Protein AF-0000000076832426 (afdb_homodimer)

Nearest PDB structures (foldseek):
  8ptx-assembly1_B  TM=8.087E-01  e=2.194E-35  Homo sapiens
  8ptz-assembly1_B  TM=8.349E-01  e=8.652E-29  Homo sapiens
  8pty-assembly1_B  TM=8.323E-01  e=7.602E-26  Homo sapiens
  8avg-assembly1_B  TM=8.055E-01  e=1.414E-26  Mus musculus
  7y60-assembly1_L  TM=4.232E-01  e=1.410E-09  Homo sapiens

Structure (mmCIF, N/CA/C/O backbone):
data_AF-0000000076832426-model_v1
#
loop_
_entity.id
_entity.type
_entity.pdbx_description
1 polymer 'Elongator complex protein 2'
#
loop_
_atom_site.group_PDB
_atom_site.id
_atom_site.type_symbol
_atom_site.label_atom_id
_atom_site.label_alt_id
_atom_site.label_comp_id
_atom_site.label_asym_id
_atom_site.label_entity_id
_atom_site.label_seq_id
_atom_site.pdbx_PDB_ins_code
_atom_site.Cartn_x
_atom_site.Cartn_y
_atom_site.Cartn_z
_atom_site.occupancy
_atom_site.B_iso_or_equiv
_atom_site.auth_seq_id
_atom_site.auth_comp_id
_atom_site.auth_asym_id
_atom_site.auth_atom_id
_atom_site.pdbx_PDB_model_num
ATOM 1 N N . GLY A 1 1 ? -7.441 -35.406 6.379 1 44.62 1 GLY A N 1
ATOM 2 C CA . GLY A 1 1 ? -6.504 -36.031 7.309 1 44.62 1 GLY A CA 1
ATOM 3 C C . GLY A 1 1 ? -6.395 -35.281 8.625 1 44.62 1 GLY A C 1
ATOM 4 O O . GLY A 1 1 ? -7.023 -34.25 8.805 1 44.62 1 GLY A O 1
ATOM 5 N N . LEU A 1 2 ? -5.781 -35.906 9.57 1 53.75 2 LEU A N 1
ATOM 6 C CA . LEU A 1 2 ? -5.578 -35.469 10.945 1 53.75 2 LEU A CA 1
ATOM 7 C C . LEU A 1 2 ? -4.812 -34.125 10.984 1 53.75 2 LEU A C 1
ATOM 9 O O . LEU A 1 2 ? -4.777 -33.469 12.023 1 53.75 2 LEU A O 1
ATOM 13 N N . LYS A 1 3 ? -3.982 -33.875 9.836 1 66.25 3 LYS A N 1
ATOM 14 C CA . LYS A 1 3 ? -3.199 -32.625 9.938 1 66.25 3 LYS A CA 1
ATOM 15 C C . LYS A 1 3 ? -3.625 -31.625 8.883 1 66.25 3 LYS A C 1
ATOM 17 O O . LYS A 1 3 ? -4.113 -32 7.812 1 66.25 3 LYS A O 1
ATOM 22 N N . PRO A 1 4 ? -3.564 -30.406 9.203 1 72.56 4 PRO A N 1
ATOM 23 C CA . PRO A 1 4 ? -3.979 -29.328 8.305 1 72.56 4 PRO A CA 1
ATOM 24 C C . PRO A 1 4 ? -3.326 -29.422 6.926 1 72.56 4 PRO A C 1
ATOM 26 O O . PRO A 1 4 ? -2.146 -29.766 6.82 1 72.56 4 PRO A O 1
ATOM 29 N N . MET A 1 5 ? -4.172 -29.422 5.895 1 78 5 MET A N 1
ATOM 30 C CA . MET A 1 5 ? -3.705 -29.328 4.516 1 78 5 MET A CA 1
ATOM 31 C C . MET A 1 5 ? -3.697 -27.875 4.039 1 78 5 MET A C 1
ATOM 33 O O . MET A 1 5 ? -4.684 -27.156 4.207 1 78 5 MET A O 1
ATOM 37 N N . VAL A 1 6 ? -2.512 -27.484 3.508 1 79.62 6 VAL A N 1
ATOM 38 C CA . VAL A 1 6 ? -2.375 -26.062 3.229 1 79.62 6 VAL A CA 1
ATOM 39 C C . VAL A 1 6 ? -2.227 -25.844 1.726 1 79.62 6 VAL A C 1
ATOM 41 O O . VAL A 1 6 ? -2.217 -24.703 1.257 1 79.62 6 VAL A O 1
ATOM 44 N N . SER A 1 7 ? -2.168 -26.922 0.992 1 88.94 7 SER A N 1
ATOM 45 C CA . SER A 1 7 ? -2.027 -26.781 -0.454 1 88.94 7 SER A CA 1
ATOM 46 C C . SER A 1 7 ? -2.795 -27.875 -1.188 1 88.94 7 SER A C 1
ATOM 48 O O . SER A 1 7 ? -2.91 -29 -0.696 1 88.94 7 SER A O 1
ATOM 50 N N . LEU A 1 8 ? -3.303 -27.562 -2.367 1 91.12 8 LEU A N 1
ATOM 51 C CA . LEU A 1 8 ? -4.039 -28.531 -3.174 1 91.12 8 LEU A CA 1
ATOM 52 C C . LEU A 1 8 ? -3.879 -28.219 -4.66 1 91.12 8 LEU A C 1
ATOM 54 O O . LEU A 1 8 ? -3.604 -27.094 -5.043 1 91.12 8 LEU A O 1
ATOM 58 N N . SER A 1 9 ? -4.023 -29.203 -5.391 1 91.25 9 SER A N 1
ATOM 59 C CA . SER A 1 9 ? -4.039 -29.094 -6.848 1 91.25 9 SER A CA 1
ATOM 60 C C . SER A 1 9 ? -4.91 -30.188 -7.469 1 91.25 9 SER A C 1
ATOM 62 O O . SER A 1 9 ? -4.941 -31.312 -6.98 1 91.25 9 SER A O 1
ATOM 64 N N . LEU A 1 10 ? -5.609 -29.828 -8.508 1 90.31 10 LEU A N 1
ATOM 65 C CA . LEU A 1 10 ? -6.547 -30.734 -9.18 1 90.31 10 LEU A CA 1
ATOM 66 C C . LEU A 1 10 ? -6.191 -30.875 -10.656 1 90.31 10 LEU A C 1
ATOM 68 O O . LEU A 1 10 ? -5.781 -29.906 -11.297 1 90.31 10 LEU A O 1
ATOM 72 N N . ALA A 1 11 ? -6.355 -32.094 -11.141 1 89.44 11 ALA A N 1
ATOM 73 C CA . ALA A 1 11 ? -6.109 -32.344 -12.562 1 89.44 11 ALA A CA 1
ATOM 74 C C . ALA A 1 11 ? -6.961 -33.5 -13.078 1 89.44 11 ALA A C 1
ATOM 76 O O . ALA A 1 11 ? -7.566 -34.219 -12.297 1 89.44 11 ALA A O 1
ATOM 77 N N . VAL A 1 12 ? -6.996 -33.562 -14.414 1 86.69 12 VAL A N 1
ATOM 78 C CA . VAL A 1 12 ? -7.645 -34.719 -15.062 1 86.69 12 VAL A CA 1
ATOM 79 C C . VAL A 1 12 ? -6.609 -35.812 -15.359 1 86.69 12 VAL A C 1
ATOM 81 O O . VAL A 1 12 ? -5.52 -35.5 -15.852 1 86.69 12 VAL A O 1
ATOM 84 N N . LEU A 1 13 ? -6.938 -37 -14.984 1 87.19 13 LEU A N 1
ATOM 85 C CA . LEU A 1 13 ? -6.02 -38.094 -15.258 1 87.19 13 LEU A CA 1
ATOM 86 C C . LEU A 1 13 ? -5.93 -38.375 -16.75 1 87.19 13 LEU A C 1
ATOM 88 O O . LEU A 1 13 ? -6.949 -38.406 -17.438 1 87.19 13 LEU A O 1
ATOM 92 N N . PRO A 1 14 ? -4.723 -38.594 -17.109 1 83 14 PRO A N 1
ATOM 93 C CA . PRO A 1 14 ? -4.594 -38.906 -18.531 1 83 14 PRO A CA 1
ATOM 94 C C . PRO A 1 14 ? -5.219 -40.219 -18.922 1 83 14 PRO A C 1
ATOM 96 O O . PRO A 1 14 ? -5.242 -41.156 -18.109 1 83 14 PRO A O 1
ATOM 99 N N . GLU A 1 15 ? -5.758 -40.406 -20.141 1 75.12 15 GLU A N 1
ATOM 100 C CA . GLU A 1 15 ? -6.242 -41.625 -20.781 1 75.12 15 GLU A CA 1
ATOM 101 C C . GLU A 1 15 ? -7.555 -42.094 -20.141 1 75.12 15 GLU A C 1
ATOM 103 O O . GLU A 1 15 ? -8.039 -43.188 -20.438 1 75.12 15 GLU A O 1
ATOM 108 N N . GLN A 1 16 ? -7.93 -41.438 -19.172 1 74.56 16 GLN A N 1
ATOM 109 C CA . GLN A 1 16 ? -9.211 -41.781 -18.547 1 74.56 16 GLN A CA 1
ATOM 110 C C . GLN A 1 16 ? -10.117 -40.562 -18.469 1 74.56 16 GLN A C 1
ATOM 112 O O . GLN A 1 16 ? -10.047 -39.781 -17.516 1 74.56 16 GLN A O 1
ATOM 117 N N . GLU A 1 17 ? -10.883 -40.531 -19.422 1 73.88 17 GLU A N 1
ATOM 118 C CA . GLU A 1 17 ? -11.773 -39.375 -19.469 1 73.88 17 GLU A CA 1
ATOM 119 C C . GLU A 1 17 ? -12.719 -39.375 -18.281 1 73.88 17 GLU A C 1
ATOM 121 O O . GLU A 1 17 ? -13.297 -40.406 -17.922 1 73.88 17 GLU A O 1
ATOM 126 N N . GLY A 1 18 ? -12.758 -38.344 -17.578 1 77.5 18 GLY A N 1
ATOM 127 C CA . GLY A 1 18 ? -13.711 -38.188 -16.484 1 77.5 18 GLY A CA 1
ATOM 128 C C . GLY A 1 18 ? -13.094 -38.438 -15.117 1 77.5 18 GLY A C 1
ATOM 129 O O . GLY A 1 18 ? -13.719 -38.156 -14.094 1 77.5 18 GLY A O 1
ATOM 130 N N . CYS A 1 19 ? -11.938 -39.062 -15.156 1 87.12 19 CYS A N 1
ATOM 131 C CA . CYS A 1 19 ? -11.281 -39.312 -13.875 1 87.12 19 CYS A CA 1
ATOM 132 C C . CYS A 1 19 ? -10.438 -38.125 -13.453 1 87.12 19 CYS A C 1
ATOM 134 O O . CYS A 1 19 ? -9.742 -37.531 -14.273 1 87.12 19 CYS A O 1
ATOM 136 N N . LEU A 1 20 ? -10.578 -37.812 -12.148 1 90.56 20 LEU A N 1
ATOM 137 C CA . LEU A 1 20 ? -9.867 -36.688 -11.586 1 90.56 20 LEU A CA 1
ATOM 138 C C . LEU A 1 20 ? -8.828 -37.125 -10.562 1 90.56 20 LEU A C 1
ATOM 140 O O . LEU A 1 20 ? -8.992 -38.188 -9.938 1 90.56 20 LEU A O 1
ATOM 144 N N . ILE A 1 21 ? -7.805 -36.406 -10.508 1 91.69 21 ILE A N 1
ATOM 145 C CA . ILE A 1 21 ? -6.781 -36.625 -9.492 1 91.69 21 ILE A CA 1
ATOM 146 C C . ILE A 1 21 ? -6.598 -35.375 -8.648 1 91.69 21 ILE A C 1
ATOM 148 O O . ILE A 1 21 ? -6.574 -34.25 -9.172 1 91.69 21 ILE A O 1
ATOM 152 N N . LEU A 1 22 ? -6.562 -35.562 -7.355 1 92.12 22 LEU A N 1
ATOM 153 C CA . LEU A 1 22 ? -6.391 -34.469 -6.383 1 92.12 22 LEU A CA 1
ATOM 154 C C . LEU A 1 22 ? -5.145 -34.719 -5.531 1 92.12 22 LEU A C 1
ATOM 156 O O . LEU A 1 22 ? -4.953 -35.812 -4.988 1 92.12 22 LEU A O 1
ATOM 160 N N . ALA A 1 23 ? -4.273 -33.75 -5.543 1 94.06 23 ALA A N 1
ATOM 161 C CA . ALA A 1 23 ? -3.113 -33.781 -4.656 1 94.06 23 ALA A CA 1
ATOM 162 C C . ALA A 1 23 ? -3.273 -32.812 -3.506 1 94.06 23 ALA A C 1
ATOM 164 O O . ALA A 1 23 ? -3.67 -31.656 -3.713 1 94.06 23 ALA A O 1
ATOM 165 N N . MET A 1 24 ? -2.994 -33.219 -2.309 1 93.06 24 MET A N 1
ATOM 166 C CA . MET A 1 24 ? -3.045 -32.375 -1.118 1 93.06 24 MET A CA 1
ATOM 167 C C . MET A 1 24 ? -1.747 -32.469 -0.323 1 93.06 24 MET A C 1
ATOM 169 O O . MET A 1 24 ? -1.162 -33.562 -0.22 1 93.06 24 MET A O 1
ATOM 173 N N . GLY A 1 25 ? -1.318 -31.391 0.167 1 92.38 25 GLY A N 1
ATOM 174 C CA . GLY A 1 25 ? -0.125 -31.359 0.998 1 92.38 25 GLY A CA 1
ATOM 175 C C . GLY A 1 25 ? -0.238 -30.391 2.168 1 92.38 25 GLY A C 1
ATOM 176 O O . GLY A 1 25 ? -0.968 -29.406 2.096 1 92.38 25 GLY A O 1
ATOM 177 N N . GLY A 1 26 ? 0.562 -30.75 3.223 1 88.31 26 GLY A N 1
ATOM 178 C CA . GLY A 1 26 ? 0.491 -29.859 4.371 1 88.31 26 GLY A CA 1
ATOM 179 C C . GLY A 1 26 ? 1.572 -30.141 5.402 1 88.31 26 GLY A C 1
ATOM 180 O O . GLY A 1 26 ? 2.758 -30.188 5.066 1 88.31 26 GLY A O 1
ATOM 181 N N . LEU A 1 27 ? 1.078 -30.266 6.605 1 90.19 27 LEU A N 1
ATOM 182 C CA . LEU A 1 27 ? 1.989 -30.188 7.742 1 90.19 27 LEU A CA 1
ATOM 183 C C . LEU A 1 27 ? 2.629 -31.547 8.016 1 90.19 27 LEU A C 1
ATOM 185 O O . LEU A 1 27 ? 3.609 -31.641 8.758 1 90.19 27 LEU A O 1
ATOM 189 N N . ASP A 1 28 ? 2.193 -32.594 7.453 1 91.62 28 ASP A N 1
ATOM 190 C CA . ASP A 1 28 ? 2.752 -33.938 7.734 1 91.62 28 ASP A CA 1
ATOM 191 C C . ASP A 1 28 ? 3.879 -34.25 6.766 1 91.62 28 ASP A C 1
ATOM 193 O O . ASP A 1 28 ? 4.336 -35.406 6.711 1 91.62 28 ASP A O 1
ATOM 197 N N . HIS A 1 29 ? 4.254 -33.406 5.902 1 94.69 29 HIS A N 1
ATOM 198 C CA . HIS A 1 29 ? 5.406 -33.438 5.008 1 94.69 29 HIS A CA 1
ATOM 199 C C . HIS A 1 29 ? 5.172 -34.438 3.859 1 94.69 29 HIS A C 1
ATOM 201 O O . HIS A 1 29 ? 6.117 -34.844 3.197 1 94.69 29 HIS A O 1
ATOM 207 N N . LYS A 1 30 ? 3.945 -34.812 3.662 1 94.31 30 LYS A N 1
ATOM 208 C CA . LYS A 1 30 ? 3.617 -35.75 2.604 1 94.31 30 LYS A CA 1
ATOM 209 C C . LYS A 1 30 ? 2.635 -35.156 1.605 1 94.31 30 LYS A C 1
ATOM 211 O O . LYS A 1 30 ? 1.884 -34.25 1.944 1 94.31 30 LYS A O 1
ATOM 216 N N . VAL A 1 31 ? 2.717 -35.688 0.44 1 95.62 31 VAL A N 1
ATOM 217 C CA . VAL A 1 31 ? 1.685 -35.375 -0.542 1 95.62 31 VAL A CA 1
ATOM 218 C C . VAL A 1 31 ? 0.672 -36.531 -0.609 1 95.62 31 VAL A C 1
ATOM 220 O O . VAL A 1 31 ? 1.044 -37.688 -0.831 1 95.62 31 VAL A O 1
ATOM 223 N N . HIS A 1 32 ? -0.54 -36.188 -0.399 1 94.69 32 HIS A N 1
ATOM 224 C CA . HIS A 1 32 ? -1.618 -37.188 -0.471 1 94.69 32 HIS A CA 1
ATOM 225 C C . HIS A 1 32 ? -2.334 -37.094 -1.815 1 94.69 32 HIS A C 1
ATOM 227 O O . HIS A 1 32 ? -2.789 -36.031 -2.229 1 94.69 32 HIS A O 1
ATOM 233 N N . ILE A 1 33 ? -2.455 -38.25 -2.396 1 94.69 33 ILE A N 1
ATOM 234 C CA . ILE A 1 33 ? -3.094 -38.344 -3.705 1 94.69 33 ILE A CA 1
ATOM 235 C C . ILE A 1 33 ? -4.469 -39 -3.574 1 94.69 33 ILE A C 1
ATOM 237 O O . ILE A 1 33 ? -4.613 -40.031 -2.92 1 94.69 33 ILE A O 1
ATOM 241 N N . TYR A 1 34 ? -5.41 -38.312 -4.164 1 93.5 34 TYR A N 1
ATOM 242 C CA . TYR A 1 34 ? -6.773 -38.844 -4.219 1 93.5 34 TYR A CA 1
ATOM 243 C C . TYR A 1 34 ? -7.258 -38.938 -5.66 1 93.5 34 TYR A C 1
ATOM 245 O O . TYR A 1 34 ? -6.867 -38.156 -6.516 1 93.5 34 TYR A O 1
ATOM 253 N N . CYS A 1 35 ? -8.031 -39.906 -5.902 1 91.75 35 CYS A N 1
ATOM 254 C CA . CYS A 1 35 ? -8.672 -40.062 -7.207 1 91.75 35 CYS A CA 1
ATOM 255 C C . CYS A 1 35 ? -10.188 -40.031 -7.074 1 91.75 35 CYS A C 1
ATOM 257 O O . CYS A 1 35 ? -10.742 -40.5 -6.09 1 91.75 35 CYS A O 1
ATOM 259 N N . GLY A 1 36 ? -10.719 -39.375 -8.023 1 89.38 36 GLY A N 1
ATOM 260 C CA . GLY A 1 36 ? -12.172 -39.25 -8.031 1 89.38 36 GLY A CA 1
ATOM 261 C C . GLY A 1 36 ? -12.734 -38.938 -9.406 1 89.38 36 GLY A C 1
ATOM 262 O O . GLY A 1 36 ? -12.086 -39.156 -10.422 1 89.38 36 GLY A O 1
ATOM 263 N N . ASP A 1 37 ? -14.039 -38.625 -9.398 1 85.56 37 ASP A N 1
ATOM 264 C CA . ASP A 1 37 ? -14.703 -38.25 -10.648 1 85.56 37 ASP A CA 1
ATOM 265 C C . ASP A 1 37 ? -15.484 -36.938 -10.484 1 85.56 37 ASP A C 1
ATOM 267 O O . ASP A 1 37 ? -15.25 -36.188 -9.539 1 85.56 37 ASP A O 1
ATOM 271 N N . GLN A 1 38 ? -16.25 -36.688 -11.43 1 80.12 38 GLN A N 1
ATOM 272 C CA . GLN A 1 38 ? -16.922 -35.406 -11.508 1 80.12 38 GLN A CA 1
ATOM 273 C C . GLN A 1 38 ? -18.016 -35.281 -10.438 1 80.12 38 GLN A C 1
ATOM 275 O O . GLN A 1 38 ? -18.516 -34.188 -10.164 1 80.12 38 GLN A O 1
ATOM 280 N N . SER A 1 39 ? -18.344 -36.375 -9.836 1 79.69 39 SER A N 1
ATOM 281 C CA . SER A 1 39 ? -19.344 -36.312 -8.773 1 79.69 39 SER A CA 1
ATOM 282 C C . SER A 1 39 ? -18.781 -35.719 -7.496 1 79.69 39 SER A C 1
ATOM 284 O O . SER A 1 39 ? -19.516 -35.344 -6.59 1 79.69 39 SER A O 1
ATOM 286 N N . GLY A 1 40 ? -17.484 -35.656 -7.418 1 77.94 40 GLY A N 1
ATOM 287 C CA . GLY A 1 40 ? -16.828 -35.031 -6.277 1 77.94 40 GLY A CA 1
ATOM 288 C C . GLY A 1 40 ? -16.422 -36.031 -5.207 1 77.94 40 GLY A C 1
ATOM 289 O O . GLY A 1 40 ? -15.992 -35.625 -4.121 1 77.94 40 GLY A O 1
ATOM 290 N N . LYS A 1 41 ? -16.641 -37.219 -5.438 1 84.5 41 LYS A N 1
ATOM 291 C CA . LYS A 1 41 ? -16.234 -38.25 -4.48 1 84.5 41 LYS A CA 1
ATOM 292 C C . LYS A 1 41 ? -14.797 -38.688 -4.742 1 84.5 41 LYS A C 1
ATOM 294 O O . LYS A 1 41 ? -14.508 -39.281 -5.785 1 84.5 41 LYS A O 1
ATOM 299 N N . PHE A 1 42 ? -13.977 -38.375 -3.814 1 90.56 42 PHE A N 1
ATOM 300 C CA . PHE A 1 42 ? -12.562 -38.719 -3.969 1 90.56 42 PHE A CA 1
ATOM 301 C C . PHE A 1 42 ? -12.141 -39.781 -2.963 1 90.56 42 PHE A C 1
ATOM 303 O O . PHE A 1 42 ? -12.578 -39.75 -1.81 1 90.56 42 PHE A O 1
ATOM 310 N N . ILE A 1 43 ? -11.336 -40.688 -3.486 1 91.81 43 ILE A N 1
ATOM 311 C CA . ILE A 1 43 ? -10.789 -41.75 -2.648 1 91.81 43 ILE A CA 1
ATOM 312 C C . ILE A 1 43 ? -9.266 -41.656 -2.611 1 91.81 43 ILE A C 1
ATOM 314 O O . ILE A 1 43 ? -8.633 -41.375 -3.633 1 91.81 43 ILE A O 1
ATOM 318 N N . LYS A 1 44 ? -8.766 -41.969 -1.459 1 93.12 44 LYS A N 1
ATOM 319 C CA . LYS A 1 44 ? -7.312 -41.906 -1.315 1 93.12 44 LYS A CA 1
ATOM 320 C C . LYS A 1 44 ? -6.625 -42.969 -2.17 1 93.12 44 LYS A C 1
ATOM 322 O O . LYS A 1 44 ? -7.004 -44.125 -2.131 1 93.12 44 LYS A O 1
ATOM 327 N N . ALA A 1 45 ? -5.688 -42.531 -2.871 1 93.31 45 ALA A N 1
ATOM 328 C CA . ALA A 1 45 ? -4.965 -43.469 -3.76 1 93.31 45 ALA A CA 1
ATOM 329 C C . ALA A 1 45 ? -3.607 -43.812 -3.176 1 93.31 45 ALA A C 1
ATOM 331 O O . ALA A 1 45 ? -3.297 -45 -3.018 1 93.31 45 ALA A O 1
ATOM 332 N N . CYS A 1 46 ? -2.82 -42.875 -2.852 1 93.06 46 CYS A N 1
ATOM 333 C CA . CYS A 1 46 ? -1.499 -43.125 -2.291 1 93.06 46 CYS A CA 1
ATOM 334 C C . CYS A 1 46 ? -0.923 -41.875 -1.646 1 93.06 46 CYS A C 1
ATOM 336 O O . CYS A 1 46 ? -1.592 -40.844 -1.582 1 93.06 46 CYS A O 1
ATOM 338 N N . GLU A 1 47 ? 0.232 -42.031 -1.063 1 93.81 47 GLU A N 1
ATOM 339 C CA . GLU A 1 47 ? 0.977 -40.938 -0.461 1 93.81 47 GLU A CA 1
ATOM 340 C C . GLU A 1 47 ? 2.402 -40.875 -1.002 1 93.81 47 GLU A C 1
ATOM 342 O O . GLU A 1 47 ? 3.023 -41.906 -1.249 1 93.81 47 GLU A O 1
ATOM 347 N N . LEU A 1 48 ? 2.82 -39.75 -1.165 1 94.44 48 LEU A N 1
ATOM 348 C CA . LEU A 1 48 ? 4.195 -39.531 -1.604 1 94.44 48 LEU A CA 1
ATOM 349 C C . LEU A 1 48 ? 5.047 -38.969 -0.465 1 94.44 48 LEU A C 1
ATOM 351 O O . LEU A 1 48 ? 4.723 -37.938 0.108 1 94.44 48 LEU A O 1
ATOM 355 N N . LYS A 1 49 ? 6.098 -39.656 -0.269 1 93.44 49 LYS A N 1
ATOM 356 C CA . LYS A 1 49 ? 7.035 -39.281 0.776 1 93.44 49 LYS A CA 1
ATOM 357 C C . LYS A 1 49 ? 8.328 -38.719 0.176 1 93.44 49 LYS A C 1
ATOM 359 O O . LYS A 1 49 ? 8.719 -39.125 -0.928 1 93.44 49 LYS A O 1
ATOM 364 N N . GLY A 1 50 ? 8.969 -37.844 0.912 1 92.81 50 GLY A N 1
ATOM 365 C CA . GLY A 1 50 ? 10.234 -37.281 0.457 1 92.81 50 GLY A CA 1
ATOM 366 C C . GLY A 1 50 ? 10.586 -35.969 1.135 1 92.81 50 GLY A C 1
ATOM 367 O O . GLY A 1 50 ? 11.695 -35.812 1.656 1 92.81 50 GLY A O 1
ATOM 368 N N . HIS A 1 51 ? 9.648 -35.094 1.142 1 95.88 51 HIS A N 1
ATOM 369 C CA . HIS A 1 51 ? 9.883 -33.844 1.812 1 95.88 51 HIS A CA 1
ATOM 370 C C . HIS A 1 51 ? 10.094 -34.031 3.311 1 95.88 51 HIS A C 1
ATOM 372 O O . HIS A 1 51 ? 9.531 -34.938 3.902 1 95.88 51 HIS A O 1
ATOM 378 N N . SER A 1 52 ? 10.828 -33.156 3.912 1 97.25 52 SER A N 1
ATOM 379 C CA . SER A 1 52 ? 11.141 -33.312 5.328 1 97.25 52 SER A CA 1
ATOM 380 C C . SER A 1 52 ? 10.523 -32.156 6.148 1 97.25 52 SER A C 1
ATOM 382 O O . SER A 1 52 ? 10.828 -32.031 7.336 1 97.25 52 SER A O 1
ATOM 384 N N . ASP A 1 53 ? 9.797 -31.328 5.578 1 97.44 53 ASP A N 1
ATOM 385 C CA . ASP A 1 53 ? 9.086 -30.234 6.23 1 97.44 53 ASP A CA 1
ATOM 386 C C . ASP A 1 53 ? 7.754 -29.953 5.535 1 97.44 53 ASP A C 1
ATOM 388 O O . ASP A 1 53 ? 7.363 -30.672 4.621 1 97.44 53 ASP A O 1
ATOM 392 N N . TRP A 1 54 ? 7.055 -29.016 6.004 1 95.31 54 TRP A N 1
ATOM 393 C CA . TRP A 1 54 ? 5.711 -28.703 5.527 1 95.31 54 TRP A CA 1
ATOM 394 C C . TRP A 1 54 ? 5.695 -28.516 4.016 1 95.31 54 TRP A C 1
ATOM 396 O O . TRP A 1 54 ? 6.574 -27.859 3.455 1 95.31 54 TRP A O 1
ATOM 406 N N . ILE A 1 55 ? 4.66 -29.094 3.365 1 96.06 55 ILE A N 1
ATOM 407 C CA . ILE A 1 55 ? 4.395 -28.828 1.955 1 96.06 55 ILE A CA 1
ATOM 408 C C . ILE A 1 55 ? 3.664 -27.5 1.808 1 96.06 55 ILE A C 1
ATOM 410 O O . ILE A 1 55 ? 2.676 -27.234 2.502 1 96.06 55 ILE A O 1
ATOM 414 N N . ARG A 1 56 ? 4.129 -26.656 0.858 1 95.06 56 ARG A N 1
ATOM 415 C CA . ARG A 1 56 ? 3.562 -25.312 0.789 1 95.06 56 ARG A CA 1
ATOM 416 C C . ARG A 1 56 ? 2.803 -25.094 -0.517 1 95.06 56 ARG A C 1
ATOM 418 O O . ARG A 1 56 ? 1.887 -24.281 -0.585 1 95.06 56 ARG A O 1
ATOM 425 N N . SER A 1 57 ? 3.186 -25.812 -1.501 1 95.94 57 SER A N 1
ATOM 426 C CA . SER A 1 57 ? 2.547 -25.594 -2.793 1 95.94 57 SER A CA 1
ATOM 427 C C . SER A 1 57 ? 2.588 -26.859 -3.65 1 95.94 57 SER A C 1
ATOM 429 O O . SER A 1 57 ? 3.537 -27.641 -3.57 1 95.94 57 SER A O 1
ATOM 431 N N . LEU A 1 58 ? 1.553 -27.047 -4.422 1 96.06 58 LEU A N 1
ATOM 432 C CA . LEU A 1 58 ? 1.389 -28.156 -5.359 1 96.06 58 LEU A CA 1
ATOM 433 C C . LEU A 1 58 ? 0.822 -27.656 -6.688 1 96.06 58 LEU A C 1
ATOM 435 O O . LEU A 1 58 ? -0.037 -26.766 -6.707 1 96.06 58 LEU A O 1
ATOM 439 N N . ASP A 1 59 ? 1.28 -28.281 -7.723 1 96.12 59 ASP A N 1
ATOM 440 C CA . ASP A 1 59 ? 0.71 -27.906 -9.016 1 96.12 59 ASP A CA 1
ATOM 441 C C . ASP A 1 59 ? 0.861 -29.047 -10.023 1 96.12 59 ASP A C 1
ATOM 443 O O . ASP A 1 59 ? 1.971 -29.531 -10.258 1 96.12 59 ASP A O 1
ATOM 447 N N . PHE A 1 60 ? -0.239 -29.438 -10.641 1 95.31 60 PHE A N 1
ATOM 448 C CA . PHE A 1 60 ? -0.207 -30.438 -11.695 1 95.31 60 PHE A CA 1
ATOM 449 C C . PHE A 1 60 ? 0.065 -29.797 -13.047 1 95.31 60 PHE A C 1
ATOM 451 O O . PHE A 1 60 ? -0.444 -28.719 -13.336 1 95.31 60 PHE A O 1
ATOM 458 N N . SER A 1 61 ? 0.79 -30.547 -13.844 1 94.12 61 SER A N 1
ATOM 459 C CA . SER A 1 61 ? 0.914 -30.156 -15.242 1 94.12 61 SER A CA 1
ATOM 460 C C . SER A 1 61 ? -0.278 -30.641 -16.062 1 94.12 61 SER A C 1
ATOM 462 O O . SER A 1 61 ? -1.103 -31.406 -15.57 1 94.12 61 SER A O 1
ATOM 464 N N . LEU A 1 62 ? -0.329 -30.125 -17.281 1 89.56 62 LEU A N 1
ATOM 465 C CA . LEU A 1 62 ? -1.126 -30.859 -18.25 1 89.56 62 LEU A CA 1
ATOM 466 C C . LEU A 1 62 ? -0.412 -32.125 -18.703 1 89.56 62 LEU A C 1
ATOM 468 O O . LEU A 1 62 ? 0.802 -32.25 -18.516 1 89.56 62 LEU A O 1
ATOM 472 N N . PRO A 1 63 ? -1.231 -33.031 -19.234 1 87.75 63 PRO A N 1
ATOM 473 C CA . PRO A 1 63 ? -0.562 -34.25 -19.75 1 87.75 63 PRO A CA 1
ATOM 474 C C . PRO A 1 63 ? 0.461 -33.906 -20.844 1 87.75 63 PRO A C 1
ATOM 476 O O . PRO A 1 63 ? 0.195 -33.094 -21.719 1 87.75 63 PRO A O 1
ATOM 479 N N . VAL A 1 64 ? 1.547 -34.531 -20.734 1 86.06 64 VAL A N 1
ATOM 480 C CA . VAL A 1 64 ? 2.65 -34.312 -21.672 1 86.06 64 VAL A CA 1
ATOM 481 C C . VAL A 1 64 ? 2.973 -35.594 -22.406 1 86.06 64 VAL A C 1
ATOM 483 O O . VAL A 1 64 ? 3.08 -36.656 -21.781 1 86.06 64 VAL A O 1
ATOM 486 N N . MET A 1 65 ? 3.037 -35.406 -23.719 1 80.31 65 MET A N 1
ATOM 487 C CA . MET A 1 65 ? 3.418 -36.562 -24.5 1 80.31 65 MET A CA 1
ATOM 488 C C . MET A 1 65 ? 4.906 -36.875 -24.344 1 80.31 65 MET A C 1
ATOM 490 O O . MET A 1 65 ? 5.738 -35.969 -24.531 1 80.31 65 MET A O 1
ATOM 494 N N . THR A 1 66 ? 5.164 -38 -23.812 1 69 66 THR A N 1
ATOM 495 C CA . THR A 1 66 ? 6.555 -38.406 -23.688 1 69 66 THR A CA 1
ATOM 496 C C . THR A 1 66 ? 6.922 -39.438 -24.766 1 69 66 THR A C 1
ATOM 498 O O . THR A 1 66 ? 6.086 -39.781 -25.594 1 69 66 THR A O 1
ATOM 501 N N . SER A 1 67 ? 8.242 -39.781 -24.875 1 59.47 67 SER A N 1
ATOM 502 C CA . SER A 1 67 ? 8.797 -40.656 -25.906 1 59.47 67 SER A CA 1
ATOM 503 C C . SER A 1 67 ? 8 -41.938 -26 1 59.47 67 SER A C 1
ATOM 505 O O . SER A 1 67 ? 7.961 -42.594 -27.047 1 59.47 67 SER A O 1
ATOM 507 N N . SER A 1 68 ? 7.426 -42.406 -24.984 1 55.34 68 SER A N 1
ATOM 508 C CA . SER A 1 68 ? 6.754 -43.719 -25 1 55.34 68 SER A CA 1
ATOM 509 C C . SER A 1 68 ? 5.363 -43.594 -25.609 1 55.34 68 SER A C 1
ATOM 511 O O . SER A 1 68 ? 4.586 -44.562 -25.562 1 55.34 68 SER A O 1
ATOM 513 N N . GLU A 1 69 ? 5.055 -42.531 -26.328 1 61.5 69 GLU A N 1
ATOM 514 C CA . GLU A 1 69 ? 3.773 -42.312 -27 1 61.5 69 GLU A CA 1
ATOM 515 C C . GLU A 1 69 ? 2.629 -42.25 -26 1 61.5 69 GLU A C 1
ATOM 517 O O . GLU A 1 69 ? 1.463 -42.406 -26.359 1 61.5 69 GLU A O 1
ATOM 522 N N . LYS A 1 70 ? 2.996 -42.219 -24.719 1 74.19 70 LYS A N 1
ATOM 523 C CA . LYS A 1 70 ? 1.941 -42.062 -23.734 1 74.19 70 LYS A CA 1
ATOM 524 C C . LYS A 1 70 ? 2.041 -40.688 -23.031 1 74.19 70 LYS A C 1
ATOM 526 O O . LYS A 1 70 ? 3.129 -40.125 -22.938 1 74.19 70 LYS A O 1
ATOM 531 N N . HIS A 1 71 ? 0.899 -40.281 -22.625 1 82.88 71 HIS A N 1
ATOM 532 C CA . HIS A 1 71 ? 0.861 -39 -21.922 1 82.88 71 HIS A CA 1
ATOM 533 C C . HIS A 1 71 ? 1.175 -39.188 -20.453 1 82.88 71 HIS A C 1
ATOM 535 O O . HIS A 1 71 ? 0.665 -40.094 -19.812 1 82.88 71 HIS A O 1
ATOM 541 N N . SER A 1 72 ? 2.158 -38.469 -20 1 88.25 72 SER A N 1
ATOM 542 C CA . SER A 1 72 ? 2.471 -38.469 -18.578 1 88.25 72 SER A CA 1
ATOM 543 C C . SER A 1 72 ? 1.976 -37.188 -17.922 1 88.25 72 SER A C 1
ATOM 545 O O . SER A 1 72 ? 1.926 -36.125 -18.547 1 88.25 72 SER A O 1
ATOM 547 N N . LEU A 1 73 ? 1.514 -37.375 -16.719 1 93.31 73 LEU A N 1
ATOM 548 C CA . LEU A 1 73 ? 1.147 -36.25 -15.867 1 93.31 73 LEU A CA 1
ATOM 549 C C . LEU A 1 73 ? 2.225 -35.969 -14.82 1 93.31 73 LEU A C 1
ATOM 551 O O . LEU A 1 73 ? 2.76 -36.906 -14.219 1 93.31 73 LEU A O 1
ATOM 555 N N . PHE A 1 74 ? 2.549 -34.719 -14.641 1 95.5 74 PHE A N 1
ATOM 556 C CA . PHE A 1 74 ? 3.561 -34.344 -13.656 1 95.5 74 PHE A CA 1
ATOM 557 C C . PHE A 1 74 ? 2.945 -33.562 -12.508 1 95.5 74 PHE A C 1
ATOM 559 O O . PHE A 1 74 ? 2.006 -32.781 -12.719 1 95.5 74 PHE A O 1
ATOM 566 N N . LEU A 1 75 ? 3.459 -33.75 -11.328 1 96.88 75 LEU A N 1
ATOM 567 C CA . LEU A 1 75 ? 3.129 -32.969 -10.141 1 96.88 75 LEU A CA 1
ATOM 568 C C . LEU A 1 75 ? 4.383 -32.344 -9.539 1 96.88 75 LEU A C 1
ATOM 570 O O . LEU A 1 75 ? 5.387 -33.031 -9.336 1 96.88 75 LEU A O 1
ATOM 574 N N . VAL A 1 76 ? 4.324 -31.062 -9.344 1 98.12 76 VAL A N 1
ATOM 575 C CA . VAL A 1 76 ? 5.438 -30.422 -8.656 1 98.12 76 VAL A CA 1
ATOM 576 C C . VAL A 1 76 ? 5.012 -30.031 -7.242 1 98.12 76 VAL A C 1
ATOM 578 O O . VAL A 1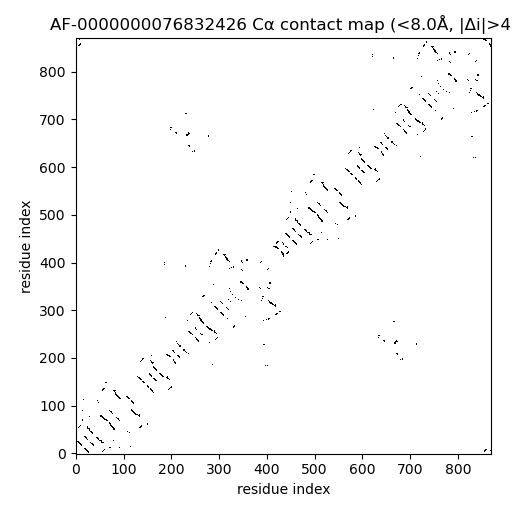 76 ? 3.877 -29.594 -7.023 1 98.12 76 VAL A O 1
ATOM 581 N N . SER A 1 77 ? 5.887 -30.219 -6.27 1 98 77 SER A N 1
ATOM 582 C CA . SER A 1 77 ? 5.641 -29.859 -4.875 1 98 77 SER A CA 1
ATOM 583 C C . SER A 1 77 ? 6.793 -29.047 -4.305 1 98 77 SER A C 1
ATOM 585 O O . SER A 1 77 ? 7.961 -29.297 -4.621 1 98 77 SER A O 1
ATOM 587 N N . SER A 1 78 ? 6.484 -28.047 -3.545 1 98.06 78 SER A N 1
ATOM 588 C CA . SER A 1 78 ? 7.48 -27.266 -2.812 1 98.06 78 SER A CA 1
ATOM 589 C C . SER A 1 78 ? 7.289 -27.406 -1.306 1 98.06 78 SER A C 1
ATOM 591 O O . SER A 1 78 ? 6.191 -27.719 -0.841 1 98.06 78 SER A O 1
ATOM 593 N N . SER A 1 79 ? 8.375 -27.109 -0.557 1 97.81 79 SER A N 1
ATOM 594 C CA . SER A 1 79 ? 8.344 -27.359 0.878 1 97.81 79 SER A CA 1
ATOM 595 C C . SER A 1 79 ? 9.219 -26.375 1.642 1 97.81 79 SER A C 1
ATOM 597 O O . SER A 1 79 ? 10.078 -25.719 1.052 1 97.81 79 SER A O 1
ATOM 599 N N . GLN A 1 80 ? 8.938 -26.375 2.936 1 96.94 80 GLN A N 1
ATOM 600 C CA . GLN A 1 80 ? 9.758 -25.578 3.848 1 96.94 80 GLN A CA 1
ATOM 601 C C . GLN A 1 80 ? 11.117 -26.234 4.074 1 96.94 80 GLN A C 1
ATOM 603 O O . GLN A 1 80 ? 12 -25.656 4.711 1 96.94 80 GLN A O 1
ATOM 608 N N . ASP A 1 81 ? 11.352 -27.375 3.523 1 97.81 81 ASP A N 1
ATOM 609 C CA . ASP A 1 81 ? 12.672 -28 3.6 1 97.81 81 ASP A CA 1
ATOM 610 C C . ASP A 1 81 ? 13.609 -27.438 2.541 1 97.81 81 ASP A C 1
ATOM 612 O O . ASP A 1 81 ? 14.695 -27.969 2.314 1 97.81 81 ASP A O 1
ATOM 616 N N . LYS A 1 82 ? 13.18 -26.5 1.774 1 98 82 LYS A N 1
ATOM 617 C CA . LYS A 1 82 ? 13.945 -25.703 0.816 1 98 82 LYS A CA 1
ATOM 618 C C . LYS A 1 82 ? 14.078 -26.422 -0.52 1 98 82 LYS A C 1
ATOM 620 O O . LYS A 1 82 ? 14.867 -26.031 -1.375 1 98 82 LYS A O 1
ATOM 625 N N . THR A 1 83 ? 13.289 -27.453 -0.722 1 98.06 83 THR A N 1
ATOM 626 C CA . THR A 1 83 ? 13.438 -28.203 -1.958 1 98.06 83 THR A CA 1
ATOM 627 C C . THR A 1 83 ? 12.133 -28.219 -2.748 1 98.06 83 THR A C 1
ATOM 629 O O . THR A 1 83 ? 11.07 -27.906 -2.207 1 98.06 83 THR A O 1
ATOM 632 N N . ILE A 1 84 ? 12.32 -28.562 -4.012 1 98.56 84 ILE A N 1
ATOM 633 C CA . ILE A 1 84 ? 11.211 -28.797 -4.934 1 98.56 84 ILE A CA 1
ATOM 634 C C . ILE A 1 84 ? 11.312 -30.203 -5.52 1 98.56 84 ILE A C 1
ATOM 636 O O . ILE A 1 84 ? 12.398 -30.656 -5.879 1 98.56 84 ILE A O 1
ATOM 640 N N . ARG A 1 85 ? 10.195 -30.859 -5.582 1 97.94 85 ARG A N 1
ATOM 641 C CA . ARG A 1 85 ? 10.172 -32.188 -6.164 1 97.94 85 ARG A CA 1
ATOM 642 C C . ARG A 1 85 ? 9.219 -32.25 -7.348 1 97.94 85 ARG A C 1
ATOM 644 O O . ARG A 1 85 ? 8.094 -31.766 -7.273 1 97.94 85 ARG A O 1
ATOM 651 N N . ILE A 1 86 ? 9.719 -32.875 -8.375 1 97.5 86 ILE A N 1
ATOM 652 C CA . ILE A 1 86 ? 8.867 -33.188 -9.523 1 97.5 86 ILE A CA 1
ATOM 653 C C . ILE A 1 86 ? 8.531 -34.688 -9.516 1 97.5 86 ILE A C 1
ATOM 655 O O . ILE A 1 86 ? 9.422 -35.531 -9.516 1 97.5 86 ILE A O 1
ATOM 659 N N . TRP A 1 87 ? 7.246 -34.938 -9.547 1 96.12 87 TRP A N 1
ATOM 660 C CA . TRP A 1 87 ? 6.754 -36.312 -9.586 1 96.12 87 TRP A CA 1
ATOM 661 C C . TRP A 1 87 ? 6.176 -36.625 -10.961 1 96.12 87 TRP A C 1
ATOM 663 O O . TRP A 1 87 ? 5.477 -35.812 -11.555 1 96.12 87 TRP A O 1
ATOM 673 N N . LYS A 1 88 ? 6.445 -37.781 -11.383 1 93.31 88 LYS A N 1
ATOM 674 C CA . LYS A 1 88 ? 5.949 -38.25 -12.68 1 93.31 88 LYS A CA 1
ATOM 675 C C . LYS A 1 88 ? 4.945 -39.375 -12.516 1 93.31 88 LYS A C 1
ATOM 677 O O . LYS A 1 88 ? 5.199 -40.344 -11.781 1 93.31 88 LYS A O 1
ATOM 682 N N . MET A 1 89 ? 3.85 -39.156 -13.117 1 91.25 89 MET A N 1
ATOM 683 C CA . MET A 1 89 ? 2.826 -40.188 -13.148 1 91.25 89 MET A CA 1
ATOM 684 C C . MET A 1 89 ? 2.799 -40.906 -14.508 1 91.25 89 MET A C 1
ATOM 686 O O . MET A 1 89 ? 2.521 -40.25 -15.531 1 91.25 89 MET A O 1
ATOM 690 N N . THR A 1 90 ? 3.016 -42.156 -14.492 1 87.12 90 THR A N 1
ATOM 691 C CA . THR A 1 90 ? 3.004 -42.969 -15.711 1 87.12 90 THR A CA 1
ATOM 692 C C . THR A 1 90 ? 1.858 -43.969 -15.68 1 87.12 90 THR A C 1
ATOM 694 O O . THR A 1 90 ? 1.553 -44.531 -14.633 1 87.12 90 THR A O 1
ATOM 697 N N . SER A 1 91 ? 1.255 -44.094 -16.812 1 85.06 91 SER A N 1
ATOM 698 C CA . SER A 1 91 ? 0.133 -45.031 -16.891 1 85.06 91 SER A CA 1
ATOM 699 C C . SER A 1 91 ? 0.581 -46.406 -17.422 1 85.06 91 SER A C 1
ATOM 701 O O . SER A 1 91 ? 1.633 -46.5 -18.047 1 85.06 91 SER A O 1
ATOM 703 N N . ASP A 1 92 ? -0.306 -47.406 -17.281 1 77.44 92 ASP A N 1
ATOM 704 C CA . ASP A 1 92 ? -0.231 -48.75 -17.812 1 77.44 92 ASP A CA 1
ATOM 705 C C . ASP A 1 92 ? 1.09 -49.438 -17.422 1 77.44 92 ASP A C 1
ATOM 707 O O . ASP A 1 92 ? 1.786 -49.969 -18.281 1 77.44 92 ASP A O 1
ATOM 711 N N . VAL A 1 93 ? 1.328 -49.219 -16.219 1 68.12 93 VAL A N 1
ATOM 712 C CA . VAL A 1 93 ? 2.551 -49.875 -15.758 1 68.12 93 VAL A CA 1
ATOM 713 C C . VAL A 1 93 ? 2.287 -51.344 -15.508 1 68.12 93 VAL A C 1
ATOM 715 O O . VAL A 1 93 ? 1.286 -51.719 -14.891 1 68.12 93 VAL A O 1
ATOM 718 N N . GLN A 1 94 ? 2.74 -52.219 -16.375 1 59.47 94 GLN A N 1
ATOM 719 C CA . GLN A 1 94 ? 2.611 -53.656 -16.203 1 59.47 94 GLN A CA 1
ATOM 720 C C . GLN A 1 94 ? 3.01 -54.094 -14.805 1 59.47 94 GLN A C 1
ATOM 722 O O . GLN A 1 94 ? 4.07 -53.688 -14.305 1 59.47 94 GLN A O 1
ATOM 727 N N . GLN A 1 95 ? 1.995 -54.25 -13.953 1 53.44 95 GLN A N 1
ATOM 728 C CA . GLN A 1 95 ? 2.236 -54.781 -12.617 1 53.44 95 GLN A CA 1
ATOM 729 C C . GLN A 1 95 ? 3.25 -55.938 -12.664 1 53.44 95 GLN A C 1
ATOM 731 O O . GLN A 1 95 ? 3 -56.969 -13.281 1 53.44 95 GLN A O 1
ATOM 736 N N . ARG A 1 96 ? 4.5 -55.688 -12.742 1 50.5 96 ARG A N 1
ATOM 737 C CA . ARG A 1 96 ? 5.348 -56.875 -12.555 1 50.5 96 ARG A CA 1
ATOM 738 C C . ARG A 1 96 ? 5.023 -57.562 -11.242 1 50.5 96 ARG A C 1
ATOM 740 O O . ARG A 1 96 ? 4.984 -56.938 -10.188 1 50.5 96 ARG A O 1
ATOM 747 N N . LYS A 1 97 ? 4.207 -58.562 -11.188 1 45.06 97 LYS A N 1
ATOM 748 C CA . LYS A 1 97 ? 3.828 -59.469 -10.102 1 45.06 97 LYS A CA 1
ATOM 749 C C . LYS A 1 97 ? 4.973 -59.625 -9.109 1 45.06 97 LYS A C 1
ATOM 751 O O . LYS A 1 97 ? 4.75 -60 -7.953 1 45.06 97 LYS A O 1
ATOM 756 N N . ASP A 1 98 ? 6.207 -60.062 -9.547 1 43.97 98 ASP A N 1
ATOM 757 C CA . ASP A 1 98 ? 7.066 -60.719 -8.57 1 43.97 98 ASP A CA 1
ATOM 758 C C . ASP A 1 98 ? 7.461 -59.781 -7.445 1 43.97 98 ASP A C 1
ATOM 760 O O . ASP A 1 98 ? 7.363 -60.125 -6.27 1 43.97 98 ASP A O 1
ATOM 764 N N . ASN A 1 99 ? 8.758 -59.094 -7.477 1 42.44 99 ASN A N 1
ATOM 765 C CA . ASN A 1 99 ? 9.531 -58.562 -6.363 1 42.44 99 ASN A CA 1
ATOM 766 C C . ASN A 1 99 ? 9.016 -57.188 -5.934 1 42.44 99 ASN A C 1
ATOM 768 O O . ASN A 1 99 ? 9.477 -56.188 -6.445 1 42.44 99 ASN A O 1
ATOM 772 N N . ILE A 1 100 ? 7.91 -57.062 -5.465 1 42.88 100 ILE A N 1
ATOM 773 C CA . ILE A 1 100 ? 7.211 -55.875 -4.941 1 42.88 100 ILE A CA 1
ATOM 774 C C . ILE A 1 100 ? 8.094 -55.156 -3.93 1 42.88 100 ILE A C 1
ATOM 776 O O . ILE A 1 100 ? 7.746 -54.094 -3.451 1 42.88 100 ILE A O 1
ATOM 780 N N . GLY A 1 101 ? 9 -55.844 -3.24 1 39.88 101 GLY A N 1
ATOM 781 C CA . GLY A 1 101 ? 9.617 -55.281 -2.049 1 39.88 101 GLY A CA 1
ATOM 782 C C . GLY A 1 101 ? 10.344 -53.969 -2.316 1 39.88 101 GLY A C 1
ATOM 783 O O . GLY A 1 101 ? 9.969 -52.938 -1.793 1 39.88 101 GLY A O 1
ATOM 784 N N . MET A 1 102 ? 11.672 -54.094 -2.629 1 42.03 102 MET A N 1
ATOM 785 C CA . MET A 1 102 ? 12.688 -53.031 -2.664 1 42.03 102 MET A CA 1
ATOM 786 C C . MET A 1 102 ? 12.438 -52.094 -3.834 1 42.03 102 MET A C 1
ATOM 788 O O . MET A 1 102 ? 12.812 -50.938 -3.777 1 42.03 102 MET A O 1
ATOM 792 N N . ALA A 1 103 ? 12 -52.531 -5.004 1 44.41 103 ALA A N 1
ATOM 793 C CA . ALA A 1 103 ? 11.805 -51.75 -6.23 1 44.41 103 ALA A CA 1
ATOM 794 C C . ALA A 1 103 ? 10.656 -50.781 -6.078 1 44.41 103 ALA A C 1
ATOM 796 O O . ALA A 1 103 ? 10.664 -49.719 -6.703 1 44.41 103 ALA A O 1
ATOM 797 N N . SER A 1 104 ? 9.688 -51.125 -5.367 1 47.72 104 SER A N 1
ATOM 798 C CA . SER A 1 104 ? 8.562 -50.219 -5.09 1 47.72 104 SER A CA 1
ATOM 799 C C . SER A 1 104 ? 9.039 -48.906 -4.465 1 47.72 104 SER A C 1
ATOM 801 O O . SER A 1 104 ? 8.445 -47.844 -4.699 1 47.72 104 SER A O 1
ATOM 803 N N . TYR A 1 105 ? 10.016 -49.125 -3.537 1 47.47 105 TYR A N 1
ATOM 804 C CA . TYR A 1 105 ? 10.555 -47.938 -2.867 1 47.47 105 TYR A CA 1
ATOM 805 C C . TYR A 1 105 ? 11.133 -46.969 -3.877 1 47.47 105 TYR A C 1
ATOM 807 O O . TYR A 1 105 ? 10.961 -45.75 -3.736 1 47.47 105 TYR A O 1
ATOM 815 N N . ILE A 1 106 ? 11.828 -47.562 -4.91 1 54.84 106 ILE A N 1
ATOM 816 C CA . ILE A 1 106 ? 12.469 -46.688 -5.887 1 54.84 106 ILE A CA 1
ATOM 817 C C . ILE A 1 106 ? 11.438 -46.219 -6.91 1 54.84 106 ILE A C 1
ATOM 819 O O . ILE A 1 106 ? 11.438 -45.062 -7.312 1 54.84 106 ILE A O 1
ATOM 823 N N . GLU A 1 107 ? 10.492 -47.156 -7.113 1 65.31 107 GLU A N 1
ATOM 824 C CA . GLU A 1 107 ? 9.617 -46.875 -8.258 1 65.31 107 GLU A CA 1
ATOM 825 C C . GLU A 1 107 ? 8.422 -46.031 -7.848 1 65.31 107 GLU A C 1
ATOM 827 O O . GLU A 1 107 ? 7.809 -45.375 -8.688 1 65.31 107 GLU A O 1
ATOM 832 N N . GLY A 1 108 ? 8.211 -45.781 -6.723 1 75.75 108 GLY A N 1
ATOM 833 C CA . GLY A 1 108 ? 7.129 -44.969 -6.199 1 75.75 108 GLY A CA 1
ATOM 834 C C . GLY A 1 108 ? 5.824 -45.719 -6.062 1 75.75 108 GLY A C 1
ATOM 835 O O . GLY A 1 108 ? 5.711 -46.875 -6.523 1 75.75 108 GLY A O 1
ATOM 836 N N . PRO A 1 109 ? 4.867 -45.312 -5.406 1 87.25 109 PRO A N 1
ATOM 837 C CA . PRO A 1 109 ? 3.588 -45.969 -5.148 1 87.25 109 PRO A CA 1
ATOM 838 C C . PRO A 1 109 ? 2.773 -46.188 -6.422 1 87.25 109 PRO A C 1
ATOM 840 O O . PRO A 1 109 ? 2.881 -45.406 -7.371 1 87.25 109 PRO A O 1
ATOM 843 N N . LEU A 1 110 ? 2.053 -47.312 -6.414 1 88.12 110 LEU A N 1
ATOM 844 C CA . LEU A 1 110 ? 1.139 -47.688 -7.488 1 88.12 110 LEU A CA 1
ATOM 845 C C . LEU A 1 110 ? -0.312 -47.531 -7.043 1 88.12 110 LEU A C 1
ATOM 847 O O . LEU A 1 110 ? -0.635 -47.781 -5.879 1 88.12 110 LEU A O 1
ATOM 851 N N . PHE A 1 111 ? -1.158 -47.062 -7.922 1 88.19 111 PHE A N 1
ATOM 852 C CA . PHE A 1 111 ? -2.59 -47.031 -7.641 1 88.19 111 PHE A CA 1
ATOM 853 C C . PHE A 1 111 ? -3.393 -47.25 -8.914 1 88.19 111 PHE A C 1
ATOM 855 O O . PHE A 1 111 ? -2.85 -47.188 -10.023 1 88.19 111 PHE A O 1
ATOM 862 N N . VAL A 1 112 ? -4.59 -47.625 -8.688 1 87.19 112 VAL A N 1
ATOM 863 C CA . VAL A 1 112 ? -5.469 -47.906 -9.82 1 87.19 112 VAL A CA 1
ATOM 864 C C . VAL A 1 112 ? -6.605 -46.875 -9.852 1 87.19 112 VAL A C 1
ATOM 866 O O . VAL A 1 112 ? -7.195 -46.562 -8.812 1 87.19 112 VAL A O 1
ATOM 869 N N . ALA A 1 113 ? -6.82 -46.312 -10.891 1 85.44 113 ALA A N 1
ATOM 870 C CA . ALA A 1 113 ? -7.977 -45.469 -11.156 1 85.44 113 ALA A CA 1
ATOM 871 C C . ALA A 1 113 ? -8.75 -45.938 -12.383 1 85.44 113 ALA A C 1
ATOM 873 O O . ALA A 1 113 ? -8.203 -45.969 -13.492 1 85.44 113 ALA A O 1
ATOM 874 N N . GLY A 1 114 ? -9.969 -46.25 -12.156 1 80.12 114 GLY A N 1
ATOM 875 C CA . GLY A 1 114 ? -10.703 -46.938 -13.211 1 80.12 114 GLY A CA 1
ATOM 876 C C . GLY A 1 114 ? -10.102 -48.25 -13.594 1 80.12 114 GLY A C 1
ATOM 877 O O . GLY A 1 114 ? -9.914 -49.125 -12.742 1 80.12 114 GLY A O 1
ATOM 878 N N . ASN A 1 115 ? -9.75 -48.344 -14.93 1 80.62 115 ASN A N 1
ATOM 879 C CA . ASN A 1 115 ? -9.18 -49.594 -15.414 1 80.62 115 ASN A CA 1
ATOM 880 C C . ASN A 1 115 ? -7.691 -49.438 -15.727 1 80.62 115 ASN A C 1
ATOM 882 O O . ASN A 1 115 ? -7.105 -50.281 -16.422 1 80.62 115 ASN A O 1
ATOM 886 N N . THR A 1 116 ? -7.211 -48.438 -15.219 1 85.69 116 THR A N 1
ATOM 887 C CA . THR A 1 116 ? -5.816 -48.156 -15.555 1 85.69 116 THR A CA 1
ATOM 888 C C . THR A 1 116 ? -4.965 -48.094 -14.289 1 85.69 116 THR A C 1
ATOM 890 O O . THR A 1 116 ? -5.391 -47.531 -13.281 1 85.69 116 THR A O 1
ATOM 893 N N . SER A 1 117 ? -3.783 -48.656 -14.367 1 87.12 117 SER A N 1
ATOM 894 C CA . SER A 1 117 ? -2.814 -48.562 -13.281 1 87.12 117 SER A CA 1
ATOM 895 C C . SER A 1 117 ? -1.858 -47.375 -13.5 1 87.12 117 SER A C 1
ATOM 897 O O . SER A 1 117 ? -1.421 -47.125 -14.625 1 87.12 117 SER A O 1
ATOM 899 N N . TYR A 1 118 ? -1.64 -46.719 -12.406 1 89.31 118 TYR A N 1
ATOM 900 C CA . TYR A 1 118 ? -0.729 -45.562 -12.453 1 89.31 118 TYR A CA 1
ATOM 901 C C . TYR A 1 118 ? 0.393 -45.719 -11.43 1 89.31 118 TYR A C 1
ATOM 903 O O . TYR A 1 118 ? 0.193 -46.312 -10.359 1 89.31 118 TYR A O 1
ATOM 911 N N . GLN A 1 119 ? 1.51 -45.281 -11.82 1 89.31 119 GLN A N 1
ATOM 912 C CA . GLN A 1 119 ? 2.662 -45.25 -10.922 1 89.31 119 GLN A CA 1
ATOM 913 C C . GLN A 1 119 ? 3.215 -43.844 -10.789 1 89.31 119 GLN A C 1
ATOM 915 O O . GLN A 1 119 ? 3.377 -43.125 -11.789 1 89.31 119 GLN A O 1
ATOM 920 N N . LEU A 1 120 ? 3.422 -43.438 -9.547 1 92.44 120 LEU A N 1
ATOM 921 C CA . LEU A 1 120 ? 4.027 -42.156 -9.281 1 92.44 120 LEU A CA 1
ATOM 922 C C . LEU A 1 120 ? 5.473 -42.312 -8.812 1 92.44 120 LEU A C 1
ATOM 924 O O . LEU A 1 120 ? 5.746 -43.062 -7.871 1 92.44 120 LEU A O 1
ATOM 928 N N . SER A 1 121 ? 6.367 -41.656 -9.484 1 91.44 121 SER A N 1
ATOM 929 C CA . SER A 1 121 ? 7.777 -41.75 -9.125 1 91.44 121 SER A CA 1
ATOM 930 C C . SER A 1 121 ? 8.414 -40.344 -9.117 1 91.44 121 SER A C 1
ATOM 932 O O . SER A 1 121 ? 7.902 -39.438 -9.742 1 91.44 121 SER A O 1
ATOM 934 N N . LEU A 1 122 ? 9.492 -40.281 -8.383 1 93.94 122 LEU A N 1
ATOM 935 C CA . LEU A 1 122 ? 10.242 -39.031 -8.375 1 93.94 122 LEU A CA 1
ATOM 936 C C . LEU A 1 122 ? 10.977 -38.844 -9.695 1 93.94 122 LEU A C 1
ATOM 938 O O . LEU A 1 122 ? 11.773 -39.688 -10.109 1 93.94 122 LEU A O 1
ATOM 942 N N . GLU A 1 123 ? 10.68 -37.812 -10.352 1 92.56 123 GLU A N 1
ATOM 943 C CA . GLU A 1 123 ? 11.352 -37.469 -11.602 1 92.56 123 GLU A CA 1
ATOM 944 C C . GLU A 1 123 ? 12.617 -36.656 -11.344 1 92.56 123 GLU A C 1
ATOM 946 O O . GLU A 1 123 ? 13.656 -36.906 -11.961 1 92.56 123 GLU A O 1
ATOM 951 N N . SER A 1 124 ? 12.492 -35.656 -10.461 1 95.31 124 SER A N 1
ATOM 952 C CA . SER A 1 124 ? 13.656 -34.812 -10.188 1 95.31 124 SER A CA 1
ATOM 953 C C . SER A 1 124 ? 13.523 -34.125 -8.836 1 95.31 124 SER A C 1
ATOM 955 O O . SER A 1 124 ? 12.406 -33.844 -8.383 1 95.31 124 SER A O 1
ATOM 957 N N . LEU A 1 125 ? 14.641 -33.906 -8.195 1 97 125 LEU A N 1
ATOM 958 C CA . LEU A 1 125 ? 14.766 -33.062 -7.008 1 97 125 LEU A CA 1
ATOM 959 C C . LEU A 1 125 ? 15.484 -31.766 -7.332 1 97 125 LEU A C 1
ATOM 961 O O . LEU A 1 125 ? 16.625 -31.781 -7.797 1 97 125 LEU A O 1
ATOM 965 N N . LEU A 1 126 ? 14.82 -30.703 -7.133 1 97.88 126 LEU A N 1
ATOM 966 C CA . LEU A 1 126 ? 15.406 -29.406 -7.422 1 97.88 126 LEU A CA 1
ATOM 967 C C . LEU A 1 126 ? 15.914 -28.734 -6.148 1 97.88 126 LEU A C 1
ATOM 969 O O . LEU A 1 126 ? 15.141 -28.5 -5.215 1 97.88 126 LEU A O 1
ATOM 973 N N . VAL A 1 127 ? 17.188 -28.406 -6.129 1 97.5 127 VAL A N 1
ATOM 974 C CA . VAL A 1 127 ? 17.828 -27.75 -4.996 1 97.5 127 VAL A CA 1
ATOM 975 C C . VAL A 1 127 ? 18.5 -26.453 -5.457 1 97.5 127 VAL A C 1
ATOM 977 O O . VAL A 1 127 ? 19.344 -26.484 -6.359 1 97.5 127 VAL A O 1
ATOM 980 N N . GLY A 1 128 ? 18.156 -25.406 -4.895 1 96.94 128 GLY A N 1
ATOM 981 C CA . GLY A 1 128 ? 18.75 -24.125 -5.258 1 96.94 128 GLY A CA 1
ATOM 982 C C . GLY A 1 128 ? 18.391 -23.016 -4.285 1 96.94 128 GLY A C 1
ATOM 983 O O . GLY A 1 128 ? 19.25 -22.188 -3.943 1 96.94 128 GLY A O 1
ATOM 984 N N . HIS A 1 129 ? 17.188 -22.953 -3.82 1 97.12 129 HIS A N 1
ATOM 985 C CA . HIS A 1 129 ? 16.75 -21.938 -2.865 1 97.12 129 HIS A CA 1
ATOM 986 C C . HIS A 1 129 ? 17.453 -22.109 -1.519 1 97.12 129 HIS A C 1
ATOM 988 O O . HIS A 1 129 ? 17.75 -23.234 -1.109 1 97.12 129 HIS A O 1
ATOM 994 N N . GLU A 1 130 ? 17.609 -21.047 -0.785 1 96.12 130 GLU A N 1
ATOM 995 C CA . GLU A 1 130 ? 18.328 -21.062 0.483 1 96.12 130 GLU A CA 1
ATOM 996 C C . GLU A 1 130 ? 17.375 -20.984 1.667 1 96.12 130 GLU A C 1
ATOM 998 O O . GLU A 1 130 ? 17.797 -20.922 2.82 1 96.12 130 GLU A O 1
ATOM 1003 N N . ASP A 1 131 ? 16.156 -20.906 1.426 1 96.44 131 ASP A N 1
ATOM 1004 C CA . ASP A 1 131 ? 15.117 -20.844 2.449 1 96.44 131 ASP A CA 1
ATOM 1005 C C . ASP A 1 131 ? 13.836 -21.531 1.977 1 96.44 131 ASP A C 1
ATOM 1007 O O . ASP A 1 131 ? 13.812 -22.141 0.907 1 96.44 131 ASP A O 1
ATOM 1011 N N . TRP A 1 132 ? 12.844 -21.484 2.82 1 96.62 132 TRP A N 1
ATOM 1012 C CA . TRP A 1 132 ? 11.57 -22.156 2.553 1 96.62 132 TRP A CA 1
ATOM 1013 C C . TRP A 1 132 ? 11.062 -21.812 1.153 1 96.62 132 TRP A C 1
ATOM 1015 O O . TRP A 1 132 ? 11.07 -20.656 0.746 1 96.62 132 TRP A O 1
ATOM 1025 N N . VAL A 1 133 ? 10.656 -22.797 0.425 1 97.75 133 VAL A N 1
ATOM 1026 C CA . VAL A 1 133 ? 10.016 -22.578 -0.867 1 97.75 133 VAL A CA 1
ATOM 1027 C C . VAL A 1 133 ? 8.5 -22.547 -0.696 1 97.75 133 VAL A C 1
ATOM 1029 O O . VAL A 1 133 ? 7.875 -23.594 -0.501 1 97.75 133 VAL A O 1
ATOM 1032 N N . TYR A 1 134 ? 7.918 -21.406 -0.94 1 94.94 134 TYR A N 1
ATOM 1033 C CA . TYR A 1 134 ? 6.52 -21.203 -0.568 1 94.94 134 TYR A CA 1
ATOM 1034 C C . TYR A 1 134 ? 5.598 -21.469 -1.755 1 94.94 134 TYR A C 1
ATOM 1036 O O . TYR A 1 134 ? 4.418 -21.766 -1.576 1 94.94 134 TYR A O 1
ATOM 1044 N N . SER A 1 135 ? 6.141 -21.297 -2.924 1 96 135 SER A N 1
ATOM 1045 C CA . SER A 1 135 ? 5.273 -21.484 -4.086 1 96 135 SER A CA 1
ATOM 1046 C C . SER A 1 135 ? 6.027 -22.141 -5.238 1 96 135 SER A C 1
ATOM 1048 O O . SER A 1 135 ? 7.223 -21.906 -5.414 1 96 135 SER A O 1
ATOM 1050 N N . VAL A 1 136 ? 5.258 -22.906 -5.965 1 97.94 136 VAL A N 1
ATOM 1051 C CA . VAL A 1 136 ? 5.75 -23.516 -7.195 1 97.94 136 VAL A CA 1
ATOM 1052 C C . VAL A 1 136 ? 4.598 -23.703 -8.18 1 97.94 136 VAL A C 1
ATOM 1054 O O . VAL A 1 136 ? 3.477 -24.016 -7.785 1 97.94 136 VAL A O 1
ATOM 1057 N N . GLU A 1 137 ? 4.883 -23.453 -9.422 1 96.75 137 GLU A N 1
ATOM 1058 C CA . GLU A 1 137 ? 3.834 -23.656 -10.422 1 96.75 137 GLU A CA 1
ATOM 1059 C C . GLU A 1 137 ? 4.43 -23.891 -11.805 1 96.75 137 GLU A C 1
ATOM 1061 O O . GLU A 1 137 ? 5.504 -23.391 -12.125 1 96.75 137 GLU A O 1
ATOM 1066 N N . TRP A 1 138 ? 3.709 -24.641 -12.555 1 96.75 138 TRP A N 1
ATOM 1067 C CA . TRP A 1 138 ? 4.07 -24.844 -13.953 1 96.75 138 TRP A CA 1
ATOM 1068 C C . TRP A 1 138 ? 3.787 -23.609 -14.781 1 96.75 138 TRP A C 1
ATOM 1070 O O . TRP A 1 138 ? 2.836 -22.875 -14.508 1 96.75 138 TRP A O 1
ATOM 1080 N N . GLN A 1 139 ? 4.652 -23.422 -15.773 1 95.94 139 GLN A N 1
ATOM 1081 C CA . GLN A 1 139 ? 4.316 -22.391 -16.75 1 95.94 139 GLN A CA 1
ATOM 1082 C C . GLN A 1 139 ? 2.996 -22.703 -17.453 1 95.94 139 GLN A C 1
ATOM 1084 O O . GLN A 1 139 ? 2.732 -23.859 -17.797 1 95.94 139 GLN A O 1
ATOM 1089 N N . PRO A 1 140 ? 2.213 -21.688 -17.641 1 90.5 140 PRO A N 1
ATOM 1090 C CA . PRO A 1 140 ? 0.917 -21.953 -18.266 1 90.5 140 PRO A CA 1
ATOM 1091 C C . PRO A 1 140 ? 1.053 -22.547 -19.672 1 90.5 140 PRO A C 1
ATOM 1093 O O . PRO A 1 140 ? 1.98 -22.203 -20.406 1 90.5 140 PRO A O 1
ATOM 1096 N N . PRO A 1 141 ? 0.088 -23.438 -19.984 1 90.06 141 PRO A N 1
ATOM 1097 C CA . PRO A 1 141 ? 0.131 -24.062 -21.312 1 90.06 141 PRO A CA 1
ATOM 1098 C C . PRO A 1 141 ? -0.105 -23.047 -22.438 1 90.06 141 PRO A C 1
ATOM 1100 O O . PRO A 1 141 ? -0.742 -22.016 -22.219 1 90.06 141 PRO A O 1
ATOM 1103 N N . THR A 1 142 ? 0.432 -23.375 -23.594 1 86.44 142 THR A N 1
ATOM 1104 C CA . THR A 1 142 ? 0.217 -22.562 -24.781 1 86.44 142 THR A CA 1
ATOM 1105 C C . THR A 1 142 ? -0.692 -23.281 -25.766 1 86.44 142 THR A C 1
ATOM 1107 O O . THR A 1 142 ? -0.629 -24.5 -25.906 1 86.44 142 THR A O 1
ATOM 1110 N N . LEU A 1 143 ? -1.582 -22.484 -26.375 1 81.69 143 LEU A N 1
ATOM 1111 C CA . LEU A 1 143 ? -2.457 -23.062 -27.375 1 81.69 143 LEU A CA 1
ATOM 1112 C C . LEU A 1 143 ? -1.743 -23.172 -28.719 1 81.69 143 LEU A C 1
ATOM 1114 O O . LEU A 1 143 ? -1.184 -22.188 -29.219 1 81.69 143 LEU A O 1
ATOM 1118 N N . LEU A 1 144 ? -1.758 -24.359 -29.25 1 79.69 144 LEU A N 1
ATOM 1119 C CA . LEU A 1 144 ? -1.175 -24.562 -30.562 1 79.69 144 LEU A CA 1
ATOM 1120 C C . LEU A 1 144 ? -2.219 -24.359 -31.656 1 79.69 144 LEU A C 1
ATOM 1122 O O . LEU A 1 144 ? -3.42 -24.344 -31.375 1 79.69 144 LEU A O 1
ATOM 1126 N N . LEU A 1 145 ? -1.839 -24.047 -32.906 1 75.62 145 LEU A N 1
ATOM 1127 C CA . LEU A 1 145 ? -2.691 -23.781 -34.062 1 75.62 145 LEU A CA 1
ATOM 1128 C C . LEU A 1 145 ? -3.75 -24.875 -34.219 1 75.62 145 LEU A C 1
ATOM 1130 O O . LEU A 1 145 ? -4.863 -24.609 -34.688 1 75.62 145 LEU A O 1
ATOM 1134 N N . GLY A 1 146 ? -3.57 -25.984 -33.75 1 73.25 146 GLY A N 1
ATOM 1135 C CA . GLY A 1 146 ? -4.523 -27.078 -33.844 1 73.25 146 GLY A CA 1
ATOM 1136 C C . GLY A 1 146 ? -5.398 -27.219 -32.594 1 73.25 146 GLY A C 1
ATOM 1137 O O . GLY A 1 146 ? -6.203 -28.156 -32.5 1 73.25 146 GLY A O 1
ATOM 1138 N N . GLY A 1 147 ? -5.367 -26.219 -31.797 1 72.94 147 GLY A N 1
ATOM 1139 C CA . GLY A 1 147 ? -6.227 -26.203 -30.625 1 72.94 147 GLY A CA 1
ATOM 1140 C C . GLY A 1 147 ? -5.691 -27.031 -29.484 1 72.94 147 GLY A C 1
ATOM 1141 O O . GLY A 1 147 ? -6.316 -27.109 -28.422 1 72.94 147 GLY A O 1
ATOM 1142 N N . GLU A 1 148 ? -4.656 -27.703 -29.797 1 79.69 148 GLU A N 1
ATOM 1143 C CA . GLU A 1 148 ? -4.082 -28.516 -28.734 1 79.69 148 GLU A CA 1
ATOM 1144 C C . GLU A 1 148 ? -3.213 -27.688 -27.797 1 79.69 148 GLU A C 1
ATOM 1146 O O . GLU A 1 148 ? -2.494 -26.797 -28.25 1 79.69 148 GLU A O 1
ATOM 1151 N N . ALA A 1 149 ? -3.377 -28 -26.469 1 85.19 149 ALA A N 1
ATOM 1152 C CA . ALA A 1 149 ? -2.592 -27.297 -25.469 1 85.19 149 ALA A CA 1
ATOM 1153 C C . ALA A 1 149 ? -1.245 -27.969 -25.25 1 85.19 149 ALA A C 1
ATOM 1155 O O . ALA A 1 149 ? -1.171 -29.203 -25.156 1 85.19 149 ALA A O 1
ATOM 1156 N N . HIS A 1 150 ? -0.213 -27.188 -25.312 1 89.19 150 HIS A N 1
ATOM 1157 C CA . HIS A 1 150 ? 1.14 -27.656 -25.031 1 89.19 150 HIS A CA 1
ATOM 1158 C C . HIS A 1 150 ? 1.622 -27.188 -23.672 1 89.19 150 HIS A C 1
ATOM 1160 O O . HIS A 1 150 ? 1.59 -25.984 -23.375 1 89.19 150 HIS A O 1
ATOM 1166 N N . GLN A 1 151 ? 2.059 -28.156 -22.859 1 92.94 151 GLN A N 1
ATOM 1167 C CA . GLN A 1 151 ? 2.617 -27.828 -21.562 1 92.94 151 GLN A CA 1
ATOM 1168 C C . GLN A 1 151 ? 4.117 -27.578 -21.641 1 92.94 151 GLN A C 1
ATOM 1170 O O . GLN A 1 151 ? 4.902 -28.516 -21.828 1 92.94 151 GLN A O 1
ATOM 1175 N N . PRO A 1 152 ? 4.512 -26.312 -21.516 1 93.56 152 PRO A N 1
ATOM 1176 C CA . PRO A 1 152 ? 5.953 -26.078 -21.422 1 93.56 152 PRO A CA 1
ATOM 1177 C C . PRO A 1 152 ? 6.574 -26.75 -20.188 1 93.56 152 PRO A C 1
ATOM 1179 O O . PRO A 1 152 ? 6.004 -26.688 -19.094 1 93.56 152 PRO A O 1
ATOM 1182 N N . MET A 1 153 ? 7.727 -27.359 -20.391 1 94.69 153 MET A N 1
ATOM 1183 C CA . MET A 1 153 ? 8.453 -27.938 -19.266 1 94.69 153 MET A CA 1
ATOM 1184 C C . MET A 1 153 ? 9.273 -26.875 -18.547 1 94.69 153 MET A C 1
ATOM 1186 O O . MET A 1 153 ? 10.5 -26.859 -18.625 1 94.69 153 MET A O 1
ATOM 1190 N N . SER A 1 154 ? 8.562 -26.047 -17.828 1 97.12 154 SER A N 1
ATOM 1191 C CA . SER A 1 154 ? 9.109 -24.906 -17.109 1 97.12 154 SER A CA 1
ATOM 1192 C C . SER A 1 154 ? 8.352 -24.672 -15.805 1 97.12 154 SER A C 1
ATOM 1194 O O . SER A 1 154 ? 7.125 -24.703 -15.773 1 97.12 154 SER A O 1
ATOM 1196 N N . ILE A 1 155 ? 9.125 -24.516 -14.758 1 98.12 155 ILE A N 1
ATOM 1197 C CA . ILE A 1 155 ? 8.531 -24.359 -13.43 1 98.12 155 ILE A CA 1
ATOM 1198 C C . ILE A 1 155 ? 9.023 -23.062 -12.797 1 98.12 155 ILE A C 1
ATOM 1200 O O . ILE A 1 155 ? 10.211 -22.719 -12.891 1 98.12 155 ILE A O 1
ATOM 1204 N N . LEU A 1 156 ? 8.102 -22.344 -12.164 1 98.56 156 LEU A N 1
ATOM 1205 C CA . LEU A 1 156 ? 8.43 -21.141 -11.406 1 98.56 156 LEU A CA 1
ATOM 1206 C C . LEU A 1 156 ? 8.328 -21.406 -9.906 1 98.56 156 LEU A C 1
ATOM 1208 O O . LEU A 1 156 ? 7.344 -21.984 -9.438 1 98.56 156 LEU A O 1
ATOM 1212 N N . SER A 1 157 ? 9.336 -21.031 -9.164 1 98.5 157 SER A N 1
ATOM 1213 C CA . SER A 1 157 ? 9.297 -21.156 -7.711 1 98.5 157 SER A CA 1
ATOM 1214 C C . SER A 1 157 ? 9.586 -19.828 -7.031 1 98.5 157 SER A C 1
ATOM 1216 O O . SER A 1 157 ? 10.297 -18.984 -7.582 1 98.5 157 SER A O 1
ATOM 1218 N N . ALA A 1 158 ? 9.008 -19.594 -5.922 1 96.81 158 ALA A N 1
ATOM 1219 C CA . ALA A 1 158 ? 9.25 -18.438 -5.062 1 96.81 158 ALA A CA 1
ATOM 1220 C C . ALA A 1 158 ? 9.602 -18.875 -3.641 1 96.81 158 ALA A C 1
ATOM 1222 O O . ALA A 1 158 ? 9.008 -19.828 -3.117 1 96.81 158 ALA A O 1
ATOM 1223 N N . SER A 1 159 ? 10.484 -18.125 -3.035 1 96.12 159 SER A N 1
ATOM 1224 C CA . SER A 1 159 ? 11.039 -18.578 -1.763 1 96.12 159 SER A CA 1
ATOM 1225 C C . SER A 1 159 ? 11.188 -17.422 -0.781 1 96.12 159 SER A C 1
ATOM 1227 O O . SER A 1 159 ? 11.211 -16.266 -1.185 1 96.12 159 SER A O 1
ATOM 1229 N N . MET A 1 160 ? 11.312 -17.844 0.46 1 92.56 160 MET A N 1
ATOM 1230 C CA . MET A 1 160 ? 11.586 -16.891 1.535 1 92.56 160 MET A CA 1
ATOM 1231 C C . MET A 1 160 ? 13 -16.328 1.428 1 92.56 160 MET A C 1
ATOM 1233 O O . MET A 1 160 ? 13.352 -15.367 2.111 1 92.56 160 MET A O 1
ATOM 1237 N N . ASP A 1 161 ? 13.812 -16.859 0.563 1 91.94 161 ASP A N 1
ATOM 1238 C CA . ASP A 1 161 ? 15.156 -16.328 0.348 1 91.94 161 ASP A CA 1
ATOM 1239 C C . ASP A 1 161 ? 15.109 -15.078 -0.536 1 91.94 161 ASP A C 1
ATOM 1241 O O . ASP A 1 161 ? 16.156 -14.586 -0.971 1 91.94 161 ASP A O 1
ATOM 1245 N N . LYS A 1 162 ? 13.961 -14.656 -0.936 1 89.62 162 LYS A N 1
ATOM 1246 C CA . LYS A 1 162 ? 13.695 -13.43 -1.687 1 89.62 162 LYS A CA 1
ATOM 1247 C C . LYS A 1 162 ? 13.992 -13.625 -3.172 1 89.62 162 LYS A C 1
ATOM 1249 O O . LYS A 1 162 ? 14.211 -12.648 -3.896 1 89.62 162 LYS A O 1
ATOM 1254 N N . MET A 1 163 ? 13.953 -14.883 -3.59 1 94 163 MET A N 1
ATOM 1255 C CA . MET A 1 163 ? 14.234 -15.156 -4.996 1 94 163 MET A CA 1
ATOM 1256 C C . MET A 1 163 ? 13.094 -15.938 -5.637 1 94 163 MET A C 1
ATOM 1258 O O . MET A 1 163 ? 12.414 -16.719 -4.969 1 94 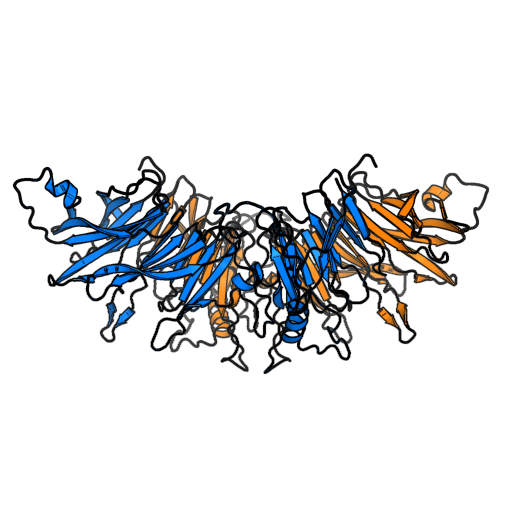163 MET A O 1
ATOM 1262 N N . MET A 1 164 ? 12.953 -15.672 -6.895 1 96.56 164 MET A N 1
ATOM 1263 C CA . MET A 1 164 ? 12.211 -16.578 -7.773 1 96.56 164 MET A CA 1
ATOM 1264 C C . MET A 1 164 ? 13.148 -17.25 -8.773 1 96.56 164 MET A C 1
ATOM 1266 O O . MET A 1 164 ? 14.125 -16.656 -9.219 1 96.56 164 MET A O 1
ATOM 1270 N N . MET A 1 165 ? 12.805 -18.453 -9.055 1 98.25 165 MET A N 1
ATOM 1271 C CA . MET A 1 165 ? 13.617 -19.203 -10.008 1 98.25 165 MET A CA 1
ATOM 1272 C C . MET A 1 165 ? 12.742 -19.891 -11.055 1 98.25 165 MET A C 1
ATOM 1274 O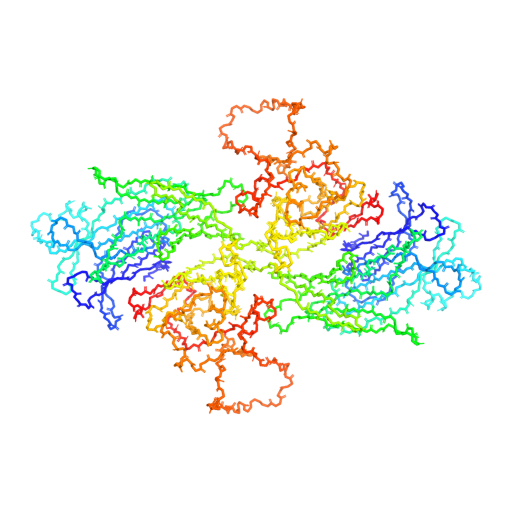 O . MET A 1 165 ? 11.656 -20.375 -10.742 1 98.25 165 MET A O 1
ATOM 1278 N N . ILE A 1 166 ? 13.258 -19.891 -12.258 1 98.31 166 ILE A N 1
ATOM 1279 C CA . ILE A 1 166 ? 12.664 -20.688 -13.328 1 98.31 166 ILE A CA 1
ATOM 1280 C C . ILE A 1 166 ? 13.523 -21.906 -13.602 1 98.31 166 ILE A C 1
ATOM 1282 O O . ILE A 1 166 ? 14.727 -21.781 -13.859 1 98.31 166 ILE A O 1
ATOM 1286 N N . TRP A 1 167 ? 12.906 -23.062 -13.508 1 98.38 167 TRP A N 1
ATOM 1287 C CA . TRP A 1 167 ? 13.578 -24.344 -13.719 1 98.38 167 TRP A CA 1
ATOM 1288 C C . TRP A 1 167 ? 13.156 -24.969 -15.047 1 98.38 167 TRP A C 1
ATOM 1290 O O . TRP A 1 167 ? 11.969 -25 -15.367 1 98.38 167 TRP A O 1
ATOM 1300 N N . ARG A 1 168 ? 14.148 -25.484 -15.766 1 97.25 168 ARG A N 1
ATOM 1301 C CA . ARG A 1 168 ? 13.898 -26.156 -17.031 1 97.25 168 ARG A CA 1
ATOM 1302 C C . ARG A 1 168 ? 14.883 -27.312 -17.25 1 97.25 168 ARG A C 1
ATOM 1304 O O . ARG A 1 168 ? 16.016 -27.266 -16.766 1 97.25 168 ARG A O 1
ATOM 1311 N N . PRO A 1 169 ? 14.352 -28.344 -17.984 1 95.44 169 PRO A N 1
ATOM 1312 C CA . PRO A 1 169 ? 15.32 -29.375 -18.359 1 95.44 169 PRO A CA 1
ATOM 1313 C C . PRO A 1 169 ? 16.328 -28.891 -19.391 1 95.44 169 PRO A C 1
ATOM 1315 O O . PRO A 1 169 ? 15.969 -28.234 -20.359 1 95.44 169 PRO A O 1
ATOM 1318 N N . GLU A 1 170 ? 17.531 -29.234 -19.125 1 93.69 170 GLU A N 1
ATOM 1319 C CA . GLU A 1 170 ? 18.578 -28.938 -20.094 1 93.69 170 GLU A CA 1
ATOM 1320 C C . GLU A 1 170 ? 18.359 -29.734 -21.391 1 93.69 170 GLU A C 1
ATOM 1322 O O . GLU A 1 170 ? 18.047 -30.922 -21.328 1 93.69 170 GLU A O 1
ATOM 1327 N N . LYS A 1 171 ? 18.578 -29.188 -22.469 1 89.56 171 LYS A N 1
ATOM 1328 C CA . LYS A 1 171 ? 18.219 -29.75 -23.766 1 89.56 171 LYS A CA 1
ATOM 1329 C C . LYS A 1 171 ? 18.953 -31.062 -24.016 1 89.56 171 LYS A C 1
ATOM 1331 O O . LYS A 1 171 ? 18.375 -32.031 -24.516 1 89.56 171 LYS A O 1
ATOM 1336 N N . ASN A 1 172 ? 20.172 -31.188 -23.688 1 89.62 172 ASN A N 1
ATOM 1337 C CA . ASN A 1 172 ? 21 -32.344 -24.031 1 89.62 172 ASN A CA 1
ATOM 1338 C C . ASN A 1 172 ? 20.875 -33.438 -22.984 1 89.62 172 ASN A C 1
ATOM 1340 O O . ASN A 1 172 ? 20.781 -34.625 -23.344 1 89.62 172 ASN A O 1
ATOM 1344 N N . THR A 1 173 ? 20.781 -33.125 -21.734 1 89.69 173 THR A N 1
ATOM 1345 C CA . THR A 1 173 ? 20.859 -34.094 -20.672 1 89.69 173 THR A CA 1
ATOM 1346 C C . THR A 1 173 ? 19.469 -34.406 -20.109 1 89.69 173 THR A C 1
ATOM 1348 O O . THR A 1 173 ? 19.25 -35.438 -19.5 1 89.69 173 THR A O 1
ATOM 1351 N N . GLY A 1 174 ? 18.609 -33.438 -20.25 1 91.44 174 GLY A N 1
ATOM 1352 C CA . GLY A 1 174 ? 17.281 -33.594 -19.672 1 91.44 174 GLY A CA 1
ATOM 1353 C C . GLY A 1 174 ? 17.25 -33.281 -18.188 1 91.44 174 GLY A C 1
ATOM 1354 O O . GLY A 1 174 ? 16.188 -33.344 -17.562 1 91.44 174 GLY A O 1
ATOM 1355 N N . LEU A 1 175 ? 18.391 -32.969 -17.641 1 93.88 175 LEU A N 1
ATOM 1356 C CA . LEU A 1 175 ? 18.453 -32.625 -16.219 1 93.88 175 LEU A CA 1
ATOM 1357 C C . LEU A 1 175 ? 17.859 -31.25 -15.969 1 93.88 175 LEU A C 1
ATOM 1359 O O . LEU A 1 175 ? 18.109 -30.297 -16.734 1 93.88 175 LEU A O 1
ATOM 1363 N N . TRP A 1 176 ? 17.078 -31.172 -14.93 1 97 176 TRP A N 1
ATOM 1364 C CA . TRP A 1 176 ? 16.469 -29.891 -14.586 1 97 176 TRP A CA 1
ATOM 1365 C C . TRP A 1 176 ? 17.516 -28.938 -13.992 1 97 176 TRP A C 1
ATOM 1367 O O . TRP A 1 176 ? 18.266 -29.312 -13.094 1 97 176 TRP A O 1
ATOM 1377 N N . ILE A 1 177 ? 17.516 -27.719 -14.5 1 96.44 177 ILE A N 1
ATOM 1378 C CA . ILE A 1 177 ? 18.453 -26.719 -14.023 1 96.44 177 ILE A CA 1
ATOM 1379 C C . ILE A 1 177 ? 17.719 -25.422 -13.742 1 96.44 177 ILE A C 1
ATOM 1381 O O . ILE A 1 177 ? 16.625 -25.188 -14.266 1 96.44 177 ILE A O 1
ATOM 1385 N N . ASN A 1 178 ? 18.297 -24.672 -12.883 1 96.38 178 ASN A N 1
ATOM 1386 C CA . ASN A 1 178 ? 17.828 -23.297 -12.695 1 96.38 178 ASN A CA 1
ATOM 1387 C C . ASN A 1 178 ? 18.266 -22.391 -13.852 1 96.38 178 ASN A C 1
ATOM 1389 O O . ASN A 1 178 ? 19.422 -22.016 -13.945 1 96.38 178 ASN A O 1
ATOM 1393 N N . SER A 1 179 ? 17.391 -21.984 -14.656 1 95.62 179 SER A N 1
ATOM 1394 C CA . SER A 1 179 ? 17.703 -21.25 -15.875 1 95.62 179 SER A CA 1
ATOM 1395 C C . SER A 1 179 ? 17.641 -19.75 -15.633 1 95.62 179 SER A C 1
ATOM 1397 O O . SER A 1 179 ? 18.312 -18.969 -16.328 1 95.62 179 SER A O 1
ATOM 1399 N N . VAL A 1 180 ? 16.781 -19.312 -14.773 1 96.44 180 VAL A N 1
ATOM 1400 C CA . VAL A 1 180 ? 16.594 -17.906 -14.477 1 96.44 180 VAL A CA 1
ATOM 1401 C C . VAL A 1 180 ? 16.453 -17.688 -12.969 1 96.44 180 VAL A C 1
ATOM 1403 O O . VAL A 1 180 ? 15.781 -18.469 -12.289 1 96.44 180 VAL A O 1
ATOM 1406 N N . THR A 1 181 ? 17.141 -16.688 -12.445 1 96.19 181 THR A N 1
ATOM 1407 C CA . THR A 1 181 ? 17 -16.266 -11.055 1 96.19 181 THR A CA 1
ATOM 1408 C C . THR A 1 181 ? 16.781 -14.758 -10.969 1 96.19 181 THR A C 1
ATOM 1410 O O . THR A 1 181 ? 17.547 -13.977 -11.516 1 96.19 181 THR A O 1
ATOM 1413 N N . VAL A 1 182 ? 15.656 -14.438 -10.367 1 93.88 182 VAL A N 1
ATOM 1414 C CA . VAL A 1 182 ? 15.367 -13.031 -10.102 1 93.88 182 VAL A CA 1
ATOM 1415 C C . VAL A 1 182 ? 15.031 -12.836 -8.625 1 93.88 182 VAL A C 1
ATOM 1417 O O . VAL A 1 182 ? 14.695 -13.789 -7.93 1 93.88 182 VAL A O 1
ATOM 1420 N N . GLY A 1 183 ? 15.18 -11.578 -8.117 1 90 183 GLY A N 1
ATOM 1421 C CA . GLY A 1 183 ? 14.859 -11.375 -6.711 1 90 183 GLY A CA 1
ATOM 1422 C C . GLY A 1 183 ? 15.195 -9.977 -6.223 1 90 183 GLY A C 1
ATOM 1423 O O . GLY A 1 183 ? 15.422 -9.07 -7.031 1 90 183 GLY A O 1
ATOM 1424 N N . GLU A 1 184 ? 14.969 -9.906 -4.93 1 80 184 GLU A N 1
ATOM 1425 C CA . GLU A 1 184 ? 15.227 -8.656 -4.219 1 80 184 GLU A CA 1
ATOM 1426 C C . GLU A 1 184 ? 16.469 -8.766 -3.342 1 80 184 GLU A C 1
ATOM 1428 O O . GLU A 1 184 ? 16.641 -9.75 -2.623 1 80 184 GLU A O 1
ATOM 1433 N N . LEU A 1 185 ? 17.281 -7.75 -3.447 1 68 185 LEU A N 1
ATOM 1434 C CA . LEU A 1 185 ? 18.547 -7.789 -2.713 1 68 185 LEU A CA 1
ATOM 1435 C C . LEU A 1 185 ? 18.438 -6.988 -1.421 1 68 185 LEU A C 1
ATOM 1437 O O . LEU A 1 185 ? 19.312 -7.094 -0.553 1 68 185 LEU A O 1
ATOM 1441 N N . SER A 1 186 ? 17.266 -6.355 -1.206 1 65 186 SER A N 1
ATOM 1442 C CA . SER A 1 186 ? 17.188 -5.469 -0.05 1 65 186 SER A CA 1
ATOM 1443 C C . SER A 1 186 ? 17.172 -6.258 1.254 1 65 186 SER A C 1
ATOM 1445 O O . SER A 1 186 ? 16.594 -7.348 1.324 1 65 186 SER A O 1
ATOM 1447 N N . HIS A 1 187 ? 17.828 -5.707 2.268 1 60.56 187 HIS A N 1
ATOM 1448 C CA . HIS A 1 187 ? 17.891 -6.32 3.592 1 60.56 187 HIS A CA 1
ATOM 1449 C C . HIS A 1 187 ? 16.516 -6.289 4.273 1 60.56 187 HIS A C 1
ATOM 1451 O O . HIS A 1 187 ? 16.234 -7.117 5.141 1 60.56 187 HIS A O 1
ATOM 1457 N N . SER A 1 188 ? 15.773 -5.344 3.9 1 59 188 SER A N 1
ATOM 1458 C CA . SER A 1 188 ? 14.531 -5.133 4.629 1 59 188 SER A CA 1
ATOM 1459 C C . SER A 1 188 ? 13.398 -5.969 4.039 1 59 188 SER A C 1
ATOM 1461 O O . SER A 1 188 ? 12.328 -6.086 4.637 1 59 188 SER A O 1
ATOM 1463 N N . ALA A 1 189 ? 13.789 -6.551 2.959 1 62.34 189 ALA A N 1
ATOM 1464 C CA . ALA A 1 189 ? 12.711 -7.312 2.33 1 62.34 189 ALA A CA 1
ATOM 1465 C C . ALA A 1 189 ? 12.508 -8.656 3.021 1 62.34 189 ALA A C 1
ATOM 1467 O O . ALA A 1 189 ? 13.453 -9.227 3.57 1 62.34 189 ALA A O 1
ATOM 1468 N N . LEU A 1 190 ? 11.234 -8.867 3.133 1 73.94 190 LEU A N 1
ATOM 1469 C CA . LEU A 1 190 ? 10.867 -10.211 3.574 1 73.94 190 LEU A CA 1
ATOM 1470 C C . LEU A 1 190 ? 10.703 -11.148 2.383 1 73.94 190 LEU A C 1
ATOM 1472 O O . LEU A 1 190 ? 10.68 -10.703 1.234 1 73.94 190 LEU A O 1
ATOM 1476 N N . GLY A 1 191 ? 10.891 -12.383 2.525 1 85.88 191 GLY A N 1
ATOM 1477 C CA . GLY A 1 191 ? 10.812 -13.391 1.482 1 85.88 191 GLY A CA 1
ATOM 1478 C C . GLY A 1 191 ? 9.508 -13.367 0.714 1 85.88 191 GLY A C 1
ATOM 1479 O O . GLY A 1 191 ? 8.625 -12.555 1.004 1 85.88 191 GLY A O 1
ATOM 1480 N N . PHE A 1 192 ? 9.438 -14.102 -0.388 1 89.75 192 PHE A N 1
ATOM 1481 C CA . PHE A 1 192 ? 8.258 -14.172 -1.239 1 89.75 192 PHE A CA 1
ATOM 1482 C C . PHE A 1 192 ? 7.305 -15.258 -0.756 1 89.75 192 PHE A C 1
ATOM 1484 O O . PHE A 1 192 ? 7.723 -16.391 -0.507 1 89.75 192 PHE A O 1
ATOM 1491 N N . TYR A 1 193 ? 6.012 -14.914 -0.693 1 89.06 193 TYR A N 1
ATOM 1492 C CA . TYR A 1 193 ? 4.965 -15.883 -0.385 1 89.06 193 TYR A CA 1
ATOM 1493 C C . TYR A 1 193 ? 4.531 -16.641 -1.638 1 89.06 193 TYR A C 1
ATOM 1495 O O . TYR A 1 193 ? 4.102 -17.781 -1.56 1 89.06 193 TYR A O 1
ATOM 1503 N N . GLY A 1 194 ? 4.648 -15.906 -2.691 1 92.38 194 GLY A N 1
ATOM 1504 C CA . GLY A 1 194 ? 4.172 -16.531 -3.916 1 92.38 194 GLY A CA 1
ATOM 1505 C C . GLY A 1 194 ? 4.777 -15.93 -5.168 1 92.38 194 GLY A C 1
ATOM 1506 O O . GLY A 1 194 ? 5.172 -14.766 -5.176 1 92.38 194 GLY A O 1
ATOM 1507 N N . GLY A 1 195 ? 4.863 -16.719 -6.152 1 94.12 195 GLY A N 1
ATOM 1508 C CA . GLY A 1 195 ? 5.242 -16.359 -7.508 1 94.12 195 GLY A CA 1
ATOM 1509 C C . GLY A 1 195 ? 4.293 -16.906 -8.555 1 94.12 195 GLY A C 1
ATOM 1510 O O . GLY A 1 195 ? 3.844 -18.047 -8.469 1 94.12 195 GLY A O 1
ATOM 1511 N N . HIS A 1 196 ? 3.998 -16.047 -9.539 1 93.94 196 HIS A N 1
ATOM 1512 C CA . HIS A 1 196 ? 2.994 -16.422 -10.531 1 93.94 196 HIS A CA 1
ATOM 1513 C C . HIS A 1 196 ? 3.412 -15.992 -11.93 1 93.94 196 HIS A C 1
ATOM 1515 O O . HIS A 1 196 ? 3.975 -14.906 -12.109 1 93.94 196 HIS A O 1
ATOM 1521 N N . TRP A 1 197 ? 3.025 -16.906 -12.859 1 94.5 197 TRP A N 1
ATOM 1522 C CA . TRP A 1 197 ? 3.195 -16.562 -14.266 1 94.5 197 TRP A CA 1
ATOM 1523 C C . TRP A 1 197 ? 2.053 -15.672 -14.75 1 94.5 197 TRP A C 1
ATOM 1525 O O . TRP A 1 197 ? 0.896 -15.883 -14.375 1 94.5 197 TRP A O 1
ATOM 1535 N N . GLU A 1 198 ? 2.473 -14.734 -15.57 1 89.94 198 GLU A N 1
ATOM 1536 C CA . GLU A 1 198 ? 1.409 -14.211 -16.422 1 89.94 198 GLU A CA 1
ATOM 1537 C C . GLU A 1 198 ? 0.921 -15.273 -17.406 1 89.94 198 GLU A C 1
ATOM 1539 O O . GLU A 1 198 ? 1.681 -16.156 -17.797 1 89.94 198 GLU A O 1
ATOM 1544 N N . PRO A 1 199 ? -0.312 -15.18 -17.859 1 85.44 199 PRO A N 1
ATOM 1545 C CA . PRO A 1 199 ? -0.872 -16.25 -18.688 1 85.44 199 PRO A CA 1
ATOM 1546 C C . PRO A 1 199 ? -0.073 -16.484 -19.969 1 85.44 199 PRO A C 1
ATOM 1548 O O . PRO A 1 199 ? -0.048 -17.609 -20.5 1 85.44 199 PRO A O 1
ATOM 1551 N N . ASP A 1 200 ? 0.604 -15.477 -20.484 1 86.81 200 ASP A N 1
ATOM 1552 C CA . ASP A 1 200 ? 1.346 -15.664 -21.719 1 86.81 200 ASP A CA 1
ATOM 1553 C C . ASP A 1 200 ? 2.744 -16.203 -21.453 1 86.81 200 ASP A C 1
ATOM 1555 O O . ASP A 1 200 ? 3.508 -16.469 -22.391 1 86.81 200 ASP A O 1
ATOM 1559 N N . GLY A 1 201 ? 3.072 -16.328 -20.172 1 90.31 201 GLY A N 1
ATOM 1560 C CA . GLY A 1 201 ? 4.332 -16.938 -19.781 1 90.31 201 GLY A CA 1
ATOM 1561 C C . GLY A 1 201 ? 5.52 -16.016 -19.953 1 90.31 201 GLY A C 1
ATOM 1562 O O . GLY A 1 201 ? 6.668 -16.438 -19.781 1 90.31 201 GLY A O 1
ATOM 1563 N N . LYS A 1 202 ? 5.266 -14.727 -20.156 1 91.12 202 LYS A N 1
ATOM 1564 C CA . LYS A 1 202 ? 6.363 -13.812 -20.469 1 91.12 202 LYS A CA 1
ATOM 1565 C C . LYS A 1 202 ? 6.684 -12.922 -19.266 1 91.12 202 LYS A C 1
ATOM 1567 O O . LYS A 1 202 ? 7.688 -12.203 -19.281 1 91.12 202 LYS A O 1
ATOM 1572 N N . SER A 1 203 ? 5.848 -12.961 -18.312 1 92.31 203 SER A N 1
ATOM 1573 C CA . SER A 1 203 ? 6.082 -12.195 -17.078 1 92.31 203 SER A CA 1
ATOM 1574 C C . SER A 1 203 ? 5.832 -13.047 -15.844 1 92.31 203 SER A C 1
ATOM 1576 O O . SER A 1 203 ? 5.047 -14 -15.883 1 92.31 203 SER A O 1
ATOM 1578 N N . ILE A 1 204 ? 6.547 -12.711 -14.836 1 94.88 204 ILE A N 1
ATOM 1579 C CA . ILE A 1 204 ? 6.367 -13.367 -13.547 1 94.88 204 ILE A CA 1
ATOM 1580 C C . ILE A 1 204 ? 6.215 -12.312 -12.445 1 94.88 204 ILE A C 1
ATOM 1582 O O . ILE A 1 204 ? 6.805 -11.234 -12.523 1 94.88 204 ILE A O 1
ATOM 1586 N N . LEU A 1 205 ? 5.395 -12.609 -11.5 1 93.31 205 LEU A N 1
ATOM 1587 C CA . LEU A 1 205 ? 5.066 -11.672 -10.43 1 93.31 205 LEU A CA 1
ATOM 1588 C C . LEU A 1 205 ? 5.25 -12.328 -9.062 1 93.31 205 LEU A C 1
ATOM 1590 O O . LEU A 1 205 ? 4.773 -13.438 -8.836 1 93.31 205 LEU A O 1
ATOM 1594 N N . ALA A 1 206 ? 5.965 -11.625 -8.219 1 91.69 206 ALA A N 1
ATOM 1595 C CA . ALA A 1 206 ? 6.148 -12.07 -6.84 1 91.69 206 ALA A CA 1
ATOM 1596 C C . ALA A 1 206 ? 5.414 -11.156 -5.867 1 91.69 206 ALA A C 1
ATOM 1598 O O . ALA A 1 206 ? 5.277 -9.953 -6.113 1 91.69 206 ALA A O 1
ATOM 1599 N N . HIS A 1 207 ? 4.898 -11.773 -4.828 1 85.94 207 HIS A N 1
ATOM 1600 C CA . HIS A 1 207 ? 4.312 -11.008 -3.732 1 85.94 207 HIS A CA 1
ATOM 1601 C C . HIS A 1 207 ? 4.82 -11.508 -2.383 1 85.94 207 HIS A C 1
ATOM 1603 O O . HIS A 1 207 ? 5.258 -12.656 -2.262 1 85.94 207 HIS A O 1
ATOM 1609 N N . GLY A 1 208 ? 4.754 -10.562 -1.319 1 76.75 208 GLY A N 1
ATOM 1610 C CA . GLY A 1 208 ? 5.305 -10.977 -0.039 1 76.75 208 GLY A CA 1
ATOM 1611 C C . GLY A 1 208 ? 4.68 -10.25 1.141 1 76.75 208 GLY A C 1
ATOM 1612 O O . GLY A 1 208 ? 3.598 -9.68 1.022 1 76.75 208 GLY A O 1
ATOM 1613 N N . TYR A 1 209 ? 5.336 -10.375 2.316 1 71.62 209 TYR A N 1
ATOM 1614 C CA . TYR A 1 209 ? 4.863 -9.945 3.627 1 71.62 209 TYR A CA 1
ATOM 1615 C C . TYR A 1 209 ? 4.668 -8.43 3.666 1 71.62 209 TYR A C 1
ATOM 1617 O O . TYR A 1 209 ? 3.801 -7.93 4.383 1 71.62 209 TYR A O 1
ATOM 1625 N N . GLY A 1 210 ? 5.426 -7.77 2.895 1 67.81 210 GLY A N 1
ATOM 1626 C CA . GLY A 1 210 ? 5.348 -6.316 2.947 1 67.81 210 GLY A CA 1
ATOM 1627 C C . GLY A 1 210 ? 4.285 -5.742 2.033 1 67.81 210 GLY A C 1
ATOM 1628 O O . GLY A 1 210 ? 4.188 -4.523 1.872 1 67.81 210 GLY A O 1
ATOM 1629 N N . GLY A 1 211 ? 3.445 -6.727 1.409 1 69.88 211 GLY A N 1
ATOM 1630 C CA . GLY A 1 211 ? 2.387 -6.246 0.536 1 69.88 211 GLY A CA 1
ATOM 1631 C C . GLY A 1 211 ? 2.9 -5.738 -0.799 1 69.88 211 GLY A C 1
ATOM 1632 O O . GLY A 1 211 ? 2.127 -5.234 -1.617 1 69.88 211 GLY A O 1
ATOM 1633 N N . PHE A 1 212 ? 4.215 -5.883 -1.044 1 73.56 212 PHE A N 1
ATOM 1634 C CA . PHE A 1 212 ? 4.816 -5.371 -2.27 1 73.56 212 PHE A CA 1
ATOM 1635 C C . PHE A 1 212 ? 4.746 -6.414 -3.381 1 73.56 212 PHE A C 1
ATOM 1637 O O . PHE A 1 212 ? 4.711 -7.613 -3.111 1 73.56 212 PHE A O 1
ATOM 1644 N N . PHE A 1 213 ? 4.734 -5.852 -4.582 1 83.94 213 PHE A N 1
ATOM 1645 C CA . PHE A 1 213 ? 4.816 -6.684 -5.781 1 83.94 213 PHE A CA 1
ATOM 1646 C C . PHE A 1 213 ? 6.156 -6.488 -6.484 1 83.94 213 PHE A C 1
ATOM 1648 O O . PHE A 1 213 ? 6.734 -5.398 -6.438 1 83.94 213 PHE A O 1
ATOM 1655 N N . HIS A 1 214 ? 6.648 -7.559 -6.977 1 87.06 214 HIS A N 1
ATOM 1656 C CA . HIS A 1 214 ? 7.75 -7.531 -7.934 1 87.06 214 HIS A CA 1
ATOM 1657 C C . HIS A 1 214 ? 7.363 -8.227 -9.234 1 87.06 214 HIS A C 1
ATOM 1659 O O . HIS A 1 214 ? 6.844 -9.344 -9.211 1 87.06 214 HIS A O 1
ATOM 1665 N N . MET A 1 215 ? 7.637 -7.516 -10.266 1 89.12 215 MET A N 1
ATOM 1666 C CA . MET A 1 215 ? 7.328 -8.117 -11.562 1 89.12 215 MET A CA 1
ATOM 1667 C C . MET A 1 215 ? 8.547 -8.078 -12.477 1 89.12 215 MET A C 1
ATOM 1669 O O . MET A 1 215 ? 9.289 -7.094 -12.492 1 89.12 215 MET A O 1
ATOM 1673 N N . TRP A 1 216 ? 8.766 -9.156 -13.18 1 93.19 216 TRP A N 1
ATOM 1674 C CA . TRP A 1 216 ? 9.789 -9.242 -14.219 1 93.19 216 TRP A CA 1
ATOM 1675 C C . TRP A 1 216 ? 9.188 -9.711 -15.539 1 93.19 216 TRP A C 1
ATOM 1677 O O . TRP A 1 216 ? 8.297 -10.57 -15.547 1 93.19 216 TRP A O 1
ATOM 1687 N N . ARG A 1 217 ? 9.695 -9.141 -16.562 1 91.88 217 ARG A N 1
ATOM 1688 C CA . ARG A 1 217 ? 9.266 -9.539 -17.891 1 91.88 217 ARG A CA 1
ATOM 1689 C C . ARG A 1 217 ? 10.469 -9.906 -18.766 1 91.88 217 ARG A C 1
ATOM 1691 O O . ARG A 1 217 ? 11.5 -9.234 -18.734 1 91.88 217 ARG A O 1
ATOM 1698 N N . ASP A 1 218 ? 10.281 -10.984 -19.5 1 94.62 218 ASP A N 1
ATOM 1699 C CA . ASP A 1 218 ? 11.297 -11.344 -20.484 1 94.62 218 ASP A CA 1
ATOM 1700 C C . ASP A 1 218 ? 11.188 -10.453 -21.734 1 94.62 218 ASP A C 1
ATOM 1702 O O . ASP A 1 218 ? 10.328 -10.672 -22.578 1 94.62 218 ASP A O 1
ATOM 1706 N N . VAL A 1 219 ? 12.086 -9.555 -21.875 1 89.62 219 VAL A N 1
ATOM 1707 C CA . VAL A 1 219 ? 12.039 -8.609 -22.984 1 89.62 219 VAL A CA 1
ATOM 1708 C C . VAL A 1 219 ? 12.992 -9.062 -24.094 1 89.62 219 VAL A C 1
ATOM 1710 O O . VAL A 1 219 ? 13.227 -8.328 -25.062 1 89.62 219 VAL A O 1
ATOM 1713 N N . GLY A 1 220 ? 13.523 -10.148 -23.875 1 87.44 220 GLY A N 1
ATOM 1714 C CA . GLY A 1 220 ? 14.516 -10.602 -24.828 1 87.44 220 GLY A CA 1
ATOM 1715 C C . GLY A 1 220 ? 13.914 -11.125 -26.109 1 87.44 220 GLY A C 1
ATOM 1716 O O . GLY A 1 220 ? 12.805 -11.664 -26.109 1 87.44 220 GLY A O 1
ATOM 1717 N N . LEU A 1 221 ? 14.609 -10.938 -27.203 1 84.44 221 LEU A N 1
ATOM 1718 C CA . LEU A 1 221 ? 14.188 -11.469 -28.5 1 84.44 221 LEU A CA 1
ATOM 1719 C C . LEU A 1 221 ? 14.852 -12.812 -28.781 1 84.44 221 LEU A C 1
ATOM 1721 O O . LEU A 1 221 ? 14.172 -13.836 -28.891 1 84.44 221 LEU A O 1
ATOM 1725 N N . ASP A 1 222 ? 16.203 -12.805 -28.734 1 82.06 222 ASP A N 1
ATOM 1726 C CA . ASP A 1 222 ? 16.938 -14.016 -29.047 1 82.06 222 ASP A CA 1
ATOM 1727 C C . ASP A 1 222 ? 17.344 -14.758 -27.766 1 82.06 222 ASP A C 1
ATOM 1729 O O . ASP A 1 222 ? 17.391 -15.992 -27.75 1 82.06 222 ASP A O 1
ATOM 1733 N N . SER A 1 223 ? 17.656 -13.953 -26.812 1 88.06 223 SER A N 1
ATOM 1734 C CA . SER A 1 223 ? 18 -14.516 -25.516 1 88.06 223 SER A CA 1
ATOM 1735 C C . SER A 1 223 ? 17.156 -13.914 -24.391 1 88.06 223 SER A C 1
ATOM 1737 O O . SER A 1 223 ? 16.797 -12.734 -24.453 1 88.06 223 SER A O 1
ATOM 1739 N N . GLU A 1 224 ? 16.938 -14.797 -23.453 1 90.25 224 GLU A N 1
ATOM 1740 C CA . GLU A 1 224 ? 16.109 -14.328 -22.344 1 90.25 224 GLU A CA 1
ATOM 1741 C C . GLU A 1 224 ? 16.766 -13.148 -21.625 1 90.25 224 GLU A C 1
ATOM 1743 O O . GLU A 1 224 ? 17.984 -13.141 -21.422 1 90.25 224 GLU A O 1
ATOM 1748 N N . ASN A 1 225 ? 16 -12.156 -21.359 1 92.94 225 ASN A N 1
ATOM 1749 C CA . ASN A 1 225 ? 16.375 -10.961 -20.609 1 92.94 225 ASN A CA 1
ATOM 1750 C C . ASN A 1 225 ? 15.242 -10.484 -19.703 1 92.94 225 ASN A C 1
ATOM 1752 O O . ASN A 1 225 ? 14.414 -9.672 -20.125 1 92.94 225 ASN A O 1
ATOM 1756 N N . TRP A 1 226 ? 15.344 -10.977 -18.5 1 93.38 226 TRP A N 1
ATOM 1757 C CA . TRP A 1 226 ? 14.266 -10.664 -17.562 1 93.38 226 TRP A CA 1
ATOM 1758 C C . TRP A 1 226 ? 14.516 -9.336 -16.859 1 93.38 226 TRP A C 1
ATOM 1760 O O . TRP A 1 226 ? 15.484 -9.203 -16.109 1 93.38 226 TRP A O 1
ATOM 1770 N N . GLN A 1 227 ? 13.578 -8.375 -17.078 1 89.88 227 GLN A N 1
ATOM 1771 C CA . GLN A 1 227 ? 13.758 -7.031 -16.531 1 89.88 227 GLN A CA 1
ATOM 1772 C C . GLN A 1 227 ? 12.641 -6.68 -15.555 1 89.88 227 GLN A C 1
ATOM 1774 O O . GLN A 1 227 ? 11.469 -7.008 -15.789 1 89.88 227 GLN A O 1
ATOM 1779 N N . PRO A 1 228 ? 13.023 -6.062 -14.492 1 88.12 228 PRO A N 1
ATOM 1780 C CA . PRO A 1 228 ? 11.992 -5.621 -13.555 1 88.12 228 PRO A CA 1
ATOM 1781 C C . PRO A 1 228 ? 11.008 -4.633 -14.18 1 88.12 228 PRO A C 1
ATOM 1783 O O . PRO A 1 228 ? 11.398 -3.816 -15.016 1 88.12 228 PRO A O 1
ATOM 1786 N N . GLN A 1 229 ? 9.758 -4.766 -13.797 1 84.88 229 GLN A N 1
ATOM 1787 C CA . GLN A 1 229 ? 8.695 -3.889 -14.281 1 84.88 229 GLN A CA 1
ATOM 1788 C C . GLN A 1 229 ? 8.164 -3 -13.164 1 84.88 229 GLN A C 1
ATOM 1790 O O . GLN A 1 229 ? 8.32 -3.316 -11.984 1 84.88 229 GLN A O 1
ATOM 1795 N N . ILE A 1 230 ? 7.551 -1.867 -13.594 1 79.38 230 ILE A N 1
ATOM 1796 C CA . ILE A 1 230 ? 6.938 -0.96 -12.625 1 79.38 230 ILE A CA 1
ATOM 1797 C C . ILE A 1 230 ? 5.605 -1.538 -12.148 1 79.38 230 ILE A C 1
ATOM 1799 O O . ILE A 1 230 ? 4.754 -1.901 -12.961 1 79.38 230 ILE A O 1
ATOM 1803 N N . VAL A 1 231 ? 5.473 -1.676 -10.875 1 80.56 231 VAL A N 1
ATOM 1804 C CA . VAL A 1 231 ? 4.242 -2.172 -10.266 1 80.56 231 VAL A CA 1
ATOM 1805 C C . VAL A 1 231 ? 3.789 -1.219 -9.164 1 80.56 231 VAL A C 1
ATOM 1807 O O . VAL A 1 231 ? 4.562 -0.375 -8.703 1 80.56 231 VAL A O 1
ATOM 1810 N N . PRO A 1 232 ? 2.486 -1.328 -8.805 1 73.88 232 PRO A N 1
ATOM 1811 C CA . PRO A 1 232 ? 2.018 -0.455 -7.723 1 73.88 232 PRO A CA 1
ATOM 1812 C C . PRO A 1 232 ? 2.822 -0.624 -6.438 1 73.88 232 PRO A C 1
ATOM 1814 O O . PRO A 1 232 ? 3.211 -1.742 -6.09 1 73.88 232 PRO A O 1
ATOM 1817 N N . SER A 1 233 ? 3.191 0.55 -5.879 1 74.62 233 SER A N 1
ATOM 1818 C CA . SER A 1 233 ? 3.934 0.586 -4.621 1 74.62 233 SER A CA 1
ATOM 1819 C C . SER A 1 233 ? 3.234 1.469 -3.592 1 74.62 233 SER A C 1
ATOM 1821 O O . SER A 1 233 ? 2.338 2.24 -3.936 1 74.62 233 SER A O 1
ATOM 1823 N N . GLY A 1 234 ? 3.539 1.317 -2.328 1 74.62 234 GLY A N 1
ATOM 1824 C CA . GLY A 1 234 ? 2.996 2.09 -1.222 1 74.62 234 GLY A CA 1
ATOM 1825 C C . GLY A 1 234 ? 3.348 1.515 0.137 1 74.62 234 GLY A C 1
ATOM 1826 O O . GLY A 1 234 ? 4.133 0.569 0.233 1 74.62 234 GLY A O 1
ATOM 1827 N N . HIS A 1 235 ? 2.828 2.213 1.118 1 77.94 235 HIS A N 1
ATOM 1828 C CA . HIS A 1 235 ? 3.039 1.706 2.469 1 77.94 235 HIS A CA 1
ATOM 1829 C C . HIS A 1 235 ? 2.207 0.454 2.725 1 77.94 235 HIS A C 1
ATOM 1831 O O . HIS A 1 235 ? 1.141 0.281 2.131 1 77.94 235 HIS A O 1
ATOM 1837 N N . PHE A 1 236 ? 2.668 -0.382 3.516 1 77.38 236 PHE A N 1
ATOM 1838 C CA . PHE A 1 236 ? 1.935 -1.608 3.807 1 77.38 236 PHE A CA 1
ATOM 1839 C C . PHE A 1 236 ? 1.544 -1.669 5.277 1 77.38 236 PHE A C 1
ATOM 1841 O O . PHE A 1 236 ? 1.302 -2.75 5.82 1 77.38 236 PHE A O 1
ATOM 1848 N N . ALA A 1 237 ? 1.632 -0.604 5.926 1 79.06 237 ALA A N 1
ATOM 1849 C CA . ALA A 1 237 ? 1.157 -0.385 7.289 1 79.06 237 ALA A CA 1
ATOM 1850 C C . ALA A 1 237 ? 0.617 1.032 7.461 1 79.06 237 ALA A C 1
ATOM 1852 O O . ALA A 1 237 ? 0.709 1.854 6.543 1 79.06 237 ALA A O 1
ATOM 1853 N N . PRO A 1 238 ? 0.045 1.311 8.562 1 78.06 238 PRO A N 1
ATOM 1854 C CA . PRO A 1 238 ? -0.497 2.652 8.789 1 78.06 238 PRO A CA 1
ATOM 1855 C C . PRO A 1 238 ? 0.54 3.752 8.578 1 78.06 238 PRO A C 1
ATOM 1857 O O . PRO A 1 238 ? 1.688 3.617 9.008 1 78.06 238 PRO A O 1
ATOM 1860 N N . VAL A 1 239 ? 0.104 4.758 7.848 1 84.94 239 VAL A N 1
ATOM 1861 C CA . VAL A 1 239 ? 0.91 5.965 7.703 1 84.94 239 VAL A CA 1
ATOM 1862 C C . VAL A 1 239 ? 0.734 6.855 8.93 1 84.94 239 VAL A C 1
ATOM 1864 O O . VAL A 1 239 ? -0.369 7.328 9.211 1 84.94 239 VAL A O 1
ATOM 1867 N N . SER A 1 240 ? 1.798 7.086 9.609 1 86.88 240 SER A N 1
ATOM 1868 C CA . SER A 1 240 ? 1.729 7.75 10.906 1 86.88 240 SER A CA 1
ATOM 1869 C C . SER A 1 240 ? 1.812 9.266 10.75 1 86.88 240 SER A C 1
ATOM 1871 O O . SER A 1 240 ? 1.285 10.008 11.578 1 86.88 240 SER A O 1
ATOM 1873 N N . ASP A 1 241 ? 2.52 9.656 9.781 1 88.12 241 ASP A N 1
ATOM 1874 C CA . ASP A 1 241 ? 2.701 11.086 9.578 1 88.12 241 ASP A CA 1
ATOM 1875 C C . ASP A 1 241 ? 3.176 11.391 8.156 1 88.12 241 ASP A C 1
ATOM 1877 O O . ASP A 1 241 ? 3.645 10.492 7.453 1 88.12 241 ASP A O 1
ATOM 1881 N N . LEU A 1 242 ? 2.965 12.586 7.734 1 88.12 242 LEU A N 1
ATOM 1882 C CA . LEU A 1 242 ? 3.455 13.016 6.426 1 88.12 242 LEU A CA 1
ATOM 1883 C C . LEU A 1 242 ? 3.758 14.508 6.414 1 88.12 242 LEU A C 1
ATOM 1885 O O . LEU A 1 242 ? 3.293 15.242 7.289 1 88.12 242 LEU A O 1
ATOM 1889 N N . THR A 1 243 ? 4.594 14.93 5.508 1 87.69 243 THR A N 1
ATOM 1890 C CA . THR A 1 243 ? 4.93 16.344 5.332 1 87.69 243 THR A CA 1
ATOM 1891 C C . THR A 1 243 ? 5.254 16.641 3.873 1 87.69 243 THR A C 1
ATOM 1893 O O . THR A 1 243 ? 5.828 15.805 3.174 1 87.69 243 THR A O 1
ATOM 1896 N N . TRP A 1 244 ? 4.875 17.844 3.445 1 86.12 244 TRP A N 1
ATOM 1897 C CA . TRP A 1 244 ? 5.18 18.312 2.096 1 86.12 244 TRP A CA 1
ATOM 1898 C C . TRP A 1 244 ? 6.551 18.969 2.049 1 86.12 244 TRP A C 1
ATOM 1900 O O . TRP A 1 244 ? 6.969 19.625 3.012 1 86.12 244 TRP A O 1
ATOM 1910 N N . SER A 1 245 ? 7.066 18.797 0.852 1 85.81 245 SER A N 1
ATOM 1911 C CA . SER A 1 245 ? 8.211 19.672 0.614 1 85.81 245 SER A CA 1
ATOM 1912 C C . SER A 1 245 ? 7.801 21.141 0.612 1 85.81 245 SER A C 1
ATOM 1914 O O . SER A 1 245 ? 6.629 21.469 0.405 1 85.81 245 SER A O 1
ATOM 1916 N N . ARG A 1 246 ? 8.695 21.953 0.802 1 74.94 246 ARG A N 1
ATOM 1917 C CA . ARG A 1 246 ? 8.414 23.391 0.904 1 74.94 246 ARG A CA 1
ATOM 1918 C C . ARG A 1 246 ? 7.719 23.891 -0.355 1 74.94 246 ARG A C 1
ATOM 1920 O O . ARG A 1 246 ? 6.773 24.688 -0.275 1 74.94 246 ARG A O 1
ATOM 1927 N N . SER A 1 247 ? 8.195 23.391 -1.472 1 75.88 247 SER A N 1
ATOM 1928 C CA . SER A 1 247 ? 7.645 23.859 -2.738 1 75.88 247 SER A CA 1
ATOM 1929 C C . SER A 1 247 ? 6.426 23.031 -3.146 1 75.88 247 SER A C 1
ATOM 1931 O O . SER A 1 247 ? 5.789 23.328 -4.16 1 75.88 247 SER A O 1
ATOM 1933 N N . GLY A 1 248 ? 6.184 22.062 -2.322 1 79.06 248 GLY A N 1
ATOM 1934 C CA . GLY A 1 248 ? 5.031 21.219 -2.635 1 79.06 248 GLY A CA 1
ATOM 1935 C C . GLY A 1 248 ? 5.281 20.266 -3.775 1 79.06 248 GLY A C 1
ATOM 1936 O O . GLY A 1 248 ? 4.344 19.656 -4.309 1 79.06 248 GLY A O 1
ATOM 1937 N N . GLU A 1 249 ? 6.5 20.062 -4.16 1 84.62 249 GLU A N 1
ATOM 1938 C CA . GLU A 1 249 ? 6.844 19.219 -5.305 1 84.62 249 GLU A CA 1
ATOM 1939 C C . GLU A 1 249 ? 6.68 17.734 -4.973 1 84.62 249 GLU A C 1
ATOM 1941 O O . GLU A 1 249 ? 6.469 16.922 -5.867 1 84.62 249 GLU A O 1
ATOM 1946 N N . TYR A 1 250 ? 6.848 17.484 -3.705 1 89.44 250 TYR A N 1
ATOM 1947 C CA . TYR A 1 250 ? 6.75 16.078 -3.34 1 89.44 250 TYR A CA 1
ATOM 1948 C C . TYR A 1 250 ? 6.27 15.914 -1.901 1 89.44 250 TYR A C 1
ATOM 1950 O O . TYR A 1 250 ? 6.293 16.875 -1.124 1 89.44 250 TYR A O 1
ATOM 1958 N N . LEU A 1 251 ? 5.82 14.742 -1.628 1 90.62 251 LEU A N 1
ATOM 1959 C CA . LEU A 1 251 ? 5.277 14.359 -0.331 1 90.62 251 LEU A CA 1
ATOM 1960 C C . LEU A 1 251 ? 6.156 13.305 0.336 1 90.62 251 LEU A C 1
ATOM 1962 O O . LEU A 1 251 ? 6.527 12.312 -0.293 1 90.62 251 LEU A O 1
ATOM 1966 N N . LEU A 1 252 ? 6.527 13.617 1.607 1 92.44 252 LEU A N 1
ATOM 1967 C CA . LEU A 1 252 ? 7.242 12.641 2.422 1 92.44 252 LEU A CA 1
ATOM 1968 C C . LEU A 1 252 ? 6.316 12.008 3.455 1 92.44 252 LEU A C 1
ATOM 1970 O O . LEU A 1 252 ? 5.637 12.719 4.199 1 92.44 252 LEU A O 1
ATOM 1974 N N . THR A 1 253 ? 6.281 10.688 3.434 1 91.69 253 THR A N 1
ATOM 1975 C CA . THR A 1 253 ? 5.418 9.969 4.363 1 91.69 253 THR A CA 1
ATOM 1976 C C . THR A 1 253 ? 6.219 8.977 5.195 1 91.69 253 THR A C 1
ATOM 1978 O O . THR A 1 253 ? 7.219 8.43 4.723 1 91.69 253 THR A O 1
ATOM 1981 N N . VAL A 1 254 ? 5.805 8.766 6.438 1 91.06 254 VAL A N 1
ATOM 1982 C CA . VAL A 1 254 ? 6.402 7.762 7.309 1 91.06 254 VAL A CA 1
ATOM 1983 C C . VAL A 1 254 ? 5.32 6.812 7.816 1 91.06 254 VAL A C 1
ATOM 1985 O O . VAL A 1 254 ? 4.148 7.184 7.902 1 91.06 254 VAL A O 1
ATOM 1988 N N . SER A 1 255 ? 5.781 5.609 8.125 1 88.69 255 SER A N 1
ATOM 1989 C CA . SER A 1 255 ? 4.805 4.559 8.391 1 88.69 255 SER A CA 1
ATOM 1990 C C . SER A 1 255 ? 5.332 3.562 9.422 1 88.69 255 SER A C 1
ATOM 1992 O O . SER A 1 255 ? 6.531 3.535 9.711 1 88.69 255 SER A O 1
ATOM 1994 N N . HIS A 1 256 ? 4.352 2.791 9.914 1 87.81 256 HIS A N 1
ATOM 1995 C CA . HIS A 1 256 ? 4.68 1.684 10.797 1 87.81 256 HIS A CA 1
ATOM 1996 C C . HIS A 1 256 ? 5.281 0.516 10.023 1 87.81 256 HIS A C 1
ATOM 1998 O O . HIS A 1 256 ? 5.719 -0.471 10.617 1 87.81 256 HIS A O 1
ATOM 2004 N N . ASP A 1 257 ? 5.363 0.614 8.734 1 81.44 257 ASP A N 1
ATOM 2005 C CA . ASP A 1 257 ? 6.098 -0.392 7.977 1 81.44 257 ASP A CA 1
ATOM 2006 C C . ASP A 1 257 ? 7.602 -0.123 8.023 1 81.44 257 ASP A C 1
ATOM 2008 O O . ASP A 1 257 ? 8.375 -0.748 7.293 1 81.44 257 ASP A O 1
ATOM 2012 N N . GLN A 1 258 ? 7.957 0.94 8.734 1 87.94 258 GLN A N 1
ATOM 2013 C CA . GLN A 1 258 ? 9.328 1.25 9.109 1 87.94 258 GLN A CA 1
ATOM 2014 C C . GLN A 1 258 ? 10.094 1.888 7.953 1 87.94 258 GLN A C 1
ATOM 2016 O O . GLN A 1 258 ? 11.312 1.754 7.855 1 87.94 258 GLN A O 1
ATOM 2021 N N . THR A 1 259 ? 9.305 2.496 7.086 1 89.12 259 THR A N 1
ATOM 2022 C CA . THR A 1 259 ? 9.953 3.199 5.984 1 89.12 259 THR A CA 1
ATOM 2023 C C . THR A 1 259 ? 9.477 4.648 5.914 1 89.12 259 THR A C 1
ATOM 2025 O O . THR A 1 259 ? 8.398 4.98 6.41 1 89.12 259 THR A O 1
ATOM 2028 N N . ALA A 1 260 ? 10.328 5.504 5.375 1 93.38 260 ALA A N 1
ATOM 2029 C CA . ALA A 1 260 ? 9.938 6.801 4.82 1 93.38 260 ALA A CA 1
ATOM 2030 C C . ALA A 1 260 ? 9.914 6.754 3.295 1 93.38 260 ALA A C 1
ATOM 2032 O O . ALA A 1 260 ? 10.812 6.188 2.668 1 93.38 260 ALA A O 1
ATOM 2033 N N . ARG A 1 261 ? 8.883 7.246 2.76 1 92.69 261 ARG A N 1
ATOM 2034 C CA . ARG A 1 261 ? 8.727 7.195 1.31 1 92.69 261 ARG A CA 1
ATOM 2035 C C . ARG A 1 261 ? 8.414 8.578 0.743 1 92.69 261 ARG A C 1
ATOM 2037 O O . ARG A 1 261 ? 7.734 9.375 1.389 1 92.69 261 ARG A O 1
ATOM 2044 N N . ILE A 1 262 ? 8.875 8.82 -0.451 1 94.06 262 ILE A N 1
ATOM 2045 C CA . ILE A 1 262 ? 8.609 10.094 -1.121 1 94.06 262 ILE A CA 1
ATOM 2046 C C . ILE A 1 262 ? 7.781 9.852 -2.379 1 94.06 262 ILE A C 1
ATOM 2048 O O . ILE A 1 262 ? 8.133 9.016 -3.215 1 94.06 262 ILE A O 1
ATOM 2052 N N . PHE A 1 263 ? 6.746 10.594 -2.484 1 90.94 263 PHE A N 1
ATOM 2053 C CA . PHE A 1 263 ? 5.879 10.539 -3.656 1 90.94 263 PHE A CA 1
ATOM 2054 C C . PHE A 1 263 ? 5.887 11.875 -4.395 1 90.94 263 PHE A C 1
ATOM 2056 O O . PHE A 1 263 ? 5.867 12.938 -3.768 1 90.94 263 PHE A O 1
ATOM 2063 N N . ALA A 1 264 ? 5.934 11.805 -5.688 1 90 264 ALA A N 1
ATOM 2064 C CA . ALA A 1 264 ? 5.879 12.984 -6.539 1 90 264 ALA A CA 1
ATOM 2065 C C . ALA A 1 264 ? 5.137 12.695 -7.84 1 90 264 ALA A C 1
ATOM 2067 O O . ALA A 1 264 ? 5.004 11.531 -8.242 1 90 264 ALA A O 1
ATOM 2068 N N . PRO A 1 265 ? 4.621 13.797 -8.445 1 84.38 265 PRO A N 1
ATOM 2069 C CA . PRO A 1 265 ? 4.078 13.594 -9.789 1 84.38 265 PRO A CA 1
ATOM 2070 C C . PRO A 1 265 ? 5.152 13.219 -10.805 1 84.38 265 PRO A C 1
ATOM 2072 O O . PRO A 1 265 ? 6.242 13.797 -10.805 1 84.38 265 PRO A O 1
ATOM 2075 N N . TRP A 1 266 ? 4.871 12.203 -11.484 1 85.19 266 TRP A N 1
ATOM 2076 C CA . TRP A 1 266 ? 5.73 11.836 -12.609 1 85.19 266 TRP A CA 1
ATOM 2077 C C . TRP A 1 266 ? 5.086 12.211 -13.938 1 85.19 266 TRP A C 1
ATOM 2079 O O . TRP A 1 266 ? 4.145 11.555 -14.383 1 85.19 266 TRP A O 1
ATOM 2089 N N . ARG A 1 267 ? 5.637 13.195 -14.508 1 78 267 ARG A N 1
ATOM 2090 C CA . ARG A 1 267 ? 5.047 13.75 -15.719 1 78 267 ARG A CA 1
ATOM 2091 C C . ARG A 1 267 ? 5.711 13.164 -16.969 1 78 267 ARG A C 1
ATOM 2093 O O . ARG A 1 267 ? 6.918 12.922 -16.969 1 78 267 ARG A O 1
ATOM 2100 N N . SER A 1 268 ? 4.781 12.914 -17.922 1 72.06 268 SER A N 1
ATOM 2101 C CA . SER A 1 268 ? 5.316 12.438 -19.188 1 72.06 268 SER A CA 1
ATOM 2102 C C . SER A 1 268 ? 6.086 13.539 -19.906 1 72.06 268 SER A C 1
ATOM 2104 O O . SER A 1 268 ? 5.637 14.688 -19.969 1 72.06 268 SER A O 1
ATOM 2106 N N . HIS A 1 269 ? 7.238 13.195 -20.406 1 66.75 269 HIS A N 1
ATOM 2107 C CA . HIS A 1 269 ? 8.023 14.141 -21.188 1 66.75 269 HIS A CA 1
ATOM 2108 C C . HIS A 1 269 ? 7.352 14.43 -22.531 1 66.75 269 HIS A C 1
ATOM 2110 O O . HIS A 1 269 ? 7.523 15.508 -23.109 1 66.75 269 HIS A O 1
ATOM 2116 N N . VAL A 1 270 ? 6.676 13.422 -22.953 1 62.22 270 VAL A N 1
ATOM 2117 C CA . VAL A 1 270 ? 6.062 13.547 -24.266 1 62.22 270 VAL A CA 1
ATOM 2118 C C . VAL A 1 270 ? 4.781 14.367 -24.172 1 62.22 270 VAL A C 1
ATOM 2120 O O . VAL A 1 270 ? 4.531 15.25 -25 1 62.22 270 VAL A O 1
ATOM 2123 N N . ASN A 1 271 ? 3.906 14.094 -23.156 1 61.41 271 ASN A N 1
ATOM 2124 C CA . ASN A 1 271 ? 2.676 14.852 -22.953 1 61.41 271 ASN A CA 1
ATOM 2125 C C . ASN A 1 271 ? 2.537 15.312 -21.516 1 61.41 271 ASN A C 1
ATOM 2127 O O . ASN A 1 271 ? 1.774 14.734 -20.734 1 61.41 271 ASN A O 1
ATOM 2131 N N . PRO A 1 272 ? 3.189 16.375 -21.188 1 54.72 272 PRO A N 1
ATOM 2132 C CA . PRO A 1 272 ? 3.256 16.812 -19.797 1 54.72 272 PRO A CA 1
ATOM 2133 C C . PRO A 1 272 ? 1.892 17.203 -19.234 1 54.72 272 PRO A C 1
ATOM 2135 O O . PRO A 1 272 ? 1.693 17.203 -18.016 1 54.72 272 PRO A O 1
ATOM 2138 N N . GLY A 1 273 ? 0.923 17.688 -20.031 1 54.69 273 GLY A N 1
ATOM 2139 C CA . GLY A 1 273 ? -0.376 18.125 -19.547 1 54.69 273 GLY A CA 1
ATOM 2140 C C . GLY A 1 273 ? -1.278 16.984 -19.125 1 54.69 273 GLY A C 1
ATOM 2141 O O . GLY A 1 273 ? -2.352 17.219 -18.562 1 54.69 273 GLY A O 1
ATOM 2142 N N . ASP A 1 274 ? -0.876 15.828 -19.422 1 56.06 274 ASP A N 1
ATOM 2143 C CA . ASP A 1 274 ? -1.752 14.68 -19.234 1 56.06 274 ASP A CA 1
ATOM 2144 C C . ASP A 1 274 ? -1.889 14.328 -17.75 1 56.06 274 ASP A C 1
ATOM 2146 O O . ASP A 1 274 ? -1.283 14.977 -16.906 1 56.06 274 ASP A O 1
ATOM 2150 N N . VAL A 1 275 ? -2.533 13.188 -17.531 1 56.75 275 VAL A N 1
ATOM 2151 C CA . VAL A 1 275 ? -2.961 12.648 -16.25 1 56.75 275 VAL A CA 1
ATOM 2152 C C . VAL A 1 275 ? -1.774 12.594 -15.289 1 56.75 275 VAL A C 1
ATOM 2154 O O . VAL A 1 275 ? -0.741 12 -15.602 1 56.75 275 VAL A O 1
ATOM 2157 N N . ILE A 1 276 ? -1.733 13.594 -14.289 1 65.38 276 ILE A N 1
ATOM 2158 C CA . ILE A 1 276 ? -0.724 13.594 -13.242 1 65.38 276 ILE A CA 1
ATOM 2159 C C . ILE A 1 276 ? -0.812 12.289 -12.445 1 65.38 276 ILE A C 1
ATOM 2161 O O . ILE A 1 276 ? -1.872 11.953 -11.914 1 65.38 276 ILE A O 1
ATOM 2165 N N . CYS A 1 277 ? 0.316 11.453 -12.641 1 74.25 277 CYS A N 1
ATOM 2166 C CA . CYS A 1 277 ? 0.392 10.227 -11.859 1 74.25 277 CYS A CA 1
ATOM 2167 C C . CYS A 1 277 ? 1.403 10.352 -10.727 1 74.25 277 CYS A C 1
ATOM 2169 O O . CYS A 1 277 ? 2.594 10.562 -10.977 1 74.25 277 CYS A O 1
ATOM 2171 N N . TRP A 1 278 ? 0.89 10.305 -9.547 1 82.12 278 TRP A N 1
ATOM 2172 C CA . TRP A 1 278 ? 1.803 10.289 -8.406 1 82.12 278 TRP A CA 1
ATOM 2173 C C . TRP A 1 278 ? 2.506 8.945 -8.297 1 82.12 278 TRP A C 1
ATOM 2175 O O . TRP A 1 278 ? 1.885 7.895 -8.477 1 82.12 278 TRP A O 1
ATOM 2185 N N . ARG A 1 279 ? 3.83 9.031 -8.078 1 84.62 279 ARG A N 1
ATOM 2186 C CA . ARG A 1 279 ? 4.629 7.812 -7.938 1 84.62 279 ARG A CA 1
ATOM 2187 C C . ARG A 1 279 ? 5.621 7.938 -6.789 1 84.62 279 ARG A C 1
ATOM 2189 O O . ARG A 1 279 ? 6.051 9.047 -6.449 1 84.62 279 ARG A O 1
ATOM 2196 N N . GLU A 1 280 ? 5.879 6.773 -6.227 1 90 280 GLU A N 1
ATOM 2197 C CA . GLU A 1 280 ? 7.012 6.75 -5.309 1 90 280 GLU A CA 1
ATOM 2198 C C . GLU A 1 280 ? 8.328 6.953 -6.047 1 90 280 GLU A C 1
ATOM 2200 O O . GLU A 1 280 ? 8.641 6.219 -6.988 1 90 280 GLU A O 1
ATOM 2205 N N . ILE A 1 281 ? 9.125 7.902 -5.605 1 93.19 281 ILE A N 1
ATOM 2206 C CA . ILE A 1 281 ? 10.336 8.172 -6.371 1 93.19 281 ILE A CA 1
ATOM 2207 C C . ILE A 1 281 ? 11.57 7.914 -5.5 1 93.19 281 ILE A C 1
ATOM 2209 O O . ILE A 1 281 ? 12.688 7.848 -6 1 93.19 281 ILE A O 1
ATOM 2213 N N . ALA A 1 282 ? 11.297 7.781 -4.219 1 94.19 282 ALA A N 1
ATOM 2214 C CA . ALA A 1 282 ? 12.414 7.477 -3.332 1 94.19 282 ALA A CA 1
ATOM 2215 C C . ALA A 1 282 ? 11.93 6.867 -2.021 1 94.19 282 ALA A C 1
ATOM 2217 O O . ALA A 1 282 ? 10.781 7.082 -1.615 1 94.19 282 ALA A O 1
ATOM 2218 N N . ARG A 1 283 ? 12.781 6.113 -1.436 1 91.75 283 ARG A N 1
ATOM 2219 C CA . ARG A 1 283 ? 12.617 5.582 -0.087 1 91.75 283 ARG A CA 1
ATOM 2220 C C . ARG A 1 283 ? 13.781 5.988 0.808 1 91.75 283 ARG A C 1
ATOM 2222 O O . ARG A 1 283 ? 14.633 5.16 1.141 1 91.75 283 ARG A O 1
ATOM 2229 N N . PRO A 1 284 ? 13.781 7.188 1.282 1 94.19 284 PRO A N 1
ATOM 2230 C CA . PRO A 1 284 ? 14.953 7.785 1.935 1 94.19 284 PRO A CA 1
ATOM 2231 C C . PRO A 1 284 ? 15.375 7.031 3.193 1 94.19 284 PRO A C 1
ATOM 2233 O O . PRO A 1 284 ? 16.531 7.117 3.607 1 94.19 284 PRO A O 1
ATOM 2236 N N . GLN A 1 285 ? 14.398 6.371 3.756 1 91.5 285 GLN A N 1
ATOM 2237 C CA . GLN A 1 285 ? 14.75 5.684 4.992 1 91.5 285 GLN A CA 1
ATOM 2238 C C . GLN A 1 285 ? 14.062 4.32 5.074 1 91.5 285 GLN A C 1
ATOM 2240 O O . GLN A 1 285 ? 12.859 4.211 4.836 1 91.5 285 GLN A O 1
ATOM 2245 N N . ILE A 1 286 ? 14.742 3.359 5.25 1 86 286 ILE A N 1
ATOM 2246 C CA . ILE A 1 286 ? 14.289 2.035 5.672 1 86 286 ILE A CA 1
ATOM 2247 C C . ILE A 1 286 ? 14.867 1.715 7.051 1 86 286 ILE A C 1
ATOM 2249 O O . ILE A 1 286 ? 16.078 1.719 7.242 1 86 286 ILE A O 1
ATOM 2253 N N . HIS A 1 287 ? 13.82 1.506 7.879 1 79 287 HIS A N 1
ATOM 2254 C CA . HIS A 1 287 ? 14.219 1.424 9.281 1 79 287 HIS A CA 1
ATOM 2255 C C . HIS A 1 287 ? 13.836 0.076 9.883 1 79 287 HIS A C 1
ATOM 2257 O O . HIS A 1 287 ? 13.25 -0.769 9.203 1 79 287 HIS A O 1
ATOM 2263 N N . GLY A 1 288 ? 14.398 -0.235 11.086 1 77.62 288 GLY A N 1
ATOM 2264 C CA . GLY A 1 288 ? 14.062 -1.42 11.859 1 77.62 288 GLY A CA 1
ATOM 2265 C C . GLY A 1 288 ? 13 -1.167 12.906 1 77.62 288 GLY A C 1
ATOM 2266 O O . GLY A 1 288 ? 12.586 -2.086 13.617 1 77.62 288 GLY A O 1
ATOM 2267 N N . HIS A 1 289 ? 12.523 0.139 12.891 1 86.31 289 HIS A N 1
ATOM 2268 C CA . HIS A 1 289 ? 11.508 0.509 13.867 1 86.31 289 HIS A CA 1
ATOM 2269 C C . HIS A 1 289 ? 10.383 1.309 13.219 1 86.31 289 HIS A C 1
ATOM 2271 O O . HIS A 1 289 ? 10.609 2.014 12.234 1 86.31 289 HIS A O 1
ATOM 2277 N N . ASP A 1 290 ? 9.266 1.131 13.859 1 88.62 290 ASP A N 1
ATOM 2278 C CA . ASP A 1 290 ? 8.125 1.918 13.406 1 88.62 290 ASP A CA 1
ATOM 2279 C C . ASP A 1 290 ? 8.422 3.414 13.484 1 88.62 290 ASP A C 1
ATOM 2281 O O . ASP A 1 290 ? 8.852 3.91 14.523 1 88.62 290 ASP A O 1
ATOM 2285 N N . ILE A 1 291 ? 8.188 4.145 12.445 1 88.62 291 ILE A N 1
ATOM 2286 C CA . ILE A 1 291 ? 8.383 5.59 12.422 1 88.62 291 ILE A CA 1
ATOM 2287 C C . ILE A 1 291 ? 7.07 6.297 12.742 1 88.62 291 ILE A C 1
ATOM 2289 O O . ILE A 1 291 ? 6.035 5.992 12.141 1 88.62 291 ILE A O 1
ATOM 2293 N N . ASN A 1 292 ? 7.094 7.312 13.617 1 87.19 292 ASN A N 1
ATOM 2294 C CA . ASN A 1 292 ? 5.859 7.859 14.172 1 87.19 292 ASN A CA 1
ATOM 2295 C C . ASN A 1 292 ? 5.613 9.289 13.695 1 87.19 292 ASN A C 1
ATOM 2297 O O . ASN A 1 292 ? 4.469 9.734 13.625 1 87.19 292 ASN A O 1
ATOM 2301 N N . CYS A 1 293 ? 6.668 9.969 13.453 1 89.12 293 CYS A N 1
ATOM 2302 C CA . CYS A 1 293 ? 6.5 11.375 13.117 1 89.12 293 CYS A CA 1
ATOM 2303 C C . CYS A 1 293 ? 7.625 11.859 12.203 1 89.12 293 CYS A C 1
ATOM 2305 O O . CYS A 1 293 ? 8.711 11.281 12.195 1 89.12 293 CYS A O 1
ATOM 2307 N N . VAL A 1 294 ? 7.328 12.898 11.469 1 90.44 294 VAL A N 1
ATOM 2308 C CA . VAL A 1 294 ? 8.312 13.43 10.523 1 90.44 294 VAL A CA 1
ATOM 2309 C C . VAL A 1 294 ? 8.047 14.914 10.297 1 90.44 294 VAL A C 1
ATOM 2311 O O . VAL A 1 294 ? 6.914 15.383 10.398 1 90.44 294 VAL A O 1
ATOM 2314 N N . ALA A 1 295 ? 9.094 15.664 10.102 1 87.25 295 ALA A N 1
ATOM 2315 C CA . ALA A 1 295 ? 9.008 17.078 9.727 1 87.25 295 ALA A CA 1
ATOM 2316 C C . ALA A 1 295 ? 10.164 17.469 8.812 1 87.25 295 ALA A C 1
ATOM 2318 O O . ALA A 1 295 ? 11.297 17.031 9.008 1 87.25 295 ALA A O 1
ATOM 2319 N N . PHE A 1 296 ? 9.828 18.297 7.82 1 87.56 296 PHE A N 1
ATOM 2320 C CA . PHE A 1 296 ? 10.906 18.859 7.016 1 87.56 296 PHE A CA 1
ATOM 2321 C C . PHE A 1 296 ? 11.57 20.031 7.742 1 87.56 296 PHE A C 1
ATOM 2323 O O . PHE A 1 296 ? 10.891 20.812 8.398 1 87.56 296 PHE A O 1
ATOM 2330 N N . VAL A 1 297 ? 12.812 20.109 7.68 1 81.75 297 VAL A N 1
ATOM 2331 C CA . VAL A 1 297 ? 13.555 21.25 8.203 1 81.75 297 VAL A CA 1
ATOM 2332 C C . VAL A 1 297 ? 13.703 22.312 7.117 1 81.75 297 VAL A C 1
ATOM 2334 O O . VAL A 1 297 ? 14.32 22.062 6.078 1 81.75 297 VAL A O 1
ATOM 2337 N N . GLN A 1 298 ? 13.047 23.422 7.406 1 69.25 298 GLN A N 1
ATOM 2338 C CA . GLN A 1 298 ? 13.008 24.5 6.414 1 69.25 298 GLN A CA 1
ATOM 2339 C C . GLN A 1 298 ? 14.32 25.281 6.395 1 69.25 298 GLN A C 1
ATOM 2341 O O . GLN A 1 298 ? 14.75 25.797 7.426 1 69.25 298 GLN A O 1
ATOM 2346 N N . GLY A 1 299 ? 15.336 25.016 5.484 1 60.97 299 GLY A N 1
ATOM 2347 C CA . GLY A 1 299 ? 16.562 25.781 5.297 1 60.97 299 GLY A CA 1
ATOM 2348 C C . GLY A 1 299 ? 16.922 26 3.836 1 60.97 299 GLY A C 1
ATOM 2349 O O . GLY A 1 299 ? 16.078 25.781 2.953 1 60.97 299 GLY A O 1
ATOM 2350 N N . THR A 1 300 ? 18.125 26.688 3.85 1 56.53 300 THR A N 1
ATOM 2351 C CA . THR A 1 300 ? 18.609 26.828 2.48 1 56.53 300 THR A CA 1
ATOM 2352 C C . THR A 1 300 ? 18.672 25.469 1.788 1 56.53 300 THR A C 1
ATOM 2354 O O . THR A 1 300 ? 19.234 24.516 2.328 1 56.53 300 THR A O 1
ATOM 2357 N N . GLY A 1 301 ? 17.828 25.266 0.972 1 54.94 301 GLY A N 1
ATOM 2358 C CA . GLY A 1 301 ? 17.594 24.016 0.274 1 54.94 301 GLY A CA 1
ATOM 2359 C C . GLY A 1 301 ? 16.609 23.109 0.985 1 54.94 301 GLY A C 1
ATOM 2360 O O . GLY A 1 301 ? 16.391 23.234 2.189 1 54.94 301 GLY A O 1
ATOM 2361 N N . ASN A 1 302 ? 15.484 22.875 1.029 1 58.16 302 ASN A N 1
ATOM 2362 C CA . ASN A 1 302 ? 14.422 22.188 1.75 1 58.16 302 ASN A CA 1
ATOM 2363 C C . ASN A 1 302 ? 14.625 20.672 1.724 1 58.16 302 ASN A C 1
ATOM 2365 O O . ASN A 1 302 ? 13.711 19.922 2.059 1 58.16 302 ASN A O 1
ATOM 2369 N N . HIS A 1 303 ? 15.953 20.406 1.806 1 80.38 303 HIS A N 1
ATOM 2370 C CA . HIS A 1 303 ? 15.945 18.984 1.465 1 80.38 303 HIS A CA 1
ATOM 2371 C C . HIS A 1 303 ? 16.438 18.141 2.633 1 80.38 303 HIS A C 1
ATOM 2373 O O . HIS A 1 303 ? 17.188 17.188 2.436 1 80.38 303 HIS A O 1
ATOM 2379 N N . ARG A 1 304 ? 16.016 18.547 3.918 1 89.12 304 ARG A N 1
ATOM 2380 C CA . ARG A 1 304 ? 16.281 17.672 5.066 1 89.12 304 ARG A CA 1
ATOM 2381 C C . ARG A 1 304 ? 14.984 17.375 5.816 1 89.12 304 ARG A C 1
ATOM 2383 O O . ARG A 1 304 ? 14.055 18.188 5.832 1 89.12 304 ARG A O 1
ATOM 2390 N N . PHE A 1 305 ? 15.016 16.25 6.344 1 92.06 305 PHE A N 1
ATOM 2391 C CA . PHE A 1 305 ? 13.883 15.961 7.215 1 92.06 305 PHE A CA 1
ATOM 2392 C C . PHE A 1 305 ? 14.344 15.297 8.508 1 92.06 305 PHE A C 1
ATOM 2394 O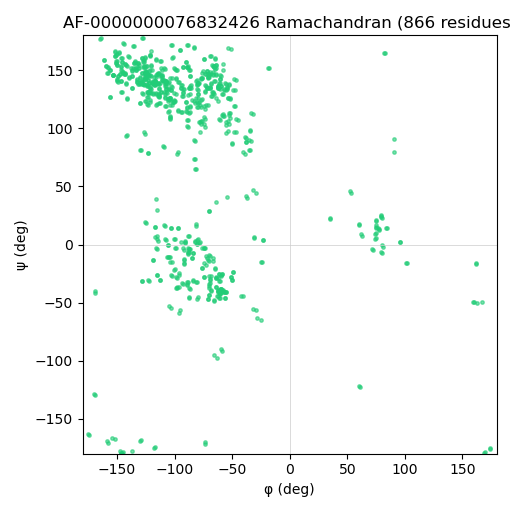 O . PHE A 1 305 ? 15.422 14.703 8.555 1 92.06 305 PHE A O 1
ATOM 2401 N N . VAL A 1 306 ? 13.586 15.5 9.562 1 90.44 306 VAL A N 1
ATOM 2402 C CA . VAL A 1 306 ? 13.773 14.867 10.859 1 90.44 306 VAL A CA 1
ATOM 2403 C C . VAL A 1 306 ? 12.594 13.938 11.156 1 90.44 306 VAL A C 1
ATOM 2405 O O . VAL A 1 306 ? 11.445 14.281 10.883 1 90.44 306 VAL A O 1
ATOM 2408 N N . CYS A 1 307 ? 12.898 12.766 11.609 1 90.75 307 CYS A N 1
ATOM 2409 C CA . CYS A 1 307 ? 11.836 11.828 11.953 1 90.75 307 CYS A CA 1
ATOM 2410 C C . CYS A 1 307 ? 12.109 11.156 13.289 1 90.75 307 CYS A C 1
ATOM 2412 O O . CYS A 1 307 ? 13.234 11.203 13.789 1 90.75 307 CYS A O 1
ATOM 2414 N N . GLY A 1 308 ? 11.062 10.703 13.898 1 89.25 308 GLY A N 1
ATOM 2415 C CA . GLY A 1 308 ? 11.141 9.969 15.148 1 89.25 308 GLY A CA 1
ATOM 2416 C C . GLY A 1 308 ? 10.5 8.594 15.078 1 89.25 308 GLY A C 1
ATOM 2417 O O . GLY A 1 308 ? 9.406 8.445 14.531 1 89.25 308 GLY A O 1
ATOM 2418 N N . ALA A 1 309 ? 11.234 7.594 15.547 1 87.88 309 ALA A N 1
ATOM 2419 C CA . ALA A 1 309 ? 10.758 6.211 15.562 1 87.88 309 ALA A CA 1
ATOM 2420 C C . ALA A 1 309 ? 10.656 5.68 16.984 1 87.88 309 ALA A C 1
ATOM 2422 O O . ALA A 1 309 ? 10.805 6.434 17.953 1 87.88 309 ALA A O 1
ATOM 2423 N N . ASP A 1 310 ? 10.352 4.449 17.109 1 85.38 310 ASP A N 1
ATOM 2424 C CA . ASP A 1 310 ? 10.211 3.797 18.406 1 85.38 310 ASP A CA 1
ATOM 2425 C C . ASP A 1 310 ? 11.555 3.727 19.141 1 85.38 310 ASP A C 1
ATOM 2427 O O . ASP A 1 310 ? 11.602 3.496 20.344 1 85.38 310 ASP A O 1
ATOM 2431 N N . GLU A 1 311 ? 12.711 3.961 18.531 1 77.88 311 GLU A N 1
ATOM 2432 C CA . GLU A 1 311 ? 14.039 3.854 19.125 1 77.88 311 GLU A CA 1
ATOM 2433 C C . GLU A 1 311 ? 14.367 5.086 19.969 1 77.88 311 GLU A C 1
ATOM 2435 O O . GLU A 1 311 ? 15.477 5.215 20.484 1 77.88 311 GLU A O 1
ATOM 2440 N N . LYS A 1 312 ? 13.555 5.988 20.172 1 79.88 312 LYS A N 1
ATOM 2441 C CA . LYS A 1 312 ? 13.641 7.109 21.109 1 79.88 312 LYS A CA 1
ATOM 2442 C C . LYS A 1 312 ? 14.633 8.164 20.609 1 79.88 312 LYS A C 1
ATOM 2444 O O . LYS A 1 312 ? 15.156 8.945 21.406 1 79.88 312 LYS A O 1
ATOM 2449 N N . VAL A 1 313 ? 15.086 8.023 19.422 1 84.25 313 VAL A N 1
ATOM 2450 C CA . VAL A 1 313 ? 16.031 8.969 18.844 1 84.25 313 VAL A CA 1
ATOM 2451 C C . VAL A 1 313 ? 15.414 9.641 17.609 1 84.25 313 VAL A C 1
ATOM 2453 O O . VAL A 1 313 ? 14.75 8.984 16.812 1 84.25 313 VAL A O 1
ATOM 2456 N N . CYS A 1 314 ? 15.695 10.953 17.547 1 88.88 314 CYS A N 1
ATOM 2457 C CA . CYS A 1 314 ? 15.367 11.648 16.312 1 88.88 314 CYS A CA 1
ATOM 2458 C C . CYS A 1 314 ? 16.516 11.547 15.305 1 88.88 314 CYS A C 1
ATOM 2460 O O . CYS A 1 314 ? 17.672 11.727 15.672 1 88.88 314 CYS A O 1
ATOM 2462 N N . ARG A 1 315 ? 16.156 11.25 14.117 1 91.31 315 ARG A N 1
ATOM 2463 C CA . ARG A 1 315 ? 17.156 11.117 13.07 1 91.31 315 ARG A CA 1
ATOM 2464 C C . ARG A 1 315 ? 16.953 12.148 11.969 1 91.31 315 ARG A C 1
ATOM 2466 O O . ARG A 1 315 ? 15.812 12.445 11.602 1 91.31 315 ARG A O 1
ATOM 2473 N N . VAL A 1 316 ? 18.062 12.656 11.5 1 91.62 316 VAL A N 1
ATOM 2474 C CA . VAL A 1 316 ? 18.016 13.664 10.445 1 91.62 316 VAL A CA 1
ATOM 2475 C C . VAL A 1 316 ? 18.594 13.086 9.156 1 91.62 316 VAL A C 1
ATOM 2477 O O . VAL A 1 316 ? 19.688 12.508 9.164 1 91.62 316 VAL A O 1
ATOM 2480 N N . PHE A 1 317 ? 17.859 13.266 8.055 1 93.5 317 PHE A N 1
ATOM 2481 C CA . PHE A 1 317 ? 18.297 12.773 6.75 1 93.5 317 PHE A CA 1
ATOM 2482 C C . PHE A 1 317 ? 18.391 13.914 5.746 1 93.5 317 PHE A C 1
ATOM 2484 O O . PHE A 1 317 ? 17.641 14.891 5.832 1 93.5 317 PHE A O 1
ATOM 2491 N N . GLU A 1 318 ? 19.328 13.727 4.836 1 91.94 318 GLU A N 1
ATOM 2492 C CA . GLU A 1 318 ? 19.562 14.766 3.836 1 91.94 318 GLU A CA 1
ATOM 2493 C C . GLU A 1 318 ? 19.344 14.234 2.424 1 91.94 318 GLU A C 1
ATOM 2495 O O . GLU A 1 318 ? 19.75 13.109 2.109 1 91.94 318 GLU A O 1
ATOM 2500 N N . ALA A 1 319 ? 18.828 15.109 1.591 1 92.38 319 ALA A N 1
ATOM 2501 C CA . ALA A 1 319 ? 18.578 14.727 0.206 1 92.38 319 ALA A CA 1
ATOM 2502 C C . ALA A 1 319 ? 19.875 14.516 -0.559 1 92.38 319 ALA A C 1
ATOM 2504 O O . ALA A 1 319 ? 20.859 15.227 -0.338 1 92.38 319 ALA A O 1
ATOM 2505 N N . THR A 1 320 ? 19.844 13.625 -1.455 1 92.31 320 THR A N 1
ATOM 2506 C CA . THR A 1 320 ? 21.016 13.305 -2.26 1 92.31 320 THR A CA 1
ATOM 2507 C C . THR A 1 320 ? 20.906 13.945 -3.645 1 92.31 320 THR A C 1
ATOM 2509 O O . THR A 1 320 ? 19.828 14.344 -4.066 1 92.31 320 THR A O 1
ATOM 2512 N N . LEU A 1 321 ? 22.062 14.039 -4.262 1 89.94 321 LEU A N 1
ATOM 2513 C CA . LEU A 1 321 ? 22.094 14.594 -5.613 1 89.94 321 LEU A CA 1
ATOM 2514 C C . LEU A 1 321 ? 21.25 13.75 -6.562 1 89.94 321 LEU A C 1
ATOM 2516 O O . LEU A 1 321 ? 20.516 14.289 -7.398 1 89.94 321 LEU A O 1
ATOM 2520 N N . SER A 1 322 ? 21.375 12.477 -6.418 1 92.38 322 SER A N 1
ATOM 2521 C CA . SER A 1 322 ? 20.594 11.586 -7.277 1 92.38 322 SER A CA 1
ATOM 2522 C C . SER A 1 322 ? 19.094 11.82 -7.117 1 92.38 322 SER A C 1
ATOM 2524 O O . SER A 1 322 ? 18.344 11.781 -8.094 1 92.38 322 SER A O 1
ATOM 2526 N N . PHE A 1 323 ? 18.688 12.055 -5.965 1 93.88 323 PHE A N 1
ATOM 2527 C CA . PHE A 1 323 ? 17.281 12.32 -5.715 1 93.88 323 PHE A CA 1
ATOM 2528 C C . PHE A 1 323 ? 16.844 13.625 -6.367 1 93.88 323 PHE A C 1
ATOM 2530 O O . PHE A 1 323 ? 15.812 13.688 -7.031 1 93.88 323 PHE A O 1
ATOM 2537 N N . LEU A 1 324 ? 17.625 14.586 -6.137 1 90.44 324 LEU A N 1
ATOM 2538 C CA . LEU A 1 324 ? 17.266 15.906 -6.641 1 90.44 324 LEU A CA 1
ATOM 2539 C C . LEU A 1 324 ? 17.156 15.891 -8.164 1 90.44 324 LEU A C 1
ATOM 2541 O O . LEU A 1 324 ? 16.219 16.469 -8.727 1 90.44 324 LEU A O 1
ATOM 2545 N N . ARG A 1 325 ? 18.062 15.242 -8.727 1 90.25 325 ARG A N 1
ATOM 2546 C CA . ARG A 1 325 ? 18.016 15.148 -10.18 1 90.25 325 ARG A CA 1
ATOM 2547 C C . ARG A 1 325 ? 16.828 14.305 -10.641 1 90.25 325 ARG A C 1
ATOM 2549 O O . ARG A 1 325 ? 16.203 14.617 -11.656 1 90.25 325 ARG A O 1
ATOM 2556 N N . THR A 1 326 ? 16.562 13.242 -9.914 1 92.19 326 THR A N 1
ATOM 2557 C CA . THR A 1 326 ? 15.398 12.422 -10.227 1 92.19 326 THR A CA 1
ATOM 2558 C C . THR A 1 326 ? 14.117 13.234 -10.102 1 92.19 326 THR A C 1
ATOM 2560 O O . THR A 1 326 ? 13.211 13.117 -10.93 1 92.19 326 THR A O 1
ATOM 2563 N N . LEU A 1 327 ? 14.023 13.953 -9.055 1 91.19 327 LEU A N 1
ATOM 2564 C CA . LEU A 1 327 ? 12.859 14.805 -8.836 1 91.19 327 LEU A CA 1
ATOM 2565 C C . LEU A 1 327 ? 12.648 15.75 -10.008 1 91.19 327 LEU A C 1
ATOM 2567 O O . LEU A 1 327 ? 11.516 15.961 -10.453 1 91.19 327 LEU A O 1
ATOM 2571 N N . GLN A 1 328 ? 13.711 16.266 -10.492 1 88.88 328 GLN A N 1
ATOM 2572 C CA . GLN A 1 328 ? 13.625 17.156 -11.648 1 88.88 328 GLN A CA 1
ATOM 2573 C C . GLN A 1 328 ? 13.086 16.406 -12.867 1 88.88 328 GLN A C 1
ATOM 2575 O O . GLN A 1 328 ? 12.25 16.938 -13.602 1 88.88 328 GLN A O 1
ATOM 2580 N N . GLU A 1 329 ? 13.609 15.25 -13.031 1 87.81 329 GLU A N 1
ATOM 2581 C CA . GLU A 1 329 ? 13.148 14.43 -14.148 1 87.81 329 GLU A CA 1
ATOM 2582 C C . GLU A 1 329 ? 11.664 14.102 -14.008 1 87.81 329 GLU A C 1
ATOM 2584 O O . GLU A 1 329 ? 10.93 14.094 -15 1 87.81 329 GLU A O 1
ATOM 2589 N N . ALA A 1 330 ? 11.266 13.836 -12.859 1 87.88 330 ALA A N 1
ATOM 2590 C CA . ALA A 1 330 ? 9.898 13.406 -12.594 1 87.88 330 ALA A CA 1
ATOM 2591 C C . ALA A 1 330 ? 8.914 14.562 -12.781 1 87.88 330 ALA A C 1
ATOM 2593 O O . ALA A 1 330 ? 7.859 14.398 -13.398 1 87.88 330 ALA A O 1
ATOM 2594 N N . THR A 1 331 ? 9.219 15.719 -12.219 1 86.44 331 THR A N 1
ATOM 2595 C CA . THR A 1 331 ? 8.266 16.812 -12.164 1 86.44 331 THR A CA 1
ATOM 2596 C C . THR A 1 331 ? 8.422 17.719 -13.383 1 86.44 331 THR A C 1
ATOM 2598 O O . THR A 1 331 ? 7.551 18.547 -13.656 1 86.44 331 THR A O 1
ATOM 2601 N N . LEU A 1 332 ? 9.539 17.609 -14.086 1 81.25 332 LEU A N 1
ATOM 2602 C CA . LEU A 1 332 ? 9.906 18.453 -15.219 1 81.25 332 LEU A CA 1
ATOM 2603 C C . LEU A 1 332 ? 10 19.922 -14.797 1 81.25 332 LEU A C 1
ATOM 2605 O O . LEU A 1 332 ? 9.75 20.812 -15.602 1 81.25 332 LEU A O 1
ATOM 2609 N N . LEU A 1 333 ? 10.109 20.078 -13.508 1 75.75 333 LEU A N 1
ATOM 2610 C CA . LEU A 1 333 ? 10.32 21.438 -13.023 1 75.75 333 LEU A CA 1
ATOM 2611 C C . LEU A 1 333 ? 11.805 21.766 -12.969 1 75.75 333 LEU A C 1
ATOM 2613 O O . LEU A 1 333 ? 12.609 20.969 -12.492 1 75.75 333 LEU A O 1
ATOM 2617 N N . LYS A 1 334 ? 12.266 22.516 -13.984 1 64.06 334 LYS A N 1
ATOM 2618 C CA . LYS A 1 334 ? 13.656 22.969 -13.938 1 64.06 334 LYS A CA 1
ATOM 2619 C C . LYS A 1 334 ? 13.844 24.078 -12.914 1 64.06 334 LYS A C 1
ATOM 2621 O O . LYS A 1 334 ? 13.164 25.094 -12.969 1 64.06 334 LYS A O 1
ATOM 2626 N N . PRO A 1 335 ? 14.367 23.719 -11.781 1 56.47 335 PRO A N 1
ATOM 2627 C CA . PRO A 1 335 ? 14.578 24.875 -10.914 1 56.47 335 PRO A CA 1
ATOM 2628 C C . PRO A 1 335 ? 15.344 26 -11.609 1 56.47 335 PRO A C 1
ATOM 2630 O O . PRO A 1 335 ? 16.234 25.734 -12.43 1 56.47 335 PRO A O 1
ATOM 2633 N N . ASP A 1 336 ? 14.727 27.062 -11.914 1 52.62 336 ASP A N 1
ATOM 2634 C CA . ASP A 1 336 ? 15.422 28.172 -12.562 1 52.62 336 ASP A CA 1
ATOM 2635 C C . ASP A 1 336 ? 16.906 28.156 -12.25 1 52.62 336 ASP A C 1
ATOM 2637 O O . ASP A 1 336 ? 17.75 28.422 -13.117 1 52.62 336 ASP A O 1
ATOM 2641 N N . ASN A 1 337 ? 17.391 28.359 -10.938 1 48.69 337 ASN A N 1
ATOM 2642 C CA . ASN A 1 337 ? 18.75 28.672 -10.484 1 48.69 337 ASN A CA 1
ATOM 2643 C C . ASN A 1 337 ? 19.328 27.547 -9.633 1 48.69 337 ASN A C 1
ATOM 2645 O O . ASN A 1 337 ? 20.266 27.766 -8.867 1 48.69 337 ASN A O 1
ATOM 2649 N N . GLU A 1 338 ? 18.781 26.453 -9.477 1 55.97 338 GLU A N 1
ATOM 2650 C CA . GLU A 1 338 ? 19.375 25.641 -8.414 1 55.97 338 GLU A CA 1
ATOM 2651 C C . GLU A 1 338 ? 20.359 24.625 -8.977 1 55.97 338 GLU A C 1
ATOM 2653 O O . GLU A 1 338 ? 19.953 23.672 -9.641 1 55.97 338 GLU A O 1
ATOM 2658 N N . ASP A 1 339 ? 21.484 25.109 -9.281 1 63.81 339 ASP A N 1
ATOM 2659 C CA . ASP A 1 339 ? 22.672 24.281 -9.492 1 63.81 339 ASP A CA 1
ATOM 2660 C C . ASP A 1 339 ? 23.016 23.5 -8.227 1 63.81 339 ASP A C 1
ATOM 2662 O O . ASP A 1 339 ? 23.125 24.062 -7.141 1 63.81 339 ASP A O 1
ATOM 2666 N N . PHE A 1 340 ? 22.75 22.172 -8.297 1 76.25 340 PHE A N 1
ATOM 2667 C CA . PHE A 1 340 ? 23.062 21.297 -7.176 1 76.25 340 PHE A CA 1
ATOM 2668 C C . PHE A 1 340 ? 24.578 21.141 -7.016 1 76.25 340 PHE A C 1
ATOM 2670 O O . PHE A 1 340 ? 25.047 20.094 -6.555 1 76.25 340 PHE A O 1
ATOM 2677 N N . ASP A 1 341 ? 25.25 22.156 -7.422 1 74.5 341 ASP A N 1
ATOM 2678 C CA . ASP A 1 341 ? 26.719 22.047 -7.438 1 74.5 341 ASP A CA 1
ATOM 2679 C C . ASP A 1 341 ? 27.266 21.906 -6.02 1 74.5 341 ASP A C 1
ATOM 2681 O O . ASP A 1 341 ? 28.344 21.328 -5.828 1 74.5 341 ASP A O 1
ATOM 2685 N N . ASP A 1 342 ? 26.453 22.312 -5.031 1 76.81 342 ASP A N 1
ATOM 2686 C CA . ASP A 1 342 ? 26.969 22.281 -3.662 1 76.81 342 ASP A CA 1
ATOM 2687 C C . ASP A 1 342 ? 26.609 20.953 -2.979 1 76.81 342 ASP A C 1
ATOM 2689 O O . ASP A 1 342 ? 27.047 20.703 -1.857 1 76.81 342 ASP A O 1
ATOM 2693 N N . VAL A 1 343 ? 25.875 20.188 -3.746 1 82.56 343 VAL A N 1
ATOM 2694 C CA . VAL A 1 343 ? 25.484 18.906 -3.143 1 82.56 343 VAL A CA 1
ATOM 2695 C C . VAL A 1 343 ? 26.547 17.859 -3.451 1 82.56 343 VAL A C 1
ATOM 2697 O O . VAL A 1 343 ? 26.766 17.5 -4.613 1 82.56 343 VAL A O 1
ATOM 2700 N N . GLN A 1 344 ? 27.188 17.312 -2.402 1 83.19 344 GLN A N 1
ATOM 2701 C CA . GLN A 1 344 ? 28.312 16.391 -2.584 1 83.19 344 GLN A CA 1
ATOM 2702 C C . GLN A 1 344 ? 27.875 14.953 -2.338 1 83.19 344 GLN A C 1
ATOM 2704 O O . GLN A 1 344 ? 28.594 14.016 -2.695 1 83.19 344 GLN A O 1
ATOM 2709 N N . VAL A 1 345 ? 26.781 14.844 -1.759 1 88.5 345 VAL A N 1
ATOM 2710 C CA . VAL A 1 345 ? 26.328 13.5 -1.433 1 88.5 345 VAL A CA 1
ATOM 2711 C C . VAL A 1 345 ? 25.5 12.938 -2.586 1 88.5 345 VAL A C 1
ATOM 2713 O O . VAL A 1 345 ? 24.469 13.508 -2.951 1 88.5 345 VAL A O 1
ATOM 2716 N N . LEU A 1 346 ? 25.906 11.789 -3.148 1 88.25 346 LEU A N 1
ATOM 2717 C CA . LEU A 1 346 ? 25.25 11.18 -4.293 1 88.25 346 LEU A CA 1
ATOM 2718 C C . LEU A 1 346 ? 24.125 10.234 -3.84 1 88.25 346 LEU A C 1
ATOM 2720 O O . LEU A 1 346 ? 23.125 10.078 -4.535 1 88.25 346 LEU A O 1
ATOM 2724 N N . GLY A 1 347 ? 24.328 9.594 -2.758 1 90.12 347 GLY A N 1
ATOM 2725 C CA . GLY A 1 347 ? 23.422 8.609 -2.203 1 90.12 347 GLY A CA 1
ATOM 2726 C C . GLY A 1 347 ? 23.844 8.102 -0.838 1 90.12 347 GLY A C 1
ATOM 2727 O O . GLY A 1 347 ? 24.609 8.758 -0.141 1 90.12 347 GLY A O 1
ATOM 2728 N N . ALA A 1 348 ? 23.25 6.992 -0.467 1 89.88 348 ALA A N 1
ATOM 2729 C CA . ALA A 1 348 ? 23.594 6.43 0.835 1 89.88 348 ALA A CA 1
ATOM 2730 C C . ALA A 1 348 ? 23.547 4.902 0.801 1 89.88 348 ALA A C 1
ATOM 2732 O O . ALA A 1 348 ? 22.891 4.312 -0.059 1 89.88 348 ALA A O 1
ATOM 2733 N N . ASN A 1 349 ? 24.359 4.32 1.704 1 85 349 ASN A N 1
ATOM 2734 C CA . ASN A 1 349 ? 24.359 2.879 1.927 1 85 349 ASN A CA 1
ATOM 2735 C C . ASN A 1 349 ? 23.922 2.529 3.348 1 85 349 ASN A C 1
ATOM 2737 O O . ASN A 1 349 ? 24.266 3.234 4.297 1 85 349 ASN A O 1
ATOM 2741 N N . MET A 1 350 ? 23.156 1.446 3.307 1 78.81 350 MET A N 1
ATOM 2742 C CA . MET A 1 350 ? 22.797 0.943 4.629 1 78.81 350 MET A CA 1
ATOM 2743 C C . MET A 1 350 ? 23.938 0.129 5.227 1 78.81 350 MET A C 1
ATOM 2745 O O . MET A 1 350 ? 24.594 -0.649 4.523 1 78.81 350 MET A O 1
ATOM 2749 N N . SER A 1 351 ? 24.266 0.518 6.523 1 66.5 351 SER A N 1
ATOM 2750 C CA . SER A 1 351 ? 25.25 -0.325 7.195 1 66.5 351 SER A CA 1
ATOM 2751 C C . SER A 1 351 ? 24.609 -1.615 7.703 1 66.5 351 SER A C 1
ATOM 2753 O O . SER A 1 351 ? 23.484 -1.608 8.18 1 66.5 351 SER A O 1
ATOM 2755 N N . ALA A 1 352 ? 25.016 -2.74 7.289 1 57.44 352 ALA A N 1
ATOM 2756 C CA . ALA A 1 352 ? 24.484 -4.043 7.672 1 57.44 352 ALA A CA 1
ATOM 2757 C C . ALA A 1 352 ? 24.203 -4.105 9.172 1 57.44 352 ALA A C 1
ATOM 2759 O O . ALA A 1 352 ? 23.156 -4.609 9.586 1 57.44 352 ALA A O 1
ATOM 2760 N N . LEU A 1 353 ? 25.156 -3.592 10.055 1 53.34 353 LEU A N 1
ATOM 2761 C CA . LEU A 1 353 ? 25.062 -3.766 11.5 1 53.34 353 LEU A CA 1
ATOM 2762 C C . LEU A 1 353 ? 24.469 -2.525 12.156 1 53.34 353 LEU A C 1
ATOM 2764 O O . LEU A 1 353 ? 23.828 -2.625 13.203 1 53.34 353 LEU A O 1
ATOM 2768 N N . GLY A 1 354 ? 24.625 -1.419 11.609 1 57.31 354 GLY A N 1
ATOM 2769 C CA . GLY A 1 354 ? 24.406 -0.198 12.367 1 57.31 354 GLY A CA 1
ATOM 2770 C C . GLY A 1 354 ? 23.094 0.48 12.055 1 57.31 354 GLY A C 1
ATOM 2771 O O . GLY A 1 354 ? 22.75 1.487 12.672 1 57.31 354 GLY A O 1
ATOM 2772 N N . LEU A 1 355 ? 22.219 -0.043 11.469 1 66.5 355 LEU A N 1
ATOM 2773 C CA . LEU A 1 355 ? 20.953 0.559 11.078 1 66.5 355 LEU A CA 1
ATOM 2774 C C . LEU A 1 355 ? 21.141 2.027 10.711 1 66.5 355 LEU A C 1
ATOM 2776 O O . LEU A 1 355 ? 20.297 2.869 11.055 1 66.5 355 LEU A O 1
ATOM 2780 N N . SER A 1 356 ? 22.359 2.414 10.336 1 79.81 356 SER A N 1
ATOM 2781 C CA . SER A 1 356 ? 22.609 3.787 9.914 1 79.81 356 SER A CA 1
ATOM 2782 C C . SER A 1 356 ? 22.891 3.863 8.422 1 79.81 356 SER A C 1
ATOM 2784 O O . SER A 1 356 ? 23.484 2.951 7.848 1 79.81 356 SER A O 1
ATOM 2786 N N . GLN A 1 357 ? 22.391 4.879 7.859 1 87.81 357 GLN A N 1
ATOM 2787 C CA . GLN A 1 357 ? 22.594 5.113 6.434 1 87.81 357 GLN A CA 1
ATOM 2788 C C . GLN A 1 357 ? 23.75 6.09 6.203 1 87.81 357 GLN A C 1
ATOM 2790 O O . GLN A 1 357 ? 23.641 7.273 6.527 1 87.81 357 GLN A O 1
ATOM 2795 N N . LYS A 1 358 ? 24.875 5.574 5.543 1 87.88 358 LYS A N 1
ATOM 2796 C CA . LYS A 1 358 ? 26.094 6.348 5.332 1 87.88 358 LYS A CA 1
ATOM 2797 C C . LYS A 1 358 ? 26.125 6.945 3.928 1 87.88 358 LYS A C 1
ATOM 2799 O O . LYS A 1 358 ? 25.734 6.293 2.961 1 87.88 358 LYS A O 1
ATOM 2804 N N . PRO A 1 359 ? 26.797 8.117 3.834 1 89.25 359 PRO A N 1
ATOM 2805 C CA . PRO A 1 359 ? 26.797 8.797 2.537 1 89.25 359 PRO A CA 1
ATOM 2806 C C . PRO A 1 359 ? 27.75 8.156 1.535 1 89.25 359 PRO A C 1
ATOM 2808 O O . PRO A 1 359 ? 28.781 7.617 1.927 1 89.25 359 PRO A O 1
ATOM 2811 N N . ILE A 1 360 ? 27.312 8.156 0.339 1 87.12 360 ILE A N 1
ATOM 2812 C CA . ILE A 1 360 ? 28.156 7.914 -0.824 1 87.12 360 ILE A CA 1
ATOM 2813 C C . ILE A 1 360 ? 28.5 9.242 -1.507 1 87.12 360 ILE A C 1
ATOM 2815 O O . ILE A 1 360 ? 27.594 9.977 -1.91 1 87.12 360 ILE A O 1
ATOM 2819 N N . TYR A 1 361 ? 29.766 9.531 -1.633 1 85 361 TYR A N 1
ATOM 2820 C CA . TYR A 1 361 ? 30.141 10.836 -2.166 1 85 361 TYR A CA 1
ATOM 2821 C C . TYR A 1 361 ? 30.516 10.734 -3.643 1 85 361 TYR A C 1
ATOM 2823 O O . TYR A 1 361 ? 30.844 9.656 -4.133 1 85 361 TYR A O 1
ATOM 2831 N N . THR A 1 362 ? 30.312 11.82 -4.355 1 71.5 362 THR A N 1
ATOM 2832 C CA . THR A 1 362 ? 30.719 11.914 -5.754 1 71.5 362 THR A CA 1
ATOM 2833 C C . THR A 1 362 ? 32.219 11.68 -5.898 1 71.5 362 THR A C 1
ATOM 2835 O O . THR A 1 362 ? 32.969 11.812 -4.934 1 71.5 362 THR A O 1
ATOM 2838 N N . HIS A 1 363 ? 32.75 11.188 -6.891 1 57.44 363 HIS A N 1
ATOM 2839 C CA . HIS A 1 363 ? 34.156 10.977 -7.254 1 57.44 363 HIS A CA 1
ATOM 2840 C C . HIS A 1 363 ? 35 12.211 -6.957 1 57.44 363 HIS A C 1
ATOM 2842 O O . HIS A 1 363 ? 34.594 13.336 -7.277 1 57.44 363 HIS A O 1
ATOM 2848 N N . GLY A 1 364 ? 36.031 12.312 -5.781 1 51.62 364 GLY A N 1
ATOM 2849 C CA . GLY A 1 364 ? 37.25 12.859 -5.199 1 51.62 364 GLY A CA 1
ATOM 2850 C C . GLY A 1 364 ? 37.375 12.578 -3.713 1 51.62 364 GLY A C 1
ATOM 2851 O O . GLY A 1 364 ? 38.438 12.773 -3.131 1 51.62 364 GLY A O 1
ATOM 2852 N N . LYS A 1 365 ? 36.406 12.836 -2.959 1 44.06 365 LYS A N 1
ATOM 2853 C CA . LYS A 1 365 ? 36.688 12.672 -1.536 1 44.06 365 LYS A CA 1
ATOM 2854 C C . LYS A 1 365 ? 36.562 11.219 -1.108 1 44.06 365 LYS A C 1
ATOM 2856 O O . LYS A 1 365 ? 35.5 10.602 -1.279 1 44.06 365 LYS A O 1
ATOM 2861 N N . GLU A 1 366 ? 37.594 10.469 -1.181 1 41.91 366 GLU A N 1
ATOM 2862 C CA . GLU A 1 366 ? 37.719 9.141 -0.596 1 41.91 366 GLU A CA 1
ATOM 2863 C C . GLU A 1 366 ? 36.938 9.047 0.724 1 41.91 366 GLU A C 1
ATOM 2865 O O . GLU A 1 366 ? 37.094 9.914 1.591 1 41.91 366 GLU A O 1
ATOM 2870 N N . SER A 1 367 ? 35.812 8.734 0.748 1 43.47 367 SER A N 1
ATOM 2871 C CA . SER A 1 367 ? 35.375 8.422 2.098 1 43.47 367 SER A CA 1
ATOM 2872 C C . SER A 1 367 ? 36.469 7.801 2.926 1 43.47 367 SER A C 1
ATOM 2874 O O . SER A 1 367 ? 37.281 7 2.416 1 43.47 367 SER A O 1
ATOM 2876 N N . PRO A 1 368 ? 37 8.422 3.961 1 37.72 368 PRO A N 1
ATOM 2877 C CA . PRO A 1 368 ? 37.969 7.609 4.715 1 37.72 368 PRO A CA 1
ATOM 2878 C C . PRO A 1 368 ? 37.594 6.133 4.758 1 37.72 368 PRO A C 1
ATOM 2880 O O . PRO A 1 368 ? 36.406 5.801 4.949 1 37.72 368 PRO A O 1
ATOM 2883 N N . SER A 1 369 ? 38.188 5.391 3.912 1 35.88 369 SER A N 1
ATOM 2884 C CA . SER A 1 369 ? 38.125 3.949 4.137 1 35.88 369 SER A CA 1
ATOM 2885 C C . SER A 1 369 ? 38.219 3.617 5.621 1 35.88 369 SER A C 1
ATOM 2887 O O . SER A 1 369 ? 39.281 3.717 6.23 1 35.88 369 SER A O 1
ATOM 2889 N N . SER A 1 370 ? 37.656 4.219 6.508 1 32.5 370 SER A N 1
ATOM 2890 C CA . SER A 1 370 ? 37.906 3.5 7.754 1 32.5 370 SER A CA 1
ATOM 2891 C C . SER A 1 370 ? 37.875 1.99 7.535 1 32.5 370 SER A C 1
ATOM 2893 O O . SER A 1 370 ? 36.875 1.45 7.055 1 32.5 370 SER A O 1
ATOM 2895 N N . ALA A 1 371 ? 39.094 1.466 7.27 1 32.25 371 ALA A N 1
ATOM 2896 C CA . ALA A 1 371 ? 39.406 0.076 7.566 1 32.25 371 ALA A CA 1
ATOM 2897 C C . ALA A 1 371 ? 38.656 -0.422 8.789 1 32.25 371 ALA A C 1
ATOM 2899 O O . ALA A 1 371 ? 39.062 -0.167 9.93 1 32.25 371 ALA A O 1
ATOM 2900 N N . SER A 1 372 ? 37.406 -0.216 8.953 1 33.66 372 SER A N 1
ATOM 2901 C CA . SER A 1 372 ? 37 -1.103 10.039 1 33.66 372 SER A CA 1
ATOM 2902 C C . SER A 1 372 ? 37.719 -2.455 9.938 1 33.66 372 SER A C 1
ATOM 2904 O O . SER A 1 372 ? 37.688 -3.084 8.875 1 33.66 372 SER A O 1
ATOM 2906 N N . ASN A 1 373 ? 38.844 -2.641 10.477 1 33.72 373 ASN A N 1
ATOM 2907 C CA . ASN A 1 373 ? 39.406 -3.895 10.945 1 33.72 373 ASN A CA 1
ATOM 2908 C C . ASN A 1 373 ? 38.344 -4.93 11.258 1 33.72 373 ASN A C 1
ATOM 2910 O O . ASN A 1 373 ? 38.344 -5.512 12.344 1 33.72 373 ASN A O 1
ATOM 2914 N N . ASP A 1 374 ? 37.062 -4.676 11.031 1 34.97 374 ASP A N 1
ATOM 2915 C CA . ASP A 1 374 ? 36.406 -5.945 11.305 1 34.97 374 ASP A CA 1
ATOM 2916 C C . ASP A 1 374 ? 36.969 -7.059 10.422 1 34.97 374 ASP A C 1
ATOM 2918 O O . ASP A 1 374 ? 37.312 -6.82 9.266 1 34.97 374 ASP A O 1
ATOM 2922 N N . GLY A 1 375 ? 37.688 -8 10.961 1 33.38 375 GLY A N 1
ATOM 2923 C CA . GLY A 1 375 ? 38.094 -9.266 10.375 1 33.38 375 GLY A CA 1
ATOM 2924 C C . GLY A 1 375 ? 37.25 -9.664 9.172 1 33.38 375 GLY A C 1
ATOM 2925 O O . GLY A 1 375 ? 36.219 -9.07 8.914 1 33.38 375 GLY A O 1
ATOM 2926 N N . PRO A 1 376 ? 37.906 -10.453 8.258 1 36.06 376 PRO A N 1
ATOM 2927 C CA . PRO A 1 376 ? 37.219 -11.164 7.156 1 36.06 376 PRO A CA 1
ATOM 2928 C C . PRO A 1 376 ? 35.812 -11.586 7.504 1 36.06 376 PRO A C 1
ATOM 2930 O O . PRO A 1 376 ? 35.281 -12.539 6.922 1 36.06 376 PRO A O 1
ATOM 2933 N N . ASP A 1 377 ? 35.281 -11.203 8.633 1 34.69 377 ASP A N 1
ATOM 2934 C CA . ASP A 1 377 ? 34.062 -12.008 8.852 1 34.69 377 ASP A CA 1
ATOM 2935 C C . ASP A 1 377 ? 33.188 -12.047 7.598 1 34.69 377 ASP A C 1
ATOM 2937 O O . ASP A 1 377 ? 33.094 -11.055 6.879 1 34.69 377 ASP A O 1
ATOM 2941 N N . SER A 1 378 ? 32.906 -13.203 6.992 1 36.56 378 SER A N 1
ATOM 2942 C CA . SER A 1 378 ? 32.094 -13.898 5.996 1 36.56 378 SER A CA 1
ATOM 2943 C C . SER A 1 378 ? 30.781 -13.172 5.766 1 36.56 378 SER A C 1
ATOM 2945 O O . SER A 1 378 ? 29.891 -13.695 5.09 1 36.56 378 SER A O 1
ATOM 2947 N N . MET A 1 379 ? 30.391 -12.297 6.59 1 36.94 379 MET A N 1
ATOM 2948 C CA . MET A 1 379 ? 28.969 -12.047 6.34 1 36.94 379 MET A CA 1
ATOM 2949 C C . MET A 1 379 ? 28.766 -11.461 4.949 1 36.94 379 MET A C 1
ATOM 2951 O O . MET A 1 379 ? 29.641 -10.758 4.43 1 36.94 379 MET A O 1
ATOM 2955 N N . GLU A 1 380 ? 27.547 -11.625 4.293 1 43.28 380 GLU A N 1
ATOM 2956 C CA . GLU A 1 380 ? 26.953 -11.32 2.994 1 43.28 380 GLU A CA 1
ATOM 2957 C C . GLU A 1 380 ? 27.172 -9.867 2.602 1 43.28 380 GLU A C 1
ATOM 2959 O O . GLU A 1 380 ? 26.844 -8.953 3.361 1 43.28 380 GLU A O 1
ATOM 2964 N N . THR A 1 381 ? 28.203 -9.492 1.998 1 47.16 381 THR A N 1
ATOM 2965 C CA . THR A 1 381 ? 28.547 -8.227 1.345 1 47.16 381 THR A CA 1
ATOM 2966 C C . THR A 1 381 ? 27.312 -7.613 0.691 1 47.16 381 THR A C 1
ATOM 2968 O O . THR A 1 381 ? 26.719 -8.203 -0.217 1 47.16 381 THR A O 1
ATOM 2971 N N . ILE A 1 382 ? 26.516 -6.988 1.347 1 54.88 382 ILE A N 1
ATOM 2972 C CA . ILE A 1 382 ? 25.469 -6.211 0.695 1 54.88 382 ILE A CA 1
ATOM 2973 C C . ILE A 1 382 ? 26.094 -5.277 -0.343 1 54.88 382 ILE A C 1
ATOM 2975 O O . ILE A 1 382 ? 27 -4.52 -0.033 1 54.88 382 ILE A O 1
ATOM 2979 N N . PRO A 1 383 ? 25.812 -5.535 -1.624 1 60 383 PRO A N 1
ATOM 2980 C CA . PRO A 1 383 ? 26.344 -4.637 -2.654 1 60 383 PRO A CA 1
ATOM 2981 C C . PRO A 1 383 ? 26.109 -3.164 -2.334 1 60 383 PRO A C 1
ATOM 2983 O O . PRO A 1 383 ? 25.125 -2.826 -1.658 1 60 383 PRO A O 1
ATOM 2986 N N . ASP A 1 384 ? 27.078 -2.361 -2.656 1 72.12 384 ASP A N 1
ATOM 2987 C CA . ASP A 1 384 ? 26.969 -0.917 -2.479 1 72.12 384 ASP A CA 1
ATOM 2988 C C . ASP A 1 384 ? 25.828 -0.353 -3.338 1 72.12 384 ASP A C 1
ATOM 2990 O O . ASP A 1 384 ? 25.594 -0.826 -4.453 1 72.12 384 ASP A O 1
ATOM 2994 N N . ALA A 1 385 ? 25.094 0.47 -2.789 1 77.31 385 ALA A N 1
ATOM 2995 C CA . ALA A 1 385 ? 24.078 1.2 -3.547 1 77.31 385 ALA A CA 1
ATOM 2996 C C . ALA A 1 385 ? 24.703 1.942 -4.723 1 77.31 385 ALA A C 1
ATOM 2998 O O . ALA A 1 385 ? 25.875 2.338 -4.668 1 77.31 385 ALA A O 1
ATOM 2999 N N . VAL A 1 386 ? 24.078 1.92 -5.801 1 77.75 386 VAL A N 1
ATOM 3000 C CA . VAL A 1 386 ? 24.469 2.703 -6.973 1 77.75 386 VAL A CA 1
ATOM 3001 C C . VAL A 1 386 ? 23.438 3.811 -7.207 1 77.75 386 VAL A C 1
ATOM 3003 O O . VAL A 1 386 ? 22.5 3.646 -7.996 1 77.75 386 VAL A O 1
ATOM 3006 N N . PRO A 1 387 ? 23.703 4.891 -6.457 1 82.94 387 PRO A N 1
ATOM 3007 C CA . PRO A 1 387 ? 22.766 5.992 -6.656 1 82.94 387 PRO A CA 1
ATOM 3008 C C . PRO A 1 387 ? 22.625 6.395 -8.125 1 82.94 387 PRO A C 1
ATOM 3010 O O . PRO A 1 387 ? 23.641 6.535 -8.82 1 82.94 387 PRO A O 1
ATOM 3013 N N . THR A 1 388 ? 21.469 6.438 -8.648 1 86.25 388 THR A N 1
ATOM 3014 C CA . THR A 1 388 ? 21.172 6.66 -10.055 1 86.25 388 THR A CA 1
ATOM 3015 C C . THR A 1 388 ? 20.078 7.707 -10.219 1 86.25 388 THR A C 1
ATOM 3017 O O . THR A 1 388 ? 19.172 7.797 -9.391 1 86.25 388 THR A O 1
ATOM 3020 N N . VAL A 1 389 ? 20.328 8.531 -11.234 1 90.19 389 VAL A N 1
ATOM 3021 C CA . VAL A 1 389 ? 19.25 9.438 -11.633 1 90.19 389 VAL A CA 1
ATOM 3022 C C . VAL A 1 389 ? 18.25 8.688 -12.5 1 90.19 389 VAL A C 1
ATOM 3024 O O . VAL A 1 389 ? 18.594 8.164 -13.562 1 90.19 389 VAL A O 1
ATOM 3027 N N . PHE A 1 390 ? 17.062 8.68 -12.062 1 91.12 390 PHE A N 1
ATOM 3028 C CA . PHE A 1 390 ? 16.047 7.902 -12.773 1 91.12 390 PHE A CA 1
ATOM 3029 C C . PHE A 1 390 ? 15.336 8.758 -13.805 1 91.12 390 PHE A C 1
ATOM 3031 O O . PHE A 1 390 ? 14.883 9.867 -13.5 1 91.12 390 PHE A O 1
ATOM 3038 N N . THR A 1 391 ? 15.18 8.227 -15.016 1 86.75 391 THR A N 1
ATOM 3039 C CA . THR A 1 391 ? 14.43 8.883 -16.078 1 86.75 391 THR A CA 1
ATOM 3040 C C . THR A 1 391 ? 13.062 8.227 -16.25 1 86.75 391 THR A C 1
ATOM 3042 O O . THR A 1 391 ? 12.234 8.703 -17.031 1 86.75 391 THR A O 1
ATOM 3045 N N . GLU A 1 392 ? 12.953 7.148 -15.609 1 84.5 392 GLU A N 1
ATOM 3046 C CA . GLU A 1 392 ? 11.672 6.473 -15.43 1 84.5 392 GLU A CA 1
ATOM 3047 C C . GLU A 1 392 ? 11.398 6.184 -13.961 1 84.5 392 GLU A C 1
ATOM 3049 O O . GLU A 1 392 ? 12.328 6.145 -13.148 1 84.5 392 GLU A O 1
ATOM 3054 N N . PRO A 1 393 ? 10.141 6.043 -13.695 1 85.25 393 PRO A N 1
ATOM 3055 C CA . PRO A 1 393 ? 9.891 5.754 -12.281 1 85.25 393 PRO A CA 1
ATOM 3056 C C . PRO A 1 393 ? 10.68 4.543 -11.781 1 85.25 393 PRO A C 1
ATOM 3058 O O . PRO A 1 393 ? 10.75 3.523 -12.469 1 85.25 393 PRO A O 1
ATOM 3061 N N . PRO A 1 394 ? 11.273 4.691 -10.625 1 87.62 394 PRO A N 1
ATOM 3062 C CA . PRO A 1 394 ? 12.07 3.574 -10.102 1 87.62 394 PRO A CA 1
ATOM 3063 C C . PRO A 1 394 ? 11.219 2.355 -9.758 1 87.62 394 PRO A C 1
ATOM 3065 O O . PRO A 1 394 ? 10.086 2.504 -9.281 1 87.62 394 PRO A O 1
ATOM 3068 N N . VAL A 1 395 ? 11.797 1.205 -9.945 1 84.88 395 VAL A N 1
ATOM 3069 C CA . VAL A 1 395 ? 11.156 -0.051 -9.57 1 84.88 395 VAL A CA 1
ATOM 3070 C C . VAL A 1 395 ? 11.5 -0.394 -8.125 1 84.88 395 VAL A C 1
ATOM 3072 O O . VAL A 1 395 ? 12.375 0.238 -7.52 1 84.88 395 VAL A O 1
ATOM 3075 N N . GLU A 1 396 ? 10.875 -1.393 -7.578 1 81.38 396 GLU A N 1
ATOM 3076 C CA . GLU A 1 396 ? 10.953 -1.727 -6.156 1 81.38 396 GLU A CA 1
ATOM 3077 C C . GLU A 1 396 ? 12.398 -1.932 -5.715 1 81.38 396 GLU A C 1
ATOM 3079 O O . GLU A 1 396 ? 12.812 -1.422 -4.672 1 81.38 396 GLU A O 1
ATOM 3084 N N . ASP A 1 397 ? 13.211 -2.66 -6.453 1 78.5 397 ASP A N 1
ATOM 3085 C CA . ASP A 1 397 ? 14.594 -2.941 -6.07 1 78.5 397 ASP A CA 1
ATOM 3086 C C . ASP A 1 397 ? 15.422 -1.661 -6.031 1 78.5 397 ASP A C 1
ATOM 3088 O O . ASP A 1 397 ? 16.312 -1.521 -5.195 1 78.5 397 ASP A O 1
ATOM 3092 N N . GLN A 1 398 ? 15.141 -0.822 -6.918 1 84.94 398 GLN A N 1
ATOM 3093 C CA . GLN A 1 398 ? 15.852 0.453 -6.949 1 84.94 398 GLN A CA 1
ATOM 3094 C C . GLN A 1 398 ? 15.453 1.336 -5.773 1 84.94 398 GLN A C 1
ATOM 3096 O O . GLN A 1 398 ? 16.312 1.979 -5.156 1 84.94 398 GLN A O 1
ATOM 3101 N N . LEU A 1 399 ? 14.172 1.377 -5.496 1 86.94 399 LEU A N 1
ATOM 3102 C CA . LEU A 1 399 ? 13.664 2.166 -4.375 1 86.94 399 LEU A CA 1
ATOM 3103 C C . LEU A 1 399 ? 14.273 1.694 -3.059 1 86.94 399 LEU A C 1
ATOM 3105 O O . LEU A 1 399 ? 14.656 2.512 -2.221 1 86.94 399 LEU A O 1
ATOM 3109 N N . ALA A 1 400 ? 14.438 0.465 -2.93 1 81.06 400 ALA A N 1
ATOM 3110 C CA . ALA A 1 400 ? 14.875 -0.123 -1.663 1 81.06 400 ALA A CA 1
ATOM 3111 C C . ALA A 1 400 ? 16.359 0.095 -1.437 1 81.06 400 ALA A C 1
ATOM 3113 O O . ALA A 1 400 ? 16.828 0.165 -0.293 1 81.06 400 ALA A O 1
ATOM 3114 N N . TRP A 1 401 ? 17.125 0.37 -2.525 1 81.19 401 TRP A N 1
ATOM 3115 C CA . TRP A 1 401 ? 18.578 0.314 -2.357 1 81.19 401 TRP A CA 1
ATOM 3116 C C . TRP A 1 401 ? 19.234 1.592 -2.867 1 81.19 401 TRP A C 1
ATOM 3118 O O . TRP A 1 401 ? 20.266 2.016 -2.348 1 81.19 401 TRP A O 1
ATOM 3128 N N . ASN A 1 402 ? 18.656 2.15 -3.811 1 87.12 402 ASN A N 1
ATOM 3129 C CA . ASN A 1 402 ? 19.391 3.18 -4.527 1 87.12 402 ASN A CA 1
ATOM 3130 C C . ASN A 1 402 ? 18.859 4.574 -4.227 1 87.12 402 ASN A C 1
ATOM 3132 O O . ASN A 1 402 ? 19.344 5.566 -4.781 1 87.12 402 ASN A O 1
ATOM 3136 N N . THR A 1 403 ? 17.891 4.629 -3.32 1 92.44 403 THR A N 1
ATOM 3137 C CA . THR A 1 403 ? 17.281 5.941 -3.139 1 92.44 403 THR A CA 1
ATOM 3138 C C . THR A 1 403 ? 17.344 6.371 -1.677 1 92.44 403 THR A C 1
ATOM 3140 O O . THR A 1 403 ? 16.641 7.297 -1.265 1 92.44 403 THR A O 1
ATOM 3143 N N . LEU A 1 404 ? 18.203 5.754 -0.938 1 91.38 404 LEU A N 1
ATOM 3144 C CA . LEU A 1 404 ? 18.359 6.094 0.473 1 91.38 404 LEU A CA 1
ATOM 3145 C C . LEU A 1 404 ? 19 7.465 0.637 1 91.38 404 LEU A C 1
ATOM 3147 O O . LEU A 1 404 ? 19.797 7.883 -0.196 1 91.38 404 LEU A O 1
ATOM 3151 N N . TRP A 1 405 ? 18.578 8.141 1.675 1 94.69 405 TRP A N 1
ATOM 3152 C CA . TRP A 1 405 ? 19.234 9.375 2.082 1 94.69 405 TRP A CA 1
ATOM 3153 C C . TRP A 1 405 ? 20.203 9.125 3.223 1 94.69 405 TRP A C 1
ATOM 3155 O O . TRP A 1 405 ? 19.969 8.273 4.082 1 94.69 405 TRP A O 1
ATOM 3165 N N . PRO A 1 406 ? 21.328 9.812 3.223 1 92.88 406 PRO A N 1
ATOM 3166 C CA . PRO A 1 406 ? 22.266 9.656 4.344 1 92.88 406 PRO A CA 1
ATOM 3167 C C . PRO A 1 406 ? 21.734 10.273 5.641 1 92.88 406 PRO A C 1
ATOM 3169 O O . PRO A 1 406 ? 21.062 11.312 5.609 1 92.88 406 PRO A O 1
ATOM 3172 N N . GLU A 1 407 ? 22.062 9.609 6.668 1 91.81 407 GLU A N 1
ATOM 3173 C CA . GLU A 1 407 ? 21.766 10.141 7.996 1 91.81 407 GLU A CA 1
ATOM 3174 C C . GLU A 1 407 ? 22.828 11.148 8.43 1 91.81 407 GLU A C 1
ATOM 3176 O O . GLU A 1 407 ? 24.016 10.828 8.492 1 91.81 407 GLU A O 1
ATOM 3181 N N . SER A 1 408 ? 22.422 12.312 8.711 1 88.81 408 SER A N 1
ATOM 3182 C CA . SER A 1 408 ? 23.391 13.352 9.023 1 88.81 408 SER A CA 1
ATOM 3183 C C . SER A 1 408 ? 23.547 13.531 10.531 1 88.81 408 SER A C 1
ATOM 3185 O O . SER A 1 408 ? 24.641 13.789 11.023 1 88.81 408 SER A O 1
ATOM 3187 N N . HIS A 1 409 ? 22.391 13.414 11.297 1 87.56 409 HIS A N 1
ATOM 3188 C CA . HIS A 1 409 ? 22.453 13.625 12.734 1 87.56 409 HIS A CA 1
ATOM 3189 C C . HIS A 1 409 ? 21.516 12.68 13.469 1 87.56 409 HIS A C 1
ATOM 3191 O O . HIS A 1 409 ? 20.516 12.234 12.914 1 87.56 409 HIS A O 1
ATOM 3197 N N . LYS A 1 410 ? 21.984 12.336 14.633 1 86.38 410 LYS A N 1
ATOM 3198 C CA . LYS A 1 410 ? 21.125 11.688 15.617 1 86.38 410 LYS A CA 1
ATOM 3199 C C . LYS A 1 410 ? 20.891 12.594 16.828 1 86.38 410 LYS A C 1
ATOM 3201 O O . LYS A 1 410 ? 21.844 13.094 17.422 1 86.38 410 LYS A O 1
ATOM 3206 N N . LEU A 1 411 ? 19.688 12.828 17.031 1 83.62 411 LEU A N 1
ATOM 3207 C CA . LEU A 1 411 ? 19.344 13.695 18.141 1 83.62 411 LEU A CA 1
ATOM 3208 C C . LEU A 1 411 ? 18.812 12.891 19.328 1 83.62 411 LEU A C 1
ATOM 3210 O O . LEU A 1 411 ? 17.719 12.32 19.25 1 83.62 411 LEU A O 1
ATOM 3214 N N . TYR A 1 412 ? 19.641 12.875 20.312 1 80.88 412 TYR A N 1
ATOM 3215 C CA . TYR A 1 412 ? 19.297 12.094 21.5 1 80.88 412 TYR A CA 1
ATOM 3216 C C . TYR A 1 412 ? 18.578 12.961 22.531 1 80.88 412 TYR A C 1
ATOM 3218 O O . TYR A 1 412 ? 18.703 14.188 22.516 1 80.88 412 TYR A O 1
ATOM 3226 N N . GLY A 1 413 ? 17.75 12.43 23.359 1 75.25 413 GLY A N 1
ATOM 3227 C CA . GLY A 1 413 ? 17.156 13.219 24.422 1 75.25 413 GLY A CA 1
ATOM 3228 C C . GLY A 1 413 ? 15.914 12.578 25.016 1 75.25 413 GLY A C 1
ATOM 3229 O O . GLY A 1 413 ? 15.5 12.906 26.141 1 75.25 413 GLY A O 1
ATOM 3230 N N . HIS A 1 414 ? 15.422 11.68 24.328 1 76.94 414 HIS A N 1
ATOM 3231 C CA . HIS A 1 414 ? 14.164 11.117 24.797 1 76.94 414 HIS A CA 1
ATOM 3232 C C . HIS A 1 414 ? 14.359 9.734 25.391 1 76.94 414 HIS A C 1
ATOM 3234 O O . HIS A 1 414 ? 15.227 8.977 24.953 1 76.94 414 HIS A O 1
ATOM 3240 N N . GLY A 1 415 ? 13.672 9.469 26.484 1 71.88 415 GLY A N 1
ATOM 3241 C CA . GLY A 1 415 ? 13.734 8.156 27.109 1 71.88 415 GLY A CA 1
ATOM 3242 C C . GLY A 1 415 ? 12.648 7.211 26.609 1 71.88 415 GLY A C 1
ATOM 3243 O O . GLY A 1 415 ? 12.648 6.027 26.969 1 71.88 415 GLY A O 1
ATOM 3244 N N . ASN A 1 416 ? 11.703 7.836 25.906 1 78.12 416 ASN A N 1
ATOM 3245 C CA . ASN A 1 416 ? 10.594 7.035 25.406 1 78.12 416 ASN A CA 1
ATOM 3246 C C . ASN A 1 416 ? 10.375 7.242 23.922 1 78.12 416 ASN A C 1
ATOM 3248 O O . ASN A 1 416 ? 11.125 7.969 23.266 1 78.12 416 ASN A O 1
ATOM 3252 N N . GLU A 1 417 ? 9.375 6.469 23.406 1 78.44 417 GLU A N 1
ATOM 3253 C CA . GLU A 1 417 ? 9.062 6.539 21.969 1 78.44 417 GLU A CA 1
ATOM 3254 C C . GLU A 1 417 ? 8.586 7.93 21.578 1 78.44 417 GLU A C 1
ATOM 3256 O O . GLU A 1 417 ? 7.801 8.547 22.312 1 78.44 417 GLU A O 1
ATOM 3261 N N . LEU A 1 418 ? 9.109 8.375 20.516 1 77.88 418 LEU A N 1
ATOM 3262 C CA . LEU A 1 418 ? 8.734 9.703 20.016 1 77.88 418 LEU A CA 1
ATOM 3263 C C . LEU A 1 418 ? 7.363 9.664 19.359 1 77.88 418 LEU A C 1
ATOM 3265 O O . LEU A 1 418 ? 7.027 8.703 18.656 1 77.88 418 LEU A O 1
ATOM 3269 N N . PHE A 1 419 ? 6.621 10.742 19.547 1 76.31 419 PHE A N 1
ATOM 3270 C CA . PHE A 1 419 ? 5.258 10.766 19.016 1 76.31 419 PHE A CA 1
ATOM 3271 C C . PHE A 1 419 ? 5.062 11.938 18.078 1 76.31 419 PHE A C 1
ATOM 3273 O O . PHE A 1 419 ? 4.23 11.875 17.156 1 76.31 419 PHE A O 1
ATOM 3280 N N . SER A 1 420 ? 5.82 13 18.391 1 81.25 420 SER A N 1
ATOM 3281 C CA . SER A 1 420 ? 5.586 14.18 17.562 1 81.25 420 SER A CA 1
ATOM 3282 C C . SER A 1 420 ? 6.867 14.984 17.375 1 81.25 420 SER A C 1
ATOM 3284 O O . SER A 1 420 ? 7.742 14.984 18.25 1 81.25 420 SER A O 1
ATOM 3286 N N . ILE A 1 421 ? 6.945 15.57 16.219 1 79.75 421 ILE A N 1
ATOM 3287 C CA . ILE A 1 421 ? 8.062 16.438 15.883 1 79.75 421 ILE A CA 1
ATOM 3288 C C . ILE A 1 421 ? 7.566 17.625 15.062 1 79.75 421 ILE A C 1
ATOM 3290 O O . ILE A 1 421 ? 6.633 17.5 14.273 1 79.75 421 ILE A O 1
ATOM 3294 N N . CYS A 1 422 ? 8.078 18.734 15.359 1 75.25 422 CYS A N 1
ATOM 3295 C CA . CYS A 1 422 ? 7.758 19.906 14.539 1 75.25 422 CYS A CA 1
ATOM 3296 C C . CYS A 1 422 ? 8.977 20.812 14.383 1 75.25 422 CYS A C 1
ATOM 3298 O O . CYS A 1 422 ? 9.945 20.688 15.133 1 75.25 422 CYS A O 1
ATOM 3300 N N . CYS A 1 423 ? 8.938 21.516 13.352 1 74.06 423 CYS A N 1
ATOM 3301 C CA . CYS A 1 423 ? 9.992 22.484 13.07 1 74.06 423 CYS A CA 1
ATOM 3302 C C . CYS A 1 423 ? 9.406 23.875 12.898 1 74.06 423 CYS A C 1
ATOM 3304 O O . CYS A 1 423 ? 8.266 24.031 12.445 1 74.06 423 CYS A O 1
ATOM 3306 N N . ASP A 1 424 ? 10.219 24.812 13.344 1 71.25 424 ASP A N 1
ATOM 3307 C CA . ASP A 1 424 ? 9.742 26.172 13.164 1 71.25 424 ASP A CA 1
ATOM 3308 C C . ASP A 1 424 ? 9.734 26.562 11.688 1 71.25 424 ASP A C 1
ATOM 3310 O O . ASP A 1 424 ? 10.383 25.906 10.867 1 71.25 424 ASP A O 1
ATOM 3314 N N . HIS A 1 425 ? 9.016 27.578 11.383 1 67.5 425 HIS A N 1
ATOM 3315 C CA . HIS A 1 425 ? 8.812 27.984 9.992 1 67.5 425 HIS A CA 1
ATOM 3316 C C . HIS A 1 425 ? 10.141 28.328 9.32 1 67.5 425 HIS A C 1
ATOM 3318 O O . HIS A 1 425 ? 10.305 28.125 8.117 1 67.5 425 HIS A O 1
ATOM 3324 N N . ALA A 1 426 ? 11.055 28.844 10.18 1 66.56 426 ALA A N 1
ATOM 3325 C CA . ALA A 1 426 ? 12.344 29.266 9.633 1 66.56 426 ALA A CA 1
ATOM 3326 C C . ALA A 1 426 ? 13.297 28.078 9.523 1 66.56 426 ALA A C 1
ATOM 3328 O O . ALA A 1 426 ? 14.375 28.188 8.938 1 66.56 426 ALA A O 1
ATOM 3329 N N . GLY A 1 427 ? 12.875 26.922 10.07 1 67.69 427 GLY A N 1
ATOM 3330 C CA . GLY A 1 427 ? 13.68 25.719 9.984 1 67.69 427 GLY A CA 1
ATOM 3331 C C . GLY A 1 427 ? 14.875 25.734 10.922 1 67.69 427 GLY A C 1
ATOM 3332 O O . GLY A 1 427 ? 15.867 25.047 10.68 1 67.69 427 GLY A O 1
ATOM 3333 N N . LYS A 1 428 ? 14.883 26.484 11.898 1 69.81 428 LYS A N 1
ATOM 3334 C CA . LYS A 1 428 ? 16.031 26.672 12.773 1 69.81 428 LYS A CA 1
ATOM 3335 C C . LYS A 1 428 ? 15.883 25.859 14.062 1 69.81 428 LYS A C 1
ATOM 3337 O O . LYS A 1 428 ? 16.859 25.578 14.75 1 69.81 428 LYS A O 1
ATOM 3342 N N . LEU A 1 429 ? 14.695 25.578 14.312 1 75.56 429 LEU A N 1
ATOM 3343 C CA . LEU A 1 429 ? 14.422 24.875 15.562 1 75.56 429 LEU A CA 1
ATOM 3344 C C . LEU A 1 429 ? 13.555 23.641 15.32 1 75.56 429 LEU A C 1
ATOM 3346 O O . LEU A 1 429 ? 12.625 23.688 14.516 1 75.56 429 LEU A O 1
ATOM 3350 N N . VAL A 1 430 ? 13.922 22.562 16 1 79 430 VAL A N 1
ATOM 3351 C CA . VAL A 1 430 ? 13.125 21.344 15.984 1 79 430 VAL A CA 1
ATOM 3352 C C . VAL A 1 430 ? 12.695 20.984 17.406 1 79 430 VAL A C 1
ATOM 3354 O O . VAL A 1 430 ? 13.492 21.094 18.344 1 79 430 VAL A O 1
ATOM 3357 N N . ALA A 1 431 ? 11.508 20.75 17.547 1 75.12 431 ALA A N 1
ATOM 3358 C CA . ALA A 1 431 ? 10.977 20.281 18.812 1 75.12 431 ALA A CA 1
ATOM 3359 C C . ALA A 1 431 ? 10.375 18.891 18.688 1 75.12 431 ALA A C 1
ATOM 3361 O O . ALA A 1 431 ? 9.742 18.578 17.672 1 75.12 431 ALA A O 1
ATOM 3362 N N . SER A 1 432 ? 10.648 18.047 19.656 1 76.94 432 SER A N 1
ATOM 3363 C CA . SER A 1 432 ? 10.109 16.688 19.641 1 76.94 432 SER A CA 1
ATOM 3364 C C . SER A 1 432 ? 9.484 16.328 20.984 1 76.94 432 SER A C 1
ATOM 3366 O O . SER A 1 432 ? 9.82 16.922 22.016 1 76.94 432 SER A O 1
ATOM 3368 N N . SER A 1 433 ? 8.531 15.469 20.969 1 74.31 433 SER A N 1
ATOM 3369 C CA . SER A 1 433 ? 7.883 14.984 22.188 1 74.31 433 SER A CA 1
ATOM 3370 C C . SER A 1 433 ? 7.883 13.461 22.234 1 74.31 433 SER A C 1
ATOM 3372 O O . SER A 1 433 ? 7.973 12.797 21.188 1 74.31 433 SER A O 1
ATOM 3374 N N . CYS A 1 434 ? 7.867 12.914 23.469 1 76.38 434 CYS A N 1
ATOM 3375 C CA . CYS A 1 434 ? 7.859 11.469 23.641 1 76.38 434 CYS A CA 1
ATOM 3376 C C . CYS A 1 434 ? 6.84 11.055 24.703 1 76.38 434 CYS A C 1
ATOM 3378 O O . CYS A 1 434 ? 6.293 11.906 25.406 1 76.38 434 CYS A O 1
ATOM 3380 N N . LYS A 1 435 ? 6.648 9.68 24.75 1 69.19 435 LYS A N 1
ATOM 3381 C CA . LYS A 1 435 ? 5.746 9.102 25.75 1 69.19 435 LYS A CA 1
ATOM 3382 C C . LYS A 1 435 ? 6.309 9.25 27.156 1 69.19 435 LYS A C 1
ATOM 3384 O O . LYS A 1 435 ? 7.492 8.992 27.391 1 69.19 435 LYS A O 1
ATOM 3389 N N . GLY B 1 1 ? 6.477 17.062 31.609 1 44.38 1 GLY B N 1
ATOM 3390 C CA . GLY B 1 1 ? 5.445 16.781 32.594 1 44.38 1 GLY B CA 1
ATOM 3391 C C . GLY B 1 1 ? 5.238 15.297 32.844 1 44.38 1 GLY B C 1
ATOM 3392 O O . GLY B 1 1 ? 5.867 14.461 32.188 1 44.38 1 GLY B O 1
ATOM 3393 N N . LEU B 1 2 ? 4.543 14.992 33.875 1 52.91 2 LEU B N 1
ATOM 3394 C CA . LEU B 1 2 ? 4.242 13.664 34.375 1 52.91 2 LEU B CA 1
ATOM 3395 C C . LEU B 1 2 ? 3.518 12.82 33.344 1 52.91 2 LEU B C 1
ATOM 3397 O O . LEU B 1 2 ? 3.42 11.602 33.469 1 52.91 2 LEU B O 1
ATOM 3401 N N . LYS B 1 3 ? 2.762 13.555 32.344 1 65.88 3 LYS B N 1
ATOM 3402 C CA . LYS B 1 3 ? 2.006 12.719 31.438 1 65.88 3 LYS B CA 1
ATOM 3403 C C . LYS B 1 3 ? 2.514 12.883 30 1 65.88 3 LYS B C 1
ATOM 3405 O O . LYS B 1 3 ? 3.047 13.93 29.641 1 65.88 3 LYS B O 1
ATOM 3410 N N . PRO B 1 4 ? 2.471 11.859 29.281 1 72.44 4 PRO B N 1
ATOM 3411 C CA . PRO B 1 4 ? 2.965 11.852 27.891 1 72.44 4 PRO B CA 1
ATOM 3412 C C . PRO B 1 4 ? 2.387 12.984 27.047 1 72.44 4 PRO B C 1
ATOM 3414 O O . PRO B 1 4 ? 1.201 13.305 27.172 1 72.44 4 PRO B O 1
ATOM 3417 N N . MET B 1 5 ? 3.281 13.766 26.453 1 78 5 MET B N 1
ATOM 3418 C CA . MET B 1 5 ? 2.9 14.781 25.469 1 78 5 MET B CA 1
ATOM 3419 C C . MET B 1 5 ? 2.969 14.227 24.062 1 78 5 MET B C 1
ATOM 3421 O O . MET B 1 5 ? 3.971 13.625 23.672 1 78 5 MET B O 1
ATOM 3425 N N . VAL B 1 6 ? 1.819 14.422 23.344 1 78.88 6 VAL B N 1
ATOM 3426 C CA . VAL B 1 6 ? 1.747 13.727 22.062 1 78.88 6 VAL B CA 1
ATOM 3427 C C . VAL B 1 6 ? 1.688 14.75 20.938 1 78.88 6 VAL B C 1
ATOM 3429 O O . VAL B 1 6 ? 1.739 14.383 19.75 1 78.88 6 VAL B O 1
ATOM 3432 N N . SER B 1 7 ? 1.643 16 21.281 1 88.81 7 SER B N 1
ATOM 3433 C CA . SER B 1 7 ? 1.584 17.031 20.25 1 88.81 7 SER B CA 1
ATOM 3434 C C . SER B 1 7 ? 2.365 18.266 20.672 1 88.81 7 SER B C 1
ATOM 3436 O O . SER B 1 7 ? 2.424 18.609 21.859 1 88.81 7 SER B O 1
ATOM 3438 N N . LEU B 1 8 ? 2.955 18.969 19.703 1 91.12 8 LEU B N 1
ATOM 3439 C CA . LEU B 1 8 ? 3.715 20.172 19.969 1 91.12 8 LEU B CA 1
ATOM 3440 C C . LEU B 1 8 ? 3.641 21.141 18.781 1 91.12 8 LEU B C 1
ATOM 3442 O O . LEU B 1 8 ? 3.414 20.719 17.656 1 91.12 8 LEU B O 1
ATOM 3446 N N . SER B 1 9 ? 3.805 22.312 19.094 1 91.12 9 SER B N 1
ATOM 3447 C CA . SER B 1 9 ? 3.902 23.375 18.094 1 91.12 9 SER B CA 1
ATOM 3448 C C . SER B 1 9 ? 4.781 24.516 18.578 1 91.12 9 SER B C 1
ATOM 3450 O O . SER B 1 9 ? 4.754 24.859 19.766 1 91.12 9 SER B O 1
ATOM 3452 N N . LEU B 1 10 ? 5.551 25.078 17.688 1 90.12 10 LEU B N 1
ATOM 3453 C CA . LEU B 1 10 ? 6.496 26.141 18 1 90.12 10 LEU B CA 1
ATOM 3454 C C . LEU B 1 10 ? 6.223 27.375 17.156 1 90.12 10 LEU B C 1
ATOM 3456 O O . LEU B 1 10 ? 5.875 27.266 15.977 1 90.12 10 LEU B O 1
ATOM 3460 N N . ALA B 1 11 ? 6.383 28.531 17.797 1 89.38 11 ALA B N 1
ATOM 3461 C CA . ALA B 1 11 ? 6.211 29.781 17.062 1 89.38 11 ALA B CA 1
ATOM 3462 C C . ALA B 1 11 ? 7.062 30.891 17.672 1 89.38 11 ALA B C 1
ATOM 3464 O O . ALA B 1 11 ? 7.582 30.75 18.781 1 89.38 11 ALA B O 1
ATOM 3465 N N . VAL B 1 12 ? 7.176 31.969 16.891 1 86.62 12 VAL B N 1
ATOM 3466 C CA . VAL B 1 12 ? 7.828 33.188 17.375 1 86.62 12 VAL B CA 1
ATOM 3467 C C . VAL B 1 12 ? 6.785 34.125 17.969 1 86.62 12 VAL B C 1
ATOM 3469 O O . VAL B 1 12 ? 5.738 34.375 17.359 1 86.62 12 VAL B O 1
ATOM 3472 N N . LEU B 1 13 ? 7.055 34.594 19.141 1 87.06 13 LEU B N 1
ATOM 3473 C CA . LEU B 1 13 ? 6.121 35.531 19.75 1 87.06 13 LEU B CA 1
ATOM 3474 C C . LEU B 1 13 ? 6.109 36.844 19.016 1 87.06 13 LEU B C 1
ATOM 3476 O O . LEU B 1 13 ? 7.168 37.375 18.656 1 87.06 13 LEU B O 1
ATOM 3480 N N . PRO B 1 14 ? 4.926 37.312 18.891 1 82.94 14 PRO B N 1
ATOM 3481 C CA . PRO B 1 14 ? 4.871 38.594 18.203 1 82.94 14 PRO B CA 1
ATOM 3482 C C . PRO B 1 14 ? 5.48 39.719 19.031 1 82.94 14 PRO B C 1
ATOM 3484 O O . PRO B 1 14 ? 5.418 39.688 20.266 1 82.94 14 PRO B O 1
ATOM 3487 N N . GLU B 1 15 ? 6.082 40.75 18.406 1 74.94 15 GLU B N 1
ATOM 3488 C CA . GLU B 1 15 ? 6.566 42 18.984 1 74.94 15 GLU B CA 1
ATOM 3489 C C . GLU B 1 15 ? 7.824 41.781 19.828 1 74.94 15 GLU B C 1
ATOM 3491 O O . GLU B 1 15 ? 8.289 42.688 20.516 1 74.94 15 GLU B O 1
ATOM 3496 N N . GLN B 1 16 ? 8.172 40.625 19.969 1 74.38 16 GLN B N 1
ATOM 3497 C CA . GLN B 1 16 ? 9.406 40.344 20.688 1 74.38 16 GLN B CA 1
ATOM 3498 C C . GLN B 1 16 ? 10.344 39.469 19.859 1 74.38 16 GLN B C 1
ATOM 3500 O O . GLN B 1 16 ? 10.234 38.25 19.859 1 74.38 16 GLN B O 1
ATOM 3505 N N . GLU B 1 17 ? 11.141 40.156 19.297 1 73.56 17 GLU B N 1
ATOM 3506 C CA . GLU B 1 17 ? 12.07 39.469 18.438 1 73.56 17 GLU B CA 1
ATOM 3507 C C . GLU B 1 17 ? 12.945 38.5 19.234 1 73.56 17 GLU B C 1
ATOM 3509 O O . GLU B 1 17 ? 13.469 38.844 20.281 1 73.56 17 GLU B O 1
ATOM 3514 N N . GLY B 1 18 ? 12.961 37.281 18.891 1 77.38 18 GLY B N 1
ATOM 3515 C CA . GLY B 1 18 ? 13.852 36.312 19.516 1 77.38 18 GLY B CA 1
ATOM 3516 C C . GLY B 1 18 ? 13.156 35.438 20.531 1 77.38 18 GLY B C 1
ATOM 3517 O O . GLY B 1 18 ? 13.727 34.438 21 1 77.38 18 GLY B O 1
ATOM 3518 N N . CYS B 1 19 ? 11.984 35.906 20.922 1 87 19 CYS B N 1
ATOM 3519 C CA . CYS B 1 19 ? 11.25 35.094 21.891 1 87 19 CYS B CA 1
ATOM 3520 C C . CYS B 1 19 ? 10.422 34.031 21.188 1 87 19 CYS B C 1
ATOM 3522 O O . CYS B 1 19 ? 9.789 34.312 20.156 1 87 19 CYS B O 1
ATOM 3524 N N . LEU B 1 20 ? 10.5 32.844 21.797 1 90.44 20 LEU B N 1
ATOM 3525 C CA . LEU B 1 20 ? 9.781 31.688 21.234 1 90.44 20 LEU B CA 1
ATOM 3526 C C . LEU B 1 20 ? 8.68 31.219 22.172 1 90.44 20 LEU B C 1
ATOM 3528 O O . LEU B 1 20 ? 8.781 31.406 23.391 1 90.44 20 LEU B O 1
ATOM 3532 N N . ILE B 1 21 ? 7.672 30.75 21.594 1 91.62 21 ILE B N 1
ATOM 3533 C CA . ILE B 1 21 ? 6.59 30.141 22.359 1 91.62 21 ILE B CA 1
ATOM 3534 C C . ILE B 1 21 ? 6.395 28.688 21.922 1 91.62 21 ILE B C 1
ATOM 3536 O O . ILE B 1 21 ? 6.453 28.391 20.719 1 91.62 21 ILE B O 1
ATOM 3540 N N . LEU B 1 22 ? 6.273 27.812 22.875 1 92.12 22 LEU B N 1
ATOM 3541 C CA . LEU B 1 22 ? 6.074 26.375 22.656 1 92.12 22 LEU B CA 1
ATOM 3542 C C . LEU B 1 22 ? 4.777 25.906 23.312 1 92.12 22 LEU B C 1
ATOM 3544 O O . LEU B 1 22 ? 4.523 26.188 24.484 1 92.12 22 LEU B O 1
ATOM 3548 N N . ALA B 1 23 ? 3.936 25.344 22.516 1 94.06 23 ALA B N 1
ATOM 3549 C CA . ALA B 1 23 ? 2.723 24.719 23.031 1 94.06 23 ALA B CA 1
ATOM 3550 C C . ALA B 1 23 ? 2.842 23.188 23.016 1 94.06 23 ALA B C 1
ATOM 3552 O O . ALA B 1 23 ? 3.287 22.609 22.031 1 94.06 23 ALA B O 1
ATOM 3553 N N . MET B 1 24 ? 2.475 22.547 24.078 1 93.06 24 MET B N 1
ATOM 3554 C CA . MET B 1 24 ? 2.479 21.094 24.188 1 93.06 24 MET B CA 1
ATOM 3555 C C . MET B 1 24 ? 1.132 20.578 24.703 1 93.06 24 MET B C 1
ATOM 3557 O O . MET B 1 24 ? 0.507 21.219 25.562 1 93.06 24 MET B O 1
ATOM 3561 N N . GLY B 1 25 ? 0.716 19.516 24.156 1 92.25 25 GLY B N 1
ATOM 3562 C CA . GLY B 1 25 ? -0.522 18.875 24.594 1 92.25 25 GLY B CA 1
ATOM 3563 C C . GLY B 1 25 ? -0.452 17.359 24.594 1 92.25 25 GLY B C 1
ATOM 3564 O O . GLY B 1 25 ? 0.308 16.781 23.828 1 92.25 25 GLY B O 1
ATOM 3565 N N . GLY B 1 26 ? -1.339 16.797 25.484 1 88.19 26 GLY B N 1
ATOM 3566 C CA . GLY B 1 26 ? -1.312 15.352 25.531 1 88.19 26 GLY B CA 1
ATOM 3567 C C . GLY B 1 26 ? -2.457 14.758 26.328 1 88.19 26 GLY B C 1
ATOM 3568 O O . GLY B 1 26 ? -3.621 15.078 26.078 1 88.19 26 GLY B O 1
ATOM 3569 N N . LEU B 1 27 ? -2.033 13.898 27.234 1 90.19 27 LEU B N 1
ATOM 3570 C CA . LEU B 1 27 ? -3.004 13 27.844 1 90.19 27 LEU B CA 1
ATOM 3571 C C . LEU B 1 27 ? -3.697 13.672 29.031 1 90.19 27 LEU B C 1
ATOM 3573 O O . LEU B 1 27 ? -4.723 13.18 29.516 1 90.19 27 LEU B O 1
ATOM 3577 N N . ASP B 1 28 ? -3.264 14.773 29.516 1 91.62 28 ASP B N 1
ATOM 3578 C CA . ASP B 1 28 ? -3.877 15.414 30.672 1 91.62 28 ASP B CA 1
ATOM 3579 C C . ASP B 1 28 ? -4.957 16.406 30.25 1 91.62 28 ASP B C 1
ATOM 3581 O O . ASP B 1 28 ? -5.441 17.188 31.062 1 91.62 28 ASP B O 1
ATOM 3585 N N . HIS B 1 29 ? -5.254 16.531 29 1 94.62 29 HIS B N 1
ATOM 3586 C CA . HIS B 1 29 ? -6.352 17.281 28.406 1 94.62 29 HIS B CA 1
ATOM 3587 C C . HIS B 1 29 ? -6.074 18.781 28.438 1 94.62 29 HIS B C 1
ATOM 3589 O O . HIS B 1 29 ? -6.992 19.594 28.281 1 94.62 29 HIS B O 1
ATOM 3595 N N . LYS B 1 30 ? -4.852 19.156 28.688 1 94.31 30 LYS B N 1
ATOM 3596 C CA . LYS B 1 30 ? -4.488 20.562 28.766 1 94.31 30 LYS B CA 1
ATOM 3597 C C . LYS B 1 30 ? -3.426 20.922 27.734 1 94.31 30 LYS B C 1
ATOM 3599 O O . LYS B 1 30 ? -2.668 20.047 2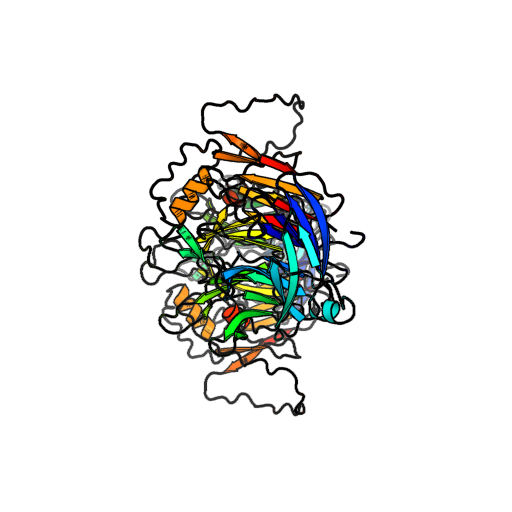7.297 1 94.31 30 LYS B O 1
ATOM 3604 N N . VAL B 1 31 ? -3.459 22.141 27.391 1 95.62 31 VAL B N 1
ATOM 3605 C CA . VAL B 1 31 ? -2.363 22.672 26.594 1 95.62 31 VAL B CA 1
ATOM 3606 C C . VAL B 1 31 ? -1.382 23.438 27.484 1 95.62 31 VAL B C 1
ATOM 3608 O O . VAL B 1 31 ? -1.773 24.344 28.219 1 95.62 31 VAL B O 1
ATOM 3611 N N . HIS B 1 32 ? -0.172 23.031 27.438 1 94.69 32 HIS B N 1
ATOM 3612 C CA . HIS B 1 32 ? 0.881 23.688 28.203 1 94.69 32 HIS B CA 1
ATOM 3613 C C . HIS B 1 32 ? 1.677 24.656 27.344 1 94.69 32 HIS B C 1
ATOM 3615 O O . HIS B 1 32 ? 2.184 24.281 26.281 1 94.69 32 HIS B O 1
ATOM 3621 N N . ILE B 1 33 ? 1.798 25.844 27.875 1 94.69 33 ILE B N 1
ATOM 3622 C CA . ILE B 1 33 ? 2.512 26.875 27.125 1 94.69 33 ILE B CA 1
ATOM 3623 C C . ILE B 1 33 ? 3.857 27.156 27.797 1 94.69 33 ILE B C 1
ATOM 3625 O O . ILE B 1 33 ? 3.932 27.312 29.016 1 94.69 33 ILE B O 1
ATOM 3629 N N . TYR B 1 34 ? 4.852 27.156 26.969 1 93.44 34 TYR B N 1
ATOM 3630 C CA . TYR B 1 34 ? 6.203 27.5 27.422 1 93.44 34 TYR B CA 1
ATOM 3631 C C . TYR B 1 34 ? 6.766 28.656 26.609 1 93.44 34 TYR B C 1
ATOM 3633 O O . TYR B 1 34 ? 6.445 28.828 25.422 1 93.44 34 TYR B O 1
ATOM 3641 N N . CYS B 1 35 ? 7.52 29.453 27.25 1 91.69 35 CYS B N 1
ATOM 3642 C CA . CYS B 1 35 ? 8.227 30.531 26.562 1 91.69 35 CYS B CA 1
ATOM 3643 C C . CYS B 1 35 ? 9.734 30.359 26.703 1 91.69 35 CYS B C 1
ATOM 3645 O O . CYS B 1 35 ? 10.219 29.906 27.75 1 91.69 35 CYS B O 1
ATOM 3647 N N . GLY B 1 36 ? 10.352 30.656 25.625 1 89.25 36 GLY B N 1
ATOM 3648 C CA . GLY B 1 36 ? 11.805 30.562 25.609 1 89.25 36 GLY B CA 1
ATOM 3649 C C . GLY B 1 36 ? 12.453 31.391 24.531 1 89.25 36 GLY B C 1
ATOM 3650 O O . GLY B 1 36 ? 11.859 32.344 24.031 1 89.25 36 GLY B O 1
ATOM 3651 N N . ASP B 1 37 ? 13.766 31.141 24.359 1 85.19 37 ASP B N 1
ATOM 3652 C CA . ASP B 1 37 ? 14.508 31.844 23.328 1 85.19 37 ASP B CA 1
ATOM 3653 C C . ASP B 1 37 ? 15.312 30.859 22.469 1 85.19 37 ASP B C 1
ATOM 3655 O O . ASP B 1 37 ? 15.039 29.656 22.469 1 85.19 37 ASP B O 1
ATOM 3659 N N . GLN B 1 38 ? 16.141 31.406 21.703 1 79.62 38 GLN B N 1
ATOM 3660 C CA . GLN B 1 38 ? 16.859 30.625 20.719 1 79.62 38 GLN B CA 1
ATOM 3661 C C . GLN B 1 38 ? 17.875 29.703 21.375 1 79.62 38 GLN B C 1
ATOM 3663 O O . GLN B 1 38 ? 18.391 28.781 20.734 1 79.62 38 GLN B O 1
ATOM 3668 N N . SER B 1 39 ? 18.156 29.922 22.609 1 79.25 39 SER B N 1
ATOM 3669 C CA . SER B 1 39 ? 19.078 29.047 23.312 1 79.25 39 SER B CA 1
ATOM 3670 C C . SER B 1 39 ? 18.453 27.688 23.625 1 79.25 39 SER B C 1
ATOM 3672 O O . SER B 1 39 ? 19.156 26.734 23.953 1 79.25 39 SER B O 1
ATOM 3674 N N . GLY B 1 40 ? 17.156 27.625 23.562 1 77.62 40 GLY B N 1
ATOM 3675 C CA . GLY B 1 40 ? 16.453 26.375 23.781 1 77.62 40 GLY B CA 1
ATOM 3676 C C . GLY B 1 40 ? 15.961 26.188 25.203 1 77.62 40 GLY B C 1
ATOM 3677 O O . GLY B 1 40 ? 15.477 25.125 25.562 1 77.62 40 GLY B O 1
ATOM 3678 N N . LYS B 1 41 ? 16.172 27.125 25.969 1 84.25 41 LYS B N 1
ATOM 3679 C CA . LYS B 1 41 ? 15.672 27.062 27.344 1 84.25 41 LYS B CA 1
ATOM 3680 C C . LYS B 1 41 ? 14.242 27.578 27.438 1 84.25 41 LYS B C 1
ATOM 3682 O O . LYS B 1 41 ? 14 28.766 27.203 1 84.25 41 LYS B O 1
ATOM 3687 N N . PHE B 1 42 ? 13.375 26.703 27.75 1 90.38 42 PHE B N 1
ATOM 3688 C CA . PHE B 1 42 ? 11.969 27.062 27.812 1 90.38 42 PHE B CA 1
ATOM 3689 C C . PHE B 1 42 ? 11.453 26.984 29.25 1 90.38 42 PHE B C 1
ATOM 3691 O O . PHE B 1 42 ? 11.82 26.078 30 1 90.38 42 PHE B O 1
ATOM 3698 N N . ILE B 1 43 ? 10.656 28 29.594 1 91.62 43 ILE B N 1
ATOM 3699 C CA . ILE B 1 43 ? 10.023 28.047 30.906 1 91.62 43 ILE B CA 1
ATOM 3700 C C . ILE B 1 43 ? 8.508 27.984 30.75 1 91.62 43 ILE B C 1
ATOM 3702 O O . ILE B 1 43 ? 7.945 28.609 29.844 1 91.62 43 ILE B O 1
ATOM 3706 N N . LYS B 1 44 ? 7.941 27.312 31.703 1 93.12 44 LYS B N 1
ATOM 3707 C CA . LYS B 1 44 ? 6.484 27.188 31.656 1 93.12 44 LYS B CA 1
ATOM 3708 C C . LYS B 1 44 ? 5.82 28.547 31.891 1 93.12 44 LYS B C 1
ATOM 3710 O O . LYS B 1 44 ? 6.16 29.266 32.844 1 93.12 44 LYS B O 1
ATOM 3715 N N . ALA B 1 45 ? 4.938 28.844 31.062 1 93.25 45 ALA B N 1
ATOM 3716 C CA . ALA B 1 45 ? 4.242 30.125 31.156 1 93.25 45 ALA B CA 1
ATOM 3717 C C . ALA B 1 45 ? 2.842 29.953 31.734 1 93.25 45 ALA B C 1
ATOM 3719 O O . ALA B 1 45 ? 2.484 30.609 32.719 1 93.25 45 ALA B O 1
ATOM 3720 N N . CYS B 1 46 ? 2.068 29.125 31.156 1 93.12 46 CYS B N 1
ATOM 3721 C CA . CYS B 1 46 ? 0.708 28.891 31.641 1 93.12 46 CYS B CA 1
ATOM 3722 C C . CYS B 1 46 ? 0.131 27.609 31.047 1 93.12 46 CYS B C 1
ATOM 3724 O O . CYS B 1 46 ? 0.812 26.906 30.312 1 93.12 46 CYS B O 1
ATOM 3726 N N . GLU B 1 47 ? -1.076 27.281 31.453 1 93.88 47 GLU B N 1
ATOM 3727 C CA . GLU B 1 47 ? -1.826 26.141 30.953 1 93.88 47 GLU B CA 1
ATOM 3728 C C . GLU B 1 47 ? -3.213 26.562 30.469 1 93.88 47 GLU B C 1
ATOM 3730 O O . GLU B 1 47 ? -3.848 27.438 31.078 1 93.88 47 GLU B O 1
ATOM 3735 N N . LEU B 1 48 ? -3.59 25.984 29.484 1 94.44 48 LEU B N 1
ATOM 3736 C CA . LEU B 1 48 ? -4.926 26.219 28.953 1 94.44 48 LEU B CA 1
ATOM 3737 C C . LEU B 1 48 ? -5.832 25.016 29.203 1 94.44 48 LEU B C 1
ATOM 3739 O O . LEU B 1 48 ? -5.52 23.906 28.781 1 94.44 48 LEU B O 1
ATOM 3743 N N . LYS B 1 49 ? -6.914 25.344 29.797 1 93.44 49 LYS B N 1
ATOM 3744 C CA . LYS B 1 49 ? -7.902 24.312 30.094 1 93.44 49 LYS B CA 1
ATOM 3745 C C . LYS B 1 49 ? -9.141 24.469 29.219 1 93.44 49 LYS B C 1
ATOM 3747 O O . LYS B 1 49 ? -9.469 25.562 28.781 1 93.44 49 LYS B O 1
ATOM 3752 N N . GLY B 1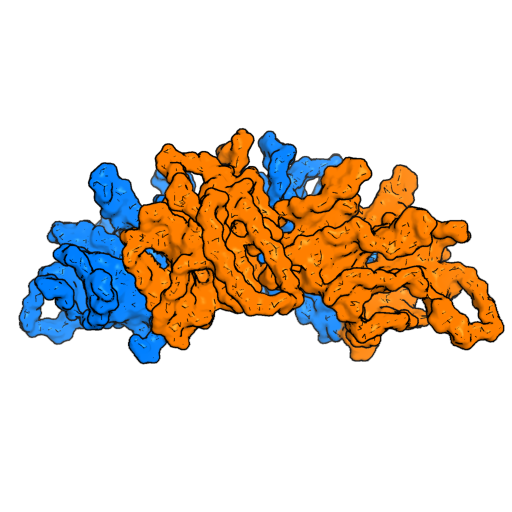 50 ? -9.797 23.344 28.969 1 92.94 50 GLY B N 1
ATOM 3753 C CA . GLY B 1 50 ? -11.016 23.375 28.172 1 92.94 50 GLY B CA 1
ATOM 3754 C C . GLY B 1 50 ? -11.375 22.031 27.578 1 92.94 50 GLY B C 1
ATOM 3755 O O . GLY B 1 50 ? -12.508 21.562 27.734 1 92.94 50 GLY B O 1
ATOM 3756 N N . HIS B 1 51 ? -10.414 21.438 26.969 1 95.81 51 HIS B N 1
ATOM 3757 C CA . HIS B 1 51 ? -10.648 20.125 26.406 1 95.81 51 HIS B CA 1
ATOM 3758 C C . HIS B 1 51 ? -10.945 19.094 27.484 1 95.81 51 HIS B C 1
ATOM 3760 O O . HIS B 1 51 ? -10.453 19.219 28.609 1 95.81 51 HIS B O 1
ATOM 3766 N N . SER B 1 52 ? -11.695 18.094 27.156 1 97.25 52 SER B N 1
ATOM 3767 C CA . SER B 1 52 ? -12.102 17.109 28.156 1 97.25 52 SER B CA 1
ATOM 3768 C C . SER B 1 52 ? -11.5 15.734 27.844 1 97.25 52 SER B C 1
ATOM 3770 O O . SER B 1 52 ? -11.875 14.734 28.453 1 97.25 52 SER B O 1
ATOM 3772 N N . ASP B 1 53 ? -10.727 15.609 26.875 1 97.38 53 ASP B N 1
ATOM 3773 C CA . ASP B 1 53 ? -10.016 14.391 26.5 1 97.38 53 ASP B CA 1
ATOM 3774 C C . ASP B 1 53 ? -8.641 14.711 25.906 1 97.38 53 ASP B C 1
ATOM 3776 O O . ASP B 1 53 ? -8.211 15.867 25.922 1 97.38 53 ASP B O 1
ATOM 3780 N N . TRP B 1 54 ? -7.93 13.734 25.531 1 95.31 54 TRP B N 1
ATOM 3781 C CA . TRP B 1 54 ? -6.551 13.867 25.078 1 95.31 54 TRP B CA 1
ATOM 3782 C C . TRP B 1 54 ? -6.441 14.914 23.969 1 95.31 54 TRP B C 1
ATOM 3784 O O . TRP B 1 54 ? -7.27 14.945 23.062 1 95.31 54 TRP B O 1
ATOM 3794 N N . ILE B 1 55 ? -5.383 15.742 24.062 1 96.06 55 ILE B N 1
ATOM 3795 C CA . ILE B 1 55 ? -5.027 16.656 22.969 1 96.06 55 ILE B CA 1
ATOM 3796 C C . ILE B 1 55 ? -4.25 15.898 21.906 1 96.06 55 ILE B C 1
ATOM 3798 O O . ILE B 1 55 ? -3.297 15.172 22.203 1 96.06 55 ILE B O 1
ATOM 3802 N N . ARG B 1 56 ? -4.633 16.109 20.625 1 94.94 56 ARG B N 1
ATOM 3803 C CA . ARG B 1 56 ? -4.023 15.281 19.578 1 94.94 56 ARG B CA 1
ATOM 3804 C C . ARG B 1 56 ? -3.188 16.141 18.625 1 94.94 56 ARG B C 1
ATOM 3806 O O . ARG B 1 56 ? -2.25 15.633 18 1 94.94 56 ARG B O 1
ATOM 3813 N N . SER B 1 57 ? -3.533 17.359 18.531 1 95.88 57 SER B N 1
ATOM 3814 C CA . SER B 1 57 ? -2.814 18.188 17.578 1 95.88 57 SER B CA 1
ATOM 3815 C C . SER B 1 57 ? -2.838 19.656 18 1 95.88 57 SER B C 1
ATOM 3817 O O . SER B 1 57 ? -3.809 20.125 18.594 1 95.88 57 SER B O 1
ATOM 3819 N N . LEU B 1 58 ? -1.768 20.359 17.719 1 96.06 58 LEU B N 1
ATOM 3820 C CA . LEU B 1 58 ? -1.577 21.781 17.984 1 96.06 58 LEU B CA 1
ATOM 3821 C C . LEU B 1 58 ? -0.923 22.469 16.781 1 96.06 58 LEU B C 1
ATOM 3823 O O . LEU B 1 58 ? -0.045 21.891 16.141 1 96.06 58 LEU B O 1
ATOM 3827 N N . ASP B 1 59 ? -1.332 23.672 16.578 1 96.06 59 ASP B N 1
ATOM 3828 C CA . ASP B 1 59 ? -0.678 24.406 15.508 1 96.06 59 ASP B CA 1
ATOM 3829 C C . ASP B 1 59 ? -0.801 25.922 15.734 1 96.06 59 ASP B C 1
ATOM 3831 O O . ASP B 1 59 ? -1.907 26.438 15.891 1 96.06 59 ASP B O 1
ATOM 3835 N N . PHE B 1 60 ? 0.321 26.609 15.703 1 95.31 60 PHE B N 1
ATOM 3836 C CA . PHE B 1 60 ? 0.323 28.062 15.805 1 95.31 60 PHE B CA 1
ATOM 3837 C C . PHE B 1 60 ? 0.152 28.703 14.438 1 95.31 60 PHE B C 1
ATOM 3839 O O . PHE B 1 60 ? 0.709 28.234 13.445 1 95.31 60 PHE B O 1
ATOM 3846 N N . SER B 1 61 ? -0.54 29.812 14.469 1 94.06 61 SER B N 1
ATOM 3847 C CA . SER B 1 61 ? -0.57 30.641 13.266 1 94.06 61 SER B CA 1
ATOM 3848 C C . SER B 1 61 ? 0.653 31.547 13.188 1 94.06 61 SER B C 1
ATOM 3850 O O . SER B 1 61 ? 1.427 31.641 14.141 1 94.06 61 SER B O 1
ATOM 3852 N N . LEU B 1 62 ? 0.785 32.156 12.031 1 89.56 62 LEU B N 1
ATOM 3853 C CA . LEU B 1 62 ? 1.62 33.344 12.016 1 89.56 62 LEU B CA 1
ATOM 3854 C C . LEU B 1 62 ? 0.9 34.531 12.664 1 89.56 62 LEU B C 1
ATOM 3856 O O . LEU B 1 62 ? -0.323 34.5 12.812 1 89.56 62 LEU B O 1
ATOM 3860 N N . PRO B 1 63 ? 1.733 35.5 13.062 1 87.75 63 PRO B N 1
ATOM 3861 C CA . PRO B 1 63 ? 1.063 36.688 13.617 1 87.75 63 PRO B CA 1
ATOM 3862 C C . PRO B 1 63 ? 0.115 37.344 12.617 1 87.75 63 PRO B C 1
ATOM 3864 O O . PRO B 1 63 ? 0.454 37.5 11.438 1 87.75 63 PRO B O 1
ATOM 3867 N N . VAL B 1 64 ? -0.992 37.688 13.078 1 85.88 64 VAL B N 1
ATOM 3868 C CA . VAL B 1 64 ? -2.029 38.281 12.258 1 85.88 64 VAL B CA 1
ATOM 3869 C C . VAL B 1 64 ? -2.344 39.688 12.773 1 85.88 64 VAL B C 1
ATOM 3871 O O . VAL B 1 64 ? -2.514 39.906 13.977 1 85.88 64 VAL B O 1
ATOM 3874 N N . MET B 1 65 ? -2.316 40.562 11.766 1 80.12 65 MET B N 1
ATOM 3875 C CA . MET B 1 65 ? -2.682 41.938 12.156 1 80.12 65 MET B CA 1
ATOM 3876 C C . MET B 1 65 ? -4.184 42.031 12.383 1 80.12 65 MET B C 1
ATOM 3878 O O . MET B 1 65 ? -4.977 41.656 11.531 1 80.12 65 MET B O 1
ATOM 3882 N N . THR B 1 66 ? -4.508 42.375 13.57 1 68.88 66 THR B N 1
ATOM 3883 C CA . THR B 1 66 ? -5.914 42.562 13.891 1 68.88 66 THR B CA 1
ATOM 3884 C C . THR B 1 66 ? -6.242 44.062 13.953 1 68.88 66 THR B C 1
ATOM 3886 O O . THR B 1 66 ? -5.367 44.906 13.742 1 68.88 66 THR B O 1
ATOM 3889 N N . SER B 1 67 ? -7.559 44.375 14.07 1 59.22 67 SER B N 1
ATOM 3890 C CA . SER B 1 67 ? -8.07 45.75 14.062 1 59.22 67 SER B CA 1
ATOM 3891 C C . SER B 1 67 ? -7.305 46.625 15.039 1 59.22 67 SER B C 1
ATOM 3893 O O . SER B 1 67 ? -7.215 47.844 14.844 1 59.22 67 SER B O 1
ATOM 3895 N N . SER B 1 68 ? -6.816 46.156 16.062 1 55.5 68 SER B N 1
ATOM 3896 C CA . SER B 1 68 ? -6.18 46.969 17.094 1 55.5 68 SER B CA 1
ATOM 3897 C C . SER B 1 68 ? -4.75 47.312 16.703 1 55.5 68 SER B C 1
ATOM 3899 O O . SER B 1 68 ? -4 47.875 17.516 1 55.5 68 SER B O 1
ATOM 3901 N N . GLU B 1 69 ? -4.383 47.156 15.438 1 60.88 69 GLU B N 1
ATOM 3902 C CA . GLU B 1 69 ? -3.061 47.5 14.93 1 60.88 69 GLU B CA 1
ATOM 3903 C C . GLU B 1 69 ? -1.977 46.656 15.586 1 60.88 69 GLU B C 1
ATOM 3905 O O . GLU B 1 69 ? -0.797 47 15.562 1 60.88 69 GLU B O 1
ATOM 3910 N N . LYS B 1 70 ? -2.428 45.688 16.359 1 73.88 70 LYS B N 1
ATOM 3911 C CA . LYS B 1 70 ? -1.435 44.781 16.938 1 73.88 70 LYS B CA 1
ATOM 3912 C C . LYS B 1 70 ? -1.538 43.375 16.328 1 73.88 70 LYS B C 1
ATOM 3914 O O . LYS B 1 70 ? -2.611 42.969 15.883 1 73.88 70 LYS B O 1
ATOM 3919 N N . HIS B 1 71 ? -0.399 42.781 16.328 1 82.44 71 HIS B N 1
ATOM 3920 C CA . HIS B 1 71 ? -0.366 41.438 15.805 1 82.44 71 HIS B CA 1
ATOM 3921 C C . HIS B 1 71 ? -0.774 40.406 16.859 1 82.44 71 HIS B C 1
ATOM 3923 O O . HIS B 1 71 ? -0.329 40.5 18.016 1 82.44 71 HIS B O 1
ATOM 3929 N N . SER B 1 72 ? -1.756 39.656 16.547 1 88.25 72 SER B N 1
ATOM 3930 C CA . SER B 1 72 ? -2.152 38.562 17.422 1 88.25 72 SER B CA 1
ATOM 3931 C C . SER B 1 72 ? -1.663 37.219 16.891 1 88.25 72 SER B C 1
ATOM 3933 O O . SER B 1 72 ? -1.536 37.031 15.688 1 88.25 72 SER B O 1
ATOM 3935 N N . LEU B 1 73 ? -1.29 36.406 17.844 1 93.31 73 LEU B N 1
ATOM 3936 C CA . LEU B 1 73 ? -0.943 35 17.531 1 93.31 73 LEU B CA 1
ATOM 3937 C C . LEU B 1 73 ? -2.072 34.062 17.922 1 93.31 73 LEU B C 1
ATOM 3939 O O . LEU B 1 73 ? -2.672 34.219 19 1 93.31 73 LEU B O 1
ATOM 3943 N N . PHE B 1 74 ? -2.363 33.125 17.047 1 95.5 74 PHE B N 1
ATOM 3944 C CA . PHE B 1 74 ? -3.422 32.188 17.344 1 95.5 74 PHE B CA 1
ATOM 3945 C C . PHE B 1 74 ? -2.854 30.766 17.5 1 95.5 74 PHE B C 1
ATOM 3947 O O . PHE B 1 74 ? -1.887 30.406 16.812 1 95.5 74 PHE B O 1
ATOM 3954 N N . LEU B 1 75 ? -3.439 30 18.359 1 96.88 75 LEU B N 1
ATOM 3955 C CA . LEU B 1 75 ? -3.16 28.578 18.531 1 96.88 75 LEU B CA 1
ATOM 3956 C C . LEU B 1 75 ? -4.43 27.75 18.375 1 96.88 75 LEU B C 1
ATOM 3958 O O . LEU B 1 75 ? -5.461 28.062 18.969 1 96.88 75 LEU B O 1
ATOM 3962 N N . VAL B 1 76 ? -4.348 26.781 17.516 1 98.12 76 VAL B N 1
ATOM 3963 C CA . VAL B 1 76 ? -5.48 25.875 17.391 1 98.12 76 VAL B CA 1
ATOM 3964 C C . VAL B 1 76 ? -5.129 24.516 18.016 1 98.12 76 VAL B C 1
ATOM 3966 O O . VAL B 1 76 ? -3.994 24.047 17.891 1 98.12 76 VAL B O 1
ATOM 3969 N N . SER B 1 77 ? -6.059 23.922 18.734 1 98 77 SER B N 1
ATOM 3970 C CA . SER B 1 77 ? -5.887 22.609 19.344 1 98 77 SER B CA 1
ATOM 3971 C C . SER B 1 77 ? -7.051 21.688 19.016 1 98 77 SER B C 1
ATOM 3973 O O . SER B 1 77 ? -8.195 22.125 18.938 1 98 77 SER B O 1
ATOM 3975 N N . SER B 1 78 ? -6.762 20.438 18.75 1 98 78 SER B N 1
ATOM 3976 C CA . SER B 1 78 ? -7.781 19.422 18.562 1 98 78 SER B CA 1
ATOM 3977 C C . SER B 1 78 ? -7.684 18.344 19.641 1 98 78 SER B C 1
ATOM 3979 O O . SER B 1 78 ? -6.625 18.156 20.25 1 98 78 SER B O 1
ATOM 3981 N N . SER B 1 79 ? -8.805 17.609 19.812 1 97.81 79 SER B N 1
ATOM 3982 C CA . SER B 1 79 ? -8.867 16.672 20.938 1 97.81 79 SER B CA 1
ATOM 3983 C C . SER B 1 79 ? -9.766 15.484 20.609 1 97.81 79 SER B C 1
ATOM 3985 O O . SER B 1 79 ? -10.562 15.539 19.672 1 97.81 79 SER B O 1
ATOM 3987 N N . GLN B 1 80 ? -9.562 14.461 21.438 1 96.88 80 GLN B N 1
ATOM 3988 C CA . GLN B 1 80 ? -10.414 13.281 21.359 1 96.88 80 GLN B CA 1
ATOM 3989 C C . GLN B 1 80 ? -11.805 13.562 21.938 1 96.88 80 GLN B C 1
ATOM 3991 O O . GLN B 1 80 ? -12.703 12.727 21.828 1 96.88 80 GLN B O 1
ATOM 3996 N N . ASP B 1 81 ? -12.031 14.727 22.453 1 97.81 81 ASP B N 1
ATOM 3997 C CA . ASP B 1 81 ? -13.367 15.102 22.906 1 97.81 81 ASP B CA 1
ATOM 3998 C C . ASP B 1 81 ? -14.227 15.586 21.734 1 97.81 81 ASP B C 1
ATOM 4000 O O . ASP B 1 81 ? -15.312 16.141 21.938 1 97.81 81 ASP B O 1
ATOM 4004 N N . LYS B 1 82 ? -13.727 15.555 20.547 1 98 82 LYS B N 1
ATOM 4005 C CA . LYS B 1 82 ? -14.414 15.805 19.281 1 98 82 LYS B CA 1
ATOM 4006 C C . LYS B 1 82 ? -14.484 17.297 18.984 1 98 82 LYS B C 1
ATOM 4008 O O . LYS B 1 82 ? -15.203 17.734 18.078 1 98 82 LYS B O 1
ATOM 4013 N N . THR B 1 83 ? -13.711 18.094 19.688 1 98.06 83 THR B N 1
ATOM 4014 C CA . THR B 1 83 ? -13.812 19.531 19.484 1 98.06 83 THR B CA 1
ATOM 4015 C C . THR B 1 83 ? -12.461 20.109 19.062 1 98.06 83 THR B C 1
ATOM 4017 O O . THR B 1 83 ? -11.422 19.469 19.234 1 98.06 83 THR B O 1
ATOM 4020 N N . ILE B 1 84 ? -12.578 21.312 18.516 1 98.56 84 ILE B N 1
ATOM 4021 C CA . ILE B 1 84 ? -11.43 22.125 18.172 1 98.56 84 ILE B CA 1
ATOM 4022 C C . ILE B 1 84 ? -11.531 23.484 18.875 1 98.56 84 ILE B C 1
ATOM 4024 O O . ILE B 1 84 ? -12.609 24.078 18.938 1 98.56 84 ILE B O 1
ATOM 4028 N N . ARG B 1 85 ? -10.43 23.906 19.406 1 97.94 85 ARG B N 1
ATOM 4029 C CA . ARG B 1 85 ? -10.414 25.219 20.062 1 97.94 85 ARG B CA 1
ATOM 4030 C C . ARG B 1 85 ? -9.391 26.141 19.422 1 97.94 85 ARG B C 1
ATOM 4032 O O . ARG B 1 85 ? -8.258 25.734 19.141 1 97.94 85 ARG B O 1
ATOM 4039 N N . ILE B 1 86 ? -9.836 27.328 19.203 1 97.44 86 ILE B N 1
ATOM 4040 C CA . ILE B 1 86 ? -8.93 28.391 18.766 1 97.44 86 ILE B CA 1
ATOM 4041 C C . ILE B 1 86 ? -8.633 29.328 19.938 1 97.44 86 ILE B C 1
ATOM 4043 O O . ILE B 1 86 ? -9.547 29.891 20.547 1 97.44 86 ILE B O 1
ATOM 4047 N N . TRP B 1 87 ? -7.367 29.469 20.188 1 96.06 87 TRP B N 1
ATOM 4048 C CA . TRP B 1 87 ? -6.914 30.375 21.234 1 96.06 87 TRP B CA 1
ATOM 4049 C C . TRP B 1 87 ? -6.266 31.625 20.656 1 96.06 87 TRP B C 1
ATOM 4051 O O . TRP B 1 87 ? -5.516 31.547 19.672 1 96.06 87 TRP B O 1
ATOM 4061 N N . LYS B 1 88 ? -6.535 32.688 21.266 1 93.31 88 LYS B N 1
ATOM 4062 C CA . LYS B 1 88 ? -5.977 33.969 20.828 1 93.31 88 LYS B CA 1
ATOM 4063 C C . LYS B 1 88 ? -5.016 34.531 21.859 1 93.31 88 LYS B C 1
ATOM 4065 O O . LYS B 1 88 ? -5.34 34.594 23.047 1 93.31 88 LYS B O 1
ATOM 4070 N N . MET B 1 89 ? -3.875 34.844 21.359 1 91.25 89 MET B N 1
ATOM 4071 C CA . MET B 1 89 ? -2.881 35.5 22.203 1 91.25 89 MET B CA 1
ATOM 4072 C C . MET B 1 89 ? -2.791 36.969 21.875 1 91.25 89 MET B C 1
ATOM 4074 O O . MET B 1 89 ? -2.436 37.344 20.75 1 91.25 89 MET B O 1
ATOM 4078 N N . THR B 1 90 ? -3.051 37.781 22.844 1 87.06 90 THR B N 1
ATOM 4079 C CA . THR B 1 90 ? -2.99 39.219 22.688 1 87.06 90 THR B CA 1
ATOM 4080 C C . THR B 1 90 ? -1.882 39.812 23.547 1 87.06 90 THR B C 1
ATOM 4082 O O . THR B 1 90 ? -1.654 39.375 24.672 1 87.06 90 THR B O 1
ATOM 4085 N N . SER B 1 91 ? -1.214 40.75 22.969 1 84.81 91 SER B N 1
ATOM 4086 C CA . SER B 1 91 ? -0.118 41.375 23.703 1 84.81 91 SER B CA 1
ATOM 4087 C C . SER B 1 91 ? -0.579 42.656 24.391 1 84.81 91 SER B C 1
ATOM 4089 O O . SER B 1 91 ? -1.598 43.25 24.016 1 84.81 91 SER B O 1
ATOM 4091 N N . ASP B 1 92 ? 0.271 43.188 25.312 1 77.38 92 ASP B N 1
ATOM 4092 C CA . ASP B 1 92 ? 0.183 44.469 26.016 1 77.38 92 ASP B CA 1
ATOM 4093 C C . ASP B 1 92 ? -1.177 44.625 26.688 1 77.38 92 ASP B C 1
ATOM 4095 O O . ASP B 1 92 ? -1.841 45.656 26.531 1 77.38 92 ASP B O 1
ATOM 4099 N N . VAL B 1 93 ? -1.485 43.562 27.297 1 68.38 93 VAL B N 1
ATOM 4100 C CA . VAL B 1 93 ? -2.754 43.656 28.016 1 68.38 93 VAL B CA 1
ATOM 4101 C C . VAL B 1 93 ? -2.555 44.406 29.328 1 68.38 93 VAL B C 1
ATOM 4103 O O . VAL B 1 93 ? -1.603 44.125 30.062 1 68.38 93 VAL B O 1
ATOM 4106 N N . GLN B 1 94 ? -2.984 45.625 29.438 1 59.53 94 GLN B N 1
ATOM 4107 C CA . GLN B 1 94 ? -2.906 46.406 30.656 1 59.53 94 GLN B CA 1
ATOM 4108 C C . GLN B 1 94 ? -3.408 45.625 31.859 1 59.53 94 GLN B C 1
ATOM 4110 O O . GLN B 1 94 ? -4.48 45.031 31.812 1 59.53 94 GLN B O 1
ATOM 4115 N N . GLN B 1 95 ? -2.465 45.031 32.594 1 53.47 95 GLN B N 1
ATOM 4116 C CA . GLN B 1 95 ? -2.801 44.375 33.844 1 53.47 95 GLN B CA 1
ATOM 4117 C C . GLN B 1 95 ? -3.838 45.156 34.625 1 53.47 95 GLN B C 1
ATOM 4119 O O . GLN B 1 95 ? -3.576 46.312 35.031 1 53.47 95 GLN B O 1
ATOM 4124 N N . ARG B 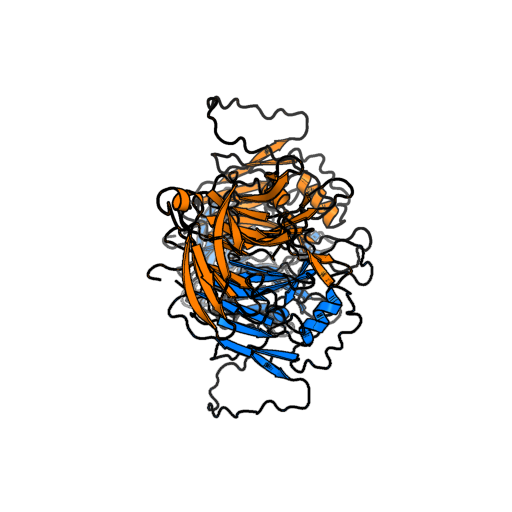1 96 ? -5.07 45.125 34.312 1 50.62 96 ARG B N 1
ATOM 4125 C CA . ARG B 1 96 ? -5.949 45.75 35.312 1 50.62 96 ARG B CA 1
ATOM 4126 C C . ARG B 1 96 ? -5.73 45.156 36.688 1 50.62 96 ARG B C 1
ATOM 4128 O O . ARG B 1 96 ? -5.746 43.938 36.875 1 50.62 96 ARG B O 1
ATOM 4135 N N . LYS B 1 97 ? -4.973 45.719 37.562 1 46.31 97 LYS B N 1
ATOM 4136 C CA . LYS B 1 97 ? -4.68 45.438 38.969 1 46.31 97 LYS B CA 1
ATOM 4137 C C . LYS B 1 97 ? -5.887 44.844 39.656 1 46.31 97 LYS B C 1
ATOM 4139 O O . LYS B 1 97 ? -5.746 44.188 40.719 1 46.31 97 LYS B O 1
ATOM 4144 N N . ASP B 1 98 ? -7.094 45.469 39.656 1 44.12 98 ASP B N 1
ATOM 4145 C CA . ASP B 1 98 ? -8.023 45.156 40.75 1 44.12 98 ASP B CA 1
ATOM 4146 C C . ASP B 1 98 ? -8.484 43.688 40.688 1 44.12 98 ASP B C 1
ATOM 4148 O O . ASP B 1 98 ? -8.531 43 41.719 1 44.12 98 ASP B O 1
ATOM 4152 N N . ASN B 1 99 ? -9.719 43.312 40.031 1 42.09 99 ASN B N 1
ATOM 4153 C CA . ASN B 1 99 ? -10.555 42.156 40.25 1 42.09 99 ASN B CA 1
ATOM 4154 C C . ASN B 1 99 ? -10.031 40.938 39.5 1 42.09 99 ASN B C 1
ATOM 4156 O O . ASN B 1 99 ? -10.43 40.688 38.344 1 42.09 99 ASN B O 1
ATOM 4160 N N . ILE B 1 100 ? -8.953 40.438 39.781 1 42.88 100 ILE B N 1
ATOM 4161 C CA . ILE B 1 100 ? -8.25 39.281 39.25 1 42.88 100 ILE B CA 1
ATOM 4162 C C . ILE B 1 100 ? -9.188 38.062 39.25 1 42.88 100 ILE B C 1
ATOM 4164 O O . ILE B 1 100 ? -8.852 37 38.719 1 42.88 100 ILE B O 1
ATOM 4168 N N . GLY B 1 101 ? -10.156 38 40.156 1 39.81 101 GLY B N 1
ATOM 4169 C CA . GLY B 1 101 ? -10.82 36.719 40.438 1 39.81 101 GLY B CA 1
ATOM 4170 C C . GLY B 1 101 ? -11.5 36.125 39.219 1 39.81 101 GLY B C 1
ATOM 4171 O O . GLY B 1 101 ? -11.188 35 38.812 1 39.81 101 GLY B O 1
ATOM 4172 N N . MET B 1 102 ? -12.789 36.5 39.031 1 41.91 102 MET B N 1
ATOM 4173 C CA . MET B 1 102 ? -13.758 35.906 38.125 1 41.91 102 MET B CA 1
ATOM 4174 C C . MET B 1 102 ? -13.414 36.188 36.688 1 41.91 102 MET B C 1
ATOM 4176 O O . MET B 1 102 ? -13.773 35.438 35.781 1 41.91 102 MET B O 1
ATOM 4180 N N . ALA B 1 103 ? -12.875 37.344 36.312 1 44.16 103 ALA B N 1
ATOM 4181 C CA . ALA B 1 103 ? -12.578 37.781 34.969 1 44.16 103 ALA B CA 1
ATOM 4182 C C . ALA B 1 103 ? -11.422 37 34.375 1 44.16 103 ALA B C 1
ATOM 4184 O O . ALA B 1 103 ? -11.367 36.812 33.156 1 44.16 103 ALA B O 1
ATOM 4185 N N . SER B 1 104 ? -10.516 36.625 35.125 1 47.56 104 SER B N 1
ATOM 4186 C CA . SER B 1 104 ? -9.391 35.812 34.656 1 47.56 104 SER B CA 1
ATOM 4187 C C . SER B 1 104 ? -9.883 34.5 34.031 1 47.56 104 SER B C 1
ATOM 4189 O O . SER B 1 104 ? -9.234 34 33.125 1 47.56 104 SER B O 1
ATOM 4191 N N . TYR B 1 105 ? -10.945 33.969 34.719 1 47.19 105 TYR B N 1
ATOM 4192 C CA . TYR B 1 105 ? -11.508 32.75 34.188 1 47.19 105 TYR B CA 1
ATOM 4193 C C . TYR B 1 105 ? -11.977 32.906 32.75 1 47.19 105 TYR B C 1
ATOM 4195 O O . TYR B 1 105 ? -11.789 32 31.938 1 47.19 105 TYR B O 1
ATOM 4203 N N . ILE B 1 106 ? -12.609 34.125 32.531 1 54.69 106 ILE B N 1
ATOM 4204 C CA . ILE B 1 106 ? -13.156 34.344 31.203 1 54.69 106 ILE B CA 1
ATOM 4205 C C . ILE B 1 106 ? -12.039 34.781 30.25 1 54.69 106 ILE B C 1
ATOM 4207 O O . ILE B 1 106 ? -11.984 34.344 29.094 1 54.69 106 ILE B O 1
ATOM 4211 N N . GLU B 1 107 ? -11.102 35.5 30.891 1 65.44 107 GLU B N 1
ATOM 4212 C CA . GLU B 1 107 ? -10.148 36.188 30.016 1 65.44 107 GLU B CA 1
ATOM 4213 C C . GLU B 1 107 ? -8.953 35.281 29.703 1 65.44 107 GLU B C 1
ATOM 4215 O O . GLU B 1 107 ? -8.273 35.5 28.703 1 65.44 107 GLU B O 1
ATOM 4220 N N . GLY B 1 108 ? -8.797 34.25 30.25 1 76.06 108 GLY B N 1
ATOM 4221 C CA . GLY B 1 108 ? -7.73 33.312 30.031 1 76.06 108 GLY B CA 1
ATOM 4222 C C . GLY B 1 108 ? -6.457 33.656 30.781 1 76.06 108 GLY B C 1
ATOM 4223 O O . GLY B 1 108 ? -6.352 34.719 31.375 1 76.06 108 GLY B O 1
ATOM 4224 N N . PRO B 1 109 ? -5.527 32.844 30.938 1 87.31 109 PRO B N 1
ATOM 4225 C CA . PRO B 1 109 ? -4.285 33.062 31.688 1 87.31 109 PRO B CA 1
ATOM 4226 C C . PRO B 1 109 ? -3.404 34.156 31.094 1 87.31 109 PRO B C 1
ATOM 4228 O O . PRO B 1 109 ? -3.432 34.375 29.891 1 87.31 109 PRO B O 1
ATOM 4231 N N . LEU B 1 110 ? -2.713 34.844 32.031 1 88.19 110 LEU B N 1
ATOM 4232 C CA . LEU B 1 110 ? -1.748 35.875 31.672 1 88.19 110 LEU B CA 1
ATOM 4233 C C . LEU B 1 110 ? -0.322 35.406 31.938 1 88.19 110 LEU B C 1
ATOM 4235 O O . LEU B 1 110 ? -0.074 34.656 32.906 1 88.19 110 LEU B O 1
ATOM 4239 N N . PHE B 1 111 ? 0.589 35.75 31.047 1 88.19 111 PHE B N 1
ATOM 4240 C CA . PHE B 1 111 ? 2.002 35.469 31.297 1 88.19 111 PHE B CA 1
ATOM 4241 C C . PHE B 1 111 ? 2.873 36.594 30.703 1 88.19 111 PHE B C 1
ATOM 4243 O O . PHE B 1 111 ? 2.395 37.406 29.906 1 88.19 111 PHE B O 1
ATOM 4250 N N . VAL B 1 112 ? 4.043 36.625 31.203 1 87.12 112 VAL B N 1
ATOM 4251 C CA . VAL B 1 112 ? 4.977 37.625 30.734 1 87.12 112 VAL B CA 1
ATOM 4252 C C . VAL B 1 112 ? 6.145 36.969 30.016 1 87.12 112 VAL B C 1
ATOM 4254 O O . VAL B 1 112 ? 6.68 35.969 30.469 1 87.12 112 VAL B O 1
ATOM 4257 N N . ALA B 1 113 ? 6.434 37.406 28.906 1 85.25 113 ALA B N 1
ATOM 4258 C CA . ALA B 1 113 ? 7.625 37.031 28.156 1 85.25 113 ALA B CA 1
ATOM 4259 C C . ALA B 1 113 ? 8.453 38.25 27.797 1 85.25 113 ALA B C 1
ATOM 4261 O O . ALA B 1 113 ? 7.977 39.156 27.094 1 85.25 113 ALA B O 1
ATOM 4262 N N . GLY B 1 114 ? 9.656 38.25 28.266 1 80.06 114 GLY B N 1
ATOM 4263 C CA . GLY B 1 114 ? 10.438 39.469 28.156 1 80.06 114 GLY B CA 1
ATOM 4264 C C . GLY B 1 114 ? 9.812 40.625 28.891 1 80.06 114 GLY B C 1
ATOM 4265 O O . GLY B 1 114 ? 9.555 40.531 30.094 1 80.06 114 GLY B O 1
ATOM 4266 N N . ASN B 1 115 ? 9.547 41.719 28.094 1 80.5 115 ASN B N 1
ATOM 4267 C CA . ASN B 1 115 ? 8.969 42.906 28.703 1 80.5 115 ASN B CA 1
ATOM 4268 C C . ASN B 1 115 ? 7.504 43.094 28.297 1 80.5 115 ASN B C 1
ATOM 4270 O O . ASN B 1 115 ? 6.938 44.188 28.469 1 80.5 115 ASN B O 1
ATOM 4274 N N . THR B 1 116 ? 7.016 42.062 27.812 1 85.56 116 THR B N 1
ATOM 4275 C CA . THR B 1 116 ? 5.652 42.188 27.297 1 85.56 116 THR B CA 1
ATOM 4276 C C . THR B 1 116 ? 4.727 41.188 28 1 85.56 116 THR B C 1
ATOM 4278 O O . THR B 1 116 ? 5.109 40.031 28.234 1 85.56 116 THR B O 1
ATOM 4281 N N . SER B 1 117 ? 3.545 41.656 28.312 1 87 117 SER B N 1
ATOM 4282 C CA . SER B 1 117 ? 2.516 40.781 28.875 1 87 117 SER B CA 1
ATOM 4283 C C . SER B 1 117 ? 1.608 40.25 27.781 1 87 117 SER B C 1
ATOM 4285 O O . SER B 1 117 ? 1.249 40.969 26.844 1 87 117 SER B O 1
ATOM 4287 N N . TYR B 1 118 ? 1.345 38.969 27.953 1 89.19 118 TYR B N 1
ATOM 4288 C CA . TYR B 1 118 ? 0.47 38.312 27 1 89.19 118 TYR B CA 1
ATOM 4289 C C . TYR B 1 118 ? -0.715 37.656 27.703 1 89.19 118 TYR B C 1
ATOM 4291 O O . TYR B 1 118 ? -0.595 37.188 28.844 1 89.19 118 TYR B O 1
ATOM 4299 N N . GLN B 1 119 ? -1.797 37.688 27.047 1 89.38 119 GLN B N 1
ATOM 4300 C CA . GLN B 1 119 ? -2.998 37 27.516 1 89.38 119 GLN B CA 1
ATOM 4301 C C . GLN B 1 119 ? -3.518 36.031 26.484 1 89.38 119 GLN B C 1
ATOM 4303 O O . GLN B 1 119 ? -3.604 36.344 25.297 1 89.38 119 GLN B O 1
ATOM 4308 N N . LEU B 1 120 ? -3.787 34.812 26.969 1 92.44 120 LEU B N 1
ATOM 4309 C CA . LEU B 1 120 ? -4.371 33.781 26.109 1 92.44 120 LEU B CA 1
ATOM 4310 C C . LEU B 1 120 ? -5.844 33.594 26.438 1 92.44 120 LEU B C 1
ATOM 4312 O O . LEU B 1 120 ? -6.195 33.344 27.594 1 92.44 120 LEU B O 1
ATOM 4316 N N . SER B 1 121 ? -6.684 33.719 25.453 1 91.38 121 SER B N 1
ATOM 4317 C CA . SER B 1 121 ? -8.117 33.531 25.656 1 91.38 121 SER B CA 1
ATOM 4318 C C . SER B 1 121 ? -8.711 32.656 24.562 1 91.38 121 SER B C 1
ATOM 4320 O O . SER B 1 121 ? -8.141 32.531 23.469 1 91.38 121 SER B O 1
ATOM 4322 N N . LEU B 1 122 ? -9.82 32.062 24.906 1 93.88 122 LEU B N 1
ATOM 4323 C CA . LEU B 1 122 ? -10.531 31.281 23.906 1 93.88 122 LEU B CA 1
ATOM 4324 C C . LEU B 1 122 ? -11.18 32.188 22.859 1 93.88 122 LEU B C 1
ATOM 4326 O O . LEU B 1 122 ? -11.969 33.062 23.203 1 93.88 122 LEU B O 1
ATOM 4330 N N . GLU B 1 123 ? -10.82 32.031 21.672 1 92.5 123 GLU B N 1
ATOM 4331 C CA . GLU B 1 123 ? -11.398 32.781 20.578 1 92.5 123 GLU B CA 1
ATOM 4332 C C . GLU B 1 123 ? -12.656 32.094 20.031 1 92.5 123 GLU B C 1
ATOM 4334 O O . GLU B 1 123 ? -13.656 32.781 19.75 1 92.5 123 GLU B O 1
ATOM 4339 N N . SER B 1 124 ? -12.562 30.797 19.844 1 95.25 124 SER B N 1
ATOM 4340 C CA . SER B 1 124 ? -13.711 30.078 19.312 1 95.25 124 SER B CA 1
ATOM 4341 C C . SER B 1 124 ? -13.641 28.594 19.625 1 95.25 124 SER B C 1
ATOM 4343 O O . SER B 1 124 ? -12.555 28.031 19.781 1 95.25 124 SER B O 1
ATOM 4345 N N . LEU B 1 125 ? -14.789 28 19.812 1 97 125 LEU B N 1
ATOM 4346 C CA . LEU B 1 125 ? -14.969 26.562 19.922 1 97 125 LEU B CA 1
ATOM 4347 C C . LEU B 1 125 ? -15.633 26 18.672 1 97 125 LEU B C 1
ATOM 4349 O O . LEU B 1 125 ? -16.734 26.391 18.312 1 97 125 LEU B O 1
ATOM 4353 N N . LEU B 1 126 ? -14.945 25.141 18.031 1 97.88 126 LEU B N 1
ATOM 4354 C CA . LEU B 1 126 ? -15.477 24.547 16.812 1 97.88 126 LEU B CA 1
ATOM 4355 C C . LEU B 1 126 ? -16.047 23.156 17.078 1 97.88 126 LEU B C 1
ATOM 4357 O O . LEU B 1 126 ? -15.32 22.281 17.547 1 97.88 126 LEU B O 1
ATOM 4361 N N . VAL B 1 127 ? -17.297 22.969 16.75 1 97.5 127 VAL B N 1
ATOM 4362 C CA . VAL B 1 127 ? -17.984 21.703 16.922 1 97.5 127 VAL B CA 1
ATOM 4363 C C . VAL B 1 127 ? -18.609 21.25 15.602 1 97.5 127 VAL B C 1
ATOM 4365 O O . VAL B 1 127 ? -19.391 21.984 14.992 1 97.5 127 VAL B O 1
ATOM 4368 N N . GLY B 1 128 ? -18.281 20.125 15.18 1 96.94 128 GLY B N 1
ATOM 4369 C CA . GLY B 1 128 ? -18.797 19.594 13.93 1 96.94 128 GLY B CA 1
ATOM 4370 C C . GLY B 1 128 ? -18.484 18.141 13.719 1 96.94 128 GLY B C 1
ATOM 4371 O O . GLY B 1 128 ? -19.328 17.375 13.258 1 96.94 128 GLY B O 1
ATOM 4372 N N . HIS B 1 129 ? -17.297 17.703 14.023 1 97.19 129 HIS B N 1
ATOM 4373 C CA . HIS B 1 129 ? -16.891 16.312 13.875 1 97.19 129 HIS B CA 1
ATOM 4374 C C . HIS B 1 129 ? -17.672 15.406 14.828 1 97.19 129 HIS B C 1
ATOM 4376 O O . HIS B 1 129 ? -18.016 15.82 15.938 1 97.19 129 HIS B O 1
ATOM 4382 N N . GLU B 1 130 ? -17.844 14.164 14.461 1 96.12 130 GLU B N 1
ATOM 4383 C CA . GLU B 1 130 ? -18.641 13.227 15.242 1 96.12 130 GLU B CA 1
ATOM 4384 C C . GLU B 1 130 ? -17.75 12.234 15.984 1 96.12 130 GLU B C 1
ATOM 4386 O O . GLU B 1 130 ? -18.25 11.32 16.656 1 96.12 130 GLU B O 1
ATOM 4391 N N . ASP B 1 131 ? -16.531 12.328 15.844 1 96.44 131 ASP B N 1
ATOM 4392 C CA . ASP B 1 131 ? -15.555 11.469 16.5 1 96.44 131 ASP B CA 1
ATOM 4393 C C . ASP B 1 131 ? -14.266 12.234 16.812 1 96.44 131 ASP B C 1
ATOM 4395 O O . ASP B 1 131 ? -14.203 13.453 16.609 1 96.44 131 ASP B O 1
ATOM 4399 N N . TRP B 1 132 ? -13.312 11.539 17.391 1 96.62 132 TRP B N 1
ATOM 4400 C CA . TRP B 1 132 ? -12.047 12.133 17.797 1 96.62 132 TRP B CA 1
ATOM 4401 C C . TRP B 1 132 ? -11.453 12.977 16.688 1 96.62 132 TRP B C 1
ATOM 4403 O O . TRP B 1 132 ? -11.398 12.547 15.531 1 96.62 132 TRP B O 1
ATOM 4413 N N . VAL B 1 133 ? -11.023 14.156 17 1 97.75 133 VAL B N 1
ATOM 4414 C CA . VAL B 1 133 ? -10.305 14.984 16.047 1 97.75 133 VAL B CA 1
ATOM 4415 C C . VAL B 1 133 ? -8.797 14.797 16.219 1 97.75 133 VAL B C 1
ATOM 4417 O O . VAL B 1 133 ? -8.219 15.297 17.188 1 97.75 133 VAL B O 1
ATOM 4420 N N . TYR B 1 134 ? -8.172 14.234 15.219 1 94.81 134 TYR B N 1
ATOM 4421 C CA . TYR B 1 134 ? -6.797 13.781 15.383 1 94.81 134 TYR B CA 1
ATOM 4422 C C . TYR B 1 134 ? -5.816 14.836 14.875 1 94.81 134 TYR B C 1
ATOM 4424 O O . TYR B 1 134 ? -4.652 14.859 15.289 1 94.81 134 TYR B O 1
ATOM 4432 N N . SER B 1 135 ? -6.277 15.648 13.984 1 95.94 135 SER B N 1
ATOM 4433 C CA . SER B 1 135 ? -5.352 16.625 13.43 1 95.94 135 SER B CA 1
ATOM 4434 C C . SER B 1 135 ? -6.051 17.953 13.156 1 95.94 135 SER B C 1
ATOM 4436 O O . SER B 1 135 ? -7.227 17.984 12.797 1 95.94 135 SER B O 1
ATOM 4438 N N . VAL B 1 136 ? -5.258 18.984 13.344 1 97.88 136 VAL B N 1
ATOM 4439 C CA . VAL B 1 136 ? -5.691 20.344 13 1 97.88 136 VAL B CA 1
ATOM 4440 C C . VAL B 1 136 ? -4.492 21.188 12.57 1 97.88 136 VAL B C 1
ATOM 4442 O O . VAL B 1 136 ? -3.4 21.047 13.133 1 97.88 136 VAL B O 1
ATOM 4445 N N . GLU B 1 137 ? -4.688 21.984 11.57 1 96.69 137 GLU B N 1
ATOM 4446 C CA . GLU B 1 137 ? -3.59 22.859 11.156 1 96.69 137 GLU B CA 1
ATOM 4447 C C . GLU B 1 137 ? -4.109 24.094 10.422 1 96.69 137 GLU B C 1
ATOM 4449 O O . GLU B 1 137 ? -5.148 24.047 9.766 1 96.69 137 GLU B O 1
ATOM 4454 N N . TRP B 1 138 ? -3.365 25.125 10.555 1 96.69 138 TRP B N 1
ATOM 4455 C CA . TRP B 1 138 ? -3.648 26.344 9.812 1 96.69 138 TRP B CA 1
ATOM 4456 C C . TRP B 1 138 ? -3.281 26.172 8.344 1 96.69 138 TRP B C 1
ATOM 4458 O O . TRP B 1 138 ? -2.326 25.469 8.008 1 96.69 138 TRP B O 1
ATOM 4468 N N . GLN B 1 139 ? -4.082 26.844 7.52 1 95.88 139 GLN B N 1
ATOM 4469 C CA . GLN B 1 139 ? -3.656 26.922 6.125 1 95.88 139 GLN B CA 1
ATOM 4470 C C . GLN B 1 139 ? -2.309 27.641 6.004 1 95.88 139 GLN B C 1
ATOM 4472 O O . GLN B 1 139 ? -2.055 28.625 6.695 1 95.88 139 GLN B O 1
ATOM 4477 N N . PRO B 1 140 ? -1.492 27.094 5.145 1 90.38 140 PRO B N 1
ATOM 4478 C CA . PRO B 1 140 ? -0.17 27.719 5.02 1 90.38 140 PRO B CA 1
ATOM 4479 C C . PRO B 1 140 ? -0.24 29.188 4.586 1 90.38 140 PRO B C 1
ATOM 4481 O O . PRO B 1 140 ? -1.105 29.547 3.785 1 90.38 140 PRO B O 1
ATOM 4484 N N . PRO B 1 141 ? 0.714 29.969 5.129 1 90 141 PRO B N 1
ATOM 4485 C CA . PRO B 1 141 ? 0.731 31.391 4.754 1 90 141 PRO B CA 1
ATOM 4486 C C . PRO B 1 141 ? 1.064 31.609 3.277 1 90 141 PRO B C 1
ATOM 4488 O O . PRO B 1 141 ? 1.716 30.766 2.658 1 90 141 PRO B O 1
ATOM 4491 N N . THR B 1 142 ? 0.591 32.719 2.758 1 86.31 142 THR B N 1
ATOM 4492 C CA . THR B 1 142 ? 0.898 33.125 1.387 1 86.31 142 THR B CA 1
ATOM 4493 C C . THR B 1 142 ? 1.848 34.312 1.363 1 86.31 142 THR B C 1
ATOM 4495 O O . THR B 1 142 ? 1.754 35.188 2.211 1 86.31 142 THR B O 1
ATOM 4498 N N . LEU B 1 143 ? 2.797 34.219 0.44 1 81.25 143 LEU B N 1
ATOM 4499 C CA . LEU B 1 143 ? 3.717 35.344 0.295 1 81.25 143 LEU B CA 1
ATOM 4500 C C . LEU B 1 143 ? 3.084 36.469 -0.523 1 81.25 143 LEU B C 1
ATOM 4502 O O . LEU B 1 143 ? 2.576 36.219 -1.622 1 81.25 143 LEU B O 1
ATOM 4506 N N . LEU B 1 144 ? 3.09 37.625 0.056 1 79.38 144 LEU B N 1
ATOM 4507 C CA . LEU B 1 144 ? 2.584 38.781 -0.655 1 79.38 144 LEU B CA 1
ATOM 4508 C C . LEU B 1 144 ? 3.697 39.469 -1.437 1 79.38 144 LEU B C 1
ATOM 4510 O O . LEU B 1 144 ? 4.879 39.219 -1.199 1 79.38 144 LEU B O 1
ATOM 4514 N N . LEU B 1 145 ? 3.41 40.25 -2.504 1 75.31 145 LEU B N 1
ATOM 4515 C CA . LEU B 1 145 ? 4.34 40.938 -3.381 1 75.31 145 LEU B CA 1
ATOM 4516 C C . LEU B 1 145 ? 5.371 41.719 -2.57 1 75.31 145 LEU B C 1
ATOM 4518 O O . LEU B 1 145 ? 6.52 41.875 -2.996 1 75.31 145 LEU B O 1
ATOM 4522 N N . GLY B 1 146 ? 5.117 42.062 -1.447 1 72.81 146 GLY B N 1
ATOM 4523 C CA . GLY B 1 146 ? 6.043 42.812 -0.612 1 72.81 146 GLY B CA 1
ATOM 4524 C C . GLY B 1 146 ? 6.836 41.938 0.337 1 72.81 146 GLY B C 1
ATOM 4525 O O . GLY B 1 146 ? 7.598 42.438 1.168 1 72.81 146 GLY B O 1
ATOM 4526 N N . GLY B 1 147 ? 6.785 40.688 0.074 1 72.62 147 GLY B N 1
ATOM 4527 C CA . GLY B 1 147 ? 7.574 39.75 0.864 1 72.62 147 GLY B CA 1
ATOM 4528 C C . GLY B 1 147 ? 6.945 39.406 2.203 1 72.62 147 GLY B C 1
ATOM 4529 O O . GLY B 1 147 ? 7.496 38.625 2.979 1 72.62 147 GLY B O 1
ATOM 4530 N N . GLU B 1 148 ? 5.906 40.125 2.438 1 79.56 148 GLU B N 1
ATOM 4531 C CA . GLU B 1 148 ? 5.242 39.844 3.709 1 79.56 148 GLU B CA 1
ATOM 4532 C C . GLU B 1 148 ? 4.348 38.594 3.613 1 79.56 148 GLU B C 1
ATOM 4534 O O . GLU B 1 148 ? 3.688 38.406 2.596 1 79.56 148 GLU B O 1
ATOM 4539 N N . ALA B 1 149 ? 4.418 37.781 4.719 1 85 149 ALA B N 1
ATOM 4540 C CA . ALA B 1 149 ? 3.598 36.594 4.758 1 85 149 ALA B CA 1
ATOM 4541 C C . ALA B 1 149 ? 2.221 36.875 5.348 1 85 149 ALA B C 1
ATOM 4543 O O . ALA B 1 149 ? 2.105 37.594 6.348 1 85 149 ALA B O 1
ATOM 4544 N N . HIS B 1 150 ? 1.218 36.469 4.633 1 89.12 150 HIS B N 1
ATOM 4545 C CA . HIS B 1 150 ? -0.161 36.594 5.09 1 89.12 150 HIS B CA 1
ATOM 4546 C C . HIS B 1 150 ? -0.708 35.25 5.57 1 89.12 150 HIS B C 1
ATOM 4548 O O . HIS B 1 150 ? -0.666 34.25 4.836 1 89.12 150 HIS B O 1
ATOM 4554 N N . GLN B 1 151 ? -1.217 35.25 6.805 1 92.94 151 GLN B N 1
ATOM 4555 C CA . GLN B 1 151 ? -1.842 34.062 7.355 1 92.94 151 GLN B CA 1
ATOM 4556 C C . GLN B 1 151 ? -3.328 34 7.012 1 92.94 151 GLN B C 1
ATOM 4558 O O . GLN B 1 151 ? -4.125 34.781 7.566 1 92.94 151 GLN B O 1
ATOM 4563 N N . PRO B 1 152 ? -3.686 33.094 6.098 1 93.56 152 PRO B N 1
ATOM 4564 C CA . PRO B 1 152 ? -5.125 32.906 5.898 1 93.56 152 PRO B CA 1
ATOM 4565 C C . PRO B 1 152 ? -5.836 32.406 7.152 1 93.56 152 PRO B C 1
ATOM 4567 O O . PRO B 1 152 ? -5.328 31.516 7.832 1 93.56 152 PRO B O 1
ATOM 4570 N N . MET B 1 153 ? -6.992 33 7.434 1 94.75 153 MET B N 1
ATOM 4571 C CA . MET B 1 153 ? -7.793 32.531 8.555 1 94.75 153 MET B CA 1
ATOM 4572 C C . MET B 1 153 ? -8.625 31.312 8.141 1 94.75 153 MET B C 1
ATOM 4574 O O . MET B 1 153 ? -9.844 31.406 8.008 1 94.75 153 MET B O 1
ATOM 4578 N N . SER B 1 154 ? -7.941 30.219 8.016 1 97.19 154 SER B N 1
ATOM 4579 C CA . SER B 1 154 ? -8.5 28.953 7.562 1 97.19 154 SER B CA 1
ATOM 4580 C C . SER B 1 154 ? -7.812 27.766 8.25 1 97.19 154 SER B C 1
ATOM 4582 O O . SER B 1 154 ? -6.586 27.734 8.367 1 97.19 154 SER B O 1
ATOM 4584 N N . ILE B 1 155 ? -8.641 26.891 8.75 1 98.12 155 ILE B N 1
ATOM 4585 C CA . ILE B 1 155 ? -8.117 25.75 9.5 1 98.12 155 ILE B CA 1
ATOM 4586 C C . ILE B 1 155 ? -8.617 24.453 8.883 1 98.12 155 ILE B C 1
ATOM 4588 O O . ILE B 1 155 ? -9.781 24.344 8.492 1 98.12 155 ILE B O 1
ATOM 4592 N N . LEU B 1 156 ? -7.715 23.484 8.797 1 98.56 156 LEU B N 1
ATOM 4593 C CA . LEU B 1 156 ? -8.055 22.141 8.336 1 98.56 156 LEU B CA 1
ATOM 4594 C C . LEU B 1 156 ? -8.047 21.156 9.5 1 98.56 156 LEU B C 1
ATOM 4596 O O . LEU B 1 156 ? -7.109 21.141 10.297 1 98.56 156 LEU B O 1
ATOM 4600 N N . SER B 1 157 ? -9.086 20.375 9.625 1 98.5 157 SER B N 1
ATOM 4601 C CA . SER B 1 157 ? -9.141 19.328 10.648 1 98.5 157 SER B CA 1
ATOM 4602 C C . SER B 1 157 ? -9.43 17.969 10.031 1 98.5 157 SER B C 1
ATOM 4604 O O . SER B 1 157 ? -10.086 17.875 8.992 1 98.5 157 SER B O 1
ATOM 4606 N N . ALA B 1 158 ? -8.906 16.938 10.594 1 96.75 158 ALA B N 1
ATOM 4607 C CA . ALA B 1 158 ? -9.172 15.555 10.234 1 96.75 158 ALA B CA 1
ATOM 4608 C C . ALA B 1 158 ? -9.617 14.75 11.453 1 96.75 158 ALA B C 1
ATOM 4610 O O . ALA B 1 158 ? -9.086 14.938 12.555 1 96.75 158 ALA B O 1
ATOM 4611 N N . SER B 1 159 ? -10.508 13.828 11.211 1 96.19 159 SER B N 1
ATOM 4612 C CA . SER B 1 159 ? -11.148 13.156 12.336 1 96.19 159 SER B CA 1
ATOM 4613 C C . SER B 1 159 ? -11.328 11.664 12.062 1 96.19 159 SER B C 1
ATOM 4615 O O . SER B 1 159 ? -11.297 11.234 10.906 1 96.19 159 SER B O 1
ATOM 4617 N N . MET B 1 160 ? -11.539 10.977 13.164 1 92.5 160 MET B N 1
ATOM 4618 C CA . MET B 1 160 ? -11.852 9.547 13.102 1 92.5 160 MET B CA 1
ATOM 4619 C C . MET B 1 160 ? -13.242 9.32 12.516 1 92.5 160 MET B C 1
ATOM 4621 O O . MET B 1 160 ? -13.609 8.188 12.188 1 92.5 160 MET B O 1
ATOM 4625 N N . ASP B 1 161 ? -14.023 10.352 12.336 1 91.94 161 ASP B N 1
ATOM 4626 C CA . ASP B 1 161 ? -15.328 10.219 11.703 1 91.94 161 ASP B CA 1
ATOM 4627 C C . ASP B 1 161 ? -15.203 10.102 10.188 1 91.94 161 ASP B C 1
ATOM 4629 O O . ASP B 1 161 ? -16.203 10.156 9.469 1 91.94 161 ASP B O 1
ATOM 4633 N N . LYS B 1 162 ? -14.016 10.094 9.672 1 89.62 162 LYS B N 1
ATOM 4634 C CA . LYS B 1 162 ? -13.672 9.883 8.266 1 89.62 162 LYS B CA 1
ATOM 4635 C C . LYS B 1 162 ? -13.891 11.156 7.453 1 89.62 162 LYS B C 1
ATOM 4637 O O . LYS B 1 162 ? -14.031 11.102 6.23 1 89.62 162 LYS B O 1
ATOM 4642 N N . MET B 1 163 ? -13.859 12.289 8.164 1 94 163 MET B N 1
ATOM 4643 C CA . MET B 1 163 ? -14.062 13.555 7.465 1 94 163 MET B CA 1
ATOM 4644 C C . MET B 1 163 ? -12.906 14.516 7.727 1 94 163 MET B C 1
ATOM 4646 O O . MET B 1 163 ? -12.289 14.477 8.789 1 94 163 MET B O 1
ATOM 4650 N N . MET B 1 164 ? -12.68 15.297 6.727 1 96.56 164 MET B N 1
ATOM 4651 C CA . MET B 1 164 ? -11.914 16.531 6.902 1 96.56 164 MET B CA 1
ATOM 4652 C C . MET B 1 164 ? -12.805 17.75 6.734 1 96.56 164 MET B C 1
ATOM 4654 O O . MET B 1 164 ? -13.734 17.734 5.93 1 96.56 164 MET B O 1
ATOM 4658 N N . MET B 1 165 ? -12.477 18.734 7.496 1 98.25 165 MET B N 1
ATOM 4659 C CA . MET B 1 165 ? -13.258 19.969 7.426 1 98.25 165 MET B CA 1
ATOM 4660 C C . MET B 1 165 ? -12.336 21.188 7.332 1 98.25 165 MET B C 1
ATOM 4662 O O . MET B 1 165 ? -11.281 21.219 7.965 1 98.25 165 MET B O 1
ATOM 4666 N N . ILE B 1 166 ? -12.781 22.125 6.539 1 98.31 166 ILE B N 1
ATOM 4667 C CA . ILE B 1 166 ? -12.148 23.438 6.508 1 98.31 166 ILE B CA 1
ATOM 4668 C C . ILE B 1 166 ? -13.031 24.453 7.23 1 98.31 166 ILE B C 1
ATOM 4670 O O . ILE B 1 166 ? -14.203 24.609 6.902 1 98.31 166 ILE B O 1
ATOM 4674 N N . TRP B 1 167 ? -12.438 25.109 8.195 1 98.38 167 TRP B N 1
ATOM 4675 C CA . TRP B 1 167 ? -13.133 26.094 9.008 1 98.38 167 TRP B CA 1
ATOM 4676 C C . TRP B 1 167 ? -12.656 27.516 8.672 1 98.38 167 TRP B C 1
ATOM 4678 O O . TRP B 1 167 ? -11.445 27.75 8.562 1 98.38 167 TRP B O 1
ATOM 4688 N N . ARG B 1 168 ? -13.609 28.438 8.555 1 97.31 168 ARG B N 1
ATOM 4689 C CA . ARG B 1 168 ? -13.305 29.828 8.289 1 97.31 168 ARG B CA 1
ATOM 4690 C C . ARG B 1 168 ? -14.305 30.75 8.977 1 97.31 168 ARG B C 1
ATOM 4692 O O . ARG B 1 168 ? -15.461 30.375 9.18 1 97.31 168 ARG B O 1
ATOM 4699 N N . PRO B 1 169 ? -13.758 31.969 9.32 1 95.44 169 PRO B N 1
ATOM 4700 C CA . PRO B 1 169 ? -14.734 32.938 9.828 1 95.44 169 PRO B CA 1
ATOM 4701 C C . PRO B 1 169 ? -15.672 33.469 8.734 1 95.44 169 PRO B C 1
ATOM 4703 O O . PRO B 1 169 ? -15.227 33.75 7.625 1 95.44 169 PRO B O 1
ATOM 4706 N N . GLU B 1 170 ? -16.891 33.5 9.086 1 93.75 170 GLU B N 1
ATOM 4707 C CA . GLU B 1 170 ? -17.859 34.094 8.172 1 93.75 170 GLU B CA 1
ATOM 4708 C C . GLU B 1 170 ? -17.609 35.594 7.992 1 93.75 170 GLU B C 1
ATOM 4710 O O . GLU B 1 170 ? -17.312 36.281 8.961 1 93.75 170 GLU B O 1
ATOM 4715 N N . LYS B 1 171 ? -17.75 36.062 6.863 1 89.62 171 LYS B N 1
ATOM 4716 C CA . LYS B 1 171 ? -17.328 37.406 6.492 1 89.62 171 LYS B CA 1
ATOM 4717 C C . LYS B 1 171 ? -18.094 38.469 7.297 1 89.62 171 LYS B C 1
ATOM 4719 O O . LYS B 1 171 ? -17.5 39.438 7.75 1 89.62 171 LYS B O 1
ATOM 4724 N N . ASN B 1 172 ? -19.328 38.344 7.535 1 89.69 172 ASN B N 1
ATOM 4725 C CA . ASN B 1 172 ? -20.156 39.344 8.156 1 89.69 172 ASN B CA 1
ATOM 4726 C C . ASN B 1 172 ? -20.125 39.25 9.68 1 89.69 172 ASN B C 1
ATOM 4728 O O . ASN B 1 172 ? -20.047 40.281 10.367 1 89.69 172 ASN B O 1
ATOM 4732 N N . THR B 1 173 ? -20.094 38.062 10.219 1 89.81 173 THR B N 1
ATOM 4733 C CA . THR B 1 173 ? -20.266 37.875 11.656 1 89.81 173 THR B CA 1
ATOM 4734 C C . THR B 1 173 ? -18.922 37.625 12.32 1 89.81 173 THR B C 1
ATOM 4736 O O . THR B 1 173 ? -18.766 37.781 13.531 1 89.81 173 THR B O 1
ATOM 4739 N N . GLY B 1 174 ? -18.031 37.094 11.562 1 91.38 174 GLY B N 1
ATOM 4740 C CA . GLY B 1 174 ? -16.75 36.688 12.125 1 91.38 174 GLY B CA 1
ATOM 4741 C C . GLY B 1 174 ? -16.781 35.375 12.836 1 91.38 174 GLY B C 1
ATOM 4742 O O . GLY B 1 174 ? -15.75 34.875 13.32 1 91.38 174 GLY B O 1
ATOM 4743 N N . LEU B 1 175 ? -17.938 34.781 12.859 1 93.88 175 LEU B N 1
ATOM 4744 C CA . LEU B 1 175 ? -18.078 33.469 13.492 1 93.88 175 LEU B CA 1
ATOM 4745 C C . LEU B 1 175 ? -17.453 32.375 12.625 1 93.88 175 LEU B C 1
ATOM 4747 O O . LEU B 1 175 ? -17.625 32.375 11.406 1 93.88 175 LEU B O 1
ATOM 4751 N N . TRP B 1 176 ? -16.75 31.5 13.273 1 97 176 TRP B N 1
ATOM 4752 C CA . TRP B 1 176 ? -16.125 30.391 12.547 1 97 176 TRP B CA 1
ATOM 4753 C C . TRP B 1 176 ? -17.172 29.359 12.133 1 97 176 TRP B C 1
ATOM 4755 O O . TRP B 1 176 ? -17.984 28.922 12.953 1 97 176 TRP B O 1
ATOM 4765 N N . ILE B 1 177 ? -17.109 29 10.883 1 96.5 177 ILE B N 1
ATOM 4766 C CA . ILE B 1 177 ? -18.047 28.016 10.359 1 96.5 177 ILE B CA 1
ATOM 4767 C C . ILE B 1 177 ? -17.297 26.938 9.586 1 96.5 177 ILE B C 1
ATOM 4769 O O . ILE B 1 177 ? -16.172 27.156 9.133 1 96.5 177 ILE B O 1
ATOM 4773 N N . ASN B 1 178 ? -17.906 25.812 9.531 1 96.56 178 ASN B N 1
ATOM 4774 C CA . ASN B 1 178 ? -17.422 24.781 8.617 1 96.56 178 ASN B CA 1
ATOM 4775 C C . ASN B 1 178 ? -17.75 25.094 7.168 1 96.56 178 ASN B C 1
ATOM 4777 O O . ASN B 1 178 ? -18.906 24.953 6.738 1 96.56 178 ASN B O 1
ATOM 4781 N N . SER B 1 179 ? -16.828 25.438 6.395 1 95.69 179 SER B N 1
ATOM 4782 C CA . SER B 1 179 ? -17.031 25.922 5.031 1 95.69 179 SER B CA 1
ATOM 4783 C C . SER B 1 179 ? -16.953 24.766 4.031 1 95.69 179 SER B C 1
ATOM 4785 O O . SER B 1 179 ? -17.547 24.828 2.955 1 95.69 179 SER B O 1
ATOM 4787 N N . VAL B 1 180 ? -16.141 23.797 4.281 1 96.56 180 VAL B N 1
ATOM 4788 C CA . VAL B 1 180 ? -15.93 22.656 3.387 1 96.56 180 VAL B CA 1
ATOM 4789 C C . VAL B 1 180 ? -15.883 21.359 4.195 1 96.56 180 VAL B C 1
ATOM 4791 O O . VAL B 1 180 ? -15.281 21.312 5.273 1 96.56 180 VAL B O 1
ATOM 4794 N N . THR B 1 181 ? -16.562 20.344 3.734 1 96.25 181 THR B N 1
ATOM 4795 C CA . THR B 1 181 ? -16.484 19 4.301 1 96.25 181 THR B CA 1
ATOM 4796 C C . THR B 1 181 ? -16.234 17.969 3.213 1 96.25 181 THR B C 1
ATOM 4798 O O . THR B 1 181 ? -16.953 17.906 2.219 1 96.25 181 THR B O 1
ATOM 4801 N N . VAL B 1 182 ? -15.133 17.25 3.393 1 93.94 182 VAL B N 1
ATOM 4802 C CA . VAL B 1 182 ? -14.828 16.141 2.494 1 93.94 182 VAL B CA 1
ATOM 4803 C C . VAL B 1 182 ? -14.586 14.875 3.305 1 93.94 182 VAL B C 1
ATOM 4805 O O . VAL B 1 182 ? -14.312 14.938 4.504 1 93.94 182 VAL B O 1
ATOM 4808 N N . GLY B 1 183 ? -14.719 13.688 2.68 1 90 183 GLY B N 1
ATOM 4809 C CA . GLY B 1 183 ? -14.477 12.461 3.432 1 90 183 GLY B CA 1
ATOM 4810 C C . GLY B 1 183 ? -14.797 11.203 2.646 1 90 183 GLY B C 1
ATOM 4811 O O . GLY B 1 183 ? -14.945 11.25 1.425 1 90 183 GLY B O 1
ATOM 4812 N N . GLU B 1 184 ? -14.641 10.172 3.428 1 80.06 184 GLU B N 1
ATOM 4813 C CA . GLU B 1 184 ? -14.898 8.836 2.904 1 80.06 184 GLU B CA 1
ATOM 4814 C C . GLU B 1 184 ? -16.188 8.258 3.477 1 80.06 184 GLU B C 1
ATOM 4816 O O . GLU B 1 184 ? -16.438 8.336 4.684 1 80.06 184 GLU B O 1
ATOM 4821 N N . LEU B 1 185 ? -16.969 7.699 2.588 1 68 185 LEU B N 1
ATOM 4822 C CA . LEU B 1 185 ? -18.281 7.191 3.016 1 68 185 LEU B CA 1
ATOM 4823 C C . LEU B 1 185 ? -18.219 5.684 3.232 1 68 185 LEU B C 1
ATOM 4825 O O . LEU B 1 185 ? -19.141 5.105 3.818 1 68 185 LEU B O 1
ATOM 4829 N N . SER B 1 186 ? -17.031 5.086 2.949 1 64.62 186 SER B N 1
ATOM 4830 C CA . SER B 1 186 ? -16.984 3.629 3.014 1 64.62 186 SER B CA 1
ATOM 4831 C C . SER B 1 186 ? -17.078 3.135 4.453 1 64.62 186 SER B C 1
ATOM 4833 O O . SER B 1 186 ? -16.531 3.762 5.367 1 64.62 186 SER B O 1
ATOM 4835 N N . HIS B 1 187 ? -17.75 2.016 4.641 1 60.22 187 HIS B N 1
ATOM 4836 C CA . HIS B 1 187 ? -17.906 1.391 5.949 1 60.22 187 HIS B CA 1
ATOM 4837 C C . HIS B 1 187 ? -16.578 0.807 6.438 1 60.22 187 HIS B C 1
ATOM 4839 O O . HIS B 1 187 ? -16.375 0.656 7.641 1 60.22 187 HIS B O 1
ATOM 4845 N N . SER B 1 188 ? -15.789 0.468 5.516 1 58.75 188 SER B N 1
ATOM 4846 C CA . SER B 1 188 ? -14.578 -0.26 5.891 1 58.75 188 SER B CA 1
ATOM 4847 C C . SER B 1 188 ? -13.445 0.696 6.234 1 58.75 188 SER B C 1
ATOM 4849 O O . SER B 1 188 ? -12.414 0.279 6.77 1 58.75 188 SER B O 1
ATOM 4851 N N . ALA B 1 189 ? -13.789 1.912 5.98 1 61.75 189 ALA B N 1
ATOM 4852 C CA . ALA B 1 189 ? -12.695 2.85 6.238 1 61.75 189 ALA B CA 1
ATOM 4853 C C . ALA B 1 189 ? -12.586 3.168 7.727 1 61.75 189 ALA B C 1
ATOM 4855 O O . ALA B 1 189 ? -13.586 3.154 8.445 1 61.75 189 ALA B O 1
ATOM 4856 N N . LEU B 1 190 ? -11.328 3.156 8.039 1 73.75 190 LEU B N 1
ATOM 4857 C CA . LEU B 1 190 ? -11.047 3.668 9.375 1 73.75 190 LEU B CA 1
ATOM 4858 C C . LEU B 1 190 ? -10.844 5.18 9.344 1 73.75 190 LEU B C 1
ATOM 4860 O O . LEU B 1 190 ? -10.734 5.777 8.266 1 73.75 190 LEU B O 1
ATOM 4864 N N . GLY B 1 191 ? -11.109 5.891 10.336 1 85.81 191 GLY B N 1
ATOM 4865 C CA . GLY B 1 191 ? -11.008 7.34 10.453 1 85.81 191 GLY B CA 1
ATOM 4866 C C . GLY B 1 191 ? -9.656 7.875 10.016 1 85.81 191 GLY B C 1
ATOM 4867 O O . GLY B 1 191 ? -8.773 7.109 9.625 1 85.81 191 GLY B O 1
ATOM 4868 N N . PHE B 1 192 ? -9.531 9.18 9.859 1 89.5 192 PHE B N 1
ATOM 4869 C CA . PHE B 1 192 ? -8.305 9.852 9.445 1 89.5 192 PHE B CA 1
ATOM 4870 C C . PHE B 1 192 ? -7.41 10.133 10.641 1 89.5 192 PHE B C 1
ATOM 4872 O O . PHE B 1 192 ? -7.871 10.672 11.656 1 89.5 192 PHE B O 1
ATOM 4879 N N . TYR B 1 193 ? -6.117 9.844 10.484 1 88.75 193 TYR B N 1
ATOM 4880 C CA . TYR B 1 193 ? -5.109 10.18 11.477 1 88.75 193 TYR B CA 1
ATOM 4881 C C . TYR B 1 193 ? -4.625 11.617 11.297 1 88.75 193 TYR B C 1
ATOM 4883 O O . TYR B 1 193 ? -4.234 12.273 12.266 1 88.75 193 TYR B O 1
ATOM 4891 N N . GLY B 1 194 ? -4.656 11.977 10.07 1 92.25 194 GLY B N 1
ATOM 4892 C CA . GLY B 1 194 ? -4.125 13.305 9.812 1 92.25 194 GLY B CA 1
ATOM 4893 C C . GLY B 1 194 ? -4.637 13.906 8.516 1 92.25 194 GLY B C 1
ATOM 4894 O O . GLY B 1 194 ? -5.008 13.18 7.59 1 92.25 194 GLY B O 1
ATOM 4895 N N . GLY B 1 195 ? -4.672 15.172 8.484 1 94.12 195 GLY B N 1
ATOM 4896 C CA . GLY B 1 195 ? -4.961 16 7.324 1 94.12 195 GLY B CA 1
ATOM 4897 C C . GLY B 1 195 ? -3.965 17.125 7.129 1 94.12 195 GLY B C 1
ATOM 4898 O O . GLY B 1 195 ? -3.549 17.766 8.094 1 94.12 195 GLY B O 1
ATOM 4899 N N . HIS B 1 196 ? -3.584 17.328 5.867 1 93.81 196 HIS B N 1
ATOM 4900 C CA . HIS B 1 196 ? -2.535 18.297 5.59 1 93.81 196 HIS B CA 1
ATOM 4901 C C . HIS B 1 196 ? -2.857 19.109 4.34 1 93.81 196 HIS B C 1
ATOM 4903 O O . HIS B 1 196 ? -3.379 18.578 3.359 1 93.81 196 HIS B O 1
ATOM 4909 N N . TRP B 1 197 ? -2.451 20.406 4.473 1 94.38 197 TRP B N 1
ATOM 4910 C CA . TRP B 1 197 ? -2.525 21.266 3.301 1 94.38 197 TRP B CA 1
ATOM 4911 C C . TRP B 1 197 ? -1.332 21.047 2.379 1 94.38 197 TRP B C 1
ATOM 4913 O O . TRP B 1 197 ? -0.206 20.859 2.846 1 94.38 197 TRP B O 1
ATOM 4923 N N . GLU B 1 198 ? -1.672 21.094 1.105 1 89.56 198 GLU B N 1
ATOM 4924 C CA . GLU B 1 198 ? -0.543 21.391 0.227 1 89.56 198 GLU B CA 1
ATOM 4925 C C . GLU B 1 198 ? -0.027 22.812 0.446 1 89.56 198 GLU B C 1
ATOM 4927 O O . GLU B 1 198 ? -0.783 23.688 0.85 1 89.56 198 GLU B O 1
ATOM 4932 N N . PRO B 1 199 ? 1.227 23.062 0.147 1 85.19 199 PRO B N 1
ATOM 4933 C CA . PRO B 1 199 ? 1.805 24.375 0.474 1 85.19 199 PRO B CA 1
ATOM 4934 C C . PRO B 1 199 ? 1.075 25.531 -0.205 1 85.19 199 PRO B C 1
ATOM 4936 O O . PRO B 1 199 ? 1.052 26.641 0.323 1 85.19 199 PRO B O 1
ATOM 4939 N N . ASP B 1 200 ? 0.446 25.281 -1.337 1 86.81 200 ASP B N 1
ATOM 4940 C CA . ASP B 1 200 ? -0.228 26.391 -2.027 1 86.81 200 ASP B CA 1
ATOM 4941 C C . ASP B 1 200 ? -1.654 26.562 -1.513 1 86.81 200 ASP B C 1
ATOM 4943 O O . ASP B 1 200 ? -2.369 27.469 -1.952 1 86.81 200 ASP B O 1
ATOM 4947 N N . GLY B 1 201 ? -2.057 25.672 -0.626 1 90.25 201 GLY B N 1
ATOM 4948 C CA . GLY B 1 201 ? -3.354 25.797 0.021 1 90.25 201 GLY B CA 1
ATOM 4949 C C . GLY B 1 201 ? -4.504 25.359 -0.867 1 90.25 201 GLY B C 1
ATOM 4950 O O . GLY B 1 201 ? -5.672 25.547 -0.508 1 90.25 201 GLY B O 1
ATOM 4951 N N . LYS B 1 202 ? -4.199 24.703 -1.974 1 91.06 202 LYS B N 1
ATOM 4952 C CA . LYS B 1 202 ? -5.25 24.391 -2.938 1 91.06 202 LYS B CA 1
ATOM 4953 C C . LYS B 1 202 ? -5.617 22.906 -2.883 1 91.06 202 LYS B C 1
ATOM 4955 O O . LYS B 1 202 ? -6.602 22.484 -3.492 1 91.06 202 LYS B O 1
ATOM 4960 N N . SER B 1 203 ? -4.84 22.156 -2.189 1 92.31 203 SER B N 1
ATOM 4961 C CA . SER B 1 203 ? -5.125 20.734 -2.014 1 92.31 203 SER B CA 1
ATOM 4962 C C . SER B 1 203 ? -4.973 20.312 -0.555 1 92.31 203 SER B C 1
ATOM 4964 O O . SER B 1 203 ? -4.215 20.938 0.197 1 92.31 203 SER B O 1
ATOM 4966 N N . ILE B 1 204 ? -5.73 19.344 -0.218 1 94.88 204 ILE B N 1
ATOM 4967 C CA . ILE B 1 204 ? -5.648 18.766 1.118 1 94.88 204 ILE B CA 1
ATOM 4968 C C . ILE B 1 204 ? -5.531 17.234 1.017 1 94.88 204 ILE B C 1
ATOM 4970 O O . ILE B 1 204 ? -6.09 16.625 0.104 1 94.88 204 ILE B O 1
ATOM 4974 N N . LEU B 1 205 ? -4.773 16.672 1.887 1 93.25 205 LEU B N 1
ATOM 4975 C CA . LEU B 1 205 ? -4.484 15.242 1.869 1 93.25 205 LEU B CA 1
ATOM 4976 C C . LEU B 1 205 ? -4.77 14.609 3.229 1 93.25 205 LEU B C 1
ATOM 4978 O O . LEU B 1 205 ? -4.336 15.133 4.262 1 93.25 205 LEU B O 1
ATOM 4982 N N . ALA B 1 206 ? -5.516 13.539 3.186 1 91.62 206 ALA B N 1
ATOM 4983 C CA . ALA B 1 206 ? -5.789 12.766 4.395 1 91.62 206 ALA B CA 1
ATOM 4984 C C . ALA B 1 206 ? -5.09 11.414 4.348 1 91.62 206 ALA B C 1
ATOM 4986 O O . ALA B 1 206 ? -4.91 10.836 3.273 1 91.62 206 ALA B O 1
ATOM 4987 N N . HIS B 1 207 ? -4.652 10.992 5.516 1 85.75 207 HIS B N 1
ATOM 4988 C CA . HIS B 1 207 ? -4.121 9.641 5.656 1 85.75 207 HIS B CA 1
ATOM 4989 C C . HIS B 1 207 ? -4.727 8.93 6.859 1 85.75 207 HIS B C 1
ATOM 4991 O O . HIS B 1 207 ? -5.207 9.586 7.793 1 85.75 207 HIS B O 1
ATOM 4997 N N . GLY B 1 208 ? -4.707 7.516 6.801 1 76.44 208 GLY B N 1
ATOM 4998 C CA . GLY B 1 208 ? -5.363 6.805 7.887 1 76.44 208 GLY B CA 1
ATOM 4999 C C . GLY B 1 208 ? -4.766 5.438 8.156 1 76.44 208 GLY B C 1
ATOM 5000 O O . GLY B 1 208 ? -3.648 5.148 7.719 1 76.44 208 GLY B O 1
ATOM 5001 N N . TYR B 1 209 ? -5.492 4.629 8.961 1 71.06 209 TYR B N 1
ATOM 5002 C CA . TYR B 1 209 ? -5.07 3.346 9.508 1 71.06 209 TYR B CA 1
ATOM 5003 C C . TYR B 1 209 ? -4.832 2.33 8.398 1 71.06 209 TYR B C 1
ATOM 5005 O O . TYR B 1 209 ? -3.994 1.434 8.539 1 71.06 209 TYR B O 1
ATOM 5013 N N . GLY B 1 210 ? -5.516 2.506 7.348 1 67.44 210 GLY B N 1
ATOM 5014 C CA . GLY B 1 210 ? -5.398 1.523 6.281 1 67.44 210 GLY B CA 1
ATOM 5015 C C . GLY B 1 210 ? -4.27 1.829 5.312 1 67.44 210 GLY B C 1
ATOM 5016 O O . GLY B 1 210 ? -4.137 1.169 4.281 1 67.44 210 GLY B O 1
ATOM 5017 N N . GLY B 1 211 ? -3.438 2.922 5.711 1 69.38 211 GLY B N 1
ATOM 5018 C CA . GLY B 1 211 ? -2.318 3.252 4.84 1 69.38 211 GLY B CA 1
ATOM 5019 C C . GLY B 1 211 ? -2.742 3.969 3.572 1 69.38 211 GLY B C 1
ATOM 5020 O O . GLY B 1 211 ? -1.913 4.238 2.701 1 69.38 211 GLY B O 1
ATOM 5021 N N . PHE B 1 212 ? -4.035 4.305 3.457 1 73.44 212 PHE B N 1
ATOM 5022 C CA . PHE B 1 212 ? -4.551 4.938 2.248 1 73.44 212 PHE B CA 1
ATOM 5023 C C . PHE B 1 212 ? -4.441 6.453 2.344 1 73.44 212 PHE B C 1
ATOM 5025 O O . PHE B 1 212 ? -4.457 7.016 3.441 1 73.44 212 PHE B O 1
ATOM 5032 N N . PHE B 1 213 ? -4.34 7.02 1.145 1 83.56 213 PHE B N 1
ATOM 5033 C CA . PHE B 1 213 ? -4.371 8.469 1.014 1 83.56 213 PHE B CA 1
ATOM 5034 C C . PHE B 1 213 ? -5.656 8.922 0.333 1 83.56 213 PHE B C 1
ATOM 5036 O O . PHE B 1 213 ? -6.199 8.219 -0.519 1 83.56 213 PHE B O 1
ATOM 5043 N N . HIS B 1 214 ? -6.156 10.008 0.812 1 87 214 HIS B N 1
ATOM 5044 C CA . HIS B 1 214 ? -7.199 10.75 0.119 1 87 214 HIS B CA 1
ATOM 5045 C C . HIS B 1 214 ? -6.766 12.188 -0.15 1 87 214 HIS B C 1
ATOM 5047 O O . HIS B 1 214 ? -6.285 12.875 0.755 1 87 214 HIS B O 1
ATOM 5053 N N . MET B 1 215 ? -6.953 12.531 -1.365 1 89.12 215 MET B N 1
ATOM 5054 C CA . MET B 1 215 ? -6.582 13.898 -1.713 1 89.12 215 MET B CA 1
ATOM 5055 C C . MET B 1 215 ? -7.738 14.617 -2.398 1 89.12 215 MET B C 1
ATOM 5057 O O . MET B 1 215 ? -8.453 14.023 -3.205 1 89.12 215 MET B O 1
ATOM 5061 N N . TRP B 1 216 ? -7.945 15.859 -2.025 1 93.19 216 TRP B N 1
ATOM 5062 C CA . TRP B 1 216 ? -8.906 16.734 -2.682 1 93.19 216 TRP B CA 1
ATOM 5063 C C . TRP B 1 216 ? -8.242 18.031 -3.125 1 93.19 216 TRP B C 1
ATOM 5065 O O . TRP B 1 216 ? -7.375 18.562 -2.426 1 93.19 216 TRP B O 1
ATOM 5075 N N . ARG B 1 217 ? -8.672 18.469 -4.25 1 91.88 217 ARG B N 1
ATOM 5076 C CA . ARG B 1 217 ? -8.172 19.75 -4.77 1 91.88 217 ARG B CA 1
ATOM 5077 C C . ARG B 1 217 ? -9.328 20.688 -5.113 1 91.88 217 ARG B C 1
ATOM 5079 O O . ARG B 1 217 ? -10.344 20.25 -5.664 1 91.88 217 ARG B O 1
ATOM 5086 N N . ASP B 1 218 ? -9.125 21.938 -4.734 1 94.75 218 ASP B N 1
ATOM 5087 C CA . ASP B 1 218 ? -10.086 22.953 -5.152 1 94.75 218 ASP B CA 1
ATOM 5088 C C . ASP B 1 218 ? -9.883 23.328 -6.617 1 94.75 218 ASP B C 1
ATOM 5090 O O . ASP B 1 218 ? -8.977 24.109 -6.941 1 94.75 218 ASP B O 1
ATOM 5094 N N . VAL B 1 219 ? -10.758 22.891 -7.449 1 89.75 219 VAL B N 1
ATOM 5095 C CA . VAL B 1 219 ? -10.617 23.141 -8.883 1 89.75 219 VAL B CA 1
ATOM 5096 C C . VAL B 1 219 ? -11.523 24.312 -9.289 1 89.75 219 VAL B C 1
ATOM 5098 O O . VAL B 1 219 ? -11.68 24.594 -10.477 1 89.75 219 VAL B O 1
ATOM 5101 N N . GLY B 1 220 ? -12.086 24.844 -8.352 1 87.25 220 GLY B N 1
ATOM 5102 C CA . GLY B 1 220 ? -13.039 25.906 -8.664 1 87.25 220 GLY B CA 1
ATOM 5103 C C . GLY B 1 220 ? -12.367 27.203 -9.062 1 87.25 220 GLY B C 1
ATOM 5104 O O . GLY B 1 220 ? -11.266 27.516 -8.602 1 87.25 220 GLY B O 1
ATOM 5105 N N . LEU B 1 221 ? -13 27.953 -9.906 1 84.5 221 LEU B N 1
ATOM 5106 C CA . LEU B 1 221 ? -12.523 29.281 -10.305 1 84.5 221 LEU B CA 1
ATOM 5107 C C . LEU B 1 221 ? -13.195 30.359 -9.477 1 84.5 221 LEU B C 1
ATOM 5109 O O . LEU B 1 221 ? -12.539 31.031 -8.672 1 84.5 221 LEU B O 1
ATOM 5113 N N . ASP B 1 222 ? -14.531 30.391 -9.547 1 81.75 222 ASP B N 1
ATOM 5114 C CA . ASP B 1 222 ? -15.273 31.422 -8.844 1 81.75 222 ASP B CA 1
ATOM 5115 C C . ASP B 1 222 ? -15.766 30.922 -7.488 1 81.75 222 ASP B C 1
ATOM 5117 O O . ASP B 1 222 ? -15.852 31.703 -6.527 1 81.75 222 ASP B O 1
ATOM 5121 N N . SER B 1 223 ? -16.125 29.688 -7.523 1 88 223 SER B N 1
ATOM 5122 C CA . SER B 1 223 ? -16.562 29.047 -6.285 1 88 223 SER B CA 1
ATOM 5123 C C . SER B 1 223 ? -15.773 27.781 -6 1 88 223 SER B C 1
ATOM 5125 O O . SER B 1 223 ? -15.398 27.062 -6.922 1 88 223 SER B O 1
ATOM 5127 N N . GLU B 1 224 ? -15.617 27.609 -4.707 1 90.31 224 GLU B N 1
ATOM 5128 C CA . GLU B 1 224 ? -14.844 26.438 -4.316 1 90.31 224 GLU B CA 1
ATOM 5129 C C . GLU B 1 224 ? -15.516 25.141 -4.801 1 90.31 224 GLU B C 1
ATOM 5131 O O . GLU B 1 224 ? -16.734 25.016 -4.75 1 90.31 224 GLU B O 1
ATOM 5136 N N . ASN B 1 225 ? -14.75 24.281 -5.359 1 93.12 225 ASN B N 1
ATOM 5137 C CA . ASN B 1 225 ? -15.141 22.953 -5.812 1 93.12 225 ASN B CA 1
ATOM 5138 C C . ASN B 1 225 ? -14.047 21.922 -5.543 1 93.12 225 ASN B C 1
ATOM 5140 O O . ASN B 1 225 ? -13.172 21.703 -6.383 1 93.12 225 ASN B O 1
ATOM 5144 N N . TRP B 1 226 ? -14.242 21.312 -4.402 1 93.44 226 TRP B N 1
ATOM 5145 C CA . TRP B 1 226 ? -13.211 20.359 -3.98 1 93.44 226 TRP B CA 1
ATOM 5146 C C . TRP B 1 226 ? -13.469 18.984 -4.57 1 93.44 226 TRP B C 1
ATOM 5148 O O . TRP B 1 226 ? -14.469 18.328 -4.242 1 93.44 226 TRP B O 1
ATOM 5158 N N . GLN B 1 227 ? -12.5 18.5 -5.383 1 90 227 GLN B N 1
ATOM 5159 C CA . GLN B 1 227 ? -12.664 17.234 -6.09 1 90 227 GLN B CA 1
ATOM 5160 C C . GLN B 1 227 ? -11.602 16.219 -5.672 1 90 227 GLN B C 1
ATOM 5162 O O . GLN B 1 227 ? -10.43 16.578 -5.5 1 90 227 GLN B O 1
ATOM 5167 N N . PRO B 1 228 ? -12.031 15.016 -5.492 1 88.12 228 PRO B N 1
ATOM 5168 C CA . PRO B 1 228 ? -11.047 13.984 -5.176 1 88.12 228 PRO B CA 1
ATOM 5169 C C . PRO B 1 228 ? -10 13.812 -6.273 1 88.12 228 PRO B C 1
ATOM 5171 O O . PRO B 1 228 ? -10.32 13.938 -7.461 1 88.12 228 PRO B O 1
ATOM 5174 N N . GLN B 1 229 ? -8.773 13.562 -5.848 1 84.75 229 GLN B N 1
ATOM 5175 C CA . GLN B 1 229 ? -7.66 13.352 -6.77 1 84.75 229 GLN B CA 1
ATOM 5176 C C . GLN B 1 229 ? -7.168 11.906 -6.707 1 84.75 229 GLN B C 1
ATOM 5178 O O . GLN B 1 229 ? -7.395 11.203 -5.719 1 84.75 229 GLN B O 1
ATOM 5183 N N . ILE B 1 230 ? -6.492 11.492 -7.816 1 79.38 230 ILE B N 1
ATOM 5184 C CA . ILE B 1 230 ? -5.914 10.148 -7.863 1 79.38 230 ILE B CA 1
ATOM 5185 C C . ILE B 1 230 ? -4.633 10.117 -7.031 1 79.38 230 ILE B C 1
ATOM 5187 O O . ILE B 1 230 ? -3.744 10.953 -7.211 1 79.38 230 ILE B O 1
ATOM 5191 N N . VAL B 1 231 ? -4.582 9.219 -6.098 1 80.44 231 VAL B N 1
ATOM 5192 C CA . VAL B 1 231 ? -3.406 9.039 -5.254 1 80.44 231 VAL B CA 1
ATOM 5193 C C . VAL B 1 231 ? -2.988 7.566 -5.262 1 80.44 231 VAL B C 1
ATOM 5195 O O . VAL B 1 231 ? -3.764 6.699 -5.668 1 80.44 231 VAL B O 1
ATOM 5198 N N . PRO B 1 232 ? -1.712 7.32 -4.883 1 73.75 232 PRO B N 1
ATOM 5199 C CA . PRO B 1 232 ? -1.282 5.922 -4.844 1 73.75 232 PRO B CA 1
ATOM 5200 C C . PRO B 1 232 ? -2.16 5.059 -3.938 1 73.75 232 PRO B C 1
ATOM 5202 O O . PRO B 1 232 ? -2.598 5.516 -2.879 1 73.75 232 PRO B O 1
ATOM 5205 N N . SER B 1 233 ? -2.531 3.889 -4.496 1 74.75 233 SER B N 1
ATOM 5206 C CA . SER B 1 233 ? -3.338 2.918 -3.766 1 74.75 233 SER B CA 1
ATOM 5207 C C . SER B 1 233 ? -2.672 1.546 -3.746 1 74.75 233 SER B C 1
ATOM 5209 O O . SER B 1 233 ? -1.735 1.295 -4.508 1 74.75 233 SER B O 1
ATOM 5211 N N . GLY B 1 234 ? -3.059 0.674 -2.848 1 74.69 234 GLY B N 1
ATOM 5212 C CA . GLY B 1 234 ? -2.555 -0.683 -2.703 1 74.69 234 GLY B CA 1
ATOM 5213 C C . GLY B 1 234 ? -3.002 -1.354 -1.419 1 74.69 234 GLY B C 1
ATOM 5214 O O . GLY B 1 234 ? -3.82 -0.804 -0.678 1 74.69 234 GLY B O 1
ATOM 5215 N N . HIS B 1 235 ? -2.52 -2.568 -1.3 1 78.31 235 HIS B N 1
ATOM 5216 C CA . HIS B 1 235 ? -2.83 -3.281 -0.066 1 78.31 235 HIS B CA 1
ATOM 5217 C C . HIS B 1 235 ? -2.055 -2.705 1.113 1 78.31 235 HIS B C 1
ATOM 5219 O O . HIS B 1 235 ? -0.958 -2.168 0.938 1 78.31 235 HIS B O 1
ATOM 5225 N N . PHE B 1 236 ? -2.594 -2.777 2.232 1 77.38 236 PHE B N 1
ATOM 5226 C CA . PHE B 1 236 ? -1.919 -2.24 3.408 1 77.38 236 PHE B CA 1
ATOM 5227 C C . PHE B 1 236 ? -1.619 -3.348 4.414 1 77.38 236 PHE B C 1
ATOM 5229 O O . PHE B 1 236 ? -1.442 -3.08 5.605 1 77.38 236 PHE B O 1
ATOM 5236 N N . ALA B 1 237 ? -1.702 -4.512 3.992 1 79.19 237 ALA B N 1
ATOM 5237 C CA . ALA B 1 237 ? -1.303 -5.719 4.715 1 79.19 237 ALA B CA 1
ATOM 5238 C C . ALA B 1 237 ? -0.729 -6.766 3.764 1 79.19 237 ALA B C 1
ATOM 5240 O O . ALA B 1 237 ? -0.739 -6.574 2.545 1 79.19 237 ALA B O 1
ATOM 5241 N N . PRO B 1 238 ? -0.229 -7.82 4.293 1 78.19 238 PRO B N 1
ATOM 5242 C CA . PRO B 1 238 ? 0.338 -8.867 3.438 1 78.19 238 PRO B CA 1
ATOM 5243 C C . PRO B 1 238 ? -0.651 -9.375 2.391 1 78.19 238 PRO B C 1
ATOM 5245 O O . PRO B 1 238 ? -1.824 -9.594 2.699 1 78.19 238 PRO B O 1
ATOM 5248 N N . VAL B 1 239 ? -0.139 -9.453 1.174 1 85.12 239 VAL B N 1
ATOM 5249 C CA . VAL B 1 239 ? -0.899 -10.086 0.102 1 85.12 239 VAL B CA 1
ATOM 5250 C C . VAL B 1 239 ? -0.773 -11.609 0.207 1 85.12 239 VAL B C 1
ATOM 5252 O O . VAL B 1 239 ? 0.324 -12.156 0.079 1 85.12 239 VAL B O 1
ATOM 5255 N N . SER B 1 240 ? -1.876 -12.25 0.402 1 86.94 240 SER B N 1
ATOM 5256 C CA . SER B 1 240 ? -1.865 -13.68 0.715 1 86.94 240 SER B CA 1
ATOM 5257 C C . SER B 1 240 ? -1.897 -14.523 -0.554 1 86.94 240 SER B C 1
ATOM 5259 O O . SER B 1 240 ? -1.399 -15.648 -0.568 1 86.94 240 SER B O 1
ATOM 5261 N N . ASP B 1 241 ? -2.541 -14 -1.511 1 88.25 241 ASP B N 1
ATOM 5262 C CA . ASP B 1 241 ? -2.672 -14.75 -2.754 1 88.25 241 ASP B CA 1
ATOM 5263 C C . ASP B 1 241 ? -3.049 -13.836 -3.916 1 88.25 241 ASP B C 1
ATOM 5265 O O . ASP B 1 241 ? -3.494 -12.711 -3.703 1 88.25 241 ASP B O 1
ATOM 5269 N N . LEU B 1 242 ? -2.787 -14.281 -5.09 1 88.38 242 LEU B N 1
ATOM 5270 C CA . LEU B 1 242 ? -3.184 -13.531 -6.277 1 88.38 242 LEU B CA 1
ATOM 5271 C C . LEU B 1 242 ? -3.449 -14.469 -7.449 1 88.38 242 LEU B C 1
ATOM 5273 O O . LEU B 1 242 ? -3.018 -15.625 -7.438 1 88.38 242 LEU B O 1
ATOM 5277 N N . THR B 1 243 ? -4.211 -14.016 -8.406 1 87.88 243 THR B N 1
ATOM 5278 C CA . THR B 1 243 ? -4.504 -14.766 -9.617 1 87.88 243 THR B CA 1
ATOM 5279 C C . THR B 1 243 ? -4.727 -13.82 -10.797 1 87.88 243 THR B C 1
ATOM 5281 O O . THR B 1 243 ? -5.281 -12.734 -10.633 1 87.88 243 THR B O 1
ATOM 5284 N N . TRP B 1 244 ? -4.289 -14.273 -11.984 1 86.31 244 TRP B N 1
ATOM 5285 C CA . TRP B 1 244 ? -4.5 -13.523 -13.211 1 86.31 244 TRP B CA 1
ATOM 5286 C C . TRP B 1 244 ? -5.848 -13.867 -13.836 1 86.31 244 TRP B C 1
ATOM 5288 O O . TRP B 1 244 ? -6.312 -15.008 -13.742 1 86.31 244 TRP B O 1
ATOM 5298 N N . SER B 1 245 ? -6.297 -12.82 -14.5 1 85.94 245 SER B N 1
ATOM 5299 C CA . SER B 1 245 ? -7.406 -13.156 -15.383 1 85.94 245 SER B CA 1
ATOM 5300 C C . SER B 1 245 ? -6.957 -14.109 -16.484 1 85.94 245 SER B C 1
ATOM 5302 O O . SER B 1 245 ? -5.77 -14.203 -16.797 1 85.94 245 SER B O 1
ATOM 5304 N N . ARG B 1 246 ? -7.852 -14.75 -17.047 1 75.44 246 ARG B N 1
ATOM 5305 C CA . ARG B 1 246 ? -7.535 -15.75 -18.062 1 75.44 246 ARG B CA 1
ATOM 5306 C C . ARG B 1 246 ? -6.746 -15.133 -19.219 1 75.44 246 ARG B C 1
ATOM 5308 O O . ARG B 1 246 ? -5.785 -15.734 -19.703 1 75.44 246 ARG B O 1
ATOM 5315 N N . SER B 1 247 ? -7.16 -13.945 -19.578 1 76.25 247 SER B N 1
ATOM 5316 C CA . SER B 1 247 ? -6.516 -13.289 -20.703 1 76.25 247 SER B CA 1
ATOM 5317 C C . SER B 1 247 ? -5.297 -12.484 -20.266 1 76.25 247 SER B C 1
ATOM 5319 O O . SER B 1 247 ? -4.59 -11.906 -21.094 1 76.25 247 SER B O 1
ATOM 5321 N N . GLY B 1 248 ? -5.129 -12.492 -18.953 1 79.75 248 GLY B N 1
ATOM 5322 C CA . GLY B 1 248 ? -3.982 -11.758 -18.453 1 79.75 248 GLY B CA 1
ATOM 5323 C C . GLY B 1 248 ? -4.191 -10.25 -18.453 1 79.75 248 GLY B C 1
ATOM 5324 O O . GLY B 1 248 ? -3.24 -9.484 -18.281 1 79.75 248 GLY B O 1
ATOM 5325 N N . GLU B 1 249 ? -5.395 -9.797 -18.609 1 84.75 249 GLU B N 1
ATOM 5326 C CA . GLU B 1 249 ? -5.695 -8.367 -18.719 1 84.75 249 GLU B CA 1
ATOM 5327 C C . GLU B 1 249 ? -5.59 -7.684 -17.359 1 84.75 249 GLU B C 1
ATOM 5329 O O . GLU B 1 249 ? -5.34 -6.48 -17.281 1 84.75 249 GLU B O 1
ATOM 5334 N N . TYR B 1 250 ? -5.844 -8.484 -16.359 1 89.56 250 TYR B N 1
ATOM 5335 C CA . TYR B 1 250 ? -5.805 -7.875 -15.039 1 89.56 250 TYR B CA 1
ATOM 5336 C C . TYR B 1 250 ? -5.418 -8.898 -13.969 1 89.56 250 TYR B C 1
ATOM 5338 O O . TYR B 1 250 ? -5.465 -10.102 -14.219 1 89.56 250 TYR B O 1
ATOM 5346 N N . LEU B 1 251 ? -5.012 -8.367 -12.875 1 90.81 251 LEU B N 1
ATOM 5347 C CA . LEU B 1 251 ? -4.555 -9.133 -11.719 1 90.81 251 LEU B CA 1
ATOM 5348 C C . LEU B 1 251 ? -5.5 -8.953 -10.539 1 90.81 251 LEU B C 1
ATOM 5350 O O . LEU B 1 251 ? -5.863 -7.824 -10.195 1 90.81 251 LEU B O 1
ATOM 5354 N N . LEU B 1 252 ? -5.941 -10.117 -9.984 1 92.62 252 LEU B N 1
ATOM 5355 C CA . LEU B 1 252 ? -6.73 -10.102 -8.758 1 92.62 252 LEU B CA 1
ATOM 5356 C C . LEU B 1 252 ? -5.883 -10.523 -7.562 1 92.62 252 LEU B C 1
ATOM 5358 O O . LEU B 1 252 ? -5.227 -11.57 -7.598 1 92.62 252 LEU B O 1
ATOM 5362 N N . THR B 1 253 ? -5.879 -9.664 -6.555 1 91.69 253 THR B N 1
ATOM 5363 C CA . THR B 1 253 ? -5.086 -9.945 -5.363 1 91.69 253 THR B CA 1
ATOM 5364 C C . THR B 1 253 ? -5.965 -9.93 -4.113 1 91.69 253 THR B C 1
ATOM 5366 O O . THR B 1 253 ? -6.949 -9.188 -4.051 1 91.69 253 THR B O 1
ATOM 5369 N N . VAL B 1 254 ? -5.633 -10.773 -3.141 1 91.25 254 VAL B N 1
ATOM 5370 C CA . VAL B 1 254 ? -6.309 -10.781 -1.846 1 91.25 254 VAL B CA 1
ATOM 5371 C C . VAL B 1 254 ? -5.285 -10.594 -0.728 1 91.25 254 VAL B C 1
ATOM 5373 O O . VAL B 1 254 ? -4.109 -10.93 -0.894 1 91.25 254 VAL B O 1
ATOM 5376 N N . SER B 1 255 ? -5.793 -10.055 0.368 1 88.75 255 SER B N 1
ATOM 5377 C CA . SER B 1 255 ? -4.863 -9.617 1.406 1 88.75 255 SER B CA 1
ATOM 5378 C C . SER B 1 255 ? -5.48 -9.766 2.795 1 88.75 255 SER B C 1
ATOM 5380 O O . SER B 1 255 ? -6.691 -9.938 2.926 1 88.75 255 SER B O 1
ATOM 5382 N N . HIS B 1 256 ? -4.562 -9.664 3.754 1 87.88 256 HIS B N 1
ATOM 5383 C CA . HIS B 1 256 ? -4.977 -9.633 5.152 1 87.88 256 HIS B CA 1
ATOM 5384 C C . HIS B 1 256 ? -5.559 -8.273 5.523 1 87.88 256 HIS B C 1
ATOM 5386 O O . HIS B 1 256 ? -6.051 -8.086 6.637 1 87.88 256 HIS B O 1
ATOM 5392 N N . ASP B 1 257 ? -5.559 -7.352 4.613 1 81.38 257 ASP B N 1
ATOM 5393 C CA . ASP B 1 257 ? -6.273 -6.102 4.863 1 81.38 257 ASP B CA 1
ATOM 5394 C C . ASP B 1 257 ? -7.77 -6.266 4.602 1 81.38 257 ASP B C 1
ATOM 5396 O O . ASP B 1 257 ? -8.508 -5.281 4.574 1 81.38 257 ASP B O 1
ATOM 5400 N N . GLN B 1 258 ? -8.141 -7.473 4.219 1 87.94 258 GLN B N 1
ATOM 5401 C CA . GLN B 1 258 ? -9.523 -7.922 4.141 1 87.94 258 GLN B CA 1
ATOM 5402 C C . GLN B 1 258 ? -10.195 -7.414 2.867 1 87.94 258 GLN B C 1
ATOM 5404 O O . GLN B 1 258 ? -11.414 -7.215 2.838 1 87.94 258 GLN B O 1
ATOM 5409 N N . THR B 1 259 ? -9.352 -7.16 1.898 1 89.19 259 THR B N 1
ATOM 5410 C CA . THR B 1 259 ? -9.906 -6.742 0.618 1 89.19 259 THR B CA 1
ATOM 5411 C C . THR B 1 259 ? -9.391 -7.629 -0.512 1 89.19 259 THR B C 1
ATOM 5413 O O . THR B 1 259 ? -8.344 -8.258 -0.384 1 89.19 259 THR B O 1
ATOM 5416 N N . ALA B 1 260 ? -10.188 -7.738 -1.567 1 93.38 260 ALA B N 1
ATOM 5417 C CA . ALA B 1 260 ? -9.727 -8.148 -2.893 1 93.38 260 ALA B CA 1
ATOM 5418 C C . ALA B 1 260 ? -9.609 -6.945 -3.828 1 93.38 260 ALA B C 1
ATOM 5420 O O . ALA B 1 260 ? -10.484 -6.074 -3.842 1 93.38 260 ALA B O 1
ATOM 5421 N N . ARG B 1 261 ? -8.539 -6.875 -4.492 1 92.75 261 ARG B N 1
ATOM 5422 C CA . ARG B 1 261 ? -8.297 -5.73 -5.363 1 92.75 261 ARG B CA 1
ATOM 5423 C C . ARG B 1 261 ? -7.91 -6.184 -6.766 1 92.75 261 ARG B C 1
ATOM 5425 O O . ARG B 1 261 ? -7.25 -7.211 -6.934 1 92.75 261 ARG B O 1
ATOM 5432 N N . ILE B 1 262 ? -8.289 -5.406 -7.742 1 94.12 262 ILE B N 1
ATOM 5433 C CA . ILE B 1 262 ? -7.953 -5.711 -9.133 1 94.12 262 ILE B CA 1
ATOM 5434 C C . ILE B 1 262 ? -7.055 -4.613 -9.695 1 94.12 262 ILE B C 1
ATOM 5436 O O . ILE B 1 262 ? -7.379 -3.428 -9.602 1 94.12 262 ILE B O 1
ATOM 5440 N N . PHE B 1 263 ? -5.996 -5.031 -10.273 1 91.06 263 PHE B N 1
ATOM 5441 C CA . PHE B 1 263 ? -5.062 -4.125 -10.93 1 91.06 263 PHE B CA 1
ATOM 5442 C C . PHE B 1 263 ? -4.992 -4.41 -12.43 1 91.06 263 PHE B C 1
ATOM 5444 O O . PHE B 1 263 ? -4.98 -5.566 -12.844 1 91.06 263 PHE B O 1
ATOM 5451 N N . ALA B 1 264 ? -4.969 -3.363 -13.203 1 90.12 264 ALA B N 1
ATOM 5452 C CA . ALA B 1 264 ? -4.828 -3.467 -14.648 1 90.12 264 ALA B CA 1
ATOM 5453 C C . ALA B 1 264 ? -4.02 -2.299 -15.211 1 90.12 264 ALA B C 1
ATOM 5455 O O . ALA B 1 264 ? -3.896 -1.257 -14.562 1 90.12 264 ALA B O 1
ATOM 5456 N N . PRO B 1 265 ? -3.438 -2.559 -16.422 1 84.5 265 PRO B N 1
ATOM 5457 C CA . PRO B 1 265 ? -2.822 -1.408 -17.078 1 84.5 265 PRO B CA 1
ATOM 5458 C C . PRO B 1 265 ? -3.844 -0.353 -17.5 1 84.5 265 PRO B C 1
ATOM 5460 O O . PRO B 1 265 ? -4.91 -0.693 -18.016 1 84.5 265 PRO B O 1
ATOM 5463 N N . TRP B 1 266 ? -3.551 0.814 -17.141 1 85.19 266 TRP B N 1
ATOM 5464 C CA . TRP B 1 266 ? -4.352 1.933 -17.625 1 85.19 266 TRP B CA 1
ATOM 5465 C C . TRP B 1 266 ? -3.621 2.693 -18.719 1 85.19 266 TRP B C 1
ATOM 5467 O O . TRP B 1 266 ? -2.67 3.43 -18.453 1 85.19 266 TRP B O 1
ATOM 5477 N N . ARG B 1 267 ? -4.105 2.539 -19.875 1 78.31 267 ARG B N 1
ATOM 5478 C CA . ARG B 1 267 ? -3.43 3.104 -21.031 1 78.31 267 ARG B CA 1
ATOM 5479 C C . ARG B 1 267 ? -4.031 4.449 -21.422 1 78.31 267 ARG B C 1
ATOM 5481 O O . ARG B 1 267 ? -5.246 4.648 -21.312 1 78.31 267 ARG B O 1
ATOM 5488 N N . SER B 1 268 ? -3.057 5.309 -21.781 1 72.12 268 SER B N 1
ATOM 5489 C CA . SER B 1 268 ? -3.525 6.609 -22.25 1 72.12 268 SER B CA 1
ATOM 5490 C C . SER B 1 268 ? -4.223 6.488 -23.609 1 72.12 268 SER B C 1
ATOM 5492 O O . SER B 1 268 ? -3.744 5.781 -24.5 1 72.12 268 SER B O 1
ATOM 5494 N N . HIS B 1 269 ? -5.352 7.129 -23.734 1 66.88 269 HIS B N 1
ATOM 5495 C CA . HIS B 1 269 ? -6.059 7.156 -25 1 66.88 269 HIS B CA 1
ATOM 5496 C C . HIS B 1 269 ? -5.305 7.988 -26.031 1 66.88 269 HIS B C 1
ATOM 5498 O O . HIS B 1 269 ? -5.422 7.75 -27.234 1 66.88 269 HIS B O 1
ATOM 5504 N N . VAL B 1 270 ? -4.621 8.922 -25.484 1 62.69 270 VAL B N 1
ATOM 5505 C CA . VAL B 1 270 ? -3.934 9.844 -26.375 1 62.69 270 VAL B CA 1
ATOM 5506 C C . VAL B 1 270 ? -2.635 9.211 -26.875 1 62.69 270 VAL B C 1
ATOM 5508 O O . VAL B 1 270 ? -2.318 9.281 -28.062 1 62.69 270 VAL B O 1
ATOM 5511 N N . ASN B 1 271 ? -1.818 8.602 -25.984 1 61.12 271 ASN B N 1
ATOM 5512 C CA . ASN B 1 271 ? -0.58 7.93 -26.375 1 61.12 271 ASN B CA 1
ATOM 5513 C C . ASN B 1 271 ? -0.506 6.516 -25.797 1 61.12 271 ASN B C 1
ATOM 5515 O O . ASN B 1 271 ? 0.193 6.277 -24.812 1 61.12 271 ASN B O 1
ATOM 5519 N N . PRO B 1 272 ? -1.153 5.598 -26.453 1 54.44 272 PRO B N 1
ATOM 5520 C CA . PRO B 1 272 ? -1.284 4.246 -25.906 1 54.44 272 PRO B CA 1
ATOM 5521 C C . PRO B 1 272 ? 0.058 3.529 -25.781 1 54.44 272 PRO B C 1
ATOM 5523 O O . PRO B 1 272 ? 0.187 2.592 -24.984 1 54.44 272 PRO B O 1
ATOM 5526 N N . GLY B 1 273 ? 1.073 3.789 -26.594 1 54.53 273 GLY B N 1
ATOM 5527 C CA . GLY B 1 273 ? 2.354 3.102 -26.562 1 54.53 273 GLY B CA 1
ATOM 5528 C C . GLY B 1 273 ? 3.197 3.467 -25.359 1 54.53 273 GLY B C 1
ATOM 5529 O O . GLY B 1 273 ? 4.242 2.857 -25.125 1 54.53 273 GLY B O 1
ATOM 5530 N N . ASP B 1 274 ? 2.793 4.449 -24.688 1 55.91 274 ASP B N 1
ATOM 5531 C CA . ASP B 1 274 ? 3.633 5.004 -23.625 1 55.91 274 ASP B CA 1
ATOM 5532 C C . ASP B 1 274 ? 3.654 4.09 -22.406 1 55.91 274 ASP B C 1
ATOM 5534 O O . ASP B 1 274 ? 3.02 3.033 -22.391 1 55.91 274 ASP B O 1
ATOM 5538 N N . VAL B 1 275 ? 4.227 4.641 -21.312 1 56.97 275 VAL B N 1
ATOM 5539 C CA . VAL B 1 275 ? 4.559 3.992 -20.062 1 56.97 275 VAL B CA 1
ATOM 5540 C C . VAL B 1 275 ? 3.316 3.324 -19.469 1 56.97 275 VAL B C 1
ATOM 5542 O O . VAL B 1 275 ? 2.287 3.977 -19.281 1 56.97 275 VAL B O 1
ATOM 5545 N N . ILE B 1 276 ? 3.232 1.919 -19.625 1 65.62 276 ILE B N 1
ATOM 5546 C CA . ILE B 1 276 ? 2.162 1.144 -19.016 1 65.62 276 ILE B CA 1
ATOM 5547 C C . ILE B 1 276 ? 2.178 1.352 -17.5 1 65.62 276 ILE B C 1
ATOM 5549 O O . ILE B 1 276 ? 3.199 1.127 -16.844 1 65.62 276 ILE B O 1
ATOM 5553 N N . CYS B 1 277 ? 1.032 2.062 -17.031 1 74.31 277 CYS B N 1
ATOM 5554 C CA . CYS B 1 277 ? 0.887 2.248 -15.594 1 74.31 277 CYS B CA 1
ATOM 5555 C C . CYS B 1 277 ? -0.187 1.324 -15.031 1 74.31 277 CYS B C 1
ATOM 5557 O O . CYS B 1 277 ? -1.356 1.423 -15.414 1 74.31 277 CYS B O 1
ATOM 5559 N N . TRP B 1 278 ? 0.258 0.414 -14.211 1 82.12 278 TRP B N 1
ATOM 5560 C CA . TRP B 1 278 ? -0.719 -0.425 -13.531 1 82.12 278 TRP B CA 1
ATOM 5561 C C . TRP B 1 278 ? -1.462 0.368 -12.461 1 82.12 278 TRP B C 1
ATOM 5563 O O . TRP B 1 278 ? -0.858 1.161 -11.734 1 82.12 278 TRP B O 1
ATOM 5573 N N . ARG B 1 279 ? -2.801 0.185 -12.461 1 84.75 279 ARG B N 1
ATOM 5574 C CA . ARG B 1 279 ? -3.635 0.878 -11.484 1 84.75 279 ARG B CA 1
ATOM 5575 C C . ARG B 1 279 ? -4.691 -0.056 -10.906 1 84.75 279 ARG B C 1
ATOM 5577 O O . ARG B 1 279 ? -5.113 -1.009 -11.57 1 84.75 279 ARG B O 1
ATOM 5584 N N . GLU B 1 280 ? -5.012 0.259 -9.664 1 90 280 GLU B N 1
ATOM 5585 C CA . GLU B 1 280 ? -6.199 -0.4 -9.125 1 90 280 GLU B CA 1
ATOM 5586 C C . GLU B 1 280 ? -7.465 0.078 -9.836 1 90 280 GLU B C 1
ATOM 5588 O O . GLU B 1 280 ? -7.738 1.278 -9.883 1 90 280 GLU B O 1
ATOM 5593 N N . ILE B 1 281 ? -8.258 -0.841 -10.328 1 93.19 281 ILE B N 1
ATOM 5594 C CA . ILE B 1 281 ? -9.414 -0.393 -11.094 1 93.19 281 ILE B CA 1
ATOM 5595 C C . ILE B 1 281 ? -10.695 -0.865 -10.414 1 93.19 281 ILE B C 1
ATOM 5597 O O . ILE B 1 281 ? -11.789 -0.407 -10.758 1 93.19 281 ILE B O 1
ATOM 5601 N N . ALA B 1 282 ? -10.508 -1.772 -9.484 1 94.19 282 ALA B N 1
ATOM 5602 C CA . ALA B 1 282 ? -11.688 -2.23 -8.758 1 94.19 282 ALA B CA 1
ATOM 5603 C C . ALA B 1 282 ? -11.297 -2.863 -7.422 1 94.19 282 ALA B C 1
ATOM 5605 O O . ALA B 1 282 ? -10.172 -3.344 -7.258 1 94.19 282 ALA B O 1
ATOM 5606 N N . ARG B 1 283 ? -12.211 -2.809 -6.523 1 91.75 283 ARG B N 1
ATOM 5607 C CA . ARG B 1 283 ? -12.141 -3.512 -5.246 1 91.75 283 ARG B CA 1
ATOM 5608 C C . ARG B 1 283 ? -13.344 -4.43 -5.059 1 91.75 283 ARG B C 1
ATOM 5610 O O . ARG B 1 283 ? -14.242 -4.133 -4.262 1 91.75 283 ARG B O 1
ATOM 5617 N N . PRO B 1 284 ? -13.336 -5.551 -5.672 1 94.25 284 PRO B N 1
ATOM 5618 C CA . PRO B 1 284 ? -14.516 -6.406 -5.785 1 94.25 284 PRO B CA 1
ATOM 5619 C C . PRO B 1 284 ? -15.039 -6.879 -4.43 1 94.25 284 PRO B C 1
ATOM 5621 O O . PRO B 1 284 ? -16.219 -7.219 -4.297 1 94.25 284 PRO B O 1
ATOM 5624 N N . GLN B 1 285 ? -14.117 -6.914 -3.504 1 91.44 285 GLN B N 1
ATOM 5625 C CA . GLN B 1 285 ? -14.555 -7.418 -2.207 1 91.44 285 GLN B CA 1
ATOM 5626 C C . GLN B 1 285 ? -13.914 -6.633 -1.066 1 91.44 285 GLN B C 1
ATOM 5628 O O . GLN B 1 285 ? -12.703 -6.406 -1.064 1 91.44 285 GLN B O 1
ATOM 5633 N N . ILE B 1 286 ? -14.648 -6.152 -0.256 1 85.88 286 ILE B N 1
ATOM 5634 C CA . ILE B 1 286 ? -14.258 -5.645 1.057 1 85.88 286 ILE B CA 1
ATOM 5635 C C . ILE B 1 286 ? -14.922 -6.484 2.148 1 85.88 286 ILE B C 1
ATOM 5637 O O . ILE B 1 286 ? -16.141 -6.602 2.191 1 85.88 286 ILE B O 1
ATOM 5641 N N . HIS B 1 287 ? -13.945 -7.051 2.916 1 78.56 287 HIS B N 1
ATOM 5642 C CA . HIS B 1 287 ? -14.43 -8.07 3.844 1 78.56 287 HIS B CA 1
ATOM 5643 C C . HIS B 1 287 ? -14.086 -7.711 5.285 1 78.56 287 HIS B C 1
ATOM 5645 O O . HIS B 1 287 ? -13.391 -6.723 5.535 1 78.56 287 HIS B O 1
ATOM 5651 N N . GLY B 1 288 ? -14.75 -8.352 6.234 1 77.69 288 GLY B N 1
ATOM 5652 C CA . GLY B 1 288 ? -14.477 -8.188 7.652 1 77.69 288 GLY B CA 1
ATOM 5653 C C . GLY B 1 288 ? -13.461 -9.188 8.18 1 77.69 288 GLY B C 1
ATOM 5654 O O . GLY B 1 288 ? -13.102 -9.164 9.359 1 77.69 288 GLY B O 1
ATOM 5655 N N . HIS B 1 289 ? -12.969 -10.031 7.207 1 86.25 289 HIS B N 1
ATOM 5656 C CA . HIS B 1 289 ? -12 -11.055 7.602 1 86.25 289 HIS B CA 1
ATOM 5657 C C . HIS B 1 289 ? -10.82 -11.094 6.645 1 86.25 289 HIS B C 1
ATOM 5659 O O . HIS B 1 289 ? -10.961 -10.781 5.461 1 86.25 289 HIS B O 1
ATOM 5665 N N . ASP B 1 290 ? -9.75 -11.508 7.254 1 88.56 290 ASP B N 1
ATOM 5666 C CA . ASP B 1 290 ? -8.562 -11.695 6.426 1 88.56 290 ASP B CA 1
ATOM 5667 C C . ASP B 1 290 ? -8.82 -12.695 5.305 1 88.56 290 ASP B C 1
ATOM 5669 O O . ASP B 1 290 ? -9.305 -13.805 5.555 1 88.56 290 ASP B O 1
ATOM 5673 N N . ILE B 1 291 ? -8.5 -12.359 4.102 1 88.69 291 ILE B N 1
ATOM 5674 C CA . ILE B 1 291 ? -8.656 -13.258 2.961 1 88.69 291 ILE B CA 1
ATOM 5675 C C . ILE B 1 291 ? -7.344 -13.992 2.695 1 88.69 291 ILE B C 1
ATOM 5677 O O . ILE B 1 291 ? -6.281 -13.367 2.607 1 88.69 291 ILE B O 1
ATOM 5681 N N . ASN B 1 292 ? -7.398 -15.32 2.469 1 87.31 292 ASN B N 1
ATOM 5682 C CA . ASN B 1 292 ? -6.188 -16.141 2.473 1 87.31 292 ASN B CA 1
ATOM 5683 C C . ASN B 1 292 ? -5.875 -16.688 1.084 1 87.31 292 ASN B C 1
ATOM 5685 O O . ASN B 1 292 ? -4.719 -16.953 0.764 1 87.31 292 ASN B O 1
ATOM 5689 N N . CYS B 1 293 ? -6.891 -16.891 0.352 1 89.25 293 CYS B N 1
ATOM 5690 C CA . CYS B 1 293 ? -6.668 -17.547 -0.935 1 89.25 293 CYS B CA 1
ATOM 5691 C C . CYS B 1 293 ? -7.719 -17.109 -1.952 1 89.25 293 CYS B C 1
ATOM 5693 O O . CYS B 1 293 ? -8.82 -16.703 -1.579 1 89.25 293 CYS B O 1
ATOM 5695 N N . VAL B 1 294 ? -7.367 -17.219 -3.213 1 90.62 294 VAL B N 1
ATOM 5696 C CA . VAL B 1 294 ? -8.273 -16.812 -4.281 1 90.62 294 VAL B CA 1
ATOM 5697 C C . VAL B 1 294 ? -7.957 -17.594 -5.555 1 90.62 294 VAL B C 1
ATOM 5699 O O . VAL B 1 294 ? -6.812 -18 -5.773 1 90.62 294 VAL B O 1
ATOM 5702 N N . ALA B 1 295 ? -8.961 -17.891 -6.312 1 87.44 295 ALA B N 1
ATOM 5703 C CA . ALA B 1 295 ? -8.812 -18.5 -7.633 1 87.44 295 ALA B CA 1
ATOM 5704 C C . ALA B 1 295 ? -9.898 -18.016 -8.586 1 87.44 295 ALA B C 1
ATOM 5706 O O . ALA B 1 295 ? -11.055 -17.844 -8.195 1 87.44 295 ALA B O 1
ATOM 5707 N N . PHE B 1 296 ? -9.492 -17.781 -9.828 1 87.81 296 PHE B N 1
ATOM 5708 C CA . PHE B 1 296 ? -10.492 -17.5 -10.844 1 87.81 296 PHE B CA 1
ATOM 5709 C C . PHE B 1 296 ? -11.164 -18.781 -11.32 1 87.81 296 PHE B C 1
ATOM 5711 O O . PHE B 1 296 ? -10.508 -19.812 -11.469 1 87.81 296 PHE B O 1
ATOM 5718 N N . VAL B 1 297 ? -12.391 -18.734 -11.5 1 82.38 297 VAL B N 1
ATOM 5719 C CA . VAL B 1 297 ? -13.133 -19.844 -12.102 1 82.38 297 VAL B CA 1
ATOM 5720 C C . VAL B 1 297 ? -13.18 -19.672 -13.617 1 82.38 297 VAL B C 1
ATOM 5722 O O . VAL B 1 297 ? -13.766 -18.703 -14.125 1 82.38 297 VAL B O 1
ATOM 5725 N N . GLN B 1 298 ? -12.523 -20.641 -14.234 1 70.69 298 GLN B N 1
ATOM 5726 C CA . GLN B 1 298 ? -12.391 -20.562 -15.68 1 70.69 298 GLN B CA 1
ATOM 5727 C C . GLN B 1 298 ? -13.688 -20.969 -16.375 1 70.69 298 GLN B C 1
ATOM 5729 O O . GLN B 1 298 ? -14.211 -22.062 -16.125 1 70.69 298 GLN B O 1
ATOM 5734 N N . GLY B 1 299 ? -14.57 -20.047 -16.938 1 62.62 299 GLY B N 1
ATOM 5735 C CA . GLY B 1 299 ? -15.773 -20.312 -17.703 1 62.62 299 GLY B CA 1
ATOM 5736 C C . GLY B 1 299 ? -16.016 -19.312 -18.812 1 62.62 299 GLY B C 1
ATOM 5737 O O . GLY B 1 299 ? -15.133 -18.516 -19.141 1 62.62 299 GLY B O 1
ATOM 5738 N N . THR B 1 300 ? -17.219 -19.719 -19.406 1 57.53 300 THR B N 1
ATOM 5739 C CA . THR B 1 300 ? -17.594 -18.719 -20.406 1 57.53 300 THR B CA 1
ATOM 5740 C C . THR B 1 300 ? -17.672 -17.328 -19.781 1 57.53 300 THR B C 1
ATOM 5742 O O . THR B 1 300 ? -18.297 -17.156 -18.734 1 57.53 300 THR B O 1
ATOM 5745 N N . GLY B 1 301 ? -16.75 -16.594 -20.062 1 54.97 301 GLY B N 1
ATOM 5746 C CA . GLY B 1 301 ? -16.531 -15.281 -19.484 1 54.97 301 GLY B CA 1
ATOM 5747 C C . GLY B 1 301 ? -15.672 -15.297 -18.234 1 54.97 301 GLY B C 1
ATOM 5748 O O . GLY B 1 301 ? -15.703 -16.266 -17.469 1 54.97 301 GLY B O 1
ATOM 5749 N N . ASN B 1 302 ? -14.492 -15.359 -17.984 1 58.53 302 ASN B N 1
ATOM 5750 C CA . ASN B 1 302 ? -13.531 -15.516 -16.891 1 58.53 302 ASN B CA 1
ATOM 5751 C C . ASN B 1 302 ? -13.742 -14.484 -15.797 1 58.53 302 ASN B C 1
ATOM 5753 O O . ASN B 1 302 ? -12.859 -14.258 -14.969 1 58.53 302 ASN B O 1
ATOM 5757 N N . HIS B 1 303 ? -15.109 -14.312 -15.57 1 80.56 303 HIS B N 1
ATOM 5758 C CA . HIS B 1 303 ? -15.156 -13.117 -14.742 1 80.56 303 HIS B CA 1
ATOM 5759 C C . HIS B 1 303 ? -15.695 -13.43 -13.352 1 80.56 303 HIS B C 1
ATOM 5761 O O . HIS B 1 303 ? -16.344 -12.586 -12.719 1 80.56 303 HIS B O 1
ATOM 5767 N N . ARG B 1 304 ? -15.422 -14.773 -12.875 1 89.31 304 ARG B N 1
ATOM 5768 C CA . ARG B 1 304 ? -15.758 -15.086 -11.492 1 89.31 304 ARG B CA 1
ATOM 5769 C C . ARG B 1 304 ? -14.523 -15.5 -10.703 1 89.31 304 ARG B C 1
ATOM 5771 O O . ARG B 1 304 ? -13.578 -16.047 -11.273 1 89.31 304 ARG B O 1
ATOM 5778 N N . PHE B 1 305 ? -14.633 -15.203 -9.484 1 92 305 PHE B N 1
ATOM 5779 C CA . PHE B 1 305 ? -13.562 -15.727 -8.648 1 92 305 PHE B CA 1
ATOM 5780 C C . PHE B 1 305 ? -14.125 -16.281 -7.34 1 92 305 PHE B C 1
ATOM 5782 O O . PHE B 1 305 ? -15.227 -15.914 -6.922 1 92 305 PHE B O 1
ATOM 5789 N N . VAL B 1 306 ? -13.414 -17.25 -6.789 1 90.75 306 VAL B N 1
ATOM 5790 C CA . VAL B 1 306 ? -13.695 -17.828 -5.484 1 90.75 306 VAL B CA 1
ATOM 5791 C C . VAL B 1 306 ? -12.562 -17.5 -4.512 1 90.75 306 VAL B C 1
ATOM 5793 O O . VAL B 1 306 ? -11.391 -17.547 -4.879 1 90.75 306 VAL B O 1
ATOM 5796 N N . CYS B 1 307 ? -12.93 -17.094 -3.348 1 90.81 307 CYS B N 1
ATOM 5797 C CA . CYS B 1 307 ? -11.906 -16.797 -2.35 1 90.81 307 CYS B CA 1
ATOM 5798 C C . CYS B 1 307 ? -12.281 -17.375 -0.993 1 90.81 307 CYS B C 1
ATOM 5800 O O . CYS B 1 307 ? -13.438 -17.766 -0.774 1 90.81 307 CYS B O 1
ATOM 5802 N N . GLY B 1 308 ? -11.289 -17.594 -0.196 1 89.25 308 GLY B N 1
ATOM 5803 C CA . GLY B 1 308 ? -11.461 -18.078 1.162 1 89.25 308 GLY B CA 1
ATOM 5804 C C . GLY B 1 308 ? -10.852 -17.172 2.209 1 89.25 308 GLY B C 1
ATOM 5805 O O . GLY B 1 308 ? -9.727 -16.688 2.043 1 89.25 308 GLY B O 1
ATOM 5806 N N . ALA B 1 309 ? -11.633 -16.875 3.238 1 87.88 309 ALA B N 1
ATOM 5807 C CA . ALA B 1 309 ? -11.188 -16.016 4.336 1 87.88 309 ALA B CA 1
ATOM 5808 C C . ALA B 1 309 ? -11.188 -16.781 5.656 1 87.88 309 ALA B C 1
ATOM 5810 O O . ALA B 1 309 ? -11.375 -18 5.684 1 87.88 309 ALA B O 1
ATOM 5811 N N . ASP B 1 310 ? -10.914 -16.094 6.703 1 85.44 310 ASP B N 1
ATOM 5812 C CA . ASP B 1 310 ? -10.875 -16.688 8.039 1 85.44 310 ASP B CA 1
ATOM 5813 C C . ASP B 1 310 ? -12.266 -17.141 8.484 1 85.44 310 ASP B C 1
ATOM 5815 O O . ASP B 1 310 ? -12.398 -17.906 9.438 1 85.44 310 ASP B O 1
ATOM 5819 N N . GLU B 1 311 ? -13.359 -16.797 7.836 1 78.19 311 GLU B N 1
ATOM 5820 C CA . GLU B 1 311 ? -14.727 -17.156 8.227 1 78.19 311 GLU B CA 1
ATOM 5821 C C . GLU B 1 311 ? -15.078 -18.578 7.801 1 78.19 311 GLU B C 1
ATOM 5823 O O . GLU B 1 311 ? -16.219 -19.016 7.973 1 78.19 311 GLU B O 1
ATOM 5828 N N . LYS B 1 312 ? -14.266 -19.328 7.27 1 79.94 312 LYS B N 1
ATOM 5829 C CA . LYS B 1 312 ? -14.383 -20.766 7.004 1 79.94 312 LYS B CA 1
ATOM 5830 C C . LYS B 1 312 ? -15.32 -21.031 5.824 1 79.94 312 LYS B C 1
ATOM 5832 O O . LYS B 1 312 ? -15.859 -22.125 5.688 1 79.94 312 LYS B O 1
ATOM 5837 N N . VAL B 1 313 ? -15.688 -20 5.137 1 84.38 313 VAL B N 1
ATOM 5838 C CA . VAL B 1 313 ? -16.578 -20.141 3.986 1 84.38 313 VAL B CA 1
ATOM 5839 C C . VAL B 1 313 ? -15.875 -19.641 2.729 1 84.38 313 VAL B C 1
ATOM 5841 O O . VAL B 1 313 ? -15.172 -18.625 2.762 1 84.38 313 VAL B O 1
ATOM 5844 N N . CYS B 1 314 ? -16.109 -20.422 1.655 1 89 314 CYS B N 1
ATOM 5845 C CA . CYS B 1 314 ? -15.695 -19.922 0.354 1 89 314 CYS B CA 1
ATOM 5846 C C . CYS B 1 314 ? -16.781 -19.047 -0.276 1 89 314 CYS B C 1
ATOM 5848 O O . CYS B 1 314 ? -17.953 -19.422 -0.255 1 89 314 CYS B O 1
ATOM 5850 N N . ARG B 1 315 ? -16.359 -17.953 -0.781 1 91.38 315 ARG B N 1
ATOM 5851 C CA . ARG B 1 315 ? -17.297 -17.031 -1.404 1 91.38 315 ARG B CA 1
ATOM 5852 C C . ARG B 1 315 ? -17 -16.859 -2.887 1 91.38 315 ARG B C 1
ATOM 5854 O O . ARG B 1 315 ? -15.836 -16.797 -3.285 1 91.38 315 ARG B O 1
ATOM 5861 N N . VAL B 1 316 ? -18.078 -16.797 -3.643 1 91.81 316 VAL B N 1
ATOM 5862 C CA . VAL B 1 316 ? -17.938 -16.625 -5.086 1 91.81 316 VAL B CA 1
ATOM 5863 C C . VAL B 1 316 ? -18.453 -15.258 -5.5 1 91.81 316 VAL B C 1
ATOM 5865 O O . VAL B 1 316 ? -19.562 -14.859 -5.109 1 91.81 316 VAL B O 1
ATOM 5868 N N . PHE B 1 317 ? -17.641 -14.531 -6.293 1 93.56 317 PHE B N 1
ATOM 5869 C CA . PHE B 1 317 ? -18.016 -13.211 -6.77 1 93.56 317 PHE B CA 1
ATOM 5870 C C . PHE B 1 317 ? -18.031 -13.164 -8.297 1 93.56 317 PHE B C 1
ATOM 5872 O O . PHE B 1 317 ? -17.266 -13.875 -8.945 1 93.56 317 PHE B O 1
ATOM 5879 N N . GLU B 1 318 ? -18.906 -12.305 -8.781 1 92.12 318 GLU B N 1
ATOM 5880 C CA . GLU B 1 318 ? -19.047 -12.188 -10.227 1 92.12 318 GLU B CA 1
ATOM 5881 C C . GLU B 1 318 ? -18.766 -10.766 -10.703 1 92.12 318 GLU B C 1
ATOM 5883 O O . GLU B 1 318 ? -19.188 -9.797 -10.062 1 92.12 318 GLU B O 1
ATOM 5888 N N . ALA B 1 319 ? -18.188 -10.711 -11.883 1 92.56 319 ALA B N 1
ATOM 5889 C CA . ALA B 1 319 ? -17.844 -9.406 -12.453 1 92.56 319 ALA B CA 1
ATOM 5890 C C . ALA B 1 319 ? -19.109 -8.641 -12.852 1 92.56 319 ALA B C 1
ATOM 5892 O O . ALA B 1 319 ? -20.078 -9.242 -13.328 1 92.56 319 ALA B O 1
ATOM 5893 N N . THR B 1 320 ? -19.047 -7.391 -12.727 1 92.44 320 THR B N 1
ATOM 5894 C CA . THR B 1 320 ? -20.188 -6.535 -13.062 1 92.44 320 THR B CA 1
ATOM 5895 C C . THR B 1 320 ? -19.984 -5.879 -14.43 1 92.44 320 THR B C 1
ATOM 5897 O O . THR B 1 320 ? -18.859 -5.84 -14.945 1 92.44 320 THR B O 1
ATOM 5900 N N . LEU B 1 321 ? -21.094 -5.43 -14.961 1 89.94 321 LEU B N 1
ATOM 5901 C CA . LEU B 1 321 ? -21.031 -4.742 -16.25 1 89.94 321 LEU B CA 1
ATOM 5902 C C . LEU B 1 321 ? -20.156 -3.494 -16.156 1 89.94 321 LEU B C 1
ATOM 5904 O O . LEU B 1 321 ? -19.359 -3.215 -17.062 1 89.94 321 LEU B O 1
ATOM 5908 N N . SER B 1 322 ? -20.312 -2.805 -15.086 1 92.44 322 SER B N 1
ATOM 5909 C CA . SER B 1 322 ? -19.516 -1.594 -14.906 1 92.44 322 SER B CA 1
ATOM 5910 C C . SER B 1 322 ? -18.031 -1.91 -14.891 1 92.44 322 SER B C 1
ATOM 5912 O O . SER B 1 322 ? -17.234 -1.158 -15.445 1 92.44 322 SER B O 1
ATOM 5914 N N . PHE B 1 323 ? -17.688 -2.951 -14.312 1 93.94 323 PHE B N 1
ATOM 5915 C CA . PHE B 1 323 ? -16.281 -3.355 -14.273 1 93.94 323 PHE B CA 1
ATOM 5916 C C . PHE B 1 323 ? -15.781 -3.697 -15.672 1 93.94 323 PHE B C 1
ATOM 5918 O O . PHE B 1 323 ? -14.703 -3.25 -16.078 1 93.94 323 PHE B O 1
ATOM 5925 N N . LEU B 1 324 ? -16.531 -4.465 -16.312 1 90.56 324 LEU B N 1
ATOM 5926 C CA . LEU B 1 324 ? -16.109 -4.926 -17.625 1 90.56 324 LEU B CA 1
ATOM 5927 C C . LEU B 1 324 ? -15.914 -3.752 -18.578 1 90.56 324 LEU B C 1
ATOM 5929 O O . LEU B 1 324 ? -14.938 -3.711 -19.328 1 90.56 324 LEU B O 1
ATOM 5933 N N . ARG B 1 325 ? -16.797 -2.875 -18.484 1 90.31 325 ARG B N 1
ATOM 5934 C CA . ARG B 1 325 ? -16.672 -1.694 -19.328 1 90.31 325 ARG B CA 1
ATOM 5935 C C . ARG B 1 325 ? -15.484 -0.838 -18.906 1 90.31 325 ARG B C 1
ATOM 5937 O O . ARG B 1 325 ? -14.789 -0.268 -19.75 1 90.31 325 ARG B O 1
ATOM 5944 N N . THR B 1 326 ? -15.297 -0.724 -17.609 1 92.19 326 THR B N 1
ATOM 5945 C CA . THR B 1 326 ? -14.141 0.007 -17.109 1 92.19 326 THR B CA 1
ATOM 5946 C C . THR B 1 326 ? -12.844 -0.648 -17.578 1 92.19 326 THR B C 1
ATOM 5948 O O . THR B 1 326 ? -11.891 0.042 -17.953 1 92.19 326 THR B O 1
ATOM 5951 N N . LEU B 1 327 ? -12.781 -1.909 -17.469 1 91.25 327 LEU B N 1
ATOM 5952 C CA . LEU B 1 327 ? -11.617 -2.658 -17.906 1 91.25 327 LEU B CA 1
ATOM 5953 C C . LEU B 1 327 ? -11.305 -2.361 -19.375 1 91.25 327 LEU B C 1
ATOM 5955 O O . LEU B 1 327 ? -10.148 -2.184 -19.75 1 91.25 327 LEU B O 1
ATOM 5959 N N . GLN B 1 328 ? -12.32 -2.287 -20.156 1 89 328 GLN B N 1
ATOM 5960 C CA . GLN B 1 328 ? -12.141 -1.96 -21.562 1 89 328 GLN B CA 1
ATOM 5961 C C . GLN B 1 328 ? -11.547 -0.563 -21.734 1 89 328 GLN B C 1
ATOM 5963 O O . GLN B 1 328 ? -10.656 -0.359 -22.547 1 89 328 GLN B O 1
ATOM 5968 N N . GLU B 1 329 ? -12.109 0.312 -20.969 1 87.81 329 GLU B N 1
ATOM 5969 C CA . GLU B 1 329 ? -11.602 1.68 -21.031 1 87.81 329 GLU B CA 1
ATOM 5970 C C . GLU B 1 329 ? -10.133 1.741 -20.594 1 87.81 329 GLU B C 1
ATOM 5972 O O . GLU B 1 329 ? -9.344 2.486 -21.172 1 87.81 329 GLU B O 1
ATOM 5977 N N . ALA B 1 330 ? -9.812 1.012 -19.641 1 88 330 ALA B N 1
ATOM 5978 C CA . ALA B 1 330 ? -8.477 1.046 -19.062 1 88 330 ALA B CA 1
ATOM 5979 C C . ALA B 1 330 ? -7.453 0.427 -20.016 1 88 330 ALA B C 1
ATOM 5981 O O . ALA B 1 330 ? -6.367 0.978 -20.203 1 88 330 ALA B O 1
ATOM 5982 N N . THR B 1 331 ? -7.762 -0.728 -20.562 1 86.69 331 THR B N 1
ATOM 5983 C CA . THR B 1 331 ? -6.781 -1.498 -21.312 1 86.69 331 THR B CA 1
ATOM 5984 C C . THR B 1 331 ? -6.84 -1.138 -22.797 1 86.69 331 THR B C 1
ATOM 5986 O O . THR B 1 331 ? -5.934 -1.478 -23.562 1 86.69 331 THR B O 1
ATOM 5989 N N . LEU B 1 332 ? -7.922 -0.489 -23.219 1 81.12 332 LEU B N 1
ATOM 5990 C CA . LEU B 1 332 ? -8.195 -0.145 -24.609 1 81.12 332 LEU B CA 1
ATOM 5991 C C . LEU B 1 332 ? -8.281 -1.398 -25.469 1 81.12 332 LEU B C 1
ATOM 5993 O O . LEU B 1 332 ? -7.98 -1.356 -26.672 1 81.12 332 LEU B O 1
ATOM 5997 N N . LEU B 1 333 ? -8.453 -2.492 -24.766 1 75.12 333 LEU B N 1
ATOM 5998 C CA . LEU B 1 333 ? -8.648 -3.73 -25.516 1 75.12 333 LEU B CA 1
ATOM 5999 C C . LEU B 1 333 ? -10.133 -3.957 -25.812 1 75.12 333 LEU B C 1
ATOM 6001 O O . LEU B 1 333 ? -10.977 -3.803 -24.922 1 75.12 333 LEU B O 1
ATOM 6005 N N . LYS B 1 334 ? -10.523 -3.672 -27.031 1 65 334 LYS B N 1
ATOM 6006 C CA . LYS B 1 334 ? -11.906 -3.975 -27.406 1 65 334 LYS B CA 1
ATOM 6007 C C . LYS B 1 334 ? -12.102 -5.473 -27.609 1 65 334 LYS B C 1
ATOM 6009 O O . LYS B 1 334 ? -11.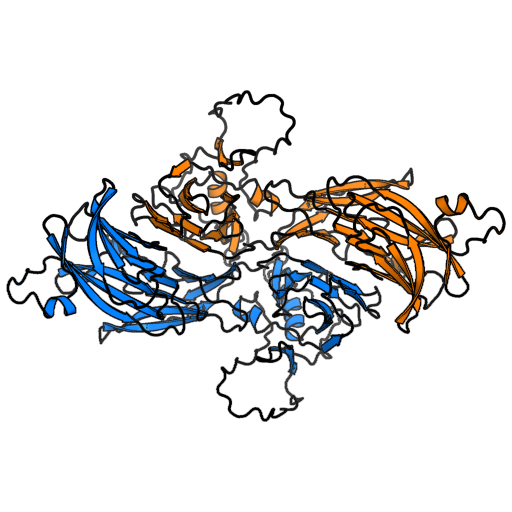375 -6.098 -28.391 1 65 334 LYS B O 1
ATOM 6014 N N . PRO B 1 335 ? -12.695 -6.074 -26.672 1 56.59 335 PRO B N 1
ATOM 6015 C CA . PRO B 1 335 ? -12.914 -7.473 -27.031 1 56.59 335 PRO B CA 1
ATOM 6016 C C . PRO B 1 335 ? -13.594 -7.625 -28.391 1 56.59 335 PRO B C 1
ATOM 6018 O O . PRO B 1 335 ? -14.422 -6.789 -28.781 1 56.59 335 PRO B O 1
ATOM 6021 N N . ASP B 1 336 ? -12.93 -8.156 -29.391 1 52.59 336 ASP B N 1
ATOM 6022 C CA . ASP B 1 336 ? -13.531 -8.328 -30.703 1 52.59 336 ASP B CA 1
ATOM 6023 C C . ASP B 1 336 ? -15.039 -8.508 -30.594 1 52.59 336 ASP B C 1
ATOM 6025 O O . ASP B 1 336 ? -15.789 -7.98 -31.422 1 52.59 336 ASP B O 1
ATOM 6029 N N . ASN B 1 337 ? -15.602 -9.617 -29.922 1 49.25 337 ASN B N 1
ATOM 6030 C CA . ASN B 1 337 ? -16.984 -10.102 -29.984 1 49.25 337 ASN B CA 1
ATOM 6031 C C . ASN B 1 337 ? -17.672 -10.023 -28.625 1 49.25 337 ASN B C 1
ATOM 6033 O O . ASN B 1 337 ? -18.672 -10.695 -28.391 1 49.25 337 ASN B O 1
ATOM 6037 N N . GLU B 1 338 ? -17.172 -9.492 -27.625 1 56.31 338 GLU B N 1
ATOM 6038 C CA . GLU B 1 338 ? -17.859 -9.773 -26.375 1 56.31 338 GLU B CA 1
ATOM 6039 C C . GLU B 1 338 ? -18.828 -8.641 -26.016 1 56.31 338 GLU B C 1
ATOM 6041 O O . GLU B 1 338 ? -18.391 -7.535 -25.688 1 56.31 338 GLU B O 1
ATOM 6046 N N . ASP B 1 339 ? -19.938 -8.672 -26.641 1 63.84 339 ASP B N 1
ATOM 6047 C CA . ASP B 1 339 ? -21.109 -7.93 -26.203 1 63.84 339 ASP B CA 1
ATOM 6048 C C . ASP B 1 339 ? -21.562 -8.383 -24.812 1 63.84 339 ASP B C 1
ATOM 6050 O O . ASP B 1 339 ? -21.734 -9.586 -24.562 1 63.84 339 ASP B O 1
ATOM 6054 N N . PHE B 1 340 ? -21.328 -7.496 -23.812 1 76.25 340 PHE B N 1
ATOM 6055 C CA . PHE B 1 340 ? -21.719 -7.789 -22.453 1 76.25 340 PHE B CA 1
ATOM 6056 C C . PHE B 1 340 ? -23.25 -7.77 -22.312 1 76.25 340 PHE B C 1
ATOM 6058 O O . PHE B 1 340 ? -23.781 -7.441 -21.25 1 76.25 340 PHE B O 1
ATOM 6065 N N . ASP B 1 341 ? -23.875 -8.094 -23.406 1 74.56 341 ASP B N 1
ATOM 6066 C CA . ASP B 1 341 ? -25.328 -7.98 -23.422 1 74.56 341 ASP B CA 1
ATOM 6067 C C . ASP B 1 341 ? -25.969 -8.953 -22.438 1 74.56 341 ASP B C 1
ATOM 6069 O O . ASP B 1 341 ? -27.062 -8.711 -21.938 1 74.56 341 ASP B O 1
ATOM 6073 N N . ASP B 1 342 ? -25.203 -9.992 -22.078 1 76.88 342 ASP B N 1
ATOM 6074 C CA . ASP B 1 342 ? -25.781 -11.016 -21.203 1 76.88 342 ASP B CA 1
ATOM 6075 C C . ASP B 1 342 ? -25.516 -10.703 -19.734 1 76.88 342 ASP B C 1
ATOM 6077 O O . ASP B 1 342 ? -26.016 -11.391 -18.844 1 76.88 342 ASP B O 1
ATOM 6081 N N . VAL B 1 343 ? -24.75 -9.641 -19.594 1 82.75 343 VAL B N 1
ATOM 6082 C CA . VAL B 1 343 ? -24.438 -9.305 -18.203 1 82.75 343 VAL B CA 1
ATOM 6083 C C . VAL B 1 343 ? -25.5 -8.359 -17.641 1 82.75 343 VAL B C 1
ATOM 6085 O O . VAL B 1 343 ? -25.656 -7.234 -18.125 1 82.75 343 VAL B O 1
ATOM 6088 N N . GLN B 1 344 ? -26.234 -8.797 -16.609 1 83.38 344 GLN B N 1
ATOM 6089 C CA . GLN B 1 344 ? -27.359 -8.039 -16.078 1 83.38 344 GLN B CA 1
ATOM 6090 C C . GLN B 1 344 ? -26.984 -7.316 -14.781 1 83.38 344 GLN B C 1
ATOM 6092 O O . GLN B 1 344 ? -27.703 -6.422 -14.328 1 83.38 344 GLN B O 1
ATOM 6097 N N . VAL B 1 345 ? -25.906 -7.734 -14.266 1 88.5 345 VAL B N 1
ATOM 6098 C CA . VAL B 1 345 ? -25.516 -7.141 -12.992 1 88.5 345 VAL B CA 1
ATOM 6099 C C . VAL B 1 345 ? -24.641 -5.918 -13.242 1 88.5 345 VAL B C 1
ATOM 6101 O O . VAL B 1 345 ? -23.578 -6.027 -13.859 1 88.5 345 VAL B O 1
ATOM 6104 N N . LEU B 1 346 ? -25.047 -4.746 -12.742 1 88.31 346 LEU B N 1
ATOM 6105 C CA . LEU B 1 346 ? -24.328 -3.49 -12.953 1 88.31 346 LEU B CA 1
ATOM 6106 C C . LEU B 1 346 ? -23.281 -3.271 -11.875 1 88.31 346 LEU B C 1
ATOM 6108 O O . LEU B 1 346 ? -22.234 -2.658 -12.133 1 88.31 346 LEU B O 1
ATOM 6112 N N . GLY B 1 347 ? -23.547 -3.703 -10.703 1 90.19 347 GLY B N 1
ATOM 6113 C CA . GLY B 1 347 ? -22.703 -3.525 -9.539 1 90.19 347 GLY B CA 1
ATOM 6114 C C . GLY B 1 347 ? -23.219 -4.242 -8.305 1 90.19 347 GLY B C 1
ATOM 6115 O O . GLY B 1 347 ? -24.016 -5.176 -8.414 1 90.19 347 GLY B O 1
ATOM 6116 N N . ALA B 1 348 ? -22.688 -3.832 -7.184 1 89.94 348 ALA B N 1
ATOM 6117 C CA . ALA B 1 348 ? -23.125 -4.465 -5.941 1 89.94 348 ALA B CA 1
ATOM 6118 C C . ALA B 1 348 ? -23.109 -3.469 -4.785 1 89.94 348 ALA B C 1
ATOM 6120 O O . ALA B 1 348 ? -22.422 -2.445 -4.844 1 89.94 348 ALA B O 1
ATOM 6121 N N . ASN B 1 349 ? -23.984 -3.766 -3.814 1 84.81 349 ASN B N 1
ATOM 6122 C CA . ASN B 1 349 ? -24.031 -3.016 -2.564 1 84.81 349 ASN B CA 1
ATOM 6123 C C . ASN B 1 349 ? -23.703 -3.898 -1.366 1 84.81 349 ASN B C 1
ATOM 6125 O O . ASN B 1 349 ? -24.078 -5.07 -1.326 1 84.81 349 ASN B O 1
ATOM 6129 N N . MET B 1 350 ? -22.953 -3.211 -0.509 1 78.69 350 MET B N 1
ATOM 6130 C CA . MET B 1 350 ? -22.703 -3.92 0.74 1 78.69 350 MET B CA 1
ATOM 6131 C C . MET B 1 350 ? -23.891 -3.824 1.681 1 78.69 350 MET B C 1
ATOM 6133 O O . MET B 1 350 ? -24.516 -2.766 1.799 1 78.69 350 MET B O 1
ATOM 6137 N N . SER B 1 351 ? -24.297 -5.051 2.184 1 66.25 351 SER B N 1
ATOM 6138 C CA . SER B 1 351 ? -25.328 -5 3.205 1 66.25 351 SER B CA 1
ATOM 6139 C C . SER B 1 351 ? -24.766 -4.594 4.559 1 66.25 351 SER B C 1
ATOM 6141 O O . SER B 1 351 ? -23.656 -5.016 4.926 1 66.25 351 SER B O 1
ATOM 6143 N N . ALA B 1 352 ? -25.156 -3.527 5.137 1 57.34 352 ALA B N 1
ATOM 6144 C CA . ALA B 1 352 ? -24.688 -3.012 6.414 1 57.34 352 ALA B CA 1
ATOM 6145 C C . ALA B 1 352 ? -24.5 -4.141 7.43 1 57.34 352 ALA B C 1
ATOM 6147 O O . ALA B 1 352 ? -23.5 -4.184 8.148 1 57.34 352 ALA B O 1
ATOM 6148 N N . LEU B 1 353 ? -25.5 -5.117 7.527 1 53.22 353 LEU B N 1
ATOM 6149 C CA . LEU B 1 353 ? -25.516 -6.121 8.586 1 53.22 353 LEU B CA 1
ATOM 6150 C C . LEU B 1 353 ? -24.922 -7.438 8.094 1 53.22 353 LEU B C 1
ATOM 6152 O O . LEU B 1 353 ? -24.344 -8.195 8.875 1 53.22 353 LEU B O 1
ATOM 6156 N N . GLY B 1 354 ? -25.016 -7.719 6.879 1 57.34 354 GLY B N 1
ATOM 6157 C CA . GLY B 1 354 ? -24.812 -9.086 6.438 1 57.34 354 GLY B CA 1
ATOM 6158 C C . GLY B 1 354 ? -23.453 -9.312 5.793 1 57.34 354 GLY B C 1
ATOM 6159 O O . GLY B 1 354 ? -23.109 -10.445 5.43 1 57.34 354 GLY B O 1
ATOM 6160 N N . LEU B 1 355 ? -22.562 -8.547 5.875 1 66.5 355 LEU B N 1
ATOM 6161 C CA . LEU B 1 355 ? -21.25 -8.664 5.234 1 66.5 355 LEU B CA 1
ATOM 6162 C C . LEU B 1 355 ? -21.375 -9.312 3.861 1 66.5 355 LEU B C 1
ATOM 6164 O O . LEU B 1 355 ? -20.531 -10.133 3.482 1 66.5 355 LEU B O 1
ATOM 6168 N N . SER B 1 356 ? -22.562 -9.25 3.262 1 79.69 356 SER B N 1
ATOM 6169 C CA . SER B 1 356 ? -22.75 -9.797 1.921 1 79.69 356 SER B CA 1
ATOM 6170 C C . SER B 1 356 ? -22.938 -8.688 0.894 1 79.69 356 SER B C 1
ATOM 6172 O O . SER B 1 356 ? -23.531 -7.652 1.193 1 79.69 356 SER B O 1
ATOM 6174 N N . GLN B 1 357 ? -22.375 -8.906 -0.219 1 87.75 357 GLN B N 1
ATOM 6175 C CA . GLN B 1 357 ? -22.5 -7.957 -1.317 1 87.75 357 GLN B CA 1
ATOM 6176 C C . GLN B 1 357 ? -23.609 -8.367 -2.283 1 87.75 357 GLN B C 1
ATOM 6178 O O . GLN B 1 357 ? -23.484 -9.375 -2.984 1 87.75 357 GLN B O 1
ATOM 6183 N N . LYS B 1 358 ? -24.703 -7.5 -2.375 1 87.75 358 LYS B N 1
ATOM 6184 C CA . LYS B 1 358 ? -25.875 -7.805 -3.178 1 87.75 358 LYS B CA 1
ATOM 6185 C C . LYS B 1 358 ? -25.812 -7.102 -4.531 1 87.75 358 LYS B C 1
ATOM 6187 O O . LYS B 1 358 ? -25.391 -5.949 -4.621 1 87.75 358 LYS B O 1
ATOM 6192 N N . PRO B 1 359 ? -26.438 -7.762 -5.547 1 89.25 359 PRO B N 1
ATOM 6193 C CA . PRO B 1 359 ? -26.344 -7.195 -6.895 1 89.25 359 PRO B CA 1
ATOM 6194 C C . PRO B 1 359 ? -27.266 -5.992 -7.094 1 89.25 359 PRO B C 1
ATOM 6196 O O . PRO B 1 359 ? -28.328 -5.918 -6.484 1 89.25 359 PRO B O 1
ATOM 6199 N N . ILE B 1 360 ? -26.75 -5.078 -7.824 1 86.81 360 ILE B N 1
ATOM 6200 C CA . ILE B 1 360 ? -27.547 -4.008 -8.422 1 86.81 360 ILE B CA 1
ATOM 6201 C C . ILE B 1 360 ? -27.797 -4.316 -9.898 1 86.81 360 ILE B C 1
ATOM 6203 O O . ILE B 1 360 ? -26.859 -4.508 -10.672 1 86.81 360 ILE B O 1
ATOM 6207 N N . TYR B 1 361 ? -29.047 -4.379 -10.281 1 84.88 361 TYR B N 1
ATOM 6208 C CA . TYR B 1 361 ? -29.359 -4.789 -11.641 1 84.88 361 TYR B CA 1
ATOM 6209 C C . TYR B 1 361 ? -29.641 -3.582 -12.523 1 84.88 361 TYR B C 1
ATOM 6211 O O . TYR B 1 361 ? -29.984 -2.51 -12.023 1 84.88 361 TYR B O 1
ATOM 6219 N N . THR B 1 362 ? -29.359 -3.727 -13.797 1 71.56 362 THR B N 1
ATOM 6220 C CA . THR B 1 362 ? -29.672 -2.701 -14.781 1 71.56 362 THR B CA 1
ATOM 6221 C C . THR B 1 362 ? -31.172 -2.41 -14.773 1 71.56 362 THR B C 1
ATOM 6223 O O . THR B 1 362 ? -31.969 -3.219 -14.297 1 71.56 362 THR B O 1
ATOM 6226 N N . HIS B 1 363 ? -31.688 -1.354 -15.141 1 57.31 363 HIS B N 1
ATOM 6227 C CA . HIS B 1 363 ? -33.062 -0.914 -15.305 1 57.31 363 HIS B CA 1
ATOM 6228 C C . HIS B 1 363 ? -33.906 -1.955 -16.047 1 57.31 363 HIS B C 1
ATOM 6230 O O . HIS B 1 363 ? -33.469 -2.496 -17.062 1 57.31 363 HIS B O 1
ATOM 6236 N N . GLY B 1 364 ? -35 -2.844 -15.375 1 51.5 364 GLY B N 1
ATOM 6237 C CA . GLY B 1 364 ? -36.219 -3.617 -15.469 1 51.5 364 GLY B CA 1
ATOM 6238 C C . GLY B 1 364 ? -36.438 -4.559 -14.297 1 51.5 364 GLY B C 1
ATOM 6239 O O . GLY B 1 364 ? -37.531 -5.098 -14.109 1 51.5 364 GLY B O 1
ATOM 6240 N N . LYS B 1 365 ? -35.5 -5.332 -13.961 1 44.06 365 LYS B N 1
ATOM 6241 C CA . LYS B 1 365 ? -35.875 -6.309 -12.938 1 44.06 365 LYS B CA 1
ATOM 6242 C C . LYS B 1 365 ? -35.781 -5.699 -11.539 1 44.06 365 LYS B C 1
ATOM 6244 O O . LYS B 1 365 ? -34.719 -5.203 -11.133 1 44.06 365 LYS B O 1
ATOM 6249 N N . GLU B 1 366 ? -36.812 -5.129 -11.078 1 41.75 366 GLU B N 1
ATOM 6250 C CA . GLU B 1 366 ? -36.969 -4.723 -9.68 1 41.75 366 GLU B CA 1
ATOM 6251 C C . GLU B 1 366 ? -36.312 -5.711 -8.734 1 41.75 366 GLU B C 1
ATOM 6253 O O . GLU B 1 366 ? -36.469 -6.926 -8.867 1 41.75 366 GLU B O 1
ATOM 6258 N N . SER B 1 367 ? -35.188 -5.578 -8.414 1 43.16 367 SER B N 1
ATOM 6259 C CA . SER B 1 367 ? -34.812 -6.434 -7.289 1 43.16 367 SER B CA 1
ATOM 6260 C C . SER B 1 367 ? -36 -6.664 -6.359 1 43.16 367 SER B C 1
ATOM 6262 O O . SER B 1 367 ? -36.781 -5.746 -6.109 1 43.16 367 SER B O 1
ATOM 6264 N N . PRO B 1 368 ? -36.562 -7.836 -6.223 1 37.47 368 PRO B N 1
ATOM 6265 C CA . PRO B 1 368 ? -37.594 -7.883 -5.172 1 37.47 368 PRO B CA 1
ATOM 6266 C C . PRO B 1 368 ? -37.25 -6.984 -3.984 1 37.47 368 PRO B C 1
ATOM 6268 O O . PRO B 1 368 ? -36.125 -6.965 -3.527 1 37.47 368 PRO B O 1
ATOM 6271 N N . SER B 1 369 ? -37.812 -5.844 -3.988 1 35.81 369 SER B N 1
ATOM 6272 C CA . SER B 1 369 ? -37.812 -5.098 -2.734 1 35.81 369 SER B CA 1
ATOM 6273 C C . SER B 1 369 ? -38 -6.027 -1.539 1 35.81 369 SER B C 1
ATOM 6275 O O . SER B 1 369 ? -39.094 -6.512 -1.286 1 35.81 369 SER B O 1
ATOM 6277 N N . SER B 1 370 ? -37.5 -7.113 -1.411 1 32.25 370 SER B N 1
ATOM 6278 C CA . SER B 1 370 ? -37.844 -7.602 -0.076 1 32.25 370 SER B CA 1
ATOM 6279 C C . SER B 1 370 ? -37.812 -6.469 0.946 1 32.25 370 SER B C 1
ATOM 6281 O O . SER B 1 370 ? -36.781 -5.801 1.116 1 32.25 370 SER B O 1
ATOM 6283 N N . ALA B 1 371 ? -39 -5.871 1.101 1 32.06 371 ALA B N 1
ATOM 6284 C CA . ALA B 1 371 ? -39.406 -5.207 2.342 1 32.06 371 ALA B CA 1
ATOM 6285 C C . ALA B 1 371 ? -38.719 -5.863 3.547 1 32.06 371 ALA B C 1
ATOM 6287 O O . ALA B 1 371 ? -39.219 -6.887 4.047 1 32.06 371 ALA B O 1
ATOM 6288 N N . SER B 1 372 ? -37.5 -6.168 3.562 1 33.41 372 SER B N 1
ATOM 6289 C CA . SER B 1 372 ? -37.188 -6.445 4.965 1 33.41 372 SER B CA 1
ATOM 6290 C C . SER B 1 372 ? -37.938 -5.473 5.887 1 33.41 372 SER B C 1
ATOM 6292 O O . SER B 1 372 ? -37.875 -4.258 5.691 1 33.41 372 SER B O 1
ATOM 6294 N N . ASN B 1 373 ? -39.094 -5.73 6.297 1 33.5 373 ASN B N 1
ATOM 6295 C CA . ASN B 1 373 ? -39.75 -5.277 7.523 1 33.5 373 ASN B CA 1
ATOM 6296 C C . ASN B 1 373 ? -38.719 -4.898 8.586 1 33.5 373 ASN B C 1
ATOM 6298 O O . ASN B 1 373 ? -38.781 -5.379 9.719 1 33.5 373 ASN B O 1
ATOM 6302 N N . ASP B 1 374 ? -37.406 -4.922 8.32 1 34.91 374 ASP B N 1
ATOM 6303 C CA . ASP B 1 374 ? -36.812 -4.336 9.516 1 34.91 374 ASP B CA 1
ATOM 6304 C C . ASP B 1 374 ? -37.375 -2.934 9.773 1 34.91 374 ASP B C 1
ATOM 6306 O O . ASP B 1 374 ? -37.656 -2.193 8.836 1 34.91 374 ASP B O 1
ATOM 6310 N N . GLY B 1 375 ? -38.156 -2.719 10.789 1 33.12 375 GLY B N 1
ATOM 6311 C CA . GLY B 1 375 ? -38.562 -1.448 11.359 1 33.12 375 GLY B CA 1
ATOM 6312 C C . GLY B 1 375 ? -37.688 -0.29 10.961 1 33.12 375 GLY B C 1
ATOM 6313 O O . GLY B 1 375 ? -36.594 -0.497 10.406 1 33.12 375 GLY B O 1
ATOM 6314 N N . PRO B 1 376 ? -38.281 0.94 10.938 1 35.97 376 PRO B N 1
ATOM 6315 C CA . PRO B 1 376 ? -37.562 2.217 10.836 1 35.97 376 PRO B CA 1
ATOM 6316 C C . PRO B 1 376 ? -36.188 2.176 11.469 1 35.97 376 PRO B C 1
ATOM 6318 O O . PRO B 1 376 ? -35.656 3.211 11.891 1 35.97 376 PRO B O 1
ATOM 6321 N N . ASP B 1 377 ? -35.719 1.061 11.922 1 34.78 377 ASP B N 1
ATOM 6322 C CA . ASP B 1 377 ? -34.562 1.373 12.758 1 34.78 377 ASP B CA 1
ATOM 6323 C C . ASP B 1 377 ? -33.594 2.33 12.047 1 34.78 377 ASP B C 1
ATOM 6325 O O . ASP B 1 377 ? -33.438 2.244 10.828 1 34.78 377 ASP B O 1
ATOM 6329 N N . SER B 1 378 ? -33.312 3.529 12.562 1 36.38 378 SER B N 1
ATOM 6330 C CA . SER B 1 378 ? -32.469 4.719 12.516 1 36.38 378 SER B CA 1
ATOM 6331 C C . SER B 1 378 ? -31.109 4.41 11.883 1 36.38 378 SER B C 1
ATOM 6333 O O . SER B 1 378 ? -30.203 5.25 11.891 1 36.38 378 SER B O 1
ATOM 6335 N N . MET B 1 379 ? -30.734 3.199 11.75 1 36.56 379 MET B N 1
ATOM 6336 C CA . MET B 1 379 ? -29.297 3.213 11.477 1 36.56 379 MET B CA 1
ATOM 6337 C C . MET B 1 379 ? -29 3.896 10.148 1 36.56 379 MET B C 1
ATOM 6339 O O . MET B 1 379 ? -29.812 3.854 9.227 1 36.56 379 MET B O 1
ATOM 6343 N N . GLU B 1 380 ? -27.766 4.496 9.898 1 43.16 380 GLU B N 1
ATOM 6344 C CA . GLU B 1 380 ? -27.094 5.289 8.875 1 43.16 380 GLU B CA 1
ATOM 6345 C C . GLU B 1 380 ? -27.25 4.656 7.496 1 43.16 380 GLU B C 1
ATOM 6347 O O . GLU B 1 380 ? -26.922 3.484 7.305 1 43.16 380 GLU B O 1
ATOM 6352 N N . THR B 1 381 ? -28.25 4.895 6.762 1 47 381 THR B N 1
ATOM 6353 C CA . THR B 1 381 ? -28.5 4.582 5.359 1 47 381 THR B CA 1
ATOM 6354 C C . THR B 1 381 ? -27.219 4.664 4.543 1 47 381 THR B C 1
ATOM 6356 O O . THR B 1 381 ? -26.594 5.727 4.445 1 47 381 THR B O 1
ATOM 6359 N N . ILE B 1 382 ? -26.438 3.75 4.523 1 54.44 382 ILE B N 1
ATOM 6360 C CA . ILE B 1 382 ? -25.328 3.729 3.574 1 54.44 382 ILE B CA 1
ATOM 6361 C C . ILE B 1 382 ? -25.859 3.949 2.16 1 54.44 382 ILE B C 1
ATOM 6363 O O . ILE B 1 382 ? -26.781 3.248 1.715 1 54.44 382 ILE B O 1
ATOM 6367 N N . PRO B 1 383 ? -25.531 5.102 1.567 1 59.59 383 PRO B N 1
ATOM 6368 C CA . PRO B 1 383 ? -25.969 5.336 0.191 1 59.59 383 PRO B CA 1
ATOM 6369 C C . PRO B 1 383 ? -25.703 4.145 -0.726 1 59.59 383 PRO B C 1
ATOM 6371 O O . PRO B 1 383 ? -24.766 3.387 -0.5 1 59.59 383 PRO B O 1
ATOM 6374 N N . ASP B 1 384 ? -26.656 3.904 -1.605 1 71.62 384 ASP B N 1
ATOM 6375 C CA . ASP B 1 384 ? -26.5 2.844 -2.596 1 71.62 384 ASP B CA 1
ATOM 6376 C C . ASP B 1 384 ? -25.312 3.117 -3.514 1 71.62 384 ASP B C 1
ATOM 6378 O O . ASP B 1 384 ? -25.031 4.273 -3.844 1 71.62 384 ASP B O 1
ATOM 6382 N N . ALA B 1 385 ? -24.562 2.156 -3.76 1 76.94 385 ALA B N 1
ATOM 6383 C CA . ALA B 1 385 ? -23.484 2.25 -4.746 1 76.94 385 ALA B CA 1
ATOM 6384 C C . ALA B 1 385 ? -24.031 2.701 -6.102 1 76.94 385 ALA B C 1
ATOM 6386 O O . ALA B 1 385 ? -25.188 2.439 -6.434 1 76.94 385 ALA B O 1
ATOM 6387 N N . VAL B 1 386 ? -23.359 3.535 -6.734 1 77.38 386 VAL B N 1
ATOM 6388 C CA . VAL B 1 386 ? -23.641 3.947 -8.109 1 77.38 386 VAL B CA 1
ATOM 6389 C C . VAL B 1 386 ? -22.578 3.393 -9.047 1 77.38 386 VAL B C 1
ATOM 6391 O O . VAL B 1 386 ? -21.609 4.082 -9.375 1 77.38 386 VAL B O 1
ATOM 6394 N N . PRO B 1 387 ? -22.859 2.123 -9.414 1 82.75 387 PRO B N 1
ATOM 6395 C CA . PRO B 1 387 ? -21.875 1.552 -10.328 1 82.75 387 PRO B CA 1
ATOM 6396 C C . PRO B 1 387 ? -21.641 2.418 -11.57 1 82.75 387 PRO B C 1
ATOM 6398 O O . PRO B 1 387 ? -22.609 2.896 -12.172 1 82.75 387 PRO B O 1
ATOM 6401 N N . THR B 1 388 ? -20.438 2.766 -11.859 1 86.12 388 THR B N 1
ATOM 6402 C CA . THR B 1 388 ? -20.062 3.701 -12.914 1 86.12 388 THR B CA 1
ATOM 6403 C C . THR B 1 388 ? -18.922 3.131 -13.758 1 86.12 388 THR B C 1
ATOM 6405 O O . THR B 1 388 ? -18.062 2.406 -13.25 1 86.12 388 THR B O 1
ATOM 6408 N N . VAL B 1 389 ? -19.109 3.391 -15.047 1 90.12 389 VAL B N 1
ATOM 6409 C CA . VAL B 1 389 ? -17.984 3.098 -15.938 1 90.12 389 VAL B CA 1
ATOM 6410 C C . VAL B 1 389 ? -16.953 4.215 -15.844 1 90.12 389 VAL B C 1
ATOM 6412 O O . VAL B 1 389 ? -17.25 5.375 -16.141 1 90.12 389 VAL B O 1
ATOM 6415 N N . PHE B 1 390 ? -15.797 3.848 -15.508 1 91.12 390 PHE B N 1
ATOM 6416 C CA . PHE B 1 390 ? -14.766 4.859 -15.297 1 91.12 390 PHE B CA 1
ATOM 6417 C C . PHE B 1 390 ? -13.969 5.09 -16.578 1 91.12 390 PHE B C 1
ATOM 6419 O O . PHE B 1 390 ? -13.5 4.137 -17.203 1 91.12 390 PHE B O 1
ATOM 6426 N N . THR B 1 391 ? -13.75 6.355 -16.922 1 86.81 391 THR B N 1
ATOM 6427 C CA . THR B 1 391 ? -12.914 6.73 -18.062 1 86.81 391 THR B CA 1
ATOM 6428 C C . THR B 1 391 ? -11.562 7.246 -17.578 1 86.81 391 THR B C 1
ATOM 6430 O O . THR B 1 391 ? -10.68 7.523 -18.406 1 86.81 391 THR B O 1
ATOM 6433 N N . GLU B 1 392 ? -11.516 7.438 -16.344 1 84.44 392 GLU B N 1
ATOM 6434 C CA . GLU B 1 392 ? -10.266 7.695 -15.641 1 84.44 392 GLU B CA 1
ATOM 6435 C C . GLU B 1 392 ? -10.086 6.738 -14.469 1 84.44 392 GLU B C 1
ATOM 6437 O O . GLU B 1 392 ? -11.062 6.164 -13.977 1 84.44 392 GLU B O 1
ATOM 6442 N N . PRO B 1 393 ? -8.852 6.594 -14.109 1 85.31 393 PRO B N 1
ATOM 6443 C CA . PRO B 1 393 ? -8.695 5.684 -12.977 1 85.31 393 PRO B CA 1
ATOM 6444 C C . PRO B 1 393 ? -9.547 6.094 -11.773 1 85.31 393 PRO B C 1
ATOM 6446 O O . PRO B 1 393 ? -9.602 7.277 -11.43 1 85.31 393 PRO B O 1
ATOM 6449 N N . PRO B 1 394 ? -10.203 5.117 -11.18 1 87.62 394 PRO B N 1
ATOM 6450 C CA . PRO B 1 394 ? -11.055 5.449 -10.039 1 87.62 394 PRO B CA 1
ATOM 6451 C C . PRO B 1 394 ? -10.258 5.941 -8.828 1 87.62 394 PRO B C 1
ATOM 6453 O O . PRO B 1 394 ? -9.156 5.449 -8.57 1 87.62 394 PRO B O 1
ATOM 6456 N N . VAL B 1 395 ? -10.859 6.84 -8.117 1 84.94 395 VAL B N 1
ATOM 6457 C CA . VAL B 1 395 ? -10.281 7.336 -6.871 1 84.94 395 VAL B CA 1
ATOM 6458 C C . VAL B 1 395 ? -10.719 6.453 -5.707 1 84.94 395 VAL B C 1
ATOM 6460 O O . VAL B 1 395 ? -11.602 5.605 -5.859 1 84.94 395 VAL B O 1
ATOM 6463 N N . GLU B 1 396 ? -10.164 6.652 -4.555 1 81.44 396 GLU B N 1
ATOM 6464 C CA . GLU B 1 396 ? -10.336 5.777 -3.398 1 81.44 396 GLU B CA 1
ATOM 6465 C C . GLU B 1 396 ? -11.805 5.605 -3.045 1 81.44 396 GLU B C 1
ATOM 6467 O O . GLU B 1 396 ? -12.266 4.488 -2.799 1 81.44 396 GLU B O 1
ATOM 6472 N N . ASP B 1 397 ? -12.586 6.668 -2.998 1 78.44 397 ASP B N 1
ATOM 6473 C CA . ASP B 1 397 ? -13.992 6.59 -2.619 1 78.44 397 ASP B CA 1
ATOM 6474 C C . ASP B 1 397 ? -14.789 5.762 -3.629 1 78.44 397 ASP B C 1
ATOM 6476 O O . ASP B 1 397 ? -15.727 5.055 -3.258 1 78.44 397 ASP B O 1
ATOM 6480 N N . GLN B 1 398 ? -14.438 5.902 -4.82 1 84.94 398 GLN B N 1
ATOM 6481 C CA . GLN B 1 398 ? -15.109 5.133 -5.863 1 84.94 398 GLN B CA 1
ATOM 6482 C C . GLN B 1 398 ? -14.75 3.652 -5.766 1 84.94 398 GLN B C 1
ATOM 6484 O O . GLN B 1 398 ? -15.617 2.791 -5.922 1 84.94 398 GLN B O 1
ATOM 6489 N N . LEU B 1 399 ? -13.484 3.371 -5.547 1 86.94 399 LEU B N 1
ATOM 6490 C CA . LEU B 1 399 ? -13.023 1.994 -5.41 1 86.94 399 LEU B CA 1
ATOM 6491 C C . LEU B 1 399 ? -13.719 1.301 -4.246 1 86.94 399 LEU B C 1
ATOM 6493 O O . LEU B 1 399 ? -14.133 0.144 -4.363 1 86.94 399 LEU B O 1
ATOM 6497 N N . ALA B 1 400 ? -13.93 1.992 -3.219 1 81 400 ALA B N 1
ATOM 6498 C CA . ALA B 1 400 ? -14.453 1.408 -1.986 1 81 400 ALA B CA 1
ATOM 6499 C C . ALA B 1 400 ? -15.953 1.136 -2.098 1 81 400 ALA B C 1
ATOM 6501 O O . ALA B 1 400 ? -16.469 0.224 -1.451 1 81 400 ALA B O 1
ATOM 6502 N N . TRP B 1 401 ? -16.641 1.813 -3.053 1 81.12 401 TRP B N 1
ATOM 6503 C CA . TRP B 1 401 ? -18.094 1.759 -2.99 1 81.12 401 TRP B CA 1
ATOM 6504 C C . TRP B 1 401 ? -18.688 1.349 -4.336 1 81.12 401 TRP B C 1
ATOM 6506 O O . TRP B 1 401 ? -19.734 0.705 -4.391 1 81.12 401 TRP B O 1
ATOM 6516 N N . ASN B 1 402 ? -18.031 1.711 -5.328 1 87.06 402 ASN B N 1
ATOM 6517 C CA . ASN B 1 402 ? -18.703 1.622 -6.621 1 87.06 402 ASN B CA 1
ATOM 6518 C C . ASN B 1 402 ? -18.141 0.487 -7.469 1 87.06 402 ASN B C 1
ATOM 6520 O O . ASN B 1 402 ? -18.547 0.298 -8.617 1 87.06 402 ASN B O 1
ATOM 6524 N N . THR B 1 403 ? -17.234 -0.273 -6.879 1 92.5 403 THR B N 1
ATOM 6525 C CA . THR B 1 403 ? -16.609 -1.268 -7.734 1 92.5 403 THR B CA 1
ATOM 6526 C C . THR B 1 403 ? -16.734 -2.664 -7.137 1 92.5 403 THR B C 1
ATOM 6528 O O . THR B 1 403 ? -16.031 -3.59 -7.539 1 92.5 403 THR B O 1
ATOM 6531 N N . LEU B 1 404 ? -17.656 -2.814 -6.25 1 91.31 404 LEU B N 1
ATOM 6532 C CA . LEU B 1 404 ? -17.875 -4.109 -5.621 1 91.31 404 LEU B CA 1
ATOM 6533 C C . LEU B 1 404 ? -18.484 -5.098 -6.609 1 91.31 404 LEU B C 1
ATOM 6535 O O . LEU B 1 404 ? -19.234 -4.699 -7.512 1 91.31 404 LEU B O 1
ATOM 6539 N N . TRP B 1 405 ? -18.109 -6.332 -6.438 1 94.75 405 TRP B N 1
ATOM 6540 C CA . TRP B 1 405 ? -18.75 -7.418 -7.168 1 94.75 405 TRP B CA 1
ATOM 6541 C C . TRP B 1 405 ? -19.797 -8.109 -6.309 1 94.75 405 TRP B C 1
ATOM 6543 O O . TRP B 1 405 ? -19.625 -8.234 -5.09 1 94.75 405 TRP B O 1
ATOM 6553 N N . PRO B 1 406 ? -20.906 -8.516 -6.906 1 92.94 406 PRO B N 1
ATOM 6554 C CA . PRO B 1 406 ? -21.906 -9.25 -6.125 1 92.94 406 PRO B CA 1
ATOM 6555 C C . PRO B 1 406 ? -21.453 -10.656 -5.746 1 92.94 406 PRO B C 1
ATOM 6557 O O . PRO B 1 406 ? -20.75 -11.312 -6.531 1 92.94 406 PRO B O 1
ATOM 6560 N N . GLU B 1 407 ? -21.844 -11.016 -4.598 1 91.94 407 GLU B N 1
ATOM 6561 C CA . GLU B 1 407 ? -21.625 -12.383 -4.148 1 91.94 407 GLU B CA 1
ATOM 6562 C C . GLU B 1 407 ? -22.688 -13.328 -4.715 1 91.94 407 GLU B C 1
ATOM 6564 O O . GLU B 1 407 ? -23.875 -13.141 -4.48 1 91.94 407 GLU B O 1
ATOM 6569 N N . SER B 1 408 ? -22.266 -14.305 -5.402 1 89 408 SER B N 1
ATOM 6570 C CA . SER B 1 408 ? -23.219 -15.18 -6.059 1 89 408 SER B CA 1
ATOM 6571 C C . SER B 1 408 ? -23.453 -16.453 -5.25 1 89 408 SER B C 1
ATOM 6573 O O . SER B 1 408 ? -24.578 -16.969 -5.203 1 89 408 SER B O 1
ATOM 6575 N N . HIS B 1 409 ? -22.359 -17 -4.602 1 87.81 409 HIS B N 1
ATOM 6576 C CA . HIS B 1 409 ? -22.484 -18.234 -3.855 1 87.81 409 HIS B CA 1
ATOM 6577 C C . HIS B 1 409 ? -21.625 -18.219 -2.6 1 87.81 409 HIS B C 1
ATOM 6579 O O . HIS B 1 409 ? -20.594 -17.531 -2.555 1 87.81 409 HIS B O 1
ATOM 6585 N N . LYS B 1 410 ? -22.188 -18.875 -1.646 1 86.69 410 LYS B N 1
ATOM 6586 C CA . LYS B 1 410 ? -21.406 -19.25 -0.465 1 86.69 410 LYS B CA 1
ATOM 6587 C C . LYS B 1 410 ? -21.234 -20.75 -0.376 1 86.69 410 LYS B C 1
ATOM 6589 O O . LYS B 1 410 ? -22.203 -21.516 -0.433 1 86.69 410 LYS B O 1
ATOM 6594 N N . LEU B 1 411 ? -20.016 -21.109 -0.354 1 84.25 411 LEU B N 1
ATOM 6595 C CA . LEU B 1 411 ? -19.719 -22.531 -0.292 1 84.25 411 LEU B CA 1
ATOM 6596 C C . LEU B 1 411 ? -19.281 -22.938 1.11 1 84.25 411 LEU B C 1
ATOM 6598 O O . LEU B 1 411 ? -18.203 -22.547 1.56 1 84.25 411 LEU B O 1
ATOM 6602 N N . TYR B 1 412 ? -20.156 -23.672 1.713 1 81.44 412 TYR B N 1
ATOM 6603 C CA . TYR B 1 412 ? -19.906 -24.094 3.086 1 81.44 412 TYR B CA 1
ATOM 6604 C C . TYR B 1 412 ? -19.219 -25.469 3.117 1 81.44 412 TYR B C 1
ATOM 6606 O O . TYR B 1 412 ? -19.312 -26.234 2.16 1 81.44 412 TYR B O 1
ATOM 6614 N N . GLY B 1 413 ? -18.469 -25.781 4.094 1 75.44 413 GLY B N 1
ATOM 6615 C CA . GLY B 1 413 ? -17.906 -27.125 4.203 1 75.44 413 GLY B CA 1
ATOM 6616 C C . GLY B 1 413 ? -16.719 -27.203 5.148 1 75.44 413 GLY B C 1
ATOM 6617 O O . GLY B 1 413 ? -16.375 -28.281 5.625 1 75.44 413 GLY B O 1
ATOM 6618 N N . HIS B 1 414 ? -16.203 -26.109 5.426 1 77.12 414 HIS B N 1
ATOM 6619 C CA . HIS B 1 414 ? -14.992 -26.141 6.23 1 77.12 414 HIS B CA 1
ATOM 6620 C C . HIS B 1 414 ? -15.273 -25.719 7.668 1 77.12 414 HIS B C 1
ATOM 6622 O O . HIS B 1 414 ? -16.141 -24.859 7.906 1 77.12 414 HIS B O 1
ATOM 6628 N N . GLY B 1 415 ? -14.664 -26.391 8.617 1 72.06 415 GLY B N 1
ATOM 6629 C CA . GLY B 1 415 ? -14.797 -26.031 10.016 1 72.06 415 GLY B CA 1
ATOM 6630 C C . GLY B 1 415 ? -13.719 -25.078 10.492 1 72.06 415 GLY B C 1
ATOM 6631 O O . GLY B 1 415 ? -13.766 -24.594 11.625 1 72.06 415 GLY B O 1
ATOM 6632 N N . ASN B 1 416 ? -12.695 -24.969 9.625 1 78.12 416 ASN B N 1
ATOM 6633 C CA . ASN B 1 416 ? -11.578 -24.109 9.992 1 78.12 416 ASN B CA 1
ATOM 6634 C C . ASN B 1 416 ? -11.258 -23.094 8.891 1 78.12 416 ASN B C 1
ATOM 6636 O O . ASN B 1 416 ? -11.945 -23.047 7.871 1 78.12 416 ASN B O 1
ATOM 6640 N N . GLU B 1 417 ? -10.258 -22.234 9.219 1 78.62 417 GLU B N 1
ATOM 6641 C CA . GLU B 1 417 ? -9.859 -21.188 8.281 1 78.62 417 GLU B CA 1
ATOM 6642 C C . GLU B 1 417 ? -9.312 -21.797 6.984 1 78.62 417 GLU B C 1
ATOM 6644 O O . GLU B 1 417 ? -8.57 -22.781 7.016 1 78.62 417 GLU B O 1
ATOM 6649 N N . LEU B 1 418 ? -9.766 -21.25 5.926 1 78.5 418 LEU B N 1
ATOM 6650 C CA . LEU B 1 418 ? -9.328 -21.719 4.617 1 78.5 418 LEU B CA 1
ATOM 6651 C C . LEU B 1 418 ? -7.922 -21.219 4.301 1 78.5 418 LEU B C 1
ATOM 6653 O O . LEU B 1 418 ? -7.574 -20.078 4.613 1 78.5 418 LEU B O 1
ATOM 6657 N N . PHE B 1 419 ? -7.168 -22.078 3.639 1 76.5 419 PHE B N 1
ATOM 6658 C CA . PHE B 1 419 ? -5.777 -21.734 3.369 1 76.5 419 PHE B CA 1
ATOM 6659 C C . PHE B 1 419 ? -5.492 -21.75 1.873 1 76.5 419 PHE B C 1
ATOM 6661 O O . PHE B 1 419 ? -4.617 -21.031 1.393 1 76.5 419 PHE B O 1
ATOM 6668 N N . SER B 1 420 ? -6.234 -22.641 1.207 1 81.75 420 SER B N 1
ATOM 6669 C CA . SER B 1 420 ? -5.922 -22.766 -0.213 1 81.75 420 SER B CA 1
ATOM 6670 C C . SER B 1 420 ? -7.168 -23.094 -1.026 1 81.75 420 SER B C 1
ATOM 6672 O O . SER B 1 420 ? -8.086 -23.75 -0.528 1 81.75 420 SER B O 1
ATOM 6674 N N . ILE B 1 421 ? -7.16 -22.578 -2.213 1 80.31 421 ILE B N 1
ATOM 6675 C CA . ILE B 1 421 ? -8.234 -22.844 -3.16 1 80.31 421 ILE B CA 1
ATOM 6676 C C . ILE B 1 421 ? -7.66 -22.984 -4.566 1 80.31 421 ILE B C 1
ATOM 6678 O O . ILE B 1 421 ? -6.691 -22.312 -4.918 1 80.31 421 ILE B O 1
ATOM 6682 N N . CYS B 1 422 ? -8.156 -23.922 -5.266 1 75.75 422 CYS B N 1
ATOM 6683 C CA . CYS B 1 422 ? -7.758 -24.031 -6.664 1 75.75 422 CYS B CA 1
ATOM 6684 C C . CYS B 1 422 ? -8.938 -24.469 -7.531 1 75.75 422 CYS B C 1
ATOM 6686 O O . CYS B 1 422 ? -9.961 -24.922 -7.016 1 75.75 422 CYS B O 1
ATOM 6688 N N . CYS B 1 423 ? -8.82 -24.109 -8.734 1 74.56 423 CYS B N 1
ATOM 6689 C CA . CYS B 1 423 ? -9.82 -24.484 -9.727 1 74.56 423 CYS B CA 1
ATOM 6690 C C . CYS B 1 423 ? -9.188 -25.266 -10.875 1 74.56 423 CYS B C 1
ATOM 6692 O O . CYS B 1 423 ? -8.023 -25.062 -11.203 1 74.56 423 CYS B O 1
ATOM 6694 N N . ASP B 1 424 ? -9.992 -26.188 -11.344 1 71.69 424 ASP B N 1
ATOM 6695 C CA . ASP B 1 424 ? -9.469 -26.938 -12.477 1 71.69 424 ASP B CA 1
ATOM 6696 C C . ASP B 1 424 ? -9.359 -26.047 -13.719 1 71.69 424 ASP B C 1
ATOM 6698 O O . ASP B 1 424 ? -9.977 -24.984 -13.773 1 71.69 424 ASP B O 1
ATOM 6702 N N . HIS B 1 425 ? -8.594 -26.5 -14.648 1 67.81 425 HIS B N 1
ATOM 6703 C CA . HIS B 1 425 ? -8.297 -25.688 -15.828 1 67.81 425 HIS B CA 1
ATOM 6704 C C . HIS B 1 425 ? -9.562 -25.359 -16.609 1 67.81 425 HIS B C 1
ATOM 6706 O O . HIS B 1 425 ? -9.664 -24.297 -17.219 1 67.81 425 HIS B O 1
ATOM 6712 N N . ALA B 1 426 ? -10.516 -26.312 -16.531 1 66.69 426 ALA B N 1
ATOM 6713 C CA . ALA B 1 426 ? -11.758 -26.109 -17.266 1 66.69 426 ALA B CA 1
ATOM 6714 C C . ALA B 1 426 ? -12.734 -25.25 -16.484 1 66.69 426 ALA B C 1
ATOM 6716 O O . ALA B 1 426 ? -13.773 -24.828 -17.016 1 66.69 426 ALA B O 1
ATOM 6717 N N . GLY B 1 427 ? -12.383 -24.953 -15.227 1 67.94 427 GLY B N 1
ATOM 6718 C CA . GLY B 1 427 ? -13.211 -24.094 -14.398 1 67.94 427 GLY B CA 1
ATOM 6719 C C . GLY B 1 427 ? -14.461 -24.797 -13.891 1 67.94 427 GLY B C 1
ATOM 6720 O O . GLY B 1 427 ? -15.461 -24.141 -13.586 1 67.94 427 GLY B O 1
ATOM 6721 N N . LYS B 1 428 ? -14.516 -26.016 -13.859 1 70.31 428 LYS B N 1
ATOM 6722 C CA . LYS B 1 428 ? -15.719 -26.781 -13.508 1 70.31 428 LYS B CA 1
ATOM 6723 C C . LYS B 1 428 ? -15.664 -27.25 -12.055 1 70.31 428 LYS B C 1
ATOM 6725 O O . LYS B 1 428 ? -16.703 -27.531 -11.453 1 70.31 428 LYS B O 1
ATOM 6730 N N . LEU B 1 429 ? -14.508 -27.281 -11.602 1 75.69 429 LEU B N 1
ATOM 6731 C CA . LEU B 1 429 ? -14.336 -27.797 -10.242 1 75.69 429 LEU B CA 1
ATOM 6732 C C . LEU B 1 429 ? -13.492 -26.844 -9.406 1 75.69 429 LEU B C 1
ATOM 6734 O O . LEU B 1 429 ? -12.516 -26.281 -9.898 1 75.69 429 LEU B O 1
ATOM 6738 N N . VAL B 1 430 ? -13.922 -26.688 -8.172 1 79 430 VAL B N 1
ATOM 6739 C CA . VAL B 1 430 ? -13.156 -25.922 -7.191 1 79 430 VAL B CA 1
ATOM 6740 C C . VAL B 1 430 ? -12.828 -26.797 -5.988 1 79 430 VAL B C 1
ATOM 6742 O O . VAL B 1 430 ? -13.672 -27.562 -5.516 1 79 430 VAL B O 1
ATOM 6745 N N . ALA B 1 431 ? -11.656 -26.781 -5.637 1 75.69 431 ALA B N 1
ATOM 6746 C CA . ALA B 1 431 ? -11.211 -27.484 -4.434 1 75.69 431 ALA B CA 1
ATOM 6747 C C . ALA B 1 431 ? -10.641 -26.5 -3.41 1 75.69 431 ALA B C 1
ATOM 6749 O O . ALA B 1 431 ? -9.953 -25.547 -3.775 1 75.69 431 ALA B O 1
ATOM 6750 N N . SER B 1 432 ? -11 -26.719 -2.16 1 78.12 432 SER B N 1
ATOM 6751 C CA . SER B 1 432 ? -10.5 -25.859 -1.093 1 78.12 432 SER B CA 1
ATOM 6752 C C . SER B 1 432 ? -9.953 -26.688 0.071 1 78.12 432 SER B C 1
ATOM 6754 O O . SER B 1 432 ? -10.344 -27.828 0.254 1 78.12 432 SER B O 1
ATOM 6756 N N . SER B 1 433 ? -9.016 -26.141 0.785 1 74.19 433 SER B N 1
ATOM 6757 C CA . SER B 1 433 ? -8.453 -26.781 1.97 1 74.19 433 SER B CA 1
ATOM 6758 C C . SER B 1 433 ? -8.508 -25.844 3.176 1 74.19 433 SER B C 1
ATOM 6760 O O . SER B 1 433 ? -8.555 -24.625 3.021 1 74.19 433 SER B O 1
ATOM 6762 N N . CYS B 1 434 ? -8.57 -26.453 4.371 1 76.5 434 CYS B N 1
ATOM 6763 C CA . CYS B 1 434 ? -8.617 -25.672 5.602 1 76.5 434 CYS B CA 1
ATOM 6764 C C . CYS B 1 434 ? -7.68 -26.25 6.652 1 76.5 434 CYS B C 1
ATOM 6766 O O . CYS B 1 434 ? -7.145 -27.344 6.473 1 76.5 434 CYS B O 1
ATOM 6768 N N . LYS B 1 435 ? -7.535 -25.422 7.754 1 69.69 435 LYS B N 1
ATOM 6769 C CA . LYS B 1 435 ? -6.707 -25.844 8.883 1 69.69 435 LYS B CA 1
ATOM 6770 C C . LYS B 1 435 ? -7.348 -27 9.625 1 69.69 435 LYS B C 1
ATOM 6772 O O . LYS B 1 435 ? -8.555 -27 9.898 1 69.69 435 LYS B O 1
#

Solvent-accessible surface area (backbone atoms only — not comparable to full-atom values): 45307 Å² total; per-residue (Å²): 122,99,54,41,33,42,19,50,29,56,41,71,41,71,99,34,89,67,35,30,35,37,41,36,20,11,66,79,18,35,40,40,34,26,37,29,39,87,88,68,60,67,42,82,53,50,69,46,79,76,57,84,27,36,28,38,20,38,28,57,50,58,63,36,79,43,94,82,79,42,56,29,38,37,37,38,38,16,13,53,63,24,38,34,39,34,32,36,34,39,63,70,55,75,76,71,77,77,76,63,70,74,53,38,70,70,49,30,56,67,38,72,58,92,95,41,36,34,32,39,24,79,68,47,76,47,78,78,60,86,28,34,19,33,18,38,36,60,41,52,56,42,78,40,97,82,70,47,72,41,55,54,75,35,35,39,33,9,13,45,60,25,36,35,37,34,35,31,52,38,89,89,78,57,50,74,38,80,75,43,79,49,70,55,83,48,85,84,57,61,26,24,55,30,45,43,67,35,50,85,56,48,32,38,38,34,30,13,64,62,32,46,54,44,37,35,33,53,74,39,86,91,52,90,40,76,38,79,42,72,59,62,62,74,53,31,21,30,42,54,32,61,38,60,35,78,84,46,66,33,38,40,37,28,11,54,65,12,34,31,40,28,34,27,45,42,44,46,86,87,52,58,86,48,84,75,39,54,37,62,70,28,24,43,37,79,52,96,39,40,26,33,23,41,28,53,37,36,49,98,60,56,49,30,37,39,34,21,20,58,81,20,38,36,40,29,35,37,65,22,43,22,51,55,51,20,50,30,51,26,56,67,52,70,66,89,80,70,71,66,78,82,53,56,37,31,16,17,33,77,40,92,86,64,85,38,32,42,69,34,60,48,100,81,63,70,65,79,71,69,70,66,76,66,65,84,71,78,69,83,76,71,79,77,46,64,50,53,66,43,89,53,82,57,32,66,68,45,30,68,39,29,30,25,25,19,53,77,48,75,46,79,84,48,93,26,38,30,44,25,48,37,45,29,87,74,29,81,45,75,49,74,35,33,84,121,97,53,42,32,43,19,49,29,58,43,70,42,72,99,36,88,67,34,30,35,37,41,36,20,11,65,80,18,34,40,40,33,26,38,29,41,84,88,67,58,66,42,81,52,50,68,46,81,75,59,85,28,36,29,38,20,38,28,57,47,58,62,35,80,42,94,83,80,41,56,30,39,36,38,38,38,16,12,54,64,23,37,33,40,34,32,36,34,40,63,70,57,74,76,73,79,77,76,61,70,73,51,39,72,69,47,28,57,67,39,71,58,92,94,39,35,35,32,38,24,78,70,44,78,46,78,79,60,88,27,34,20,33,19,39,36,60,41,52,57,45,77,40,98,81,70,45,71,42,56,54,75,36,35,39,32,9,12,46,61,24,36,36,37,33,36,32,53,38,87,89,78,57,50,74,38,81,76,43,79,49,70,54,83,49,85,83,57,60,27,25,55,30,45,43,65,36,51,85,56,47,32,38,38,34,32,14,62,61,32,45,52,44,36,36,31,53,72,37,86,91,50,90,38,76,38,80,42,72,58,61,62,73,52,30,22,32,42,53,30,60,39,59,33,76,85,47,67,32,37,39,37,28,12,54,63,11,35,31,40,29,34,28,43,44,45,47,86,88,53,58,88,49,84,74,40,54,37,62,70,30,26,42,38,78,51,97,39,40,27,33,22,42,28,55,37,35,49,98,63,54,48,29,34,38,33,23,20,58,80,20,39,35,38,28,32,36,66,21,44,22,51,54,51,20,50,30,52,26,56,67,52,70,66,89,79,70,70,66,78,83,53,56,38,32,16,16,32,75,40,91,85,65,84,40,31,41,70,35,59,49,101,80,65,70,63,80,69,69,72,66,76,65,66,82,70,78,69,83,76,71,77,77,46,64,50,52,66,44,89,54,82,57,34,65,66,45,30,68,38,29,30,26,24,19,54,76,45,76,46,78,84,49,93,26,38,29,44,25,47,36,46,29,88,74,28,82,44,77,48,73,34,32,83

pLDDT: mean 81.66, std 15.47, range [32.06, 98.56]

Sequence (870 aa):
GLKPMVSLSLAVLPEQEGCLILAMGGLDHKVHIYCGDQSGKFIKACELKGHSDWIRSLDFSLPVMTSSEKHSLFLVSSSQDKTIRIWKMTSDVQQRKDNIGMASYIEGPLFVAGNTSYQLSLESLLVGHEDWVYSVEWQPPTLLLGGEAHQPMSILSASMDKMMMIWRPEKNTGLWINSVTVGELSHSALGFYGGHWEPDGKSILAHGYGGFFHMWRDVGLDSENWQPQIVPSGHFAPVSDLTWSRSGEYLLTVSHDQTARIFAPWRSHVNPGDVICWREIARPQIHGHDINCVAFVQGTGNHRFVCGADEKVCRVFEATLSFLRTLQEATLLKPDNEDFDDVQVLGANMSALGLSQKPIYTHGKESPSSASNDGPDSMETIPDAVPTVFTEPPVEDQLAWNTLWPESHKLYGHGNELFSICCDHAGKLVASSCKGLKPMVSLSLAVLPEQEGCLILAMGGLDHKVHIYCGDQSGKFIKACELKGHSDWIRSLDFSLPVMTSSEKHSLFLVSSSQDKTIRIWKMTSDVQQRKDNIGMASYIEGPLFVAGNTSYQLSLESLLVGHEDWVYSVEWQPPTLLLGGEAHQPMSILSASMDKMMMIWRPEKNTGLWINSVTVGELSHSALGFYGGHWEPDGKSILAHGYGGFFHMWRDVGLDSENWQPQIVPSGHFAPVSDLTWSRSGEYLLTVSHDQTARIFAPWRSHVNPGDVICWREIARPQIHGHDINCVAFVQGTGNHRFVCGADEKVCRVFEATLSFLRTLQEATLLKPDNEDFDDVQVLGANMSALGLSQKPIYTHGKESPSSASNDGPDSMETIPDAVPTVFTEPPVEDQLAWNTLWPESHKLYGHGNELFSICCDHAGKLVASSCK

Secondary structure (DSSP, 8-state):
--S-EEEEEEEEPTTSTT-EEEEEEETTS-EEEEEE-TT--EEEEEEE---SS-EEEEEEPPPEE-TTSSEEEEEEEEETTSEEEEEEEEE------S--SSHHHHH--EEEETTEEEEEEEEEEEE--SS-EEEEEEPPPEE-TTS-EE--S-EEEEETTSEEEEEEE-TTT--EEEEEEEE---TTPPPEEEEEE-TTSSEEEEEETTS-EEEEEE--SSS--EEEE------SS-EEEEEE-TTSS-EEEEETTSEEEEEEEE--SS-TTS--EEEEEEEEEE-SS-EEEEEEE-SSSS-EEEEEETTS-EEEEE--HHHHHHHHHHH----SS--GGG--EEEEEE-TTT--EEEEEPTTS-----------------PPP-----SSPPPHHHHHHHSPPPEEEEE---SS-EEEEEE-TTS--EEEEE-/--S-EEEEEEEEPTTSTT-EEEEEEETTS-EEEEEE-TT--EEEEEEE---SS-EEEEEEPPPEE-TTSSEEEEEEEEETTSEEEEEEEEE------S--SSHHHHH--EEEETTEEEEEEEEEEEE--SS-EEEEEEPPPEE-TTSPEE--S-EEEEETTSEEEEEEE-TTT--EEEEEEEE---TTPPPEEEEEE-TTSSEEEEEETTS-EEEEEE--SSS--EEEE------SS-EEEEEE-TTSS-EEEEETTSEEEEEEEE--SS-TTS--EEEEEEEEEE-SS-EEEEEEE-SSSS-EEEEEETTS-EEEEE--HHHHHHHHHHH----SS--GGG--EEEEEE-TTT--EEEEEPTTS-----------------PPP-----SSPPPHHHHHHHSPPPEEEEE---SS-EEEEEE-TTS--EEEEE-

Foldseek 3Di:
DPDDWQEKEKDADPPDPFKIKMWTWFAVQKIWIWIDGPVPDTDTWDIGHDGDGGWAYKYKFPFDQDPVRGTKIWMWIFWQSQKIWIKIKDKQDPPPPDDCPPVCVQFADWGDDDHIIITIHTPDMGHDGPGGWNYKYFQAWDQDPVRDTHGAQWMWIWGQSFKIFIWHQDPPPRHIDTPDIDGALFPLDGGFNDKDADNVRFKMWTADDQRDIWMWGQPDDPDGDTDIDADDDDGSADWQEKDAQPVRQWIWTFFQSQWIWIKGFAADPVHRPDDGDIDTQATAAHFPFGWHEKEFQADDPRFKMWTFTFVQKIWMFGFAPLSVLLSCLRNVDDPPDDDCVVGFFHAWFQDPPPSFTATDGDPPDPPPPPPPPPPVPPDDPSDAADAHNDNDRDHPNCNSHRRYTGTDDMGHDGPGGWNYWYADPNSPDIDTDGD/DPDDWQEKEKDADPPDPFKIKMWTWFAVQKIWIWIDGPVPDTDTWDIGHDGDGGWAYKYKFPFDQDPVRGTKIWMWIFGQSQKIWIKIKDKQDPPPPDDCPPVCVQFADWGDDDHIIITIHTPDMDHDGPGGWNYKYFQAWDQDPVRDTDGAQWMWIWGQSFKIFIWHQDPPPRHIDTPDIDGALFPLDGGWNYKDADNVRFKMWTADDQRDIWMWGQPDDPDGDTDIDADDDDGSADWQEKDAQPVRQWIWTFFQSQWIWIKGFAADPVHRPDDGDIDTQATAAHAPFGWHEKEFQDDDPRFKMWTFTFVQKIWMFGFAPLSVLLSCLRNVDDPPDDDCVVGFFLAWFQDPPPSFTATDGDPPDPPPPPPPPPPVPPDDPSDAADAHNDNDRDHPNCNSHRRYTGTDDMGHDGPGGWNYKYADPNSPDIDTDGD

Organism: Aegilops tauschii subsp. strangulata (NCBI:txid200361)

Radius of gyration: 31.16 Å; Cα contacts (8 Å, |Δi|>4): 2363; chains: 2; bounding box: 79×108×75 Å

InterPro domains:
  IPR001680 WD40 repeat [PF00400] (47-87)
  IPR001680 WD40 repeat [PF00400] (126-167)
  IPR001680 WD40 repeat [PF00400] (228-263)
  IPR001680 WD40 repeat [PS50082] (48-97)
  IPR001680 WD40 repeat [PS50082] (232-263)
  IPR001680 WD40 repeat [SM00320] (41-88)
  IPR001680 WD40 repeat [SM00320] (119-168)
  IPR001680 WD40 repeat [SM00320] (225-264)
  IPR001680 WD40 repeat [SM00320] (277-318)
  IPR015943 WD40/YVTN repeat-like-containing domain superfamily [G3DSA:2.130.10.10] (5-108)
  IPR015943 WD40/YVTN repeat-like-containing domain superfamily [G3DSA:2.130.10.10] (110-230)
  IPR015943 WD40/YVTN repeat-like-containing domain superfamily [G3DSA:2.130.10.10] (231-332)
  IPR036322 WD40-repeat-containing domain superfamily [SSF50978] (21-433)
  IPR037289 Elongator complex protein 2 [PTHR44111] (3-435)